Protein AF-A0A2N9H944-F1 (afdb_monomer)

InterPro domains:
  IPR000477 Reverse transcriptase domain [PF00078] (425-548)
  IPR002156 Ribonuclease H domain [PF13456] (1011-1107)
  IPR002213 UDP-gl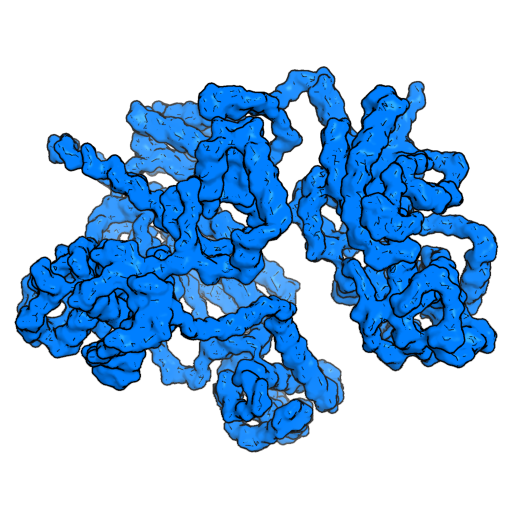ucuronosyl/UDP-glucosyltransferase [PF00201] (214-378)
  IPR002213 UDP-glucuronosyl/UDP-glucosyltransferase [cd03784] (7-394)
  IPR012337 Ribonuclease H-like superfamily [SSF53098] (1007-1108)
  IPR026960 Reverse transcriptase zinc-binding domain [PF13966] (815-902)
  IPR035595 UDP-glycosyltransferase family, conserved site [PS00375] (294-337)
  IPR036397 Ribonuclease H superfamily [G3DSA:3.30.420.10] (1006-1122)
  IPR043502 DNA/RNA polymerase superfamily [SSF56672] (456-591)
  IPR044730 Ribonuclease H-like domain, plant type [cd06222] (1010-1108)
  IPR058980 Glycosyltransferase, N-terminal domain [PF26168] (8-134)

Organism: Fagus sylvatica (NCBI:txid28930)

Foldseek 3Di:
DPDDAAEEEEAFAQECLTVFLSVLVQVVCVVVGRHAYEYEFAPVVLVVCVVQDDPPDSYHYDHQDDALVVQVHPGPPRHCLQPVPCVVSSLVRCVVSVVSVLVVQVVVCVVVVNDHHLAYEYEPSPLVVLVSCVVSLAAYEYEYSAALQLCLVVDPVSRLSHQEYEYAAFCVLRVPSQVSCCVVSVHHYAHQHDRGDQRPDPPPPVVVVCVLLVPADFLQEEEEDADSNDAAALLVLAQQLVLLVVLLTAYEYADADHPVDRRPDDDDCCRRYPHCSCCVCVNPSVRYHYHYNDDSLLSNLLRRNHNAYEYLQGRNNVRSNLLNLHAYEHEHADRSSVVSQCCCCPVQLRYDYQYYHRHGDDGSVSVSVVCCCQRPPHPSVVVNSVSSVVSNVLRVQQPDDDDPGHHRSRVRVVVVSVVSVVSVVVVVCVVVDPPDQPWDWDQDPNDTHDTDGDPDDDDDPDPCLLVVQVVLVVQLVVLQVVCCVVVQFVADALDPPGDGDAWDDFRPDIDGGGDLALRSLLSNVVSVVVSCVVVVDDDPQAPDADDDFPPRDPVSVVSSCVNSVHYHDDQQDDDPNARLAADPDLCVRCVVLLVVLLVVLVVVVVVPDDLLRLVCCCVVPLLVSCLLVLLQAQRDQVVQVSSVQSSVVSNDVHDDDPDDPDGPNLLSLLSLLLVLPDDDSLVVSVCVSVVPDPCNLPDDDDPDADRSSVSNNVSSVLCLQFKEKQDFLQQPDWQAPGQHQLPDHSNHFDWPDPVLVPDTDTVNVQADPPVLAGPLVVLVHTGDPVRSVSVNLRRYFPDGDDMDMFGNLDQLRDDDSVSSSVSSVPDPVPPPLLAPLVLLVVALEDPVLSVVLVCLSVVNDPQLVVVCVVPNDDDQAQLQASPDGGDLLCLCQVPPLNQLLCCLAPVNDRSVVPDDDGSRSLSCCLSQPPDDDPPDDNSLSSHLSSLSSVLSVVQSVCCVPVVDDDDSPVSNVVSVVVSVVSVVVVDDPDPPPPPPPPDDAAADALEWEWEWAWDADPQKIKIKIFTAHNVRDTPDIDIDIGRDRDRLQRRLVSLLVNLVVCVVVVRLAYHYDYDNPLLVCCLPVVPSRGPSCNSSSSSSNVSVVVSNDHYDACWDADPLLVVCGTDHPVVDDPVVVPLVDDDPVNVVVVVVVLVVQPD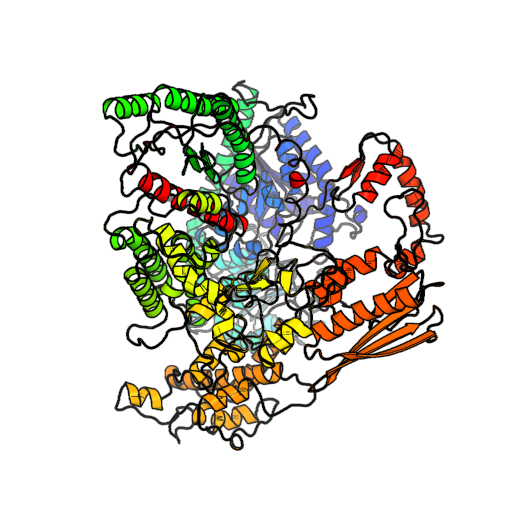QEAEDAAQCVGPVSVLVSSVVSHVHYYHHNDDDDDDDDDDDPPDPPPPVVVPPPPPPPDPPPDDDDDDDDDDSCNSSVSSVSSVSSSSVVVVVVVVVD

Mean predicted aligned error: 21.6 Å

Radius of gyration: 39.5 Å; Cα contacts (8 Å, |Δi|>4): 1778; chains: 1; bounding box: 115×83×95 Å

Solvent-accessible surface area (backbone atoms only — not comparable to full-atom values): 71747 Å² total; per-residue (Å²): 131,84,82,79,63,46,41,34,37,36,39,48,50,60,34,67,80,36,40,46,40,50,50,24,44,48,51,55,46,47,75,76,36,80,40,34,35,38,40,41,35,40,60,72,57,46,63,68,47,56,83,77,52,63,98,84,54,56,61,45,80,42,72,44,88,78,62,34,57,86,67,78,39,58,81,90,53,72,41,28,71,87,42,48,87,46,48,67,58,51,57,64,49,54,66,69,40,54,67,59,49,49,51,50,54,52,49,53,21,56,78,49,77,68,45,69,51,52,31,39,42,25,20,67,89,42,44,69,50,25,60,53,28,51,77,72,68,31,42,23,30,32,42,36,58,42,56,37,54,41,47,62,80,61,70,66,74,60,58,57,72,27,62,30,41,38,32,45,31,36,59,90,81,37,48,68,18,48,51,49,49,37,67,73,55,68,42,57,68,31,31,51,12,74,50,67,68,84,72,85,63,74,86,72,62,58,60,60,57,47,58,56,46,72,71,47,56,73,39,47,24,39,38,36,45,48,71,80,68,49,54,40,26,47,72,45,42,32,23,51,50,51,15,51,65,72,57,71,51,32,34,39,38,56,45,69,34,32,57,88,47,60,71,83,51,81,77,57,58,80,81,44,36,57,82,66,44,65,54,47,31,46,60,78,62,65,34,39,46,83,35,70,86,69,74,70,58,61,66,52,45,62,36,64,19,42,37,35,35,40,26,27,32,43,49,63,62,47,49,49,30,27,64,50,25,29,18,36,37,19,38,18,54,58,88,53,8,57,47,41,38,48,46,32,30,75,75,60,42,26,31,45,80,76,49,69,37,40,78,49,91,58,56,27,70,64,50,26,54,51,51,48,44,49,67,39,99,36,72,62,16,51,48,17,39,51,41,12,40,53,48,15,52,52,48,50,48,21,64,34,78,52,100,95,46,71,12,61,11,54,48,29,49,51,52,50,50,52,53,30,51,54,50,47,49,53,60,50,46,62,73,72,44,94,74,82,75,75,63,46,57,53,74,55,96,87,42,73,48,79,70,47,70,78,94,70,83,90,54,94,90,43,87,61,45,55,55,55,42,47,61,53,46,50,55,48,50,50,50,50,50,50,34,36,78,69,67,52,34,74,31,48,59,71,36,98,92,37,77,63,42,46,66,52,79,49,75,93,50,74,49,78,44,59,53,98,42,67,65,32,51,47,49,51,50,49,46,51,51,52,41,27,70,73,70,73,51,80,84,60,38,87,84,40,65,45,86,76,64,90,82,62,54,69,70,56,54,52,52,46,31,66,72,65,58,37,48,72,62,60,73,83,39,68,50,100,88,39,68,52,45,85,64,97,51,58,65,70,67,52,42,62,60,48,56,54,48,51,58,55,48,58,70,46,67,78,61,79,63,49,72,61,54,49,51,49,47,40,62,68,44,64,56,51,63,52,48,67,54,26,53,46,41,77,71,52,63,71,56,29,53,48,46,45,50,54,52,48,51,66,74,38,76,92,80,76,86,86,82,79,92,74,57,53,54,50,51,30,53,20,37,27,34,55,55,64,72,46,93,44,74,68,46,52,46,52,30,49,54,71,67,57,55,96,61,46,85,80,52,84,80,70,91,89,62,50,68,56,54,51,43,36,58,65,25,37,75,58,49,58,73,40,42,33,35,48,67,34,47,19,80,87,40,41,47,75,82,39,31,52,36,88,85,42,79,76,15,40,61,51,61,58,48,87,76,66,73,81,59,96,48,43,42,33,76,50,45,36,89,86,76,52,40,71,43,61,70,59,40,66,68,49,26,34,73,70,44,39,58,51,53,70,68,58,64,58,40,88,59,84,39,81,62,43,80,28,21,68,81,30,67,57,25,54,86,48,53,66,53,44,34,58,62,68,64,67,66,67,87,70,89,76,58,95,58,67,68,72,56,55,74,67,50,83,60,56,68,63,55,38,50,51,52,49,31,45,57,67,72,66,60,87,36,37,48,59,42,28,74,74,70,51,96,54,81,33,55,20,87,76,67,68,76,51,65,18,39,73,45,36,55,62,27,62,29,66,60,32,27,52,44,41,36,66,34,101,73,52,37,65,32,77,77,56,92,52,85,49,49,51,51,55,50,44,41,37,79,54,56,92,73,80,61,92,95,58,54,74,60,58,52,28,39,49,47,52,45,47,51,49,49,53,53,49,51,45,48,40,35,74,75,65,72,53,81,91,57,63,68,62,52,36,53,51,43,54,50,55,48,50,53,55,52,54,74,67,57,68,79,85,70,84,68,75,79,73,75,81,68,90,74,58,34,45,80,88,14,36,30,33,42,36,46,52,52,78,47,100,82,28,20,40,28,33,36,36,33,20,34,43,86,54,48,74,76,47,75,49,74,48,82,40,82,45,78,48,70,70,50,34,39,48,46,20,54,44,47,47,54,54,49,36,60,76,68,64,57,63,24,47,44,83,47,67,83,56,58,75,53,52,49,30,65,73,70,70,45,81,43,43,58,90,40,37,44,57,51,52,44,38,57,56,52,59,68,70,50,66,88,31,57,59,59,60,46,53,68,50,88,77,40,72,89,57,72,54,49,43,54,90,79,43,52,75,70,57,59,51,61,78,53,93,42,68,67,56,58,48,50,57,58,52,56,63,59,63,39,80,42,78,57,47,81,42,79,32,32,62,87,77,41,42,65,63,49,49,37,52,43,69,69,16,94,32,60,56,42,58,72,22,78,88,78,90,86,88,87,90,90,73,94,74,69,85,75,62,73,73,62,75,77,75,81,84,85,89,83,81,89,83,85,83,85,82,90,84,89,86,88,80,82,76,66,54,63,66,52,49,38,44,53,37,51,56,49,44,51,51,54,52,49,54,48,67,74,69,106

Structure (mmCIF, N/CA/C/O backbone):
data_AF-A0A2N9H944-F1
#
_entry.id   AF-A0A2N9H944-F1
#
loop_
_atom_site.group_PDB
_atom_site.id
_atom_site.type_symbol
_atom_site.label_atom_id
_atom_site.label_alt_id
_atom_site.label_comp_id
_atom_site.label_asym_id
_atom_site.label_entity_id
_atom_site.label_seq_id
_atom_site.pdbx_PDB_ins_code
_atom_site.Cartn_x
_atom_site.Cartn_y
_atom_site.Cartn_z
_atom_site.occupancy
_atom_site.B_iso_or_equiv
_atom_site.auth_seq_id
_atom_site.auth_comp_id
_atom_site.auth_asym_id
_atom_site.auth_atom_id
_atom_site.pdbx_PDB_model_num
ATOM 1 N N . MET A 1 1 ? -50.810 4.717 -21.159 1.00 31.33 1 MET A N 1
ATOM 2 C CA . MET A 1 1 ? -49.811 3.630 -21.180 1.00 31.33 1 MET A CA 1
ATOM 3 C C . MET A 1 1 ? -49.133 3.643 -19.825 1.00 31.33 1 MET A C 1
ATOM 5 O O . MET A 1 1 ? -48.446 4.614 -19.540 1.00 31.33 1 MET A O 1
ATOM 9 N N . GLU A 1 2 ? -49.410 2.666 -18.960 1.00 34.62 2 GLU A N 1
ATOM 10 C CA . GLU A 1 2 ? -48.701 2.538 -17.678 1.00 34.62 2 GLU A CA 1
ATOM 11 C C . GLU A 1 2 ? -47.191 2.439 -17.940 1.00 34.62 2 GLU A C 1
ATOM 13 O O . GLU A 1 2 ? -46.755 1.647 -18.779 1.00 34.62 2 GLU A O 1
ATOM 18 N N . GLN A 1 3 ? -46.389 3.270 -17.266 1.00 46.88 3 GLN A N 1
ATOM 19 C CA . GLN A 1 3 ? -44.932 3.142 -17.287 1.00 46.88 3 GLN A CA 1
ATOM 20 C C . GLN A 1 3 ? -44.562 1.762 -16.735 1.00 46.88 3 GLN A C 1
ATOM 22 O O . GLN A 1 3 ? -44.817 1.457 -15.570 1.00 46.88 3 GLN A O 1
ATOM 27 N N . ARG A 1 4 ? -43.984 0.916 -17.591 1.00 64.75 4 ARG A N 1
ATOM 28 C CA . ARG A 1 4 ? -43.527 -0.430 -17.235 1.00 64.75 4 ARG A CA 1
ATOM 29 C C . ARG A 1 4 ? -42.467 -0.325 -16.128 1.00 64.75 4 ARG A C 1
ATOM 31 O O . ARG A 1 4 ? -41.491 0.399 -16.300 1.00 64.75 4 ARG A O 1
ATOM 38 N N . LYS A 1 5 ? -42.667 -1.023 -15.003 1.00 77.12 5 LYS A N 1
ATOM 39 C CA . LYS A 1 5 ? -41.729 -1.020 -13.865 1.00 77.12 5 LYS A CA 1
ATOM 40 C C . LYS A 1 5 ? -40.384 -1.635 -14.260 1.00 77.12 5 LYS A C 1
ATOM 42 O O . LYS A 1 5 ? -40.351 -2.691 -14.891 1.00 77.12 5 LYS A O 1
ATOM 47 N N . GLU A 1 6 ? -39.293 -1.002 -13.841 1.00 86.81 6 GLU A N 1
ATOM 48 C CA . GLU A 1 6 ? -37.932 -1.524 -14.023 1.00 86.81 6 GLU A CA 1
ATOM 49 C C . GLU A 1 6 ? -37.693 -2.764 -13.155 1.00 86.81 6 GLU A C 1
ATOM 51 O O . GLU A 1 6 ? -38.216 -2.831 -12.047 1.00 86.81 6 GLU A O 1
ATOM 56 N N . ASN A 1 7 ? -36.899 -3.735 -13.615 1.00 90.62 7 ASN A N 1
ATOM 57 C CA . ASN A 1 7 ? -36.547 -4.923 -12.825 1.00 90.62 7 ASN A CA 1
ATOM 58 C C . ASN A 1 7 ? -35.071 -4.894 -12.406 1.00 90.62 7 ASN A C 1
ATOM 60 O O . ASN A 1 7 ? -34.198 -4.737 -13.259 1.00 90.62 7 ASN A O 1
ATOM 64 N N . ILE A 1 8 ? -34.784 -5.085 -11.121 1.00 95.19 8 ILE A N 1
ATOM 65 C CA . ILE A 1 8 ? -33.426 -5.141 -10.557 1.00 95.19 8 ILE A CA 1
ATOM 66 C C . ILE A 1 8 ? -33.219 -6.517 -9.942 1.00 95.19 8 ILE A C 1
ATOM 68 O O . ILE A 1 8 ? -34.076 -6.989 -9.205 1.00 95.19 8 ILE A O 1
ATOM 72 N N . VAL A 1 9 ? -32.087 -7.160 -10.211 1.00 97.31 9 VAL A N 1
ATOM 73 C CA . VAL A 1 9 ? -31.759 -8.458 -9.608 1.00 97.31 9 VAL A CA 1
ATOM 74 C C . VAL A 1 9 ? -30.757 -8.258 -8.478 1.00 97.31 9 VAL A C 1
ATOM 76 O O . VAL A 1 9 ? -29.739 -7.600 -8.672 1.00 97.31 9 VAL A O 1
ATOM 79 N N . MET A 1 10 ? -31.024 -8.841 -7.314 1.00 97.81 10 MET A N 1
ATOM 80 C CA . MET A 1 10 ? -30.141 -8.836 -6.152 1.00 97.81 10 MET A CA 1
ATOM 81 C C . MET A 1 10 ? -29.744 -10.255 -5.766 1.00 97.81 10 MET A C 1
ATOM 83 O O . MET A 1 10 ? -30.608 -11.128 -5.671 1.00 97.81 10 MET A O 1
ATOM 87 N N . PHE A 1 11 ? -28.454 -10.475 -5.514 1.00 97.31 11 PHE A N 1
ATOM 88 C CA . PHE A 1 11 ? -27.937 -11.780 -5.108 1.00 97.31 11 PHE A CA 1
ATOM 89 C C . PHE A 1 11 ? -26.962 -11.665 -3.919 1.00 97.31 11 PHE A C 1
ATOM 91 O O . PHE A 1 11 ? -25.752 -11.563 -4.138 1.00 97.31 11 PHE A O 1
ATOM 98 N N . PRO A 1 12 ? -27.478 -11.626 -2.673 1.00 95.75 12 PRO A N 1
ATOM 99 C CA . PRO A 1 12 ? -26.661 -11.618 -1.457 1.00 95.75 12 PRO A CA 1
ATOM 100 C C . PRO A 1 12 ? -26.036 -12.979 -1.148 1.00 95.75 12 PRO A C 1
ATOM 102 O O . PRO A 1 12 ? -26.634 -14.024 -1.417 1.00 95.75 12 PRO A O 1
ATOM 105 N N . PHE A 1 13 ? -24.884 -12.961 -0.476 1.00 93.31 13 PHE A N 1
ATOM 106 C CA . PHE A 1 13 ? -24.283 -14.164 0.097 1.00 93.31 13 PHE A CA 1
ATOM 107 C C . PHE A 1 13 ? -25.121 -14.695 1.270 1.00 93.31 13 PHE A C 1
ATOM 109 O O . PHE A 1 13 ? -25.822 -13.935 1.942 1.00 93.31 13 PHE A O 1
ATOM 116 N N . MET A 1 14 ? -25.059 -16.003 1.533 1.00 90.75 14 MET A N 1
ATOM 117 C CA . MET A 1 14 ? -25.925 -16.706 2.490 1.00 90.75 14 MET A CA 1
ATOM 118 C C . MET A 1 14 ? -25.511 -16.519 3.964 1.00 90.75 14 MET A C 1
ATOM 120 O O . MET A 1 14 ? -25.437 -17.464 4.750 1.00 90.75 14 MET A O 1
ATOM 124 N N . ALA A 1 15 ? -25.246 -15.274 4.349 1.00 87.19 15 ALA A N 1
ATOM 125 C CA . ALA A 1 15 ? -24.913 -14.862 5.704 1.00 87.19 15 ALA A CA 1
ATOM 126 C C . ALA A 1 15 ? -25.800 -13.687 6.129 1.00 87.19 15 ALA A C 1
ATOM 128 O O . ALA A 1 15 ? -26.035 -12.773 5.340 1.00 87.19 15 ALA A O 1
ATOM 129 N N . GLN A 1 16 ? -26.272 -13.649 7.381 1.00 83.19 16 GLN A N 1
ATOM 130 C CA . GLN A 1 16 ? -27.177 -12.575 7.836 1.00 83.19 16 GLN A CA 1
ATOM 131 C C . GLN A 1 16 ? -26.571 -11.179 7.727 1.00 83.19 16 GLN A C 1
ATOM 133 O O . GLN A 1 16 ? -27.287 -10.227 7.413 1.00 83.19 16 GLN A O 1
ATOM 138 N N . GLY A 1 17 ? -25.253 -11.063 7.928 1.00 84.56 17 GLY A N 1
ATOM 139 C CA . GLY A 1 17 ? -24.514 -9.814 7.731 1.00 84.56 17 GLY A CA 1
ATOM 140 C C . GLY A 1 17 ? -24.580 -9.268 6.298 1.00 84.56 17 GLY A C 1
ATOM 141 O O . GLY A 1 17 ? -24.330 -8.085 6.098 1.00 84.56 17 GLY A O 1
ATOM 142 N N . HIS A 1 18 ? -24.973 -10.097 5.329 1.00 90.38 18 HIS A N 1
ATOM 143 C CA . HIS A 1 18 ? -25.124 -9.751 3.918 1.00 90.38 18 HIS A CA 1
ATOM 144 C C . HIS A 1 18 ? -26.604 -9.688 3.518 1.00 90.38 18 HIS A C 1
ATOM 146 O O . HIS A 1 18 ? -27.061 -8.692 2.962 1.00 90.38 18 HIS A O 1
ATOM 152 N N . ILE A 1 19 ? -27.401 -10.699 3.881 1.00 91.19 19 ILE A N 1
ATOM 153 C CA . ILE A 1 19 ? -28.833 -10.762 3.552 1.00 91.19 19 ILE A CA 1
ATOM 154 C C . ILE A 1 19 ? -29.593 -9.545 4.101 1.00 91.19 19 ILE A C 1
ATOM 156 O O . ILE A 1 19 ? -30.395 -8.957 3.374 1.00 91.19 19 ILE A O 1
ATOM 160 N N . ARG A 1 20 ? -29.343 -9.136 5.356 1.00 87.81 20 ARG A N 1
ATOM 161 C CA . ARG A 1 20 ? -30.075 -8.020 5.982 1.00 87.81 20 ARG A CA 1
ATOM 162 C C . ARG A 1 20 ? -29.817 -6.674 5.283 1.00 87.81 20 ARG A C 1
ATOM 164 O O . ARG A 1 20 ? -30.806 -6.032 4.926 1.00 87.81 20 ARG A O 1
ATOM 171 N N . PRO A 1 21 ? -28.563 -6.244 5.027 1.00 91.31 21 PRO A N 1
ATOM 172 C CA . PRO A 1 21 ? -28.301 -5.017 4.268 1.00 91.31 21 PRO A CA 1
ATOM 173 C C . PRO A 1 21 ? -28.859 -5.047 2.847 1.00 91.31 21 PRO A C 1
ATOM 175 O O . PRO A 1 21 ? -29.405 -4.047 2.391 1.00 91.31 21 PRO A O 1
ATOM 178 N N . PHE A 1 22 ? -28.778 -6.187 2.154 1.00 94.62 22 PHE A N 1
ATOM 179 C CA . PHE A 1 22 ? -29.378 -6.329 0.826 1.00 94.62 22 PHE A CA 1
ATOM 180 C C . PHE A 1 22 ? -30.901 -6.183 0.864 1.00 94.62 22 PHE A C 1
ATOM 182 O O . PHE A 1 22 ? -31.479 -5.545 -0.012 1.00 94.62 22 PHE A O 1
ATOM 189 N N . LEU A 1 23 ? -31.564 -6.748 1.876 1.00 91.62 23 LEU A N 1
ATOM 190 C CA . LEU A 1 23 ? -33.011 -6.625 2.026 1.00 91.62 23 LEU A CA 1
ATOM 191 C C . LEU A 1 23 ? -33.423 -5.181 2.349 1.00 91.62 23 LEU A C 1
ATOM 193 O O . LEU A 1 23 ? -34.368 -4.671 1.752 1.00 91.62 23 LEU A O 1
ATOM 197 N N . ALA A 1 24 ? -32.687 -4.491 3.223 1.00 90.25 24 ALA A N 1
ATOM 198 C CA . ALA A 1 24 ? -32.908 -3.065 3.472 1.00 90.25 24 ALA A CA 1
ATOM 199 C C . ALA A 1 24 ? -32.665 -2.210 2.220 1.00 90.25 24 ALA A C 1
ATOM 201 O O . ALA A 1 24 ? -33.427 -1.282 1.954 1.00 90.25 24 ALA A O 1
ATOM 202 N N . LEU A 1 25 ? -31.659 -2.552 1.408 1.00 92.62 25 LEU A N 1
ATOM 203 C CA . LEU A 1 25 ? -31.414 -1.886 0.131 1.00 92.62 25 LEU A CA 1
ATOM 204 C C . LEU A 1 25 ? -32.579 -2.115 -0.839 1.00 92.62 25 LEU A C 1
ATOM 206 O O . LEU A 1 25 ? -33.000 -1.182 -1.520 1.00 92.62 25 LEU A O 1
ATOM 210 N N . ALA A 1 26 ? -33.124 -3.334 -0.883 1.00 92.69 26 ALA A N 1
ATOM 211 C CA . ALA A 1 26 ? -34.283 -3.670 -1.704 1.00 92.69 26 ALA A CA 1
ATOM 212 C C . ALA A 1 26 ? -35.515 -2.839 -1.322 1.00 92.69 26 ALA A C 1
ATOM 214 O O . ALA A 1 26 ? -36.139 -2.259 -2.209 1.00 92.69 26 ALA A O 1
ATOM 215 N N . PHE A 1 27 ? -35.831 -2.728 -0.026 1.00 89.00 27 PHE A N 1
ATOM 216 C CA . PHE A 1 27 ? -36.927 -1.877 0.450 1.00 89.00 27 PHE A CA 1
ATOM 217 C C . PHE A 1 27 ? -36.705 -0.410 0.081 1.00 89.00 27 PHE A C 1
ATOM 219 O O . PHE A 1 27 ? -37.573 0.194 -0.545 1.00 89.00 27 PHE A O 1
ATOM 226 N N . HIS A 1 28 ? -35.511 0.124 0.350 1.00 87.69 28 HIS A N 1
ATOM 227 C CA . HIS A 1 28 ? -35.182 1.512 0.029 1.00 87.69 28 HIS A CA 1
ATOM 228 C C . HIS A 1 28 ? -35.320 1.822 -1.473 1.00 87.69 28 HIS A C 1
ATOM 230 O O . HIS A 1 28 ? -35.815 2.879 -1.866 1.00 87.69 28 HIS A O 1
ATOM 236 N N . ILE A 1 29 ? -34.912 0.885 -2.333 1.00 89.50 29 ILE A N 1
ATOM 237 C CA . ILE A 1 29 ? -35.038 1.013 -3.787 1.00 89.50 29 ILE A CA 1
ATOM 238 C C . ILE A 1 29 ? -36.505 0.969 -4.231 1.00 89.50 29 ILE A C 1
ATOM 240 O O . ILE A 1 29 ? -36.903 1.792 -5.055 1.00 89.50 29 ILE A O 1
ATOM 244 N N . VAL A 1 30 ? -37.306 0.046 -3.691 1.00 88.88 30 VAL A N 1
ATOM 245 C CA . VAL A 1 30 ? -38.733 -0.098 -4.033 1.00 88.88 30 VAL A CA 1
ATOM 246 C C . VAL A 1 30 ? -39.553 1.113 -3.584 1.00 88.88 30 VAL A C 1
ATOM 248 O O . VAL A 1 30 ? -40.450 1.537 -4.308 1.00 88.88 30 VAL A O 1
ATOM 251 N N . GLU A 1 31 ? -39.245 1.691 -2.423 1.00 83.88 31 GLU A N 1
ATOM 252 C CA . GLU A 1 31 ? -39.919 2.895 -1.921 1.00 83.88 31 GLU A CA 1
ATOM 253 C C . GLU A 1 31 ? -39.609 4.129 -2.776 1.00 83.88 31 GLU A C 1
ATOM 255 O O . GLU A 1 31 ? -40.487 4.951 -3.035 1.00 83.88 31 GLU A O 1
ATOM 260 N N . ARG A 1 32 ? -38.359 4.263 -3.237 1.00 78.88 32 ARG A N 1
ATOM 261 C CA . ARG A 1 32 ? -37.887 5.475 -3.923 1.00 78.88 32 ARG A CA 1
ATOM 262 C C . ARG A 1 32 ? -38.042 5.429 -5.442 1.00 78.88 32 ARG A C 1
ATOM 264 O O . ARG A 1 32 ? -38.088 6.475 -6.091 1.00 78.88 32 ARG A O 1
ATOM 271 N N . LYS A 1 33 ? -38.073 4.239 -6.043 1.00 77.94 33 LYS A N 1
ATOM 272 C CA . LYS A 1 33 ? -38.126 4.046 -7.498 1.00 77.94 33 LYS A CA 1
ATOM 273 C C . LYS A 1 33 ? -39.278 3.122 -7.862 1.00 77.94 33 LYS A C 1
ATOM 275 O O . LYS A 1 33 ? -39.477 2.083 -7.246 1.00 77.94 33 LYS A O 1
ATOM 280 N N . ASN A 1 34 ? -39.980 3.445 -8.948 1.00 81.00 34 ASN A N 1
ATOM 281 C CA . ASN A 1 34 ? -41.034 2.595 -9.501 1.00 81.00 34 ASN A CA 1
ATOM 282 C C . ASN A 1 34 ? -40.448 1.336 -10.183 1.00 81.00 34 ASN A C 1
ATOM 284 O O . ASN A 1 34 ? -40.394 1.235 -11.411 1.00 81.00 34 ASN A O 1
ATOM 288 N N . CYS A 1 35 ? -39.960 0.392 -9.380 1.00 87.38 35 CYS A N 1
ATOM 289 C CA . CYS A 1 35 ? -39.258 -0.806 -9.824 1.00 87.38 35 CYS A CA 1
ATOM 290 C C . CYS A 1 35 ? -39.692 -2.056 -9.041 1.00 87.38 35 CYS A C 1
ATOM 292 O O . CYS A 1 35 ? -40.348 -1.986 -8.005 1.00 87.38 35 CYS A O 1
ATOM 294 N N . THR A 1 36 ? -39.356 -3.216 -9.592 1.00 91.19 36 THR A N 1
ATOM 295 C CA . THR A 1 36 ? -39.501 -4.538 -8.983 1.00 91.19 36 THR A CA 1
ATOM 296 C C . THR A 1 36 ? -38.102 -5.057 -8.670 1.00 91.19 36 THR A C 1
ATOM 298 O O . THR A 1 36 ? -37.215 -4.983 -9.522 1.00 91.19 36 THR A O 1
ATOM 301 N N . VAL A 1 37 ? -37.891 -5.585 -7.466 1.00 94.69 37 VAL A N 1
ATOM 302 C CA . VAL A 1 37 ? -36.608 -6.185 -7.074 1.00 94.69 37 VAL A CA 1
ATOM 303 C C . VAL A 1 37 ? -36.765 -7.696 -7.038 1.00 94.69 37 VAL A C 1
ATOM 305 O O . VAL A 1 37 ? -37.570 -8.225 -6.284 1.00 94.69 37 VAL A O 1
ATOM 308 N N . THR A 1 38 ? -35.990 -8.406 -7.845 1.00 95.88 38 THR A N 1
ATOM 309 C CA . THR A 1 38 ? -35.879 -9.861 -7.800 1.00 95.88 38 THR A CA 1
ATOM 310 C C . THR A 1 38 ? -34.731 -10.243 -6.873 1.00 95.88 38 THR A C 1
ATOM 312 O O . THR A 1 38 ? -33.571 -9.992 -7.187 1.00 95.88 38 THR A O 1
ATOM 315 N N . PHE A 1 39 ? -35.043 -10.843 -5.732 1.00 96.56 39 PHE A N 1
ATOM 316 C CA . PHE A 1 39 ? -34.096 -11.180 -4.677 1.00 96.56 39 PHE A CA 1
ATOM 317 C C . PHE A 1 39 ? -33.839 -12.689 -4.670 1.00 96.56 39 PHE A C 1
ATOM 319 O O . PHE A 1 39 ? -34.751 -13.479 -4.420 1.00 96.56 39 PHE A O 1
ATOM 326 N N . ILE A 1 40 ? -32.605 -13.086 -4.976 1.00 96.69 40 ILE A N 1
ATOM 327 C CA . ILE A 1 40 ? -32.212 -14.485 -5.170 1.00 96.69 40 ILE A CA 1
ATOM 328 C C . ILE A 1 40 ? -31.520 -15.010 -3.912 1.00 96.69 40 ILE A C 1
ATOM 330 O O . ILE A 1 40 ? -30.621 -14.362 -3.379 1.00 96.69 40 ILE A O 1
ATOM 334 N N . ASN A 1 41 ? -31.912 -16.193 -3.444 1.00 95.62 41 ASN A N 1
ATOM 335 C CA . ASN A 1 41 ? -31.179 -16.926 -2.411 1.00 95.62 41 ASN A CA 1
ATOM 336 C C . ASN A 1 41 ? -31.497 -18.430 -2.463 1.00 95.62 41 ASN A C 1
ATOM 338 O O . ASN A 1 41 ? -32.308 -18.868 -3.275 1.00 95.62 41 ASN A O 1
ATOM 342 N N . THR A 1 42 ? -30.859 -19.230 -1.617 1.00 94.00 42 THR A N 1
ATOM 343 C CA . THR A 1 42 ? -31.090 -20.677 -1.527 1.00 94.00 42 THR A CA 1
ATOM 344 C C . THR A 1 42 ? -32.453 -20.995 -0.879 1.00 94.00 42 THR A C 1
ATOM 346 O O . THR A 1 42 ? -33.008 -20.142 -0.169 1.00 94.00 42 THR A O 1
ATOM 349 N N . PRO A 1 43 ? -33.028 -22.196 -1.091 1.00 92.88 43 PRO A N 1
ATOM 350 C CA . PRO A 1 43 ? -34.387 -22.526 -0.653 1.00 92.88 43 PRO A CA 1
ATOM 351 C C . PRO A 1 43 ? -34.644 -22.329 0.848 1.00 92.88 43 PRO A C 1
ATOM 353 O O . PRO A 1 43 ? -35.676 -21.762 1.228 1.00 92.88 43 PRO A O 1
ATOM 356 N N . LEU A 1 44 ? -33.711 -22.723 1.727 1.00 89.81 44 LEU A N 1
ATOM 357 C CA . LEU A 1 44 ? -33.897 -22.561 3.175 1.00 89.81 44 LEU A CA 1
ATOM 358 C C . LEU A 1 44 ? -33.884 -21.090 3.593 1.00 89.81 44 LEU A C 1
ATOM 360 O O . LEU A 1 44 ? -34.667 -20.683 4.456 1.00 89.81 44 LEU A O 1
ATOM 364 N N . ASN A 1 45 ? -33.038 -20.272 2.967 1.00 90.62 45 ASN A N 1
ATOM 365 C CA . ASN A 1 45 ? -32.986 -18.838 3.241 1.00 90.62 45 ASN A CA 1
ATOM 366 C C . ASN A 1 45 ? -34.240 -18.123 2.725 1.00 90.62 45 ASN A C 1
ATOM 368 O O . ASN A 1 45 ? -34.819 -17.315 3.450 1.00 90.62 45 ASN A O 1
ATOM 372 N N . ILE A 1 46 ? -34.735 -18.467 1.531 1.00 92.31 46 ILE A N 1
ATOM 373 C CA . ILE A 1 46 ? -36.001 -17.928 1.006 1.00 92.31 46 ILE A CA 1
ATOM 374 C C . ILE A 1 46 ? -37.180 -18.289 1.917 1.00 92.31 46 ILE A C 1
ATOM 376 O O . ILE A 1 46 ? -38.014 -17.429 2.216 1.00 92.31 46 ILE A O 1
ATOM 380 N N . LYS A 1 47 ? -37.227 -19.522 2.437 1.00 90.06 47 LYS A N 1
ATOM 381 C CA . LYS A 1 47 ? -38.242 -19.942 3.414 1.00 90.06 47 LYS A CA 1
ATOM 382 C C . LYS A 1 47 ? -38.200 -19.098 4.695 1.00 90.06 47 LYS A C 1
ATOM 384 O O . LYS A 1 47 ? -39.261 -18.741 5.204 1.00 90.06 47 LYS A O 1
ATOM 389 N N . LYS A 1 48 ? -37.003 -18.749 5.190 1.00 84.88 48 LYS A N 1
ATOM 390 C CA . LYS A 1 48 ? -36.812 -17.862 6.356 1.00 84.88 48 LYS A CA 1
ATOM 391 C C . LYS A 1 48 ? -37.168 -16.398 6.067 1.00 84.88 48 LYS A C 1
ATOM 393 O O . LYS A 1 48 ? -37.642 -15.718 6.969 1.00 84.88 48 LYS A O 1
ATOM 398 N N . LEU A 1 49 ? -36.954 -15.921 4.838 1.00 87.12 49 LEU A N 1
ATOM 399 C CA . LEU A 1 49 ? -37.199 -14.530 4.432 1.00 87.12 49 LEU A CA 1
ATOM 400 C C . LEU A 1 49 ? -38.662 -14.231 4.096 1.00 87.12 49 LEU A C 1
ATOM 402 O O . LEU A 1 49 ? -39.113 -13.103 4.278 1.00 87.12 49 LEU A O 1
ATOM 406 N N . ARG A 1 50 ? -39.418 -15.225 3.616 1.00 87.56 50 ARG A N 1
ATOM 407 C CA . ARG A 1 50 ? -40.814 -15.057 3.181 1.00 87.56 50 ARG A CA 1
ATOM 408 C C . ARG A 1 50 ? -41.724 -14.380 4.231 1.00 87.56 50 ARG A C 1
ATOM 410 O O . ARG A 1 50 ? -42.486 -13.508 3.826 1.00 87.56 50 ARG A O 1
ATOM 417 N N . PRO A 1 51 ? -41.643 -14.687 5.545 1.00 83.94 51 PRO A N 1
ATOM 418 C CA . PRO A 1 51 ? -42.444 -14.008 6.571 1.00 83.94 51 PRO A CA 1
ATOM 419 C C . PRO A 1 51 ? -42.070 -12.538 6.815 1.00 83.94 51 PRO A C 1
ATOM 421 O O . PRO A 1 51 ? -42.839 -11.822 7.444 1.00 83.94 51 PRO A O 1
ATOM 424 N N . SER A 1 52 ? -40.887 -12.098 6.376 1.00 77.56 52 SER A N 1
ATOM 425 C CA . SER A 1 52 ? -40.389 -10.730 6.573 1.00 77.56 52 SER A CA 1
ATOM 426 C C . SER A 1 52 ? -40.833 -9.755 5.479 1.00 77.56 52 SER A C 1
ATOM 428 O O . SER A 1 52 ? -40.520 -8.570 5.565 1.00 77.56 52 SER A O 1
ATOM 430 N N . LEU A 1 53 ? -41.522 -10.232 4.439 1.00 82.94 53 LEU A N 1
ATOM 431 C CA . LEU A 1 53 ? -42.032 -9.394 3.358 1.00 82.94 53 LEU A CA 1
ATOM 432 C C . LEU A 1 53 ? -43.523 -9.080 3.560 1.00 82.94 53 LEU A C 1
ATOM 434 O O . LEU A 1 53 ? -44.300 -9.995 3.838 1.00 82.94 53 LEU A O 1
ATOM 438 N N . PRO A 1 54 ? -43.958 -7.825 3.343 1.00 78.75 54 PRO A N 1
ATOM 439 C CA . PRO A 1 54 ? -45.376 -7.488 3.273 1.00 78.75 54 PRO A CA 1
ATOM 440 C C . PRO A 1 54 ? -46.080 -8.241 2.137 1.00 78.75 54 PRO A C 1
ATOM 442 O O . PRO A 1 54 ? -45.504 -8.432 1.063 1.00 78.75 54 PRO A O 1
ATOM 445 N N . SER A 1 55 ? -47.359 -8.576 2.324 1.00 70.81 55 SER A N 1
ATOM 446 C CA . SER A 1 55 ? -48.168 -9.332 1.351 1.00 70.81 55 SER A CA 1
ATOM 447 C C . SER A 1 55 ? -48.259 -8.685 -0.044 1.00 70.81 55 SER A C 1
ATOM 449 O O . SER A 1 55 ? -48.484 -9.390 -1.021 1.00 70.81 55 SER A O 1
ATOM 451 N N . ASN A 1 56 ? -48.045 -7.364 -0.147 1.00 71.00 56 ASN A N 1
ATOM 452 C CA . ASN A 1 56 ? -48.089 -6.577 -1.391 1.00 71.00 56 ASN A CA 1
ATOM 453 C C . ASN A 1 56 ? -46.705 -6.044 -1.833 1.00 71.00 56 ASN A C 1
ATOM 455 O O . ASN A 1 56 ? -46.615 -5.014 -2.502 1.00 71.00 56 ASN A O 1
ATOM 459 N N . SER A 1 57 ? -45.609 -6.696 -1.431 1.00 78.81 57 SER A N 1
ATOM 460 C CA . SER A 1 57 ? -44.251 -6.232 -1.747 1.00 78.81 57 SER A CA 1
ATOM 461 C C . SER A 1 57 ? -43.925 -6.307 -3.249 1.00 78.81 57 SER A C 1
ATOM 463 O O . SER A 1 57 ? -44.216 -7.302 -3.909 1.00 78.81 57 SER A O 1
ATOM 465 N N . SER A 1 58 ? -43.237 -5.288 -3.787 1.00 87.06 58 SER A N 1
ATOM 466 C CA . SER A 1 58 ? -42.626 -5.344 -5.135 1.00 87.06 58 SER A CA 1
ATOM 467 C C . SER A 1 58 ? -41.282 -6.100 -5.146 1.00 87.06 58 SER A C 1
ATOM 469 O O . SER A 1 58 ? -40.534 -6.029 -6.123 1.00 87.06 58 SER A O 1
ATOM 471 N N . ILE A 1 59 ? -40.960 -6.818 -4.063 1.00 92.31 59 ILE A N 1
ATOM 472 C CA . ILE A 1 59 ? -39.798 -7.704 -3.951 1.00 92.31 59 ILE A CA 1
ATOM 473 C C . ILE A 1 59 ? -40.232 -9.140 -4.279 1.00 92.31 59 ILE A C 1
ATOM 475 O O . ILE A 1 59 ? -40.977 -9.766 -3.526 1.00 92.31 59 ILE A O 1
ATOM 479 N N . ARG A 1 60 ? -39.743 -9.683 -5.397 1.00 92.81 60 ARG A N 1
ATOM 480 C CA . ARG A 1 60 ? -39.947 -11.073 -5.825 1.00 92.81 60 ARG A CA 1
ATOM 481 C C . ARG A 1 60 ? -38.812 -11.945 -5.295 1.00 92.81 60 ARG A C 1
ATOM 483 O O . ARG A 1 60 ? -37.667 -11.762 -5.692 1.00 92.81 60 ARG A O 1
ATOM 490 N N . LEU A 1 61 ? -39.128 -12.924 -4.452 1.00 94.56 61 LEU A N 1
ATOM 491 C CA . LEU A 1 61 ? -38.169 -13.929 -3.983 1.00 94.56 61 LEU A CA 1
ATOM 492 C C . LEU A 1 61 ? -37.995 -15.039 -5.029 1.00 94.56 61 LEU A C 1
ATOM 494 O O . LEU A 1 61 ? -38.993 -15.595 -5.490 1.00 94.56 61 LEU A O 1
ATOM 498 N N . LEU A 1 62 ? -36.751 -15.375 -5.379 1.00 94.81 62 LEU A N 1
ATOM 499 C CA . LEU A 1 62 ? -36.419 -16.509 -6.245 1.00 94.81 62 LEU A CA 1
ATOM 500 C C . LEU A 1 62 ? -35.405 -17.441 -5.587 1.00 94.81 62 LEU A C 1
ATOM 502 O O . LEU A 1 62 ? -34.431 -17.002 -4.976 1.00 94.81 62 LEU A O 1
ATOM 506 N N . GLU A 1 63 ? -35.641 -18.735 -5.760 1.00 95.69 63 GLU A N 1
ATOM 507 C CA . GLU A 1 63 ? -34.793 -19.795 -5.228 1.00 95.69 63 GLU A CA 1
ATOM 508 C C . GLU A 1 63 ? -33.706 -20.158 -6.249 1.00 95.69 63 GLU A C 1
ATOM 510 O O . GLU A 1 63 ? -33.996 -20.359 -7.431 1.00 95.69 63 GLU A O 1
ATOM 515 N N . ILE A 1 64 ? -32.454 -20.248 -5.796 1.00 94.81 64 ILE A N 1
ATOM 516 C CA . ILE A 1 64 ? -31.355 -20.841 -6.562 1.00 94.81 64 ILE A CA 1
ATOM 517 C C . ILE A 1 64 ? -31.052 -22.240 -6.010 1.00 94.81 64 ILE A C 1
ATOM 519 O O . ILE A 1 64 ? -30.851 -22.366 -4.801 1.00 94.81 64 ILE A O 1
ATOM 523 N N . PRO A 1 65 ? -31.024 -23.294 -6.849 1.00 92.31 65 PRO A N 1
ATOM 524 C CA . PRO A 1 65 ? -30.742 -24.645 -6.379 1.00 92.31 65 PRO A CA 1
ATOM 525 C C . PRO A 1 65 ? -29.388 -24.731 -5.670 1.00 92.31 65 PRO A C 1
ATOM 527 O O . PRO A 1 65 ? -28.372 -24.292 -6.214 1.00 92.31 65 PRO A O 1
ATOM 530 N N . PHE A 1 66 ? -29.388 -25.324 -4.479 1.00 90.88 66 PHE A N 1
ATOM 531 C CA . PHE A 1 66 ? -28.198 -25.608 -3.688 1.00 90.88 66 PHE A CA 1
ATOM 532 C C . PHE A 1 66 ? -28.384 -26.928 -2.940 1.00 90.88 66 PHE A C 1
ATOM 534 O O . PHE A 1 66 ? -29.467 -27.191 -2.426 1.00 90.88 66 PHE A O 1
ATOM 541 N N . SER A 1 67 ? -27.335 -27.743 -2.881 1.00 88.25 67 SER A N 1
ATOM 542 C CA . SER A 1 67 ? -27.282 -28.969 -2.083 1.00 88.25 67 SER A CA 1
ATOM 543 C C . SER A 1 67 ? -25.996 -28.923 -1.269 1.00 88.25 67 SER A C 1
ATOM 545 O O . SER A 1 67 ? -24.901 -28.973 -1.830 1.00 88.25 67 SER A O 1
ATOM 547 N N . SER A 1 68 ? -26.107 -28.771 0.052 1.00 86.62 68 SER A N 1
ATOM 548 C CA . SER A 1 68 ? -24.937 -28.646 0.930 1.00 86.62 68 SER A CA 1
ATOM 549 C C . SER A 1 68 ? -24.085 -29.926 0.917 1.00 86.62 68 SER A C 1
ATOM 551 O O . SER A 1 68 ? -22.854 -29.866 0.874 1.00 86.62 68 SER A O 1
ATOM 553 N N . THR A 1 69 ? -24.730 -31.091 0.832 1.00 87.94 69 THR A N 1
ATOM 554 C CA . THR A 1 69 ? -24.067 -32.402 0.809 1.00 87.94 69 THR A CA 1
ATOM 555 C C . THR A 1 69 ? -23.204 -32.622 -0.431 1.00 87.94 69 THR A C 1
ATOM 557 O O . THR A 1 69 ? -22.174 -33.287 -0.336 1.00 87.94 69 THR A O 1
ATOM 560 N N . ASP A 1 70 ? -23.553 -32.014 -1.570 1.00 89.00 70 ASP A N 1
ATOM 561 C CA . ASP A 1 70 ? -22.765 -32.102 -2.814 1.00 89.00 70 ASP A CA 1
ATOM 562 C C . ASP A 1 70 ? -21.384 -31.437 -2.666 1.00 89.00 70 ASP A C 1
ATOM 564 O O . ASP A 1 70 ? -20.469 -31.681 -3.454 1.00 89.00 70 ASP A O 1
ATOM 568 N N . HIS A 1 71 ? -21.228 -30.604 -1.636 1.00 86.25 71 HIS A N 1
ATOM 569 C CA . HIS A 1 71 ? -20.025 -29.840 -1.334 1.00 86.25 71 HIS A CA 1
ATOM 570 C C . HIS A 1 71 ? -19.345 -30.276 -0.027 1.00 86.25 71 HIS A C 1
ATOM 572 O O . HIS A 1 71 ? -18.465 -29.574 0.463 1.00 86.25 71 HIS A O 1
ATOM 578 N N . GLY A 1 72 ? -19.732 -31.425 0.541 1.00 82.94 72 GLY A N 1
ATOM 579 C CA . GLY A 1 72 ? -19.158 -31.935 1.791 1.00 82.94 72 GLY A CA 1
ATOM 580 C C . GLY A 1 72 ? -19.585 -31.163 3.045 1.00 82.94 72 GLY A C 1
ATOM 581 O O . GLY A 1 72 ? -18.981 -31.342 4.100 1.00 82.94 72 GLY A O 1
ATOM 582 N N . LEU A 1 73 ? -20.614 -30.316 2.944 1.00 86.31 73 LEU A N 1
ATOM 583 C CA . LEU A 1 73 ? -21.207 -29.612 4.079 1.00 86.31 73 LEU A CA 1
ATOM 584 C C . LEU A 1 73 ? -22.291 -30.482 4.747 1.00 86.31 73 LEU A C 1
ATOM 586 O O . LEU A 1 73 ? -22.893 -31.331 4.077 1.00 86.31 73 LEU A O 1
ATOM 590 N N . PRO A 1 74 ? -22.599 -30.260 6.041 1.00 84.81 74 PRO A N 1
ATOM 591 C CA . PRO A 1 74 ? -23.716 -30.927 6.704 1.00 84.81 74 PRO A CA 1
ATOM 592 C C . PRO A 1 74 ? -25.046 -30.719 5.953 1.00 84.81 74 PRO A C 1
ATOM 594 O O . PRO A 1 74 ? -25.223 -29.686 5.294 1.00 84.81 74 PRO A O 1
ATOM 597 N N . PRO A 1 75 ? -26.008 -31.656 6.044 1.00 84.38 75 PRO A N 1
ATOM 598 C CA . PRO A 1 75 ? -27.357 -31.446 5.520 1.00 84.38 75 PRO A CA 1
ATOM 599 C C . PRO A 1 75 ? -27.964 -30.132 6.033 1.00 84.38 75 PRO A C 1
ATOM 601 O O . PRO A 1 75 ? -27.736 -29.748 7.179 1.00 84.38 75 PRO A O 1
ATOM 604 N N . ASP A 1 76 ? -28.701 -29.428 5.172 1.00 82.50 76 ASP A N 1
ATOM 605 C CA . ASP A 1 76 ? -29.359 -28.144 5.467 1.00 82.50 76 ASP A CA 1
ATOM 606 C C . ASP A 1 76 ? -28.418 -26.975 5.859 1.00 82.50 76 ASP A C 1
ATOM 608 O O . ASP A 1 76 ? -28.871 -25.904 6.282 1.00 82.50 76 ASP A O 1
ATOM 612 N N . ALA A 1 77 ? -27.101 -27.120 5.661 1.00 85.25 77 ALA A N 1
ATOM 613 C CA . ALA A 1 77 ? -26.098 -26.077 5.900 1.00 85.25 77 ALA A CA 1
ATOM 614 C C . ALA A 1 77 ? -26.044 -25.038 4.761 1.00 85.25 77 ALA A C 1
ATOM 616 O O . ALA A 1 77 ? -25.020 -24.848 4.111 1.00 85.25 77 ALA A O 1
ATOM 617 N N . GLU A 1 78 ? -27.160 -24.351 4.502 1.00 87.06 78 GLU A N 1
ATOM 618 C CA . GLU A 1 78 ? -27.253 -23.312 3.463 1.00 87.06 78 GLU A CA 1
ATOM 619 C C . GLU A 1 78 ? -26.974 -21.890 3.972 1.00 87.06 78 GLU A C 1
ATOM 621 O O . GLU A 1 78 ? -27.102 -20.925 3.224 1.00 87.06 78 GLU A O 1
ATOM 626 N N . ASN A 1 79 ? -26.685 -21.719 5.262 1.00 84.62 79 ASN A N 1
ATOM 627 C CA . ASN A 1 79 ? -26.434 -20.412 5.861 1.00 84.62 79 ASN A CA 1
ATOM 628 C C . ASN A 1 79 ? -25.417 -20.499 6.994 1.00 84.62 79 ASN A C 1
ATOM 630 O O . ASN A 1 79 ? -25.282 -21.525 7.659 1.00 84.62 79 ASN A O 1
ATOM 634 N N . THR A 1 80 ? -24.754 -19.379 7.254 1.00 79.12 80 THR A N 1
ATOM 635 C CA . THR A 1 80 ? -23.742 -19.270 8.311 1.00 79.12 80 THR A CA 1
ATOM 636 C C . THR A 1 80 ? -24.318 -19.164 9.725 1.00 79.12 80 THR A C 1
ATOM 638 O O . THR A 1 80 ? -23.543 -19.165 10.668 1.00 79.12 80 THR A O 1
ATOM 641 N N . ASP A 1 81 ? -25.634 -18.997 9.909 1.00 72.00 81 ASP A N 1
ATOM 642 C CA . ASP A 1 81 ? -26.204 -18.836 11.261 1.00 72.00 81 ASP A CA 1
ATOM 643 C C . ASP A 1 81 ? -26.142 -20.147 12.043 1.00 72.00 81 ASP A C 1
ATOM 645 O O . ASP A 1 81 ? -25.873 -20.143 13.239 1.00 72.00 81 ASP A O 1
ATOM 649 N N . ALA A 1 82 ? -26.388 -21.265 11.354 1.00 66.00 82 ALA A N 1
ATOM 650 C CA . ALA A 1 82 ? -26.311 -22.593 11.949 1.00 66.00 82 ALA A CA 1
ATOM 651 C C . ALA A 1 82 ? -24.857 -23.057 12.124 1.00 66.00 82 ALA A C 1
ATOM 653 O O . ALA A 1 82 ? -24.540 -23.682 13.131 1.00 66.00 82 ALA A O 1
ATOM 654 N N . PHE A 1 83 ? -23.976 -22.717 11.173 1.00 73.62 83 PHE A N 1
ATOM 655 C CA . PHE A 1 83 ? -22.576 -23.154 11.159 1.00 73.62 83 PHE A CA 1
ATOM 656 C C . PHE A 1 83 ? -21.617 -21.999 10.807 1.00 73.62 83 PHE A C 1
ATOM 658 O O . PHE A 1 83 ? -21.094 -21.950 9.690 1.00 73.62 83 PHE A O 1
ATOM 665 N N . PRO A 1 84 ? -21.350 -21.058 11.735 1.00 69.25 84 PRO A N 1
ATOM 666 C CA . PRO A 1 84 ? -20.512 -19.885 11.454 1.00 69.25 84 PRO A CA 1
ATOM 667 C C . PRO A 1 84 ? -19.083 -20.228 11.009 1.00 69.25 84 PRO A C 1
ATOM 669 O O . PRO A 1 84 ? -18.491 -19.507 10.209 1.00 69.25 84 PRO A O 1
ATOM 672 N N . HIS A 1 85 ? -18.544 -21.353 11.489 1.00 72.38 85 HIS A N 1
ATOM 673 C CA . HIS A 1 85 ? -17.202 -21.830 11.153 1.00 72.38 85 HIS A CA 1
ATOM 674 C C . HIS A 1 85 ? -17.070 -22.333 9.704 1.00 72.38 85 HIS A C 1
ATOM 676 O O . HIS A 1 85 ? -15.953 -22.379 9.203 1.00 72.38 85 HIS A O 1
ATOM 682 N N . LEU A 1 86 ? -18.180 -22.642 9.017 1.00 76.69 86 LEU A N 1
ATOM 683 C CA . LEU A 1 86 ? -18.189 -23.171 7.642 1.00 76.69 86 LEU A CA 1
ATOM 684 C C . LEU A 1 86 ? -18.276 -22.083 6.558 1.00 76.69 86 LEU A C 1
ATOM 686 O O . LEU A 1 86 ? -18.606 -22.354 5.400 1.00 76.69 86 LEU A O 1
ATOM 690 N N . ILE A 1 87 ? -18.040 -20.816 6.918 1.00 79.56 87 ILE A N 1
ATOM 691 C CA . ILE A 1 87 ? -18.136 -19.698 5.971 1.00 79.56 87 ILE A CA 1
ATOM 692 C C . ILE A 1 87 ? -17.156 -19.852 4.797 1.00 79.56 87 ILE A C 1
ATOM 694 O O . ILE A 1 87 ? -17.513 -19.521 3.667 1.00 79.56 87 ILE A O 1
ATOM 698 N N . GLY A 1 88 ? -15.956 -20.394 5.032 1.00 78.69 88 GLY A N 1
ATOM 699 C CA . GLY A 1 88 ? -14.956 -20.620 3.985 1.00 78.69 88 GLY A CA 1
ATOM 700 C C . GLY A 1 88 ? -15.412 -21.663 2.964 1.00 78.69 88 GLY A C 1
ATOM 701 O O . GLY A 1 88 ? -15.333 -21.444 1.755 1.00 78.69 88 GLY A O 1
ATOM 702 N N . GLU A 1 89 ? -15.964 -22.771 3.445 1.00 82.94 89 GLU A N 1
ATOM 703 C CA . GLU A 1 89 ? -16.513 -23.858 2.644 1.00 82.94 89 GLU A CA 1
ATOM 704 C C . GLU A 1 89 ? -17.739 -23.395 1.847 1.00 82.94 89 GLU A C 1
ATOM 706 O O . GLU A 1 89 ? -17.855 -23.714 0.664 1.00 82.94 89 GLU A O 1
ATOM 711 N N . LEU A 1 90 ? -18.611 -22.571 2.443 1.00 83.50 90 LEU A N 1
ATOM 712 C CA . LEU A 1 90 ? -19.742 -21.951 1.745 1.00 83.50 90 LEU A CA 1
ATOM 713 C C . LEU A 1 90 ? -19.300 -20.975 0.643 1.00 83.50 90 LEU A C 1
ATOM 715 O O . LEU A 1 90 ? -19.918 -20.947 -0.424 1.00 83.50 90 LEU A O 1
ATOM 719 N N . ILE A 1 91 ? -18.227 -20.201 0.854 1.00 84.62 91 ILE A N 1
ATOM 720 C CA . ILE A 1 91 ? -17.644 -19.343 -0.194 1.00 84.62 91 ILE A CA 1
ATOM 721 C C . ILE A 1 91 ? -17.159 -20.208 -1.363 1.00 84.62 91 ILE A C 1
ATOM 723 O O . ILE A 1 91 ? -17.512 -19.931 -2.512 1.00 84.62 91 ILE A O 1
ATOM 727 N N . CYS A 1 92 ? -16.424 -21.290 -1.088 1.00 83.00 92 CYS A N 1
ATOM 728 C CA . CYS A 1 92 ? -15.965 -22.229 -2.115 1.00 83.00 92 CYS A CA 1
ATOM 729 C C . CYS A 1 92 ? -17.134 -22.878 -2.871 1.00 83.00 92 CYS A C 1
ATOM 731 O O . CYS A 1 92 ? -17.137 -22.904 -4.105 1.00 83.00 92 CYS A O 1
ATOM 733 N N . ALA A 1 93 ? -18.151 -23.349 -2.144 1.00 86.19 93 ALA A N 1
ATOM 734 C CA . ALA A 1 93 ? -19.344 -23.963 -2.715 1.00 86.19 93 ALA A CA 1
ATOM 735 C C . ALA A 1 93 ? -20.115 -22.988 -3.614 1.00 86.19 93 ALA A C 1
ATOM 737 O O . ALA A 1 93 ? -20.647 -23.394 -4.643 1.00 86.19 93 ALA A O 1
ATOM 738 N N . SER A 1 94 ? -20.113 -21.689 -3.300 1.00 82.62 94 SER A N 1
ATOM 739 C CA . SER A 1 94 ? -20.890 -20.692 -4.041 1.00 82.62 94 SER A CA 1
ATOM 740 C C . SER A 1 94 ? -20.528 -20.537 -5.524 1.00 82.62 94 SER A C 1
ATOM 742 O O . SER A 1 94 ? -21.340 -20.054 -6.315 1.00 82.62 94 SER A O 1
ATOM 744 N N . HIS A 1 95 ? -19.343 -20.990 -5.948 1.00 85.62 95 HIS A N 1
ATOM 745 C CA . HIS A 1 95 ? -18.986 -21.038 -7.366 1.00 85.62 95 HIS A CA 1
ATOM 746 C C . HIS A 1 95 ? -19.879 -21.994 -8.176 1.00 85.62 95 HIS A C 1
ATOM 748 O O . HIS A 1 95 ? -20.041 -21.793 -9.386 1.00 85.62 95 HIS A O 1
ATOM 754 N N . SER A 1 96 ? -20.494 -22.995 -7.532 1.00 90.56 96 SER A N 1
ATOM 755 C CA . SER A 1 96 ? -21.426 -23.928 -8.174 1.00 90.56 96 SER A CA 1
ATOM 756 C C . SER A 1 96 ? -22.734 -23.261 -8.608 1.00 90.56 96 SER A C 1
ATOM 758 O O . SER A 1 96 ? -23.412 -23.776 -9.494 1.00 90.56 96 SER A O 1
ATOM 760 N N . PHE A 1 97 ? -23.056 -22.072 -8.085 1.00 93.19 97 PHE A N 1
ATOM 761 C CA . PHE A 1 97 ? -24.249 -21.324 -8.479 1.00 93.19 97 PHE A CA 1
ATOM 762 C C . PHE A 1 97 ? -24.200 -20.782 -9.897 1.00 93.19 97 PHE A C 1
ATOM 764 O O . PHE A 1 97 ? -25.250 -20.478 -10.457 1.00 93.19 97 PHE A O 1
ATOM 771 N N . LYS A 1 98 ? -23.014 -20.644 -10.497 1.00 93.38 98 LYS A N 1
ATOM 772 C CA . LYS A 1 98 ? -22.862 -19.942 -11.772 1.00 93.38 98 LYS A CA 1
ATOM 773 C C . LYS A 1 98 ? -23.776 -20.477 -12.891 1.00 93.38 98 LYS A C 1
ATOM 775 O O . LYS A 1 98 ? -24.469 -19.652 -13.483 1.00 93.38 98 LYS A O 1
ATOM 780 N N . PRO A 1 99 ? -23.854 -21.793 -13.180 1.00 93.69 99 PRO A N 1
ATOM 781 C CA . PRO A 1 99 ? -24.744 -22.310 -14.223 1.00 93.69 99 PRO A CA 1
ATOM 782 C C . PRO A 1 99 ? -26.226 -22.048 -13.921 1.00 93.69 99 PRO A C 1
ATOM 784 O O . PRO A 1 99 ? -26.959 -21.577 -14.792 1.00 93.69 99 PRO A O 1
ATOM 787 N N . SER A 1 100 ? -26.652 -22.288 -12.678 1.00 95.19 100 SER A N 1
ATOM 788 C CA . SER A 1 100 ? -28.031 -22.061 -12.229 1.00 95.19 100 SER A CA 1
ATOM 789 C C . SER A 1 100 ? -28.413 -20.581 -12.282 1.00 95.19 100 SER A C 1
ATOM 791 O O . SER A 1 100 ? -29.509 -20.236 -12.716 1.00 95.19 100 SER A O 1
ATOM 793 N N . PHE A 1 101 ? -27.492 -19.692 -11.909 1.00 96.69 101 PHE A N 1
ATOM 794 C CA . PHE A 1 101 ? -27.674 -18.247 -11.987 1.00 96.69 101 PHE A CA 1
ATOM 795 C C . PHE A 1 101 ? -27.787 -17.776 -13.443 1.00 96.69 101 PHE A C 1
ATOM 797 O O . PHE A 1 101 ? -28.701 -17.021 -13.766 1.00 96.69 101 PHE A O 1
ATOM 804 N N . THR A 1 102 ? -26.931 -18.265 -14.350 1.00 95.69 102 THR A N 1
ATOM 805 C CA . THR A 1 102 ? -27.033 -17.980 -15.793 1.00 95.69 102 THR A CA 1
ATOM 806 C C . THR A 1 102 ? -28.395 -18.399 -16.355 1.00 95.69 102 THR A C 1
ATOM 808 O O . THR A 1 102 ? -29.025 -17.621 -17.076 1.00 95.69 102 THR A O 1
ATOM 811 N N . ALA A 1 103 ? -28.881 -19.593 -15.999 1.00 94.75 103 ALA A N 1
ATOM 812 C CA . ALA A 1 103 ? -30.201 -20.068 -16.410 1.00 94.75 103 ALA A CA 1
ATOM 813 C C . ALA A 1 103 ? -31.332 -19.187 -15.849 1.00 94.75 103 ALA A C 1
ATOM 815 O O . ALA A 1 103 ? -32.241 -18.809 -16.585 1.00 94.75 103 ALA A O 1
ATOM 816 N N . LEU A 1 104 ? -31.244 -18.794 -14.575 1.00 95.12 104 LEU A N 1
ATOM 817 C CA . LEU A 1 104 ? -32.225 -17.928 -13.918 1.00 95.12 104 LEU A CA 1
ATOM 818 C C . LEU A 1 104 ? -32.314 -16.554 -14.602 1.00 95.12 104 LEU A C 1
ATOM 820 O O . LEU A 1 104 ? -33.416 -16.099 -14.907 1.00 95.12 104 LEU A O 1
ATOM 824 N N . ILE A 1 105 ? -31.179 -15.918 -14.918 1.00 95.38 105 ILE A N 1
ATOM 825 C CA . ILE A 1 105 ? -31.166 -14.644 -15.658 1.00 95.38 105 ILE A CA 1
ATOM 826 C C . ILE A 1 105 ? -31.771 -14.810 -17.059 1.00 95.38 105 ILE A C 1
ATOM 828 O O . ILE A 1 105 ? -32.565 -13.969 -17.482 1.00 95.38 105 ILE A O 1
ATOM 832 N N . SER A 1 106 ? -31.454 -15.901 -17.765 1.00 93.56 106 SER A N 1
ATOM 833 C CA . SER A 1 106 ? -32.046 -16.192 -19.077 1.00 93.56 106 SER A CA 1
ATOM 834 C C . SER A 1 106 ? -33.572 -16.320 -19.000 1.00 93.56 106 SER A C 1
ATOM 836 O O . SER A 1 106 ? -34.282 -15.674 -19.772 1.00 93.56 106 SER A O 1
ATOM 838 N N . ASN A 1 107 ? -34.078 -17.074 -18.021 1.00 92.75 107 ASN A N 1
ATOM 839 C CA . ASN A 1 107 ? -35.511 -17.270 -17.804 1.00 92.75 107 ASN A CA 1
ATOM 840 C C . ASN A 1 107 ? -36.217 -15.954 -17.457 1.00 92.75 107 ASN A C 1
ATOM 842 O O . ASN A 1 107 ? -37.262 -15.659 -18.028 1.00 92.75 107 ASN A O 1
ATOM 846 N N . LEU A 1 108 ? -35.625 -15.116 -16.599 1.00 91.69 108 LEU A N 1
ATOM 847 C CA . LEU A 1 108 ? -36.173 -13.793 -16.275 1.00 91.69 108 LEU A CA 1
ATOM 848 C C . LEU A 1 108 ? -36.315 -12.896 -17.510 1.00 91.69 108 LEU A C 1
ATOM 850 O O . LEU A 1 108 ? -37.315 -12.196 -17.655 1.00 91.69 108 LEU A O 1
ATOM 854 N N . ILE A 1 109 ? -35.328 -12.918 -18.410 1.00 90.25 109 ILE A N 1
ATOM 855 C CA . ILE A 1 109 ? -35.379 -12.148 -19.659 1.00 90.25 109 ILE A CA 1
ATOM 856 C C . ILE A 1 109 ? -36.489 -12.685 -20.574 1.00 90.25 109 ILE A C 1
ATOM 858 O O . ILE A 1 109 ? -37.205 -11.899 -21.199 1.00 90.25 109 ILE A O 1
ATOM 862 N N . GLN A 1 110 ? -36.667 -14.007 -20.639 1.00 89.62 110 GLN A N 1
ATOM 863 C CA . GLN A 1 110 ? -37.738 -14.639 -21.416 1.00 89.62 110 GLN A CA 1
ATOM 864 C C . GLN A 1 110 ? -39.129 -14.304 -20.855 1.00 89.62 110 GLN A C 1
ATOM 866 O O . GLN A 1 110 ? -39.984 -13.849 -21.612 1.00 89.62 110 GLN A O 1
ATOM 871 N N . GLU A 1 111 ? -39.332 -14.423 -19.537 1.00 87.38 111 GLU A N 1
ATOM 872 C CA . GLU A 1 111 ? -40.574 -14.041 -18.840 1.00 87.38 111 GLU A CA 1
ATOM 873 C C . GLU A 1 111 ? -40.957 -12.574 -19.098 1.00 87.38 111 GLU A C 1
ATOM 875 O O . GLU A 1 111 ? -42.133 -12.217 -19.118 1.00 87.38 111 GLU A O 1
ATOM 880 N N . GLN A 1 112 ? -39.965 -11.707 -19.319 1.00 84.62 112 GLN A N 1
ATOM 881 C CA . GLN A 1 112 ? -40.164 -10.280 -19.566 1.00 84.62 112 GLN A CA 1
ATOM 882 C C . GLN A 1 112 ? -40.189 -9.913 -21.059 1.00 84.62 112 GLN A C 1
ATOM 884 O O . GLN A 1 112 ? -39.985 -8.744 -21.409 1.00 84.62 112 GLN A O 1
ATOM 889 N N . ASN A 1 113 ? -40.497 -10.864 -21.948 1.00 83.12 113 ASN A N 1
ATOM 890 C CA . ASN A 1 113 ? -40.572 -10.666 -23.402 1.00 83.12 113 ASN A CA 1
ATOM 891 C C . ASN A 1 113 ? -39.277 -10.071 -23.989 1.00 83.12 113 ASN A C 1
ATOM 893 O O . ASN A 1 113 ? -39.311 -9.132 -24.784 1.00 83.12 113 ASN A O 1
ATOM 897 N N . GLY A 1 114 ? -38.121 -10.567 -23.543 1.00 80.62 114 GLY A N 1
ATOM 898 C CA . GLY A 1 114 ? -36.802 -10.104 -23.984 1.00 80.62 114 GLY A CA 1
ATOM 899 C C . GLY A 1 114 ? -36.322 -8.811 -23.319 1.00 80.62 114 GLY A C 1
ATOM 900 O O . GLY A 1 114 ? -35.214 -8.352 -23.609 1.00 80.62 114 GLY A O 1
ATOM 901 N N . HIS A 1 115 ? -37.118 -8.213 -22.425 1.00 83.19 115 HIS A N 1
ATOM 902 C CA . HIS A 1 115 ? -36.688 -7.054 -21.650 1.00 83.19 115 HIS A CA 1
ATOM 903 C C . HIS A 1 115 ? -35.690 -7.482 -20.571 1.00 83.19 115 HIS A C 1
ATOM 905 O O . HIS A 1 115 ? -35.931 -8.414 -19.809 1.00 83.19 115 HIS A O 1
ATOM 911 N N . ARG A 1 116 ? -34.541 -6.808 -20.532 1.00 89.25 116 ARG A N 1
ATOM 912 C CA . ARG A 1 116 ? -33.435 -7.156 -19.638 1.00 89.25 116 ARG A CA 1
ATOM 913 C C . ARG A 1 116 ? -33.570 -6.420 -18.305 1.00 89.25 116 ARG A C 1
ATOM 915 O O . ARG A 1 116 ? -33.995 -5.261 -18.324 1.00 89.25 116 ARG A O 1
ATOM 922 N N . PRO A 1 117 ? -33.143 -7.025 -17.179 1.00 92.19 117 PRO A N 1
ATOM 923 C CA . PRO A 1 117 ? -33.015 -6.302 -15.921 1.00 92.19 117 PRO A CA 1
ATOM 924 C C . PRO A 1 117 ? -32.173 -5.032 -16.091 1.00 92.19 117 PRO A C 1
ATOM 926 O O . PRO A 1 117 ? -31.221 -5.011 -16.875 1.00 92.19 117 PRO A O 1
ATOM 929 N N . LEU A 1 118 ? -32.512 -3.980 -15.347 1.00 92.06 118 LEU A N 1
ATOM 930 C CA . LEU A 1 118 ? -31.769 -2.722 -15.340 1.00 92.06 118 LEU A CA 1
ATOM 931 C C . LEU A 1 118 ? -30.329 -2.945 -14.862 1.00 92.06 118 LEU A C 1
ATOM 933 O O . LEU A 1 118 ? -29.380 -2.481 -15.494 1.00 92.06 118 LEU A O 1
ATOM 937 N N . CYS A 1 119 ? -30.175 -3.678 -13.760 1.00 95.44 119 CYS A N 1
ATOM 938 C CA . CYS A 1 119 ? -28.884 -4.079 -13.226 1.00 95.44 119 CYS A CA 1
ATOM 939 C C . CYS A 1 119 ? -28.977 -5.359 -12.382 1.00 95.44 119 CYS A C 1
ATOM 941 O O . CYS A 1 119 ? -30.055 -5.764 -11.935 1.00 95.44 119 CYS A O 1
ATOM 943 N N . ILE A 1 120 ? -27.817 -5.983 -12.178 1.00 97.62 120 ILE A N 1
ATOM 944 C CA . ILE A 1 120 ? -27.583 -7.062 -11.217 1.00 97.62 120 ILE A CA 1
ATOM 945 C C . ILE A 1 120 ? -26.685 -6.505 -10.113 1.00 97.62 120 ILE A C 1
ATOM 947 O O . ILE A 1 120 ? -25.558 -6.093 -10.390 1.00 97.62 120 ILE A O 1
ATOM 951 N N . ILE A 1 121 ? -27.173 -6.509 -8.876 1.00 97.88 121 ILE A N 1
ATOM 952 C CA . ILE A 1 121 ? -26.419 -6.159 -7.672 1.00 97.88 121 ILE A CA 1
ATOM 953 C C . ILE A 1 121 ? -26.069 -7.465 -6.960 1.00 97.88 121 ILE A C 1
ATOM 955 O O . ILE A 1 121 ? -26.949 -8.160 -6.453 1.00 97.88 121 ILE A O 1
ATOM 959 N N . ALA A 1 122 ? -24.794 -7.823 -6.950 1.00 96.88 122 ALA A N 1
ATOM 960 C CA . ALA A 1 122 ? -24.314 -9.070 -6.371 1.00 96.88 122 ALA A CA 1
ATOM 961 C C . ALA A 1 122 ? -23.433 -8.813 -5.149 1.00 96.88 122 ALA A C 1
ATOM 963 O O . ALA A 1 122 ? -22.848 -7.740 -4.997 1.00 96.88 122 ALA A O 1
ATOM 964 N N . ASP A 1 123 ? -23.358 -9.806 -4.273 1.00 94.50 123 ASP A N 1
ATOM 965 C CA . ASP A 1 123 ? -22.486 -9.773 -3.107 1.00 94.50 123 ASP A CA 1
ATOM 966 C C . ASP A 1 123 ? -20.999 -9.727 -3.485 1.00 94.50 123 ASP A C 1
ATOM 968 O O . ASP A 1 123 ? -20.593 -10.193 -4.553 1.00 94.50 123 ASP A O 1
ATOM 972 N N . MET A 1 124 ? -20.172 -9.218 -2.572 1.00 89.06 124 MET A N 1
ATOM 973 C CA . MET A 1 124 ? -18.717 -9.178 -2.706 1.00 89.06 124 MET A CA 1
ATOM 974 C C . MET A 1 124 ? -18.061 -10.539 -2.972 1.00 89.06 124 MET A C 1
ATOM 976 O O . MET A 1 124 ? -17.022 -10.583 -3.636 1.00 89.06 124 MET A O 1
ATOM 980 N N . PHE A 1 125 ? -18.670 -11.639 -2.515 1.00 88.50 125 PHE A N 1
ATOM 981 C CA . PHE A 1 125 ? -18.187 -12.999 -2.780 1.00 88.50 125 PHE A CA 1
ATOM 982 C C . PHE A 1 125 ? -18.586 -13.541 -4.164 1.00 88.50 125 PHE A C 1
ATOM 984 O O . PHE A 1 125 ? -18.068 -14.565 -4.604 1.00 88.50 125 PHE A O 1
ATOM 991 N N . PHE A 1 126 ? -19.468 -12.851 -4.895 1.00 91.38 126 PHE A N 1
ATOM 992 C CA . PHE A 1 126 ? -20.005 -13.287 -6.189 1.00 91.38 126 PHE A CA 1
ATOM 993 C C . PHE A 1 126 ? -19.473 -12.460 -7.363 1.00 91.38 126 PHE A C 1
ATOM 995 O O . PHE A 1 126 ? -20.203 -12.155 -8.310 1.00 91.38 126 PHE A O 1
ATOM 1002 N N . SER A 1 127 ? -18.178 -12.132 -7.352 1.00 85.19 127 SER A N 1
ATOM 1003 C CA . SER A 1 127 ? -17.506 -11.386 -8.432 1.00 85.19 127 SER A CA 1
ATOM 1004 C C . SER A 1 127 ? -17.710 -12.012 -9.823 1.00 85.19 127 SER A C 1
ATOM 1006 O O . SER A 1 127 ? -17.815 -11.315 -10.833 1.00 85.19 127 SER A O 1
ATOM 1008 N N . TRP A 1 128 ? -17.865 -13.339 -9.891 1.00 90.62 128 TRP A N 1
ATOM 1009 C CA . TRP A 1 128 ? -18.133 -14.079 -11.126 1.00 90.62 128 TRP A CA 1
ATOM 1010 C C . TRP A 1 128 ? -19.468 -13.717 -11.804 1.00 90.62 128 TRP A C 1
ATOM 1012 O O . TRP A 1 128 ? -19.624 -13.989 -12.999 1.00 90.62 128 TRP A O 1
ATOM 1022 N N . THR A 1 129 ? -20.408 -13.080 -11.094 1.00 94.56 129 THR A N 1
ATOM 1023 C CA . THR A 1 129 ? -21.688 -12.608 -11.655 1.00 94.56 129 THR A CA 1
ATOM 1024 C C . THR A 1 129 ? -21.505 -11.513 -12.701 1.00 94.56 129 THR A C 1
ATOM 1026 O O . THR A 1 129 ? -22.334 -11.414 -13.604 1.00 94.56 129 THR A O 1
ATOM 1029 N N . ALA A 1 130 ? -20.403 -10.753 -12.654 1.00 93.31 130 ALA A N 1
ATOM 1030 C CA . ALA A 1 130 ? -20.080 -9.743 -13.661 1.00 93.31 130 ALA A CA 1
ATOM 1031 C C . ALA A 1 130 ? -20.018 -10.351 -15.068 1.00 93.31 130 ALA A C 1
ATOM 1033 O O . ALA A 1 130 ? -20.642 -9.846 -15.998 1.00 93.31 130 ALA A O 1
ATOM 1034 N N . LYS A 1 131 ? -19.350 -11.505 -15.203 1.00 90.69 131 LYS A N 1
ATOM 1035 C CA . LYS A 1 131 ? -19.224 -12.215 -16.484 1.00 90.69 131 LYS A CA 1
ATOM 1036 C C . LYS A 1 131 ? -20.586 -12.658 -17.017 1.00 90.69 131 LYS A C 1
ATOM 1038 O O . LYS A 1 131 ? -20.876 -12.438 -18.186 1.00 90.69 131 LYS A O 1
ATOM 1043 N N . VAL A 1 132 ? -21.435 -13.211 -16.147 1.00 93.69 132 VAL A N 1
ATOM 1044 C CA . VAL A 1 132 ? -22.800 -13.625 -16.518 1.00 93.69 132 VAL A CA 1
ATOM 1045 C C . VAL A 1 132 ? -23.638 -12.413 -16.931 1.00 93.69 132 VAL A C 1
ATOM 1047 O O . VAL A 1 132 ? -24.306 -12.441 -17.957 1.00 93.69 132 VAL A O 1
ATOM 1050 N N . ALA A 1 133 ? -23.575 -11.314 -16.180 1.00 94.00 133 ALA A N 1
ATOM 1051 C CA . ALA A 1 133 ? -24.293 -10.089 -16.515 1.00 94.00 133 ALA A CA 1
ATOM 1052 C C . ALA A 1 133 ? -23.883 -9.543 -17.892 1.00 94.00 133 ALA A C 1
ATOM 1054 O O . ALA A 1 133 ? -24.740 -9.169 -18.693 1.00 94.00 133 ALA A O 1
ATOM 1055 N N . HIS A 1 134 ? -22.583 -9.552 -18.197 1.00 92.38 134 HIS A N 1
ATOM 1056 C CA . HIS A 1 134 ? -22.049 -9.085 -19.476 1.00 92.38 134 HIS A CA 1
ATOM 1057 C C . HIS A 1 134 ? -22.454 -9.968 -20.658 1.00 92.38 134 HIS A C 1
ATOM 1059 O O . HIS A 1 134 ? -22.723 -9.419 -21.726 1.00 92.38 134 HIS A O 1
ATOM 1065 N N . GLU A 1 135 ? -22.586 -11.288 -20.473 1.00 90.88 135 GLU A N 1
ATOM 1066 C CA . GLU A 1 135 ? -23.134 -12.205 -21.493 1.00 90.88 135 GLU A CA 1
ATOM 1067 C C . GLU A 1 135 ? -24.549 -11.790 -21.931 1.00 90.88 135 GLU A C 1
ATOM 1069 O O . GLU A 1 135 ? -24.880 -11.852 -23.115 1.00 90.88 135 GLU A O 1
ATOM 1074 N N . PHE A 1 136 ? -25.361 -11.278 -21.001 1.00 88.50 136 PHE A N 1
ATOM 1075 C CA . PHE A 1 136 ? -26.697 -10.748 -21.287 1.00 88.50 136 PHE A CA 1
ATOM 1076 C C . PHE A 1 136 ? -26.718 -9.229 -21.543 1.00 88.50 136 PHE A C 1
ATOM 1078 O O . PHE A 1 136 ? -27.780 -8.655 -21.788 1.00 88.50 136 PHE A O 1
ATOM 1085 N N . GLY A 1 137 ? -25.569 -8.546 -21.515 1.00 88.69 137 GLY A N 1
ATOM 1086 C CA . GLY A 1 137 ? -25.466 -7.090 -21.663 1.00 88.69 137 GLY A CA 1
ATOM 1087 C C . GLY A 1 137 ? -26.191 -6.298 -20.566 1.00 88.69 137 GLY A C 1
ATOM 1088 O O . GLY A 1 137 ? -26.784 -5.260 -20.863 1.00 88.69 137 GLY A O 1
ATOM 1089 N N . VAL A 1 138 ? -26.185 -6.806 -19.332 1.00 92.75 138 VAL A N 1
ATOM 1090 C CA . VAL A 1 138 ? -26.784 -6.203 -18.131 1.00 92.75 138 VAL A CA 1
ATOM 1091 C C . VAL A 1 138 ? -25.696 -5.526 -17.290 1.00 92.75 138 VAL A C 1
ATOM 1093 O O . VAL A 1 138 ? -24.590 -6.049 -17.171 1.00 92.75 138 VAL A O 1
ATOM 1096 N N . PHE A 1 139 ? -26.001 -4.365 -16.700 1.00 94.81 139 PHE A N 1
ATOM 1097 C CA . PHE A 1 139 ? -25.080 -3.641 -15.816 1.00 94.81 139 PHE A CA 1
ATOM 1098 C C . PHE A 1 139 ? -24.877 -4.408 -14.501 1.00 94.81 139 PHE A C 1
ATOM 1100 O O . PHE A 1 139 ? -25.859 -4.739 -13.835 1.00 94.81 139 PHE A O 1
ATOM 1107 N N . ASN A 1 140 ? -23.631 -4.672 -14.099 1.00 96.88 140 ASN A N 1
ATOM 1108 C CA . ASN A 1 140 ? -23.334 -5.377 -12.846 1.00 96.88 140 ASN A CA 1
ATOM 1109 C C . ASN A 1 140 ? -22.687 -4.467 -11.802 1.00 96.88 140 ASN A C 1
ATOM 1111 O O . ASN A 1 140 ? -21.729 -3.755 -12.096 1.00 96.88 140 ASN A O 1
ATOM 1115 N N . ALA A 1 141 ? -23.153 -4.548 -10.561 1.00 96.94 141 ALA A N 1
ATOM 1116 C CA . ALA A 1 141 ? -22.503 -3.903 -9.432 1.00 96.94 141 ALA A CA 1
ATOM 1117 C C . ALA A 1 141 ? -22.272 -4.878 -8.283 1.00 96.94 141 ALA A C 1
ATOM 1119 O O . ALA A 1 141 ? -23.106 -5.742 -8.015 1.00 96.94 141 ALA A O 1
ATOM 1120 N N . ILE A 1 142 ? -21.148 -4.701 -7.596 1.00 95.38 142 ILE A N 1
ATOM 1121 C CA . ILE A 1 142 ? -20.867 -5.396 -6.341 1.00 95.38 142 ILE A CA 1
ATOM 1122 C C . ILE A 1 142 ? -21.312 -4.509 -5.197 1.00 95.38 142 ILE A C 1
ATOM 1124 O O . ILE A 1 142 ? -20.913 -3.346 -5.137 1.00 95.38 142 ILE A O 1
ATOM 1128 N N . PHE A 1 143 ? -22.116 -5.053 -4.293 1.00 95.38 143 PHE A N 1
ATOM 1129 C CA . PHE A 1 143 ? -22.464 -4.397 -3.044 1.00 95.38 143 PHE A CA 1
ATOM 1130 C C . PHE A 1 143 ? -21.663 -5.007 -1.897 1.00 95.38 143 PHE A C 1
ATOM 1132 O O . PHE A 1 143 ? -21.788 -6.191 -1.585 1.00 95.38 143 PHE A O 1
ATOM 1139 N N . ASN A 1 144 ? -20.821 -4.176 -1.288 1.00 91.69 144 ASN A N 1
ATOM 1140 C CA . ASN A 1 144 ? -20.088 -4.492 -0.077 1.00 91.69 144 ASN A CA 1
ATOM 1141 C C . ASN A 1 144 ? -20.861 -3.962 1.137 1.00 91.69 144 ASN A C 1
ATOM 1143 O O . ASN A 1 144 ? -21.051 -2.752 1.290 1.00 91.69 144 ASN A O 1
ATOM 1147 N N . ALA A 1 145 ? -21.272 -4.884 2.007 1.00 86.75 145 ALA A N 1
ATOM 1148 C CA . ALA A 1 145 ? -21.942 -4.574 3.264 1.00 86.75 145 ALA A CA 1
ATOM 1149 C C . ALA A 1 145 ? -20.976 -4.124 4.380 1.00 86.75 145 ALA A C 1
ATOM 1151 O O . ALA A 1 145 ? -21.443 -3.789 5.464 1.00 86.75 145 ALA A O 1
ATOM 1152 N N . GLY A 1 146 ? -19.660 -4.114 4.130 1.00 85.88 146 GLY A N 1
ATOM 1153 C CA . GLY A 1 146 ? -18.634 -3.561 5.017 1.00 85.88 146 GLY A CA 1
ATOM 1154 C C . GLY A 1 146 ? -18.223 -2.123 4.677 1.00 85.88 146 GLY A C 1
ATOM 1155 O O . GLY A 1 146 ? -18.755 -1.493 3.757 1.00 85.88 146 GLY A O 1
ATOM 1156 N N . ASP A 1 147 ? -17.218 -1.618 5.392 1.00 84.06 147 ASP A N 1
ATOM 1157 C CA . ASP A 1 147 ? -16.576 -0.345 5.069 1.00 84.06 147 ASP A CA 1
ATOM 1158 C C . ASP A 1 147 ? -15.581 -0.474 3.906 1.00 84.06 147 ASP A C 1
ATOM 1160 O O . ASP A 1 147 ? -15.260 -1.559 3.422 1.00 84.06 147 ASP A O 1
ATOM 1164 N N . GLY A 1 148 ? -15.112 0.658 3.404 1.00 84.38 148 GLY A N 1
ATOM 1165 C CA . GLY A 1 148 ? -14.008 0.777 2.466 1.00 84.38 148 GLY A CA 1
ATOM 1166 C C . GLY A 1 148 ? -12.635 0.749 3.137 1.00 84.38 148 GLY A C 1
ATOM 1167 O O . GLY A 1 148 ? -11.678 0.310 2.504 1.00 84.38 148 GLY A O 1
ATOM 1168 N N . TYR A 1 149 ? -12.494 1.205 4.385 1.00 80.12 149 TYR A N 1
ATOM 1169 C CA . TYR A 1 149 ? -11.197 1.241 5.071 1.00 80.12 149 TYR A CA 1
ATOM 1170 C C . TYR A 1 149 ? -10.672 -0.162 5.410 1.00 80.12 149 TYR A C 1
ATOM 1172 O O . TYR A 1 149 ? -9.584 -0.539 4.966 1.00 80.12 149 TYR A O 1
ATOM 1180 N N . GLY A 1 150 ? -11.448 -0.958 6.146 1.00 72.62 150 GLY A N 1
ATOM 1181 C CA . GLY A 1 150 ? -11.136 -2.344 6.482 1.00 72.62 150 GLY A CA 1
ATOM 1182 C C . GLY A 1 150 ? -11.056 -3.236 5.246 1.00 72.62 150 GLY A C 1
ATOM 1183 O O . GLY A 1 150 ? -10.141 -4.058 5.140 1.00 72.62 150 GLY A O 1
ATOM 1184 N N . MET A 1 151 ? -11.926 -3.024 4.251 1.00 75.75 151 MET A N 1
ATOM 1185 C CA . MET A 1 151 ? -11.847 -3.765 2.983 1.00 75.75 151 MET A CA 1
ATOM 1186 C C . MET A 1 151 ? -10.651 -3.379 2.112 1.00 75.75 151 MET A C 1
ATOM 1188 O O . MET A 1 151 ? -10.129 -4.229 1.388 1.00 75.75 151 MET A O 1
ATOM 1192 N N . GLY A 1 152 ? -10.171 -2.134 2.179 1.00 62.81 152 GLY A N 1
ATOM 1193 C CA . GLY A 1 152 ? -9.011 -1.675 1.409 1.00 62.81 152 GLY A CA 1
ATOM 1194 C C . GLY A 1 152 ? -7.736 -2.469 1.713 1.00 62.81 152 GLY A C 1
ATOM 1195 O O . GLY A 1 152 ? -6.875 -2.612 0.847 1.00 62.81 152 GLY A O 1
ATOM 1196 N N . GLN A 1 153 ? -7.638 -3.061 2.908 1.00 54.47 153 GLN A N 1
ATOM 1197 C CA . GLN A 1 153 ? -6.522 -3.932 3.290 1.00 54.47 153 GLN A CA 1
ATOM 1198 C C . GLN A 1 153 ? -6.619 -5.355 2.713 1.00 54.47 153 GLN A C 1
ATOM 1200 O O . GLN A 1 153 ? -5.643 -6.100 2.758 1.00 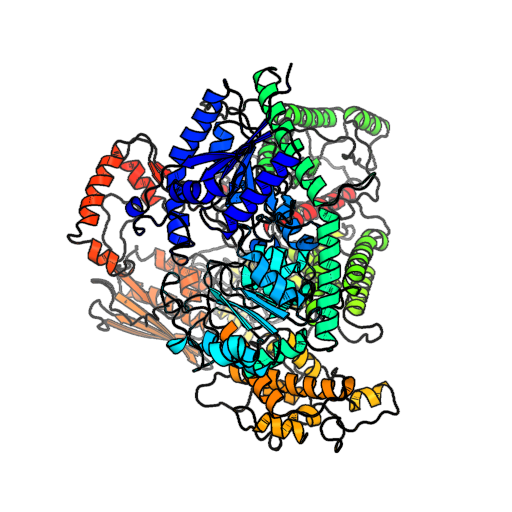54.47 153 GLN A O 1
ATOM 1205 N N . ARG A 1 154 ? -7.773 -5.737 2.152 1.00 57.34 154 ARG A N 1
ATOM 1206 C CA . ARG A 1 154 ? -8.079 -7.089 1.652 1.00 57.34 154 ARG A CA 1
ATOM 1207 C C . ARG A 1 154 ? -8.269 -7.165 0.133 1.00 57.34 154 ARG A C 1
ATOM 1209 O O . ARG A 1 154 ? -8.938 -8.080 -0.331 1.00 57.34 154 ARG A O 1
ATOM 1216 N N . LEU A 1 155 ? -7.709 -6.205 -0.618 1.00 51.78 155 LEU A N 1
ATOM 1217 C CA . LEU A 1 155 ? -7.763 -6.069 -2.089 1.00 51.78 155 LEU A CA 1
ATOM 1218 C C . LEU A 1 155 ? -8.346 -7.285 -2.837 1.00 51.78 155 LEU A C 1
ATOM 1220 O O . LEU A 1 155 ? -7.653 -8.260 -3.122 1.00 51.78 155 LEU A O 1
ATOM 1224 N N . CYS A 1 156 ? -9.621 -7.192 -3.209 1.00 61.28 156 CYS A N 1
ATOM 1225 C CA . CYS A 1 156 ? -10.287 -8.187 -4.045 1.00 61.28 156 CYS A CA 1
ATOM 1226 C C . CYS A 1 156 ? -10.135 -7.792 -5.520 1.00 61.28 156 CYS A C 1
ATOM 1228 O O . CYS A 1 156 ? -10.962 -7.062 -6.068 1.00 61.28 156 CYS A O 1
ATOM 1230 N N . HIS A 1 157 ? -9.054 -8.248 -6.163 1.00 64.31 157 HIS A N 1
ATOM 1231 C CA . HIS A 1 157 ? -8.755 -7.934 -7.569 1.00 64.31 157 HIS A CA 1
ATOM 1232 C C . HIS A 1 157 ? -9.912 -8.268 -8.526 1.00 64.31 157 HIS A C 1
ATOM 1234 O O . HIS A 1 157 ? -10.121 -7.547 -9.499 1.00 64.31 157 HIS A O 1
ATOM 1240 N N . ASP A 1 158 ? -10.713 -9.288 -8.214 1.00 72.25 158 ASP A N 1
ATOM 1241 C CA . ASP A 1 158 ? -11.825 -9.737 -9.058 1.00 72.25 158 ASP A CA 1
ATOM 1242 C C . ASP A 1 158 ? -12.967 -8.716 -9.189 1.00 72.25 158 ASP A C 1
ATOM 1244 O O . ASP A 1 158 ? -13.745 -8.777 -10.141 1.00 72.25 158 ASP A O 1
ATOM 1248 N N . TRP A 1 159 ? -13.066 -7.733 -8.287 1.00 82.50 159 TRP A N 1
ATOM 1249 C CA . TRP A 1 159 ? -14.095 -6.687 -8.360 1.00 82.50 159 TRP A CA 1
ATOM 1250 C C . TRP A 1 159 ? -13.886 -5.719 -9.534 1.00 82.50 159 TRP A C 1
ATOM 1252 O O . TRP A 1 159 ? -14.788 -4.955 -9.878 1.00 82.50 159 TRP A O 1
ATOM 1262 N N . VAL A 1 160 ? -12.710 -5.745 -10.178 1.00 82.69 160 VAL A N 1
ATOM 1263 C CA . VAL A 1 160 ? -12.417 -4.927 -11.367 1.00 82.69 160 VAL A CA 1
ATOM 1264 C C . VAL A 1 160 ? -13.293 -5.286 -12.564 1.00 82.69 160 VAL A C 1
ATOM 1266 O O . VAL A 1 160 ? -13.503 -4.437 -13.437 1.00 82.69 160 VAL A O 1
ATOM 1269 N N . GLU A 1 161 ? -13.812 -6.514 -12.602 1.00 86.25 161 GLU A N 1
ATOM 1270 C CA . GLU A 1 161 ? -14.672 -7.003 -13.678 1.00 86.25 161 GLU A CA 1
ATOM 1271 C C . GLU A 1 161 ? -16.058 -6.347 -13.633 1.00 86.25 161 GLU A C 1
ATOM 1273 O O . GLU A 1 161 ? -16.625 -6.040 -14.681 1.00 86.25 161 GLU A O 1
ATOM 1278 N N . SER A 1 162 ? -16.577 -6.031 -12.445 1.00 90.88 162 SER A N 1
ATOM 1279 C CA . SER A 1 162 ? -17.892 -5.406 -12.275 1.00 90.88 162 SER A CA 1
ATOM 1280 C C . SER A 1 162 ? -17.949 -3.980 -12.837 1.00 90.88 162 SER A C 1
ATOM 1282 O O . SER A 1 162 ? -16.933 -3.297 -13.026 1.00 90.88 162 SER A O 1
ATOM 1284 N N . ASP A 1 163 ? -19.151 -3.494 -13.156 1.00 93.88 163 ASP A N 1
ATOM 1285 C CA . ASP A 1 163 ? -19.327 -2.157 -13.727 1.00 93.88 163 ASP A CA 1
ATOM 1286 C C . ASP A 1 163 ? -19.186 -1.044 -12.699 1.00 93.88 163 ASP A C 1
ATOM 1288 O O . ASP A 1 163 ? -18.633 0.008 -13.038 1.00 93.88 163 ASP A O 1
ATOM 1292 N N . ALA A 1 164 ? -19.595 -1.312 -11.460 1.00 93.94 164 ALA A N 1
ATOM 1293 C CA . ALA A 1 164 ? -19.499 -0.401 -10.331 1.00 93.94 164 ALA A CA 1
ATOM 1294 C C . ALA A 1 164 ? -19.427 -1.125 -8.980 1.00 93.94 164 ALA A C 1
ATOM 1296 O O . ALA A 1 164 ? -19.720 -2.316 -8.880 1.00 93.94 164 ALA A O 1
ATOM 1297 N N . LEU A 1 165 ? -19.072 -0.366 -7.942 1.00 94.50 165 LEU A N 1
ATOM 1298 C CA . LEU A 1 165 ? -19.049 -0.814 -6.553 1.00 94.50 165 LEU A CA 1
ATOM 1299 C C . LEU A 1 165 ? -19.971 0.060 -5.707 1.00 94.50 165 LEU A C 1
ATOM 1301 O O . LEU A 1 165 ? -19.943 1.288 -5.807 1.00 94.50 165 LEU A O 1
ATOM 1305 N N . LEU A 1 166 ? -20.758 -0.584 -4.860 1.00 95.44 166 LEU A N 1
ATOM 1306 C CA . LEU A 1 166 ? -21.629 0.031 -3.873 1.00 95.44 166 LEU A CA 1
ATOM 1307 C C . LEU A 1 166 ? -21.085 -0.316 -2.488 1.00 95.44 166 LEU A C 1
ATOM 1309 O O . LEU A 1 166 ? -20.794 -1.479 -2.217 1.00 95.44 166 LEU A O 1
ATOM 1313 N N . PHE A 1 167 ? -20.951 0.676 -1.615 1.00 94.50 167 PHE A N 1
ATOM 1314 C CA . PHE A 1 167 ? -20.526 0.468 -0.231 1.00 94.50 167 PHE A CA 1
ATOM 1315 C C . PHE A 1 167 ? -21.638 0.890 0.720 1.00 94.50 167 PHE A C 1
ATOM 1317 O O . PHE A 1 167 ? -22.223 1.964 0.552 1.00 94.50 167 PHE A O 1
ATOM 1324 N N . ASN A 1 168 ? -21.898 0.075 1.743 1.00 94.50 168 ASN A N 1
ATOM 1325 C CA . ASN A 1 168 ? -22.806 0.430 2.829 1.00 94.50 168 ASN A CA 1
ATOM 1326 C C . ASN A 1 168 ? -22.135 1.417 3.800 1.00 94.50 168 ASN A C 1
ATOM 1328 O O . ASN A 1 168 ? -21.891 1.113 4.956 1.00 94.50 168 ASN A O 1
ATOM 1332 N N . THR A 1 169 ? -21.769 2.597 3.322 1.00 93.69 169 THR A N 1
ATOM 1333 C CA . THR A 1 169 ? -21.161 3.670 4.118 1.00 93.69 169 THR A CA 1
ATOM 1334 C C . THR A 1 169 ? -21.576 5.016 3.533 1.00 93.69 169 THR A C 1
ATOM 1336 O O . THR A 1 169 ? -22.256 5.046 2.507 1.00 93.69 169 THR A O 1
ATOM 1339 N N . VAL A 1 170 ? -21.166 6.118 4.156 1.00 92.88 170 VAL A N 1
ATOM 1340 C CA . VAL A 1 170 ? -21.371 7.477 3.637 1.00 92.88 170 VAL A CA 1
ATOM 1341 C C . VAL A 1 170 ? -20.027 8.105 3.269 1.00 92.88 170 VAL A C 1
ATOM 1343 O O . VAL A 1 170 ? -18.998 7.775 3.865 1.00 92.88 170 VAL A O 1
ATOM 1346 N N . GLU A 1 171 ? -20.026 8.998 2.277 1.00 89.88 171 GLU A N 1
ATOM 1347 C CA . GLU A 1 171 ? -18.804 9.630 1.751 1.00 89.88 171 GLU A CA 1
ATOM 1348 C C . GLU A 1 171 ? -17.995 10.309 2.863 1.00 89.88 171 GLU A C 1
ATOM 1350 O O . GLU A 1 171 ? -16.777 10.170 2.938 1.00 89.88 171 GLU A O 1
ATOM 1355 N N . GLU A 1 172 ? -18.693 11.001 3.757 1.00 91.06 172 GLU A N 1
ATOM 1356 C CA . GLU A 1 172 ? -18.135 11.787 4.849 1.00 91.06 172 GLU A CA 1
ATOM 1357 C C . GLU A 1 172 ? -17.488 10.916 5.941 1.00 91.06 172 GLU A C 1
ATOM 1359 O O . GLU A 1 172 ? -16.526 11.340 6.579 1.00 91.06 172 GLU A O 1
ATOM 1364 N N . PHE A 1 173 ? -17.981 9.688 6.127 1.00 89.62 173 PHE A N 1
ATOM 1365 C CA . PHE A 1 173 ? -17.552 8.768 7.186 1.00 89.62 173 PHE A CA 1
ATOM 1366 C C . PHE A 1 173 ? -16.396 7.859 6.753 1.00 89.62 173 PHE A C 1
ATOM 1368 O O . PHE A 1 173 ? -15.653 7.328 7.583 1.00 89.62 173 PHE A O 1
ATOM 1375 N N . ASP A 1 174 ? -16.235 7.637 5.447 1.00 89.19 174 ASP A N 1
ATOM 1376 C CA . ASP A 1 174 ? -15.264 6.675 4.926 1.00 89.19 174 ASP A CA 1
ATOM 1377 C C . ASP A 1 174 ? -14.528 7.135 3.663 1.00 89.19 174 ASP A C 1
ATOM 1379 O O . ASP A 1 174 ? -14.143 6.353 2.790 1.00 89.19 174 ASP A O 1
ATOM 1383 N N . HIS A 1 175 ? -14.276 8.438 3.584 1.00 87.88 175 HIS A N 1
ATOM 1384 C CA . HIS A 1 175 ? -13.603 9.069 2.454 1.00 87.88 175 HIS A CA 1
ATOM 1385 C C . HIS A 1 175 ? -12.261 8.401 2.085 1.00 87.88 175 HIS A C 1
ATOM 1387 O O . HIS A 1 175 ? -11.933 8.278 0.901 1.00 87.88 175 HIS A O 1
ATOM 1393 N N . ILE A 1 176 ? -11.469 7.958 3.074 1.00 85.44 176 ILE A N 1
ATOM 1394 C CA . ILE A 1 176 ? -10.155 7.326 2.847 1.00 85.44 176 ILE A CA 1
ATOM 1395 C C . ILE A 1 176 ? -10.313 5.989 2.111 1.00 85.44 176 ILE A C 1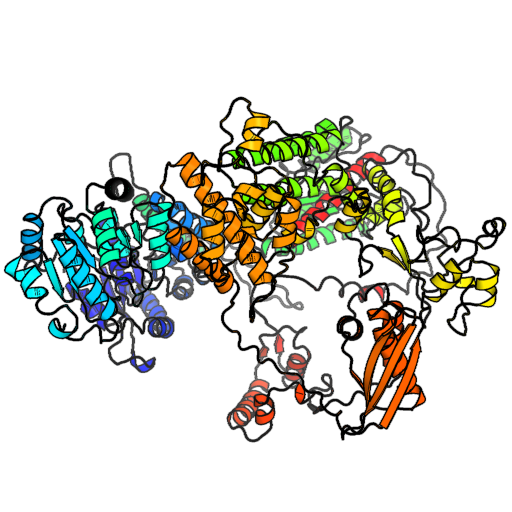
ATOM 1397 O O . ILE A 1 176 ? -9.697 5.799 1.057 1.00 85.44 176 ILE A O 1
ATOM 1401 N N . GLY A 1 177 ? -11.158 5.092 2.629 1.00 85.06 177 GLY A N 1
ATOM 1402 C CA . GLY A 1 177 ? -11.417 3.782 2.032 1.00 85.06 177 GLY A CA 1
ATOM 1403 C C . GLY A 1 177 ? -12.036 3.888 0.638 1.00 85.06 177 GLY A C 1
ATOM 1404 O O . GLY A 1 177 ? -11.569 3.268 -0.319 1.00 85.06 177 GLY A O 1
ATOM 1405 N N . LEU A 1 178 ? -13.029 4.764 0.478 1.00 89.50 178 LEU A N 1
ATOM 1406 C CA . LEU A 1 178 ? -13.684 5.001 -0.811 1.00 89.50 178 LEU A CA 1
ATOM 1407 C C . LEU A 1 178 ? -12.714 5.576 -1.854 1.00 89.50 178 LEU A C 1
ATOM 1409 O O . LEU A 1 178 ? -12.685 5.127 -3.003 1.00 89.50 178 LEU A O 1
ATOM 1413 N N . THR A 1 179 ? -11.871 6.538 -1.463 1.00 87.56 179 THR A N 1
ATOM 1414 C CA . THR A 1 179 ? -10.846 7.116 -2.347 1.00 87.56 179 THR A CA 1
ATOM 1415 C C . THR A 1 179 ? -9.833 6.066 -2.788 1.00 87.56 179 THR A C 1
ATOM 1417 O O . THR A 1 179 ? -9.454 6.041 -3.962 1.00 87.56 179 THR A O 1
ATOM 1420 N N . TYR A 1 180 ? -9.425 5.179 -1.879 1.00 85.81 180 TYR A N 1
ATOM 1421 C CA . TYR A 1 180 ? -8.547 4.062 -2.202 1.00 85.81 180 TYR A CA 1
ATOM 1422 C C . TYR A 1 180 ? -9.149 3.186 -3.309 1.00 85.81 180 TYR A C 1
ATOM 1424 O O . TYR A 1 180 ? -8.526 3.008 -4.358 1.00 85.81 180 TYR A O 1
ATOM 1432 N N . PHE A 1 181 ? -10.391 2.726 -3.147 1.00 82.75 181 PHE A N 1
ATOM 1433 C CA . PHE A 1 181 ? -11.042 1.875 -4.145 1.00 82.75 181 PHE A CA 1
ATOM 1434 C C . PHE A 1 181 ? -11.268 2.577 -5.492 1.00 82.75 181 PHE A C 1
ATOM 1436 O O . PHE A 1 181 ? -11.041 1.972 -6.545 1.00 82.75 181 PHE A O 1
ATOM 1443 N N . ARG A 1 182 ? -11.612 3.873 -5.492 1.00 87.56 182 ARG A N 1
ATOM 1444 C CA . ARG A 1 182 ? -11.708 4.681 -6.725 1.00 87.56 182 ARG A CA 1
ATOM 1445 C C . ARG A 1 182 ? -10.380 4.736 -7.480 1.00 87.56 182 ARG A C 1
ATOM 1447 O O . ARG A 1 182 ? -10.371 4.671 -8.710 1.00 87.56 182 ARG A O 1
ATOM 1454 N N . GLN A 1 183 ? -9.262 4.844 -6.760 1.00 84.00 183 GLN A N 1
ATOM 1455 C CA . GLN A 1 183 ? -7.924 4.902 -7.355 1.00 84.00 183 GLN A CA 1
ATOM 1456 C C . GLN A 1 183 ? -7.444 3.537 -7.856 1.00 84.00 183 GLN A C 1
ATOM 1458 O O . GLN A 1 183 ? -6.901 3.465 -8.961 1.00 84.00 183 GLN A O 1
ATOM 1463 N N . GLN A 1 184 ? -7.655 2.472 -7.075 1.00 77.69 184 GLN A N 1
ATOM 1464 C CA . GLN A 1 184 ? -7.173 1.130 -7.411 1.00 77.69 184 GLN A CA 1
ATOM 1465 C C . GLN A 1 184 ? -8.004 0.476 -8.516 1.00 77.69 184 GLN A C 1
ATOM 1467 O O . GLN A 1 184 ? -7.457 0.037 -9.524 1.00 77.69 184 GLN A O 1
ATOM 1472 N N . ILE A 1 185 ? -9.332 0.453 -8.369 1.00 77.62 185 ILE A N 1
ATOM 1473 C CA . ILE A 1 185 ? -10.209 -0.306 -9.274 1.00 77.62 185 ILE A CA 1
ATOM 1474 C C . ILE A 1 185 ? -10.602 0.541 -10.501 1.00 77.62 185 ILE A C 1
ATOM 1476 O O . ILE A 1 185 ? -10.938 0.013 -11.562 1.00 77.62 185 ILE A O 1
ATOM 1480 N N . LYS A 1 186 ? -10.509 1.879 -10.412 1.00 83.62 186 LYS A N 1
ATOM 1481 C CA . LYS A 1 186 ? -10.815 2.829 -11.506 1.00 83.62 186 LYS A CA 1
ATOM 1482 C C . LYS A 1 186 ? -12.236 2.683 -12.083 1.00 83.62 186 LYS A C 1
ATOM 1484 O O . LYS A 1 186 ? -12.489 3.089 -13.229 1.00 83.62 186 LYS A O 1
ATOM 1489 N N . ARG A 1 187 ? -13.167 2.120 -11.307 1.00 86.31 187 ARG A N 1
ATOM 1490 C CA . ARG A 1 187 ? -14.609 2.044 -11.604 1.00 86.31 187 ARG A CA 1
ATOM 1491 C C . ARG A 1 187 ? -15.368 3.026 -10.698 1.00 86.31 187 ARG A C 1
ATOM 1493 O O . ARG A 1 187 ? -14.786 3.499 -9.720 1.00 86.31 187 ARG A O 1
ATOM 1500 N N . PRO A 1 188 ? -16.627 3.368 -11.015 1.00 92.75 188 PRO A N 1
ATOM 1501 C CA . PRO A 1 188 ? -17.468 4.133 -10.105 1.00 92.75 188 PRO A CA 1
ATOM 1502 C C . PRO A 1 188 ? -17.625 3.415 -8.759 1.00 92.75 188 PRO A C 1
ATOM 1504 O O . PRO A 1 188 ? -17.844 2.203 -8.724 1.00 92.75 188 PRO A O 1
ATOM 1507 N N . VAL A 1 189 ? -17.493 4.178 -7.674 1.00 93.88 189 VAL A N 1
ATOM 1508 C CA . VAL A 1 189 ? -17.659 3.708 -6.294 1.00 93.88 189 VAL A CA 1
ATOM 1509 C C . VAL A 1 189 ? -18.622 4.655 -5.593 1.00 93.88 189 VAL A C 1
ATOM 1511 O O . VAL A 1 189 ? -18.296 5.838 -5.425 1.00 93.88 189 VAL A O 1
ATOM 1514 N N . TRP A 1 190 ? -19.779 4.130 -5.198 1.00 95.31 190 TRP A N 1
ATOM 1515 C CA . TRP A 1 190 ? -20.868 4.895 -4.600 1.00 95.31 190 TRP A CA 1
ATOM 1516 C C . TRP A 1 190 ? -21.131 4.458 -3.154 1.00 95.31 190 TRP A C 1
ATOM 1518 O O . TRP A 1 190 ? -21.488 3.300 -2.919 1.00 95.31 190 TRP A O 1
ATOM 1528 N N . PRO A 1 191 ? -20.956 5.365 -2.180 1.00 95.75 191 PRO A N 1
ATOM 1529 C CA . PRO A 1 191 ? -21.400 5.144 -0.811 1.00 95.75 191 PRO A CA 1
ATOM 1530 C C . PRO A 1 191 ? -22.912 5.380 -0.724 1.00 95.75 191 PRO A C 1
ATOM 1532 O O . PRO A 1 191 ? -23.379 6.493 -0.940 1.00 95.75 191 PRO A O 1
ATOM 1535 N N . ILE A 1 192 ? -23.678 4.324 -0.461 1.00 94.06 192 ILE A N 1
ATOM 1536 C CA . ILE A 1 192 ? -25.153 4.354 -0.460 1.00 94.06 192 ILE A CA 1
ATOM 1537 C C . ILE A 1 192 ? -25.751 4.130 0.938 1.00 94.06 192 ILE A C 1
ATOM 1539 O O . ILE A 1 192 ? -26.943 3.861 1.070 1.00 94.06 192 ILE A O 1
ATOM 1543 N N . GLY A 1 193 ? -24.912 4.172 1.973 1.00 91.12 193 GLY A N 1
ATOM 1544 C CA . GLY A 1 193 ? -25.280 3.867 3.349 1.00 91.12 193 GLY A CA 1
ATOM 1545 C C . GLY A 1 193 ? -25.887 5.040 4.134 1.00 91.12 193 GLY A C 1
ATOM 1546 O O . GLY A 1 193 ? -26.175 6.096 3.589 1.00 91.12 193 GLY A O 1
ATOM 1547 N N . PRO A 1 194 ? -26.090 4.862 5.447 1.00 91.50 194 PRO A N 1
ATOM 1548 C CA . PRO A 1 194 ? -26.248 3.563 6.084 1.00 91.50 194 PRO A CA 1
ATOM 1549 C C . PRO A 1 194 ? -27.572 2.923 5.643 1.00 91.50 194 PRO A C 1
ATOM 1551 O O . PRO A 1 194 ? -28.653 3.479 5.833 1.00 91.50 194 PRO A O 1
ATOM 1554 N N . VAL A 1 195 ? -27.502 1.736 5.051 1.00 86.50 195 VAL A N 1
ATOM 1555 C CA . VAL A 1 195 ? -28.662 0.924 4.690 1.00 86.50 195 VAL A CA 1
ATOM 1556 C C . VAL A 1 195 ? -28.984 0.028 5.883 1.00 86.50 195 VAL A C 1
ATOM 1558 O O . VAL A 1 195 ? -28.210 -0.869 6.213 1.00 86.50 195 VAL A O 1
ATOM 1561 N N . GLN A 1 196 ? -30.105 0.296 6.552 1.00 79.69 196 GLN A N 1
ATOM 1562 C CA . GLN A 1 196 ? -30.490 -0.355 7.806 1.00 79.69 196 GLN A CA 1
ATOM 1563 C C . GLN A 1 196 ? -31.906 -0.901 7.704 1.00 79.69 196 GLN A C 1
ATOM 1565 O O . GLN A 1 196 ? -32.776 -0.273 7.103 1.00 79.69 196 GLN A O 1
ATOM 1570 N N . LEU A 1 197 ? -32.121 -2.068 8.306 1.00 71.69 197 LEU A N 1
ATOM 1571 C CA . LEU A 1 197 ? -33.426 -2.709 8.382 1.00 71.69 197 LEU A CA 1
ATOM 1572 C C . LEU A 1 197 ? -33.962 -2.563 9.809 1.00 71.69 197 LEU A C 1
ATOM 1574 O O . LEU A 1 197 ? -33.483 -3.268 10.700 1.00 71.69 197 LEU A O 1
ATOM 1578 N N . SER A 1 198 ? -34.954 -1.696 10.013 1.00 61.41 198 SER A N 1
ATOM 1579 C CA . SER A 1 198 ? -35.840 -1.821 11.175 1.00 61.41 198 SER A CA 1
ATOM 1580 C C . SER A 1 198 ? -36.897 -2.854 10.806 1.00 61.41 198 SER A C 1
ATOM 1582 O O . SER A 1 198 ? -37.589 -2.714 9.798 1.00 61.41 198 SER A O 1
ATOM 1584 N N . MET A 1 199 ? -36.948 -3.954 11.552 1.00 55.94 199 MET A N 1
ATOM 1585 C CA . MET A 1 199 ? -38.057 -4.889 11.426 1.00 55.94 199 MET A CA 1
ATOM 1586 C C . MET A 1 199 ? -39.118 -4.432 12.414 1.00 55.94 199 MET A C 1
ATOM 1588 O O . MET A 1 199 ? -38.886 -4.505 13.618 1.00 55.94 199 MET A O 1
ATOM 1592 N N . GLU A 1 200 ? -40.286 -4.018 11.919 1.00 47.69 200 GLU A N 1
ATOM 1593 C CA . GLU A 1 200 ? -41.474 -3.909 12.764 1.00 47.69 200 GLU A CA 1
ATOM 1594 C C . GLU A 1 200 ? -41.664 -5.256 13.471 1.00 47.69 200 GLU A C 1
ATOM 1596 O O . GLU A 1 200 ? -41.903 -6.298 12.852 1.00 47.69 200 GLU A O 1
ATOM 1601 N N . SER A 1 201 ? -41.409 -5.256 14.779 1.00 43.16 201 SER A N 1
ATOM 1602 C CA . SER A 1 201 ? -41.334 -6.477 15.567 1.00 43.16 201 SER A CA 1
ATOM 1603 C C . SER A 1 201 ? -42.652 -7.246 15.497 1.00 43.16 201 SER A C 1
ATOM 1605 O O . SER A 1 201 ? -43.731 -6.652 15.494 1.00 43.16 201 SER A O 1
ATOM 1607 N N . LYS A 1 202 ? -42.570 -8.582 15.557 1.00 48.12 202 LYS A N 1
ATOM 1608 C CA . LYS A 1 202 ? -43.680 -9.402 16.055 1.00 48.12 202 LYS A CA 1
ATOM 1609 C C . LYS A 1 202 ? -44.118 -8.793 17.390 1.00 48.12 202 LYS A C 1
ATOM 1611 O O . LYS A 1 202 ? -43.370 -8.869 18.365 1.00 48.12 202 LYS A O 1
ATOM 1616 N N . ALA A 1 203 ? -45.292 -8.171 17.391 1.00 39.25 203 ALA A N 1
ATOM 1617 C CA . ALA A 1 203 ? -45.735 -7.124 18.313 1.00 39.25 203 ALA A CA 1
ATOM 1618 C C . ALA A 1 203 ? -45.837 -7.490 19.816 1.00 39.25 203 ALA A C 1
ATOM 1620 O O . ALA A 1 203 ? -46.406 -6.723 20.574 1.00 39.25 203 ALA A O 1
ATOM 1621 N N . GLY A 1 204 ? -45.292 -8.623 20.278 1.00 51.16 204 GLY A N 1
ATOM 1622 C CA . GLY A 1 204 ? -45.378 -9.064 21.679 1.00 51.16 204 GLY A CA 1
ATOM 1623 C C . GLY A 1 204 ? -44.068 -9.066 22.481 1.00 51.16 204 GLY A C 1
ATOM 1624 O O . GLY A 1 204 ? -44.117 -9.061 23.703 1.00 51.16 204 GLY A O 1
ATOM 1625 N N . SER A 1 205 ? -42.889 -9.085 21.842 1.00 62.75 205 SER A N 1
ATOM 1626 C CA . SER A 1 205 ? -41.591 -9.200 22.551 1.00 62.75 205 SER A CA 1
ATOM 1627 C C . SER A 1 205 ? -40.922 -7.847 22.828 1.00 62.75 205 SER A C 1
ATOM 1629 O O . SER A 1 205 ? -40.219 -7.702 23.827 1.00 62.75 205 SER A O 1
ATOM 1631 N N . TRP A 1 206 ? -41.156 -6.846 21.976 1.00 77.19 206 TRP A N 1
ATOM 1632 C CA . TRP A 1 206 ? -40.559 -5.516 22.117 1.00 77.19 206 TRP A CA 1
ATOM 1633 C C . TRP A 1 206 ? -41.076 -4.752 23.340 1.00 77.19 206 TRP A C 1
ATOM 1635 O O . TRP A 1 206 ? -40.301 -4.065 24.000 1.00 77.19 206 TRP A O 1
ATOM 1645 N N . GLU A 1 207 ? -42.357 -4.904 23.680 1.00 80.00 207 GLU A N 1
ATOM 1646 C CA . GLU A 1 207 ? -42.980 -4.186 24.799 1.00 80.00 207 GLU A CA 1
ATOM 1647 C C . GLU A 1 207 ? -42.276 -4.463 26.133 1.00 80.00 207 GLU A C 1
ATOM 1649 O O . GLU A 1 207 ? -42.098 -3.548 26.933 1.00 80.00 207 GLU A O 1
ATOM 1654 N N . LEU A 1 208 ? -41.792 -5.691 26.343 1.00 82.06 208 LEU A N 1
ATOM 1655 C CA . LEU A 1 208 ? -41.044 -6.061 27.544 1.00 82.06 208 LEU A CA 1
ATOM 1656 C C . LEU A 1 208 ? -39.698 -5.323 27.636 1.00 82.06 208 LEU A C 1
ATOM 1658 O O . LEU A 1 208 ? -39.396 -4.722 28.668 1.00 82.06 208 LEU A O 1
ATOM 1662 N N . TYR A 1 209 ? -38.912 -5.317 26.554 1.00 85.88 209 TYR A N 1
ATOM 1663 C CA . TYR A 1 209 ? -37.630 -4.603 26.510 1.00 85.88 209 TYR A CA 1
ATOM 1664 C C . TYR A 1 209 ? -37.824 -3.097 26.639 1.00 85.88 209 TYR A C 1
ATOM 1666 O O . TYR A 1 209 ? -37.095 -2.441 27.379 1.00 85.88 209 TYR A O 1
ATOM 1674 N N . LYS A 1 210 ? -38.834 -2.561 25.950 1.00 86.94 210 LYS A N 1
ATOM 1675 C CA . LYS A 1 210 ? -39.182 -1.147 25.987 1.00 86.94 210 LYS A CA 1
ATOM 1676 C C . LYS A 1 210 ? -39.557 -0.707 27.400 1.00 86.94 210 LYS A C 1
ATOM 1678 O O . LYS A 1 210 ? -38.978 0.252 27.890 1.00 86.94 210 LYS A O 1
ATOM 1683 N N . ASN A 1 211 ? -40.454 -1.428 28.074 1.00 89.38 211 ASN A N 1
ATOM 1684 C CA . ASN A 1 211 ? -40.871 -1.095 29.439 1.00 89.38 211 ASN A CA 1
ATOM 1685 C C . ASN A 1 211 ? -39.689 -1.111 30.419 1.00 89.38 211 ASN A C 1
ATOM 1687 O O . ASN A 1 211 ? -39.598 -0.248 31.291 1.00 89.38 211 ASN A O 1
ATOM 1691 N N . TRP A 1 212 ? -38.764 -2.064 30.265 1.00 92.62 212 TRP A N 1
ATOM 1692 C CA . TRP A 1 212 ? -37.561 -2.107 31.091 1.00 92.62 212 TRP A CA 1
ATOM 1693 C C . TRP A 1 212 ? -36.619 -0.937 30.789 1.00 92.62 212 TRP A C 1
ATOM 1695 O O . TRP A 1 212 ? -36.215 -0.244 31.719 1.00 92.62 212 TRP A O 1
ATOM 1705 N N . LEU A 1 213 ? -36.319 -0.661 29.517 1.00 94.12 213 LEU A N 1
ATOM 1706 C CA . LEU A 1 213 ? -35.457 0.453 29.097 1.00 94.12 213 LEU A CA 1
ATOM 1707 C C . LEU A 1 213 ? -36.030 1.816 29.510 1.00 94.12 213 LEU A C 1
ATOM 1709 O O . LEU A 1 213 ? -35.301 2.665 30.019 1.00 94.12 213 LEU A O 1
ATOM 1713 N N . ASP A 1 214 ? -37.342 2.009 29.364 1.00 92.88 214 ASP A N 1
ATOM 1714 C CA . ASP A 1 214 ? -38.033 3.250 29.729 1.00 92.88 214 ASP A CA 1
ATOM 1715 C C . ASP A 1 214 ? -38.030 3.499 31.251 1.00 92.88 214 ASP A C 1
ATOM 1717 O O . ASP A 1 214 ? -38.194 4.641 31.686 1.00 92.88 214 ASP A O 1
ATOM 1721 N N . SER A 1 215 ? -37.788 2.460 32.065 1.00 92.56 215 SER A N 1
ATOM 1722 C CA . SER A 1 215 ? -37.593 2.582 33.518 1.00 92.56 215 SER A CA 1
ATOM 1723 C C . SER A 1 215 ? -36.185 3.042 33.925 1.00 92.56 215 SER A C 1
ATOM 1725 O O . SER A 1 215 ? -35.966 3.376 35.092 1.00 92.56 215 SER A O 1
ATOM 1727 N N . LYS A 1 216 ? -35.219 3.055 32.996 1.00 95.00 216 LYS A N 1
ATOM 1728 C CA . LYS A 1 216 ? -33.813 3.392 33.264 1.00 95.00 216 LYS A CA 1
ATOM 1729 C C . LYS A 1 216 ? -33.504 4.855 32.943 1.00 95.00 216 LYS A C 1
ATOM 1731 O O . LYS A 1 216 ? -34.188 5.512 32.157 1.00 95.00 216 LYS A O 1
ATOM 1736 N N . ALA A 1 217 ? -32.456 5.383 33.575 1.00 93.38 217 ALA A N 1
ATOM 1737 C CA . ALA A 1 217 ? -31.998 6.745 33.324 1.00 93.38 217 ALA A CA 1
ATOM 1738 C C . ALA A 1 217 ? -31.378 6.874 31.920 1.00 93.38 217 ALA A C 1
ATOM 1740 O O . ALA A 1 217 ? -30.941 5.897 31.315 1.00 93.38 217 ALA A O 1
ATOM 1741 N N . SER A 1 218 ? -31.341 8.096 31.380 1.00 94.06 218 SER A N 1
ATOM 1742 C CA . SER A 1 218 ? -30.737 8.333 30.062 1.00 94.06 218 SER A CA 1
ATOM 1743 C C . SER A 1 218 ? -29.245 7.993 30.086 1.00 94.06 218 SER A C 1
ATOM 1745 O O . SER A 1 218 ? -28.549 8.379 31.023 1.00 94.06 218 SER A O 1
ATOM 1747 N N . GLY A 1 219 ? -28.758 7.285 29.066 1.00 94.38 219 GLY A N 1
ATOM 1748 C CA . GLY A 1 219 ? -27.353 6.894 28.946 1.00 94.38 219 GLY A CA 1
ATOM 1749 C C . GLY A 1 219 ? -26.832 5.952 30.042 1.00 94.38 219 GLY A C 1
ATOM 1750 O O . GLY A 1 219 ? -25.619 5.803 30.177 1.00 94.38 219 GLY A O 1
ATOM 1751 N N . SER A 1 220 ? -27.704 5.331 30.847 1.00 95.38 220 SER A N 1
ATOM 1752 C CA . SER A 1 220 ? -27.291 4.495 31.982 1.00 95.38 220 SER A CA 1
ATOM 1753 C C . SER A 1 220 ? -27.145 3.006 31.661 1.00 95.38 220 SER A C 1
ATOM 1755 O O . SER A 1 220 ? -26.639 2.264 32.504 1.00 95.38 220 SER A O 1
ATOM 1757 N N . VAL A 1 221 ? -27.579 2.566 30.475 1.00 97.69 221 VAL A N 1
ATOM 1758 C CA . VAL A 1 221 ? -27.635 1.152 30.076 1.00 97.69 221 VAL A CA 1
ATOM 1759 C C . VAL A 1 221 ? -26.492 0.790 29.122 1.00 97.69 221 VAL A C 1
ATOM 1761 O O . VAL A 1 221 ? -26.279 1.462 28.110 1.00 97.69 221 VAL A O 1
ATOM 1764 N N . LEU A 1 222 ? -25.785 -0.302 29.418 1.00 98.00 222 LEU A N 1
ATOM 1765 C CA . LEU A 1 222 ? -24.821 -0.956 28.533 1.00 98.00 222 LEU A CA 1
ATOM 1766 C C . LEU A 1 222 ? -25.530 -2.033 27.703 1.00 98.00 222 LEU A C 1
ATOM 1768 O O . LEU A 1 222 ? -26.014 -3.026 28.245 1.00 98.00 222 LEU A O 1
ATOM 1772 N N . TYR A 1 223 ? -25.578 -1.869 26.385 1.00 98.12 223 TYR A N 1
ATOM 1773 C CA . TYR A 1 223 ? -26.060 -2.923 25.491 1.00 98.12 223 TYR A CA 1
ATOM 1774 C C . TYR A 1 223 ? -24.891 -3.803 25.037 1.00 98.12 223 TYR A C 1
ATOM 1776 O O . TYR A 1 223 ? -23.821 -3.287 24.726 1.00 98.12 223 TYR A O 1
ATOM 1784 N N . ILE A 1 224 ? -25.071 -5.124 25.008 1.00 97.62 224 ILE A N 1
ATOM 1785 C CA . ILE A 1 224 ? -24.008 -6.093 24.714 1.00 97.62 224 ILE A CA 1
ATOM 1786 C C . ILE A 1 224 ? -24.516 -7.098 23.686 1.00 97.62 224 ILE A C 1
ATOM 1788 O O . ILE A 1 224 ? -25.467 -7.843 23.938 1.00 97.62 224 ILE A O 1
ATOM 1792 N N . SER A 1 225 ? -23.866 -7.133 22.523 1.00 95.00 225 SER A N 1
ATOM 1793 C CA . SER A 1 225 ? -24.188 -8.072 21.447 1.00 95.00 225 SER A CA 1
ATOM 1794 C C . SER A 1 225 ? -22.995 -8.277 20.513 1.00 95.00 225 SER A C 1
ATOM 1796 O O . SER A 1 225 ? -22.494 -7.349 19.871 1.00 95.00 225 SER A O 1
ATOM 1798 N N . PHE A 1 226 ? -22.584 -9.535 20.363 1.00 91.75 226 PHE A N 1
ATOM 1799 C CA . PHE A 1 226 ? -21.534 -9.947 19.426 1.00 91.75 226 PHE A CA 1
ATOM 1800 C C . PHE A 1 226 ? -22.095 -10.423 18.072 1.00 91.75 226 PHE A C 1
ATOM 1802 O O . PHE A 1 226 ? -21.383 -11.006 17.260 1.00 91.75 226 PHE A O 1
ATOM 1809 N N . GLY A 1 227 ? -23.364 -10.113 17.782 1.00 85.44 227 GLY A N 1
ATOM 1810 C CA . GLY A 1 227 ? -24.018 -10.463 16.521 1.00 85.44 227 GLY A CA 1
ATOM 1811 C C . GLY A 1 227 ? -24.558 -11.897 16.478 1.00 85.44 227 GLY A C 1
ATOM 1812 O O . GLY A 1 227 ? -24.807 -12.533 17.505 1.00 85.44 227 GLY A O 1
ATOM 1813 N N . SER A 1 228 ? -24.825 -12.396 15.266 1.00 77.31 228 SER A N 1
ATOM 1814 C CA . SER A 1 228 ? -25.375 -13.746 15.061 1.00 77.31 228 SER A CA 1
ATOM 1815 C C . SER A 1 228 ? -24.319 -14.835 14.877 1.00 77.31 228 SER A C 1
ATOM 1817 O O . SER A 1 228 ? -24.648 -16.001 15.055 1.00 77.31 228 SER A O 1
ATOM 1819 N N . GLN A 1 229 ? -23.080 -14.464 14.539 1.00 75.19 229 GLN A N 1
ATOM 1820 C CA . GLN A 1 229 ? -22.017 -15.397 14.140 1.00 75.19 229 GLN A CA 1
ATOM 1821 C C . GLN A 1 229 ? -20.865 -15.503 15.148 1.00 75.19 229 GLN A C 1
ATOM 1823 O O . GLN A 1 229 ? -20.041 -16.404 15.014 1.00 75.19 229 GLN A O 1
ATOM 1828 N N . SER A 1 230 ? -20.786 -14.600 16.130 1.00 82.50 230 SER A N 1
ATOM 1829 C CA . SER A 1 230 ? -19.648 -14.515 17.048 1.00 82.50 230 SER A CA 1
ATOM 1830 C C . SER A 1 230 ? -20.086 -14.679 18.503 1.00 82.50 230 SER A C 1
ATOM 1832 O O . SER A 1 230 ? -21.170 -14.244 18.897 1.00 82.50 230 SER A O 1
ATOM 1834 N N . THR A 1 231 ? -19.221 -15.300 19.299 1.00 87.31 231 THR A N 1
ATOM 1835 C CA . THR A 1 231 ? -19.363 -15.487 20.747 1.00 87.31 231 THR A CA 1
ATOM 1836 C C . THR A 1 231 ? -17.969 -15.478 21.388 1.00 87.31 231 THR A C 1
ATOM 1838 O O . THR A 1 231 ? -16.958 -15.517 20.682 1.00 87.31 231 THR A O 1
ATOM 1841 N N . ILE A 1 232 ? -17.915 -15.402 22.713 1.00 91.44 232 ILE A N 1
ATOM 1842 C CA . ILE A 1 232 ? -16.678 -15.410 23.508 1.00 91.44 232 ILE A CA 1
ATOM 1843 C C . ILE A 1 232 ? -16.456 -16.782 24.148 1.00 91.44 232 ILE A C 1
ATOM 1845 O O . ILE A 1 232 ? -17.404 -17.555 24.301 1.00 91.44 232 ILE A O 1
ATOM 1849 N N . SER A 1 233 ? -15.210 -17.093 24.514 1.00 92.31 233 SER A N 1
ATOM 1850 C CA . SER A 1 233 ? -14.896 -18.308 25.277 1.00 92.31 233 SER A CA 1
ATOM 1851 C C . SER A 1 233 ? -15.654 -18.352 26.604 1.00 92.31 233 SER A C 1
ATOM 1853 O O . SER A 1 233 ? -16.005 -17.312 27.169 1.00 92.31 233 SER A O 1
ATOM 1855 N N . MET A 1 234 ? -15.860 -19.551 27.146 1.00 92.75 234 MET A N 1
ATOM 1856 C CA . MET A 1 234 ? -16.512 -19.740 28.446 1.00 92.75 234 MET A CA 1
ATOM 1857 C C . MET A 1 234 ? -15.792 -18.954 29.551 1.00 92.75 234 MET A C 1
ATOM 1859 O O . MET A 1 234 ? -16.428 -18.284 30.364 1.00 92.75 234 MET A O 1
ATOM 1863 N N . SER A 1 235 ? -14.455 -18.956 29.533 1.00 91.94 235 SER A N 1
ATOM 1864 C CA . SER A 1 235 ? -13.639 -18.181 30.475 1.00 91.94 235 SER A CA 1
ATOM 1865 C C . SER A 1 235 ? -13.906 -16.675 30.381 1.00 91.94 235 SER A C 1
ATOM 1867 O O . SER A 1 235 ? -14.056 -16.007 31.403 1.00 91.94 235 SER A O 1
ATOM 1869 N N . GLN A 1 236 ? -14.021 -16.133 29.168 1.00 94.19 236 GLN A N 1
ATOM 1870 C CA . GLN A 1 236 ? -14.316 -14.717 28.955 1.00 94.19 236 GLN A CA 1
ATOM 1871 C C . GLN A 1 236 ? -15.774 -14.372 29.255 1.00 94.19 236 GLN A C 1
ATOM 1873 O O . GLN A 1 236 ? -16.053 -13.270 29.722 1.00 94.19 236 GLN A O 1
ATOM 1878 N N . MET A 1 237 ? -16.703 -15.310 29.063 1.00 94.56 237 MET A N 1
ATOM 1879 C CA . MET A 1 237 ? -18.095 -15.155 29.480 1.00 94.56 237 MET A CA 1
ATOM 1880 C C . MET A 1 237 ? -18.206 -14.985 30.998 1.00 94.56 237 MET A C 1
ATOM 1882 O O . MET A 1 237 ? -18.906 -14.082 31.461 1.00 94.56 237 MET A O 1
ATOM 1886 N N . MET A 1 238 ? -17.450 -15.778 31.765 1.00 94.50 238 MET A N 1
ATOM 1887 C CA . MET A 1 238 ? -17.366 -15.637 33.219 1.00 94.50 238 MET A CA 1
ATOM 1888 C C . MET A 1 238 ? -16.762 -14.292 33.642 1.00 94.50 238 MET A C 1
ATOM 1890 O O . MET A 1 238 ? -17.310 -13.633 34.526 1.00 94.50 238 MET A O 1
ATOM 1894 N N . GLU A 1 239 ? -15.658 -13.860 33.025 1.00 96.50 239 GLU A N 1
ATOM 1895 C CA . GLU A 1 239 ? -15.038 -12.565 33.345 1.00 96.50 239 GLU A CA 1
ATOM 1896 C C . GLU A 1 239 ? -15.943 -11.381 32.966 1.00 96.50 239 GLU A C 1
ATOM 1898 O O . GLU A 1 239 ? -16.083 -10.440 33.748 1.00 96.50 239 GLU A O 1
ATOM 1903 N N . LEU A 1 240 ? -16.645 -11.443 31.830 1.00 96.38 240 LEU A N 1
ATOM 1904 C CA . LEU A 1 240 ? -17.627 -10.427 31.456 1.00 96.38 240 LEU A CA 1
ATOM 1905 C C . LEU A 1 240 ? -18.783 -10.374 32.464 1.00 96.38 240 LEU A C 1
ATOM 1907 O O . LEU A 1 240 ? -19.140 -9.289 32.912 1.00 96.38 240 LEU A O 1
ATOM 1911 N N . ALA A 1 241 ? -19.326 -11.518 32.887 1.00 95.75 241 ALA A N 1
ATOM 1912 C CA . ALA A 1 241 ? -20.388 -11.562 33.892 1.00 95.75 241 ALA A CA 1
ATOM 1913 C C . ALA A 1 241 ? -19.946 -10.937 35.230 1.00 95.75 241 ALA A C 1
ATOM 1915 O O . ALA A 1 241 ? -20.651 -10.087 35.779 1.00 95.75 241 ALA A O 1
ATOM 1916 N N . LYS A 1 242 ? -18.742 -11.276 35.716 1.00 96.00 242 LYS A N 1
ATOM 1917 C CA . LYS A 1 242 ? -18.152 -10.646 36.911 1.00 96.00 242 LYS A CA 1
ATOM 1918 C C . LYS A 1 242 ? -18.014 -9.133 36.742 1.00 96.00 242 LYS A C 1
ATOM 1920 O O . LYS A 1 242 ? -18.335 -8.386 37.664 1.00 96.00 242 LYS A O 1
ATOM 1925 N N . ALA A 1 243 ? -17.577 -8.674 35.569 1.00 97.19 243 ALA A N 1
ATOM 1926 C CA . ALA A 1 243 ? -17.403 -7.253 35.290 1.00 97.19 243 ALA A CA 1
ATOM 1927 C C . ALA A 1 243 ? -18.735 -6.495 35.284 1.00 97.19 243 ALA A C 1
ATOM 1929 O O . ALA A 1 243 ? -18.826 -5.399 35.834 1.00 97.19 243 ALA A O 1
ATOM 1930 N N . LEU A 1 244 ? -19.782 -7.081 34.698 1.00 95.94 244 LEU A N 1
ATOM 1931 C CA . LEU A 1 244 ? -21.115 -6.483 34.678 1.00 95.94 244 LEU A CA 1
ATOM 1932 C C . LEU A 1 244 ? -21.669 -6.321 36.093 1.00 95.94 244 LEU A C 1
ATOM 1934 O O . LEU A 1 244 ? -22.131 -5.233 36.439 1.00 95.94 244 LEU A O 1
ATOM 1938 N N . GLU A 1 245 ? -21.545 -7.354 36.931 1.00 93.81 245 GLU A N 1
ATOM 1939 C CA . GLU A 1 245 ? -21.971 -7.285 38.331 1.00 93.81 245 GLU A CA 1
ATOM 1940 C C . GLU A 1 245 ? -21.155 -6.254 39.131 1.00 93.81 245 GLU A C 1
ATOM 1942 O O . GLU A 1 245 ? -21.739 -5.442 39.852 1.00 93.81 245 GLU A O 1
ATOM 1947 N N . ALA A 1 246 ? -19.829 -6.231 38.962 1.00 94.75 246 ALA A N 1
ATOM 1948 C CA . ALA A 1 246 ? -18.937 -5.305 39.660 1.00 94.75 246 ALA A CA 1
ATOM 1949 C C . ALA A 1 246 ? -19.112 -3.839 39.223 1.00 94.75 246 ALA A C 1
ATOM 1951 O O . ALA A 1 246 ? -19.010 -2.940 40.054 1.00 94.75 246 ALA A O 1
ATOM 1952 N N . SER A 1 247 ? -19.421 -3.584 37.946 1.00 94.75 247 SER A N 1
ATOM 195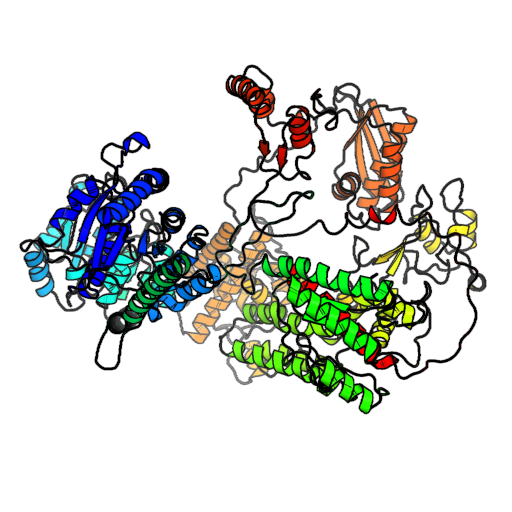3 C CA . SER A 1 247 ? -19.605 -2.222 37.417 1.00 94.75 247 SER A CA 1
ATOM 1954 C C . SER A 1 247 ? -20.843 -1.504 37.972 1.00 94.75 247 SER A C 1
ATOM 1956 O O . SER A 1 247 ? -20.939 -0.278 37.907 1.00 94.75 247 SER A O 1
ATOM 1958 N N . GLY A 1 248 ? -21.839 -2.258 38.455 1.00 92.06 248 GLY A N 1
ATOM 1959 C CA . GLY A 1 248 ? -23.114 -1.729 38.952 1.00 92.06 248 GLY A CA 1
ATOM 1960 C C . GLY A 1 248 ? -24.006 -1.040 37.902 1.00 92.06 248 GLY A C 1
ATOM 1961 O O . GLY A 1 248 ? -25.063 -0.496 38.264 1.00 92.06 248 GLY A O 1
ATOM 1962 N N . LYS A 1 249 ? -23.602 -1.044 36.623 1.00 94.56 249 LYS A N 1
ATOM 1963 C CA . LYS A 1 249 ? -24.345 -0.453 35.502 1.00 94.56 249 LYS A CA 1
ATOM 1964 C C . LYS A 1 249 ? -25.530 -1.325 35.108 1.00 94.56 249 LYS A C 1
ATOM 1966 O O . LYS A 1 249 ? -25.493 -2.543 35.261 1.00 94.56 249 LYS A O 1
ATOM 1971 N N . ASP A 1 250 ? -26.590 -0.688 34.614 1.00 96.69 250 ASP A N 1
ATOM 1972 C CA . ASP A 1 250 ? -27.697 -1.426 34.015 1.00 96.69 250 ASP A CA 1
ATOM 1973 C C . ASP A 1 250 ? -27.235 -2.006 32.671 1.00 96.69 250 ASP A C 1
ATOM 1975 O O . ASP A 1 250 ? -26.509 -1.332 31.938 1.00 96.69 250 ASP A O 1
ATOM 1979 N N . PHE A 1 251 ? -27.630 -3.229 32.318 1.00 96.94 251 PHE A N 1
ATOM 1980 C CA . PHE A 1 251 ? -27.202 -3.831 31.052 1.00 96.94 251 PHE A CA 1
ATOM 1981 C C . PHE A 1 251 ? -28.258 -4.716 30.391 1.00 96.94 251 PHE A C 1
ATOM 1983 O O . PHE A 1 251 ? -29.103 -5.321 31.047 1.00 96.94 251 PHE A O 1
ATOM 1990 N N . ILE A 1 252 ? -28.165 -4.833 29.068 1.00 96.31 252 ILE A N 1
ATOM 1991 C CA . ILE A 1 252 ? -28.858 -5.858 28.284 1.00 96.31 252 ILE A CA 1
ATOM 1992 C C . ILE A 1 252 ? -27.793 -6.677 27.569 1.00 96.31 252 ILE A C 1
ATOM 1994 O O . ILE A 1 252 ? -27.023 -6.130 26.781 1.00 96.31 252 ILE A O 1
ATOM 1998 N N . TRP A 1 253 ? -27.773 -7.985 27.811 1.00 95.31 253 TRP A N 1
ATOM 1999 C CA . TRP A 1 253 ? -26.821 -8.896 27.189 1.00 95.31 253 TRP A CA 1
ATOM 2000 C C . TRP A 1 253 ? -27.527 -9.929 26.321 1.00 95.31 253 TRP A C 1
ATOM 2002 O O . TRP A 1 253 ? -28.244 -10.799 26.813 1.00 95.31 253 TRP A O 1
ATOM 2012 N N . VAL A 1 254 ? -27.295 -9.843 25.009 1.00 93.12 254 VAL A N 1
ATOM 2013 C CA . VAL A 1 254 ? -27.690 -10.886 24.061 1.00 93.12 254 VAL A CA 1
ATOM 2014 C C . VAL A 1 254 ? -26.711 -12.044 24.178 1.00 93.12 254 VAL A C 1
ATOM 2016 O O . VAL A 1 254 ? -25.569 -11.950 23.721 1.00 93.12 254 VAL A O 1
ATOM 2019 N N . ILE A 1 255 ? -27.160 -13.124 24.810 1.00 89.31 255 ILE A N 1
ATOM 2020 C CA . ILE A 1 255 ? -26.309 -14.237 25.207 1.00 89.31 255 ILE A CA 1
ATOM 2021 C C . ILE A 1 255 ? -26.521 -15.462 24.312 1.00 89.31 255 ILE A C 1
ATOM 2023 O O . ILE A 1 255 ? -27.626 -15.761 23.837 1.00 89.31 255 ILE A O 1
ATOM 2027 N N . ARG A 1 256 ? -25.413 -16.154 24.049 1.00 88.38 256 ARG A N 1
ATOM 2028 C CA . ARG A 1 256 ? -25.306 -17.368 23.234 1.00 88.38 256 ARG A CA 1
ATOM 2029 C C . ARG A 1 256 ? -24.372 -18.351 23.939 1.00 88.38 256 ARG A C 1
ATOM 2031 O O . ARG A 1 256 ? -23.614 -17.903 24.797 1.00 88.38 256 ARG A O 1
ATOM 2038 N N . PRO A 1 257 ? -24.395 -19.643 23.576 1.00 90.69 257 PRO A N 1
ATOM 2039 C CA . PRO A 1 257 ? -23.398 -20.592 24.051 1.00 90.69 257 PRO A CA 1
ATOM 2040 C C . PRO A 1 257 ? -21.955 -20.085 23.846 1.00 90.69 257 PRO A C 1
ATOM 2042 O O . PRO A 1 257 ? -21.702 -19.359 22.871 1.00 90.69 257 PRO A O 1
ATOM 2045 N N . PRO A 1 258 ? -21.023 -20.409 24.761 1.00 90.44 258 PRO A N 1
ATOM 2046 C CA . PRO A 1 258 ? -19.619 -20.053 24.615 1.00 90.44 258 PRO A CA 1
ATOM 2047 C C . PRO A 1 258 ? -18.977 -20.692 23.384 1.00 90.44 258 PRO A C 1
ATOM 2049 O O . PRO A 1 258 ? -19.500 -21.650 22.821 1.00 90.44 258 PRO A O 1
ATOM 2052 N N . LEU A 1 259 ? -17.823 -20.160 22.981 1.00 85.38 259 LEU A N 1
ATOM 2053 C CA . LEU A 1 259 ? -17.110 -20.550 21.760 1.00 85.38 259 LEU A CA 1
ATOM 2054 C C . LEU A 1 259 ? -16.805 -22.054 21.674 1.00 85.38 259 LEU A C 1
ATOM 2056 O O . LEU A 1 259 ? -16.732 -22.606 20.579 1.00 85.38 259 LEU A O 1
ATOM 2060 N N . GLU A 1 260 ? -16.620 -22.706 22.819 1.00 87.44 260 GLU A N 1
ATOM 2061 C CA . GLU A 1 260 ? -16.317 -24.130 22.943 1.00 87.44 260 GLU A CA 1
ATOM 2062 C C . GLU A 1 260 ? -17.523 -25.047 22.670 1.00 87.44 260 GLU A C 1
ATOM 2064 O O . GLU A 1 260 ? -17.350 -26.258 22.527 1.00 87.44 260 GLU A O 1
ATOM 2069 N N . PHE A 1 261 ? -18.732 -24.488 22.581 1.00 86.25 261 PHE A N 1
ATOM 2070 C CA . PHE A 1 261 ? -19.986 -25.225 22.451 1.00 86.25 261 PHE A CA 1
ATOM 2071 C C . PHE A 1 261 ? -20.701 -24.904 21.132 1.00 86.25 261 PHE A C 1
ATOM 2073 O O . PHE A 1 261 ? -20.462 -23.881 20.488 1.00 86.25 261 PHE A O 1
ATOM 2080 N N . ASP A 1 262 ? -21.621 -25.781 20.719 1.00 79.06 262 ASP A N 1
ATOM 2081 C CA . ASP A 1 262 ? -22.480 -25.522 19.558 1.00 79.06 262 ASP A CA 1
ATOM 2082 C C . ASP A 1 262 ? -23.348 -24.281 19.820 1.00 79.06 262 ASP A C 1
ATOM 2084 O O . ASP A 1 262 ? -24.084 -24.222 20.808 1.00 79.06 262 ASP A O 1
ATOM 2088 N N . ILE A 1 263 ? -23.304 -23.305 18.910 1.00 76.31 263 ILE A N 1
ATOM 2089 C CA . ILE A 1 263 ? -24.060 -22.047 18.988 1.00 76.31 263 ILE A CA 1
ATOM 2090 C C . ILE A 1 263 ? -25.584 -22.254 19.072 1.00 76.31 263 ILE A C 1
ATOM 2092 O O . ILE A 1 263 ? -26.307 -21.353 19.507 1.00 76.31 263 ILE A O 1
ATOM 2096 N N . ASN A 1 264 ? -26.080 -23.425 18.661 1.00 77.06 264 ASN A N 1
ATOM 2097 C CA . ASN A 1 264 ? -27.496 -23.786 18.695 1.00 77.06 264 ASN A CA 1
ATOM 2098 C C . ASN A 1 264 ? -27.914 -24.552 19.960 1.00 77.06 264 ASN A C 1
ATOM 2100 O O . ASN A 1 264 ? -29.112 -24.794 20.133 1.00 77.06 264 ASN A O 1
ATOM 2104 N N . SER A 1 265 ? -26.966 -24.924 20.826 1.00 83.12 265 SER A N 1
ATOM 2105 C CA . SER A 1 265 ? -27.258 -25.603 22.093 1.00 83.12 265 SER A CA 1
ATOM 2106 C C . SER A 1 265 ? -28.103 -24.733 23.036 1.00 83.12 265 SER A C 1
ATOM 2108 O O . SER A 1 265 ? -28.161 -23.503 22.910 1.00 83.12 265 SER A O 1
ATOM 2110 N N . GLU A 1 266 ? -28.824 -25.377 23.959 1.00 85.31 266 GLU A N 1
ATOM 2111 C CA . GLU A 1 266 ? -29.528 -24.659 25.023 1.00 85.31 266 GLU A CA 1
ATOM 2112 C C . GLU A 1 266 ? -28.528 -23.955 25.939 1.00 85.31 266 GLU A C 1
ATOM 2114 O O . GLU A 1 266 ? -27.429 -24.450 26.180 1.00 85.31 266 GLU A O 1
ATOM 2119 N N . PHE A 1 267 ? -28.900 -22.767 26.419 1.00 87.62 267 PHE A N 1
ATOM 2120 C CA . PHE A 1 267 ? -27.991 -21.971 27.226 1.00 87.62 267 PHE A CA 1
ATOM 2121 C C . PHE A 1 267 ? -27.924 -22.494 28.664 1.00 87.62 267 PHE A C 1
ATOM 2123 O O . PHE A 1 267 ? -28.942 -22.483 29.352 1.00 87.62 267 PHE A O 1
ATOM 2130 N N . ASN A 1 268 ? -26.738 -22.905 29.122 1.00 88.94 268 ASN A N 1
ATOM 2131 C CA . ASN A 1 268 ? -26.519 -23.397 30.480 1.00 88.94 268 ASN A CA 1
ATOM 2132 C C . ASN A 1 268 ? -25.926 -22.303 31.385 1.00 88.94 268 ASN A C 1
ATOM 2134 O O . ASN A 1 268 ? -24.713 -22.092 31.430 1.00 88.94 268 ASN A O 1
ATOM 2138 N N . ALA A 1 269 ? -26.789 -21.602 32.124 1.00 87.31 269 ALA A N 1
ATOM 2139 C CA . ALA A 1 269 ? -26.366 -20.537 33.032 1.00 87.31 269 ALA A CA 1
ATOM 2140 C C . ALA A 1 269 ? -25.559 -21.048 34.241 1.00 87.31 269 ALA A C 1
ATOM 2142 O O . ALA A 1 269 ? -24.674 -20.336 34.704 1.00 87.31 269 ALA A O 1
ATOM 2143 N N . GLU A 1 270 ? -25.834 -22.260 34.738 1.00 85.38 270 GLU A N 1
ATOM 2144 C CA . GLU A 1 270 ? -25.143 -22.824 35.911 1.00 85.38 270 GLU A CA 1
ATOM 2145 C C . GLU A 1 270 ? -23.680 -23.174 35.613 1.00 85.38 270 GLU A C 1
ATOM 2147 O O . GLU A 1 270 ? -22.830 -23.108 36.497 1.00 85.38 270 GLU A O 1
ATOM 2152 N N . GLU A 1 271 ? -23.383 -23.526 34.362 1.00 89.38 271 GLU A N 1
ATOM 2153 C CA . GLU A 1 271 ? -22.039 -23.902 33.922 1.00 89.38 271 GLU A CA 1
ATOM 2154 C C . GLU A 1 271 ? -21.235 -22.704 33.397 1.00 89.38 271 GLU A C 1
ATOM 2156 O O . GLU A 1 271 ? -20.028 -22.616 33.626 1.00 89.38 271 GLU A O 1
ATOM 2161 N N . TRP A 1 272 ? -21.880 -21.778 32.679 1.00 92.75 272 TRP A N 1
ATOM 2162 C CA . TRP A 1 272 ? -21.174 -20.752 31.900 1.00 92.75 272 TRP A CA 1
ATOM 2163 C C . TRP A 1 272 ? -21.163 -19.362 32.541 1.00 92.75 272 TRP A C 1
ATOM 2165 O O . TRP A 1 272 ? -20.429 -18.481 32.085 1.00 92.75 272 TRP A O 1
ATOM 2175 N N . LEU A 1 273 ? -21.948 -19.147 33.599 1.00 93.75 273 LEU A N 1
ATOM 2176 C CA . LEU A 1 273 ? -21.994 -17.897 34.356 1.00 93.75 273 LEU A CA 1
ATOM 2177 C C . LEU A 1 273 ? -21.613 -18.142 35.824 1.00 93.75 273 LEU A C 1
ATOM 2179 O O . LEU A 1 273 ? -21.670 -19.273 36.302 1.00 93.75 273 LEU A O 1
ATOM 2183 N N . PRO A 1 274 ? -21.215 -17.095 36.572 1.00 93.88 274 PRO A N 1
ATOM 2184 C CA . PRO A 1 274 ? -21.005 -17.221 38.008 1.00 93.88 274 PRO A CA 1
ATOM 2185 C C . PRO A 1 274 ? -22.263 -17.749 38.707 1.00 93.88 274 PRO A C 1
ATOM 2187 O O . PRO A 1 274 ? -23.377 -17.325 38.394 1.00 93.88 274 PRO A O 1
ATOM 2190 N N . GLU A 1 275 ? -22.083 -18.626 39.694 1.00 92.81 275 GLU A N 1
ATOM 2191 C CA . GLU A 1 275 ? -23.185 -19.235 40.444 1.00 92.81 275 GLU A CA 1
ATOM 2192 C C . GLU A 1 275 ? -24.167 -18.164 40.954 1.00 92.81 275 GLU A C 1
ATOM 2194 O O . GLU A 1 275 ? -23.760 -17.160 41.547 1.00 92.81 275 GLU A O 1
ATOM 2199 N N . GLY A 1 276 ? -25.462 -18.338 40.669 1.00 90.25 276 GLY A N 1
ATOM 2200 C CA . GLY A 1 276 ? -26.533 -17.408 41.054 1.00 90.25 276 GLY A CA 1
ATOM 2201 C C . GLY A 1 276 ? -26.531 -16.044 40.342 1.00 90.25 276 GLY A C 1
ATOM 2202 O O . GLY A 1 276 ? -27.279 -15.156 40.750 1.00 90.25 276 GLY A O 1
ATOM 2203 N N . PHE A 1 277 ? -25.713 -15.837 39.301 1.00 92.00 277 PHE A N 1
ATOM 2204 C CA . PHE A 1 277 ? -25.603 -14.549 38.601 1.00 92.00 277 PHE A CA 1
ATOM 2205 C C . PHE A 1 277 ? -26.951 -14.042 38.080 1.00 92.00 277 PHE A C 1
ATOM 2207 O O . PHE A 1 277 ? -27.336 -12.914 38.386 1.00 92.00 277 PHE A O 1
ATOM 2214 N N . GLU A 1 278 ? -27.697 -14.878 37.352 1.00 89.00 278 GLU A N 1
ATOM 2215 C CA . GLU A 1 278 ? -28.990 -14.498 36.771 1.00 89.00 278 GLU A CA 1
ATOM 2216 C C . GLU A 1 278 ? -30.005 -14.083 37.849 1.00 89.00 278 GLU A C 1
ATOM 2218 O O . GLU A 1 278 ? -30.653 -13.044 37.726 1.00 89.00 278 GLU A O 1
ATOM 2223 N N . GLN A 1 279 ? -30.068 -14.818 38.964 1.00 87.38 279 GLN A N 1
ATOM 2224 C CA . GLN A 1 279 ? -30.939 -14.496 40.100 1.00 87.38 279 GLN A CA 1
ATOM 2225 C C . GLN A 1 279 ? -30.594 -13.131 40.716 1.00 87.38 279 GLN A C 1
ATOM 2227 O O . GLN A 1 279 ? -31.494 -12.334 40.991 1.00 87.38 279 GLN A O 1
ATOM 2232 N N . ARG A 1 280 ? -29.299 -12.819 40.874 1.00 91.62 280 ARG A N 1
ATOM 2233 C CA . ARG A 1 280 ? -28.849 -11.537 41.439 1.00 91.62 280 ARG A CA 1
ATOM 2234 C C . ARG A 1 280 ? -29.114 -10.356 40.508 1.00 91.62 280 ARG A C 1
ATOM 2236 O O . ARG A 1 280 ? -29.564 -9.308 40.973 1.00 91.62 280 ARG A O 1
ATOM 2243 N N . VAL A 1 281 ? -28.819 -10.486 39.212 1.00 87.12 281 VAL A N 1
ATOM 2244 C CA . VAL A 1 281 ? -28.894 -9.353 38.268 1.00 87.12 281 VAL A CA 1
ATOM 2245 C C . VAL A 1 281 ? -30.287 -9.148 37.677 1.00 87.12 281 VAL A C 1
ATOM 2247 O O . VAL A 1 281 ? -30.691 -7.994 37.520 1.00 87.12 281 VAL A O 1
ATOM 2250 N N . VAL A 1 282 ? -31.032 -10.221 37.393 1.00 80.81 282 VAL A N 1
ATOM 2251 C CA . VAL A 1 282 ? -32.389 -10.160 36.822 1.00 80.81 282 VAL A CA 1
ATOM 2252 C C . VAL A 1 282 ? -33.444 -10.098 37.930 1.00 80.81 282 VAL A C 1
ATOM 2254 O O . VAL A 1 282 ? -34.366 -9.292 37.849 1.00 80.81 282 VAL A O 1
ATOM 2257 N N . GLY A 1 283 ? -33.295 -10.910 38.983 1.00 77.44 283 GLY A N 1
ATOM 2258 C CA . GLY A 1 283 ? -34.268 -11.029 40.073 1.00 77.44 283 GLY A CA 1
ATOM 2259 C C . GLY A 1 283 ? -34.141 -9.937 41.136 1.00 77.44 283 GLY A C 1
ATOM 2260 O O . GLY A 1 283 ? -34.958 -9.023 41.197 1.00 77.44 283 GLY A O 1
ATOM 2261 N N . GLU A 1 284 ? -33.123 -10.030 41.994 1.00 73.69 284 GLU A N 1
ATOM 2262 C CA . GLU A 1 284 ? -33.020 -9.211 43.216 1.00 73.69 284 GLU A CA 1
ATOM 2263 C C . GLU A 1 284 ? -32.731 -7.730 42.940 1.00 73.69 284 GLU A C 1
ATOM 2265 O O . GLU A 1 284 ? -33.309 -6.847 43.573 1.00 73.69 284 GLU A O 1
ATOM 2270 N N . LYS A 1 285 ? -31.816 -7.446 42.003 1.00 75.81 285 LYS A N 1
ATOM 2271 C CA . LYS A 1 285 ? -31.344 -6.078 41.733 1.00 75.81 285 LYS A CA 1
ATOM 2272 C C . LYS A 1 285 ? -32.049 -5.415 40.545 1.00 75.81 285 LYS A C 1
ATOM 2274 O O . LYS A 1 285 ? -31.947 -4.197 40.405 1.00 75.81 285 LYS A O 1
ATOM 2279 N N . ASN A 1 286 ? -32.722 -6.188 39.682 1.00 85.69 286 ASN A N 1
ATOM 2280 C CA . ASN A 1 286 ? -33.299 -5.738 38.403 1.00 85.69 286 ASN A CA 1
ATOM 2281 C C . ASN A 1 286 ? -32.339 -4.824 37.598 1.00 85.69 286 ASN A C 1
ATOM 2283 O O . ASN A 1 286 ? -32.718 -3.763 37.090 1.00 85.69 286 ASN A O 1
ATOM 2287 N N . LYS A 1 287 ? -31.059 -5.208 37.549 1.00 88.00 287 LYS A N 1
ATOM 2288 C CA . LYS A 1 287 ? -29.947 -4.469 36.926 1.00 88.00 287 LYS A CA 1
ATOM 2289 C C . LYS A 1 287 ? -29.603 -4.987 35.527 1.00 88.00 287 LYS A C 1
ATOM 2291 O O . LYS A 1 287 ? -29.074 -4.228 34.725 1.00 88.00 287 LYS A O 1
ATOM 2296 N N . GLY A 1 288 ? -29.911 -6.243 35.217 1.00 90.50 288 GLY A N 1
ATOM 2297 C CA . GLY A 1 288 ? -29.565 -6.866 33.939 1.00 90.50 288 GLY A CA 1
ATOM 2298 C C . GLY A 1 288 ? -30.749 -7.553 33.268 1.00 90.50 288 GLY A C 1
ATOM 2299 O O . GLY A 1 288 ? -31.611 -8.097 33.953 1.00 90.50 288 GLY A O 1
ATOM 2300 N N . LEU A 1 289 ? -30.759 -7.580 31.934 1.00 92.06 289 LEU A N 1
ATOM 2301 C CA . LEU A 1 289 ? -31.593 -8.485 31.135 1.00 92.06 289 LEU A CA 1
ATOM 2302 C C . LEU A 1 289 ? -30.711 -9.411 30.296 1.00 92.06 289 LEU A C 1
ATOM 2304 O O . LEU A 1 289 ? -29.895 -8.939 29.501 1.00 92.06 289 LEU A O 1
ATOM 2308 N N . LEU A 1 290 ? -30.915 -10.722 30.436 1.00 90.88 290 LEU A N 1
ATOM 2309 C CA . LEU A 1 290 ? -30.299 -11.733 29.579 1.00 90.88 290 LEU A CA 1
ATOM 2310 C C . LEU A 1 290 ? -31.271 -12.098 28.456 1.00 90.88 290 LEU A C 1
ATOM 2312 O O . LEU A 1 290 ? -32.411 -12.488 28.700 1.00 90.88 290 LEU A O 1
ATOM 2316 N N . VAL A 1 291 ? -30.834 -11.926 27.209 1.00 88.31 291 VAL A N 1
ATOM 2317 C CA . VAL A 1 291 ? -31.658 -12.173 26.022 1.00 88.31 291 VAL A CA 1
ATOM 2318 C C . VAL A 1 291 ? -31.076 -13.334 25.236 1.00 88.31 291 VAL A C 1
ATOM 2320 O O . VAL A 1 291 ? -30.006 -13.224 24.641 1.00 88.31 291 VAL A O 1
ATOM 2323 N N . HIS A 1 292 ? -31.798 -14.448 25.193 1.00 83.31 292 HIS A N 1
ATOM 2324 C CA . HIS A 1 292 ? -31.354 -15.626 24.459 1.00 83.31 292 HIS A CA 1
ATOM 2325 C C . HIS A 1 292 ? -31.631 -15.493 22.956 1.00 83.31 292 HIS A C 1
ATOM 2327 O O . HIS A 1 292 ? -32.733 -15.143 22.532 1.00 83.31 292 HIS A O 1
ATOM 2333 N N . LYS A 1 293 ? -30.635 -15.864 22.142 1.00 71.50 293 LYS A N 1
ATOM 2334 C CA . LYS A 1 293 ? -30.686 -16.011 20.671 1.00 71.50 293 LYS A CA 1
ATOM 2335 C C . LYS A 1 293 ? -30.879 -14.728 19.853 1.00 71.50 293 LYS A C 1
ATOM 2337 O O . LYS A 1 293 ? -30.134 -14.548 18.891 1.00 71.50 293 LYS A O 1
ATOM 2342 N N . TRP A 1 294 ? -31.856 -13.868 20.133 1.00 81.25 294 TRP A N 1
ATOM 2343 C CA . TRP A 1 294 ? -32.132 -12.693 19.292 1.00 81.25 294 TRP A CA 1
ATOM 2344 C C . TRP A 1 294 ? -32.742 -11.532 20.077 1.00 81.25 294 TRP A C 1
ATOM 2346 O O . TRP A 1 294 ? -33.609 -11.743 20.916 1.00 81.25 294 TRP A O 1
ATOM 2356 N N . ALA A 1 295 ? -32.324 -10.308 19.742 1.00 85.19 295 ALA A N 1
ATOM 2357 C CA . ALA A 1 295 ? -32.865 -9.071 20.290 1.00 85.19 295 ALA A CA 1
ATOM 2358 C C . ALA A 1 295 ? -33.144 -8.045 19.173 1.00 85.19 295 ALA A C 1
ATOM 2360 O O . ALA A 1 295 ? -32.413 -8.031 18.171 1.00 85.19 295 ALA A O 1
ATOM 2361 N N . PRO A 1 296 ? -34.146 -7.161 19.347 1.00 85.69 296 PRO A N 1
ATOM 2362 C CA . PRO A 1 296 ? -34.422 -6.049 18.437 1.00 85.69 296 PRO A CA 1
ATOM 2363 C C . PRO A 1 296 ? -33.355 -4.952 18.603 1.00 85.69 296 PRO A C 1
ATOM 2365 O O . PRO A 1 296 ? -33.555 -3.938 19.265 1.00 85.69 296 PRO A O 1
ATOM 2368 N N . GLN A 1 297 ? -32.158 -5.215 18.069 1.00 90.25 297 GLN A N 1
ATOM 2369 C CA . GLN A 1 297 ? -30.948 -4.421 18.302 1.00 90.25 297 GLN A CA 1
ATOM 2370 C C . GLN A 1 297 ? -31.110 -2.943 17.929 1.00 90.25 297 GLN A C 1
ATOM 2372 O O . GLN A 1 297 ? -30.662 -2.081 18.679 1.00 90.25 297 GLN A O 1
ATOM 2377 N N . VAL A 1 298 ? -31.724 -2.654 16.778 1.00 88.81 298 VAL A N 1
ATOM 2378 C CA . VAL A 1 298 ? -31.899 -1.280 16.284 1.00 88.81 298 VAL A CA 1
ATOM 2379 C C . VAL A 1 298 ? -32.817 -0.509 17.230 1.00 88.81 298 VAL A C 1
ATOM 2381 O O . VAL A 1 298 ? -32.502 0.605 17.635 1.00 88.81 298 VAL A O 1
ATOM 2384 N N . GLU A 1 299 ? -33.913 -1.136 17.650 1.00 89.12 299 GLU A N 1
ATOM 2385 C CA . GLU A 1 299 ? -34.891 -0.560 18.562 1.00 89.12 299 GLU A CA 1
ATOM 2386 C C . GLU A 1 299 ? -34.288 -0.342 19.962 1.00 89.12 299 GLU A C 1
ATOM 2388 O O . GLU A 1 299 ? -34.487 0.721 20.551 1.00 89.12 299 GLU A O 1
ATOM 2393 N N . ILE A 1 300 ? -33.481 -1.285 20.467 1.00 93.25 300 ILE A N 1
ATOM 2394 C CA . ILE A 1 300 ? -32.739 -1.125 21.730 1.00 93.25 300 ILE A CA 1
ATOM 2395 C C . ILE A 1 300 ? -31.775 0.063 21.642 1.00 93.25 300 ILE A C 1
ATOM 2397 O O . ILE A 1 300 ? -31.830 0.947 22.493 1.00 93.25 300 ILE A O 1
ATOM 2401 N N . LEU A 1 301 ? -30.934 0.120 20.603 1.00 95.00 301 LEU A N 1
ATOM 2402 C CA . LEU A 1 301 ? -29.956 1.198 20.407 1.00 95.00 301 LEU A CA 1
ATOM 2403 C C . LEU A 1 301 ? -30.613 2.570 20.205 1.00 95.00 301 LEU A C 1
ATOM 2405 O O . LEU A 1 301 ? -30.008 3.585 20.531 1.00 95.00 301 LEU A O 1
ATOM 2409 N N . SER A 1 302 ? -31.850 2.612 19.703 1.00 93.19 302 SER A N 1
ATOM 2410 C CA . SER A 1 302 ? -32.614 3.854 19.553 1.00 93.19 302 SER A CA 1
ATOM 2411 C C . SER A 1 302 ? -33.155 4.421 20.871 1.00 93.19 302 SER A C 1
ATOM 2413 O O . SER A 1 302 ? -33.585 5.577 20.916 1.00 93.19 302 SER A O 1
ATOM 2415 N N . ASN A 1 303 ? -33.163 3.633 21.954 1.00 95.25 303 ASN A N 1
ATOM 2416 C CA . ASN A 1 303 ? -33.676 4.084 23.240 1.00 95.25 303 ASN A CA 1
ATOM 2417 C C . ASN A 1 303 ? -32.653 4.975 23.962 1.00 95.25 303 ASN A C 1
ATOM 2419 O O . ASN A 1 303 ? -31.506 4.593 24.177 1.00 95.25 303 ASN A O 1
ATOM 2423 N N . LYS A 1 304 ? -33.109 6.141 24.435 1.00 94.88 304 LYS A N 1
ATOM 2424 C CA . LYS A 1 304 ? -32.301 7.143 25.156 1.00 94.88 304 LYS A CA 1
ATOM 2425 C C . LYS A 1 304 ? -31.585 6.626 26.413 1.00 94.88 304 LYS A C 1
ATOM 2427 O O . LYS A 1 304 ? -30.677 7.294 26.910 1.00 94.88 304 LYS A O 1
ATOM 2432 N N . SER A 1 305 ? -32.041 5.512 26.990 1.00 96.88 305 SER A N 1
ATOM 2433 C CA . SER A 1 305 ? -31.413 4.898 28.165 1.00 96.88 305 SER A CA 1
ATOM 2434 C C . SER A 1 305 ? -30.106 4.183 27.830 1.00 96.88 305 SER A C 1
ATOM 2436 O O . SER A 1 305 ? -29.246 4.073 28.701 1.00 96.88 305 SER A O 1
ATOM 2438 N N . VAL A 1 306 ? -29.902 3.761 26.578 1.00 97.69 306 VAL A N 1
ATOM 2439 C CA . VAL A 1 306 ? -28.658 3.119 26.145 1.00 97.69 306 VAL A CA 1
ATOM 2440 C C . VAL A 1 306 ? -27.553 4.162 26.023 1.00 97.69 306 VAL A C 1
ATOM 2442 O O . VAL A 1 306 ? -27.665 5.123 25.268 1.00 97.69 306 VAL A O 1
ATOM 2445 N N . GLY A 1 307 ? -26.486 3.981 26.802 1.00 96.31 307 GLY A N 1
ATOM 2446 C CA . GLY A 1 307 ? -25.334 4.882 26.826 1.00 96.31 307 GLY A CA 1
ATOM 2447 C C . GLY A 1 307 ? -24.145 4.378 26.021 1.00 96.31 307 GLY A C 1
ATOM 2448 O O . GLY A 1 307 ? -23.409 5.181 25.461 1.00 96.31 307 GLY A O 1
ATOM 2449 N N . VAL A 1 308 ? -23.938 3.060 25.964 1.00 98.06 308 VAL A N 1
ATOM 2450 C CA . VAL A 1 308 ? -22.774 2.439 25.313 1.00 98.06 308 VAL A CA 1
ATOM 2451 C C . VAL A 1 308 ? -23.167 1.091 24.718 1.00 98.06 308 VAL A C 1
ATOM 2453 O O . VAL A 1 308 ? -23.994 0.373 25.284 1.00 98.06 308 VAL A O 1
ATOM 2456 N N . PHE A 1 309 ? -22.539 0.727 23.599 1.00 98.56 309 PHE A N 1
ATOM 2457 C CA . PHE A 1 309 ? -22.685 -0.581 22.969 1.00 98.56 309 PHE A CA 1
ATOM 2458 C C . PHE A 1 309 ? -21.373 -1.377 22.993 1.00 98.56 309 PHE A C 1
ATOM 2460 O O . PHE A 1 309 ? -20.421 -1.037 22.293 1.00 98.56 309 PHE A O 1
ATOM 2467 N N . LEU A 1 310 ? -21.330 -2.475 23.751 1.00 98.06 310 LEU A N 1
ATOM 2468 C CA . LEU A 1 310 ? -20.277 -3.485 23.651 1.00 98.06 310 LEU A CA 1
ATOM 2469 C C . LEU A 1 310 ? -20.535 -4.391 22.440 1.00 98.06 310 LEU A C 1
ATOM 2471 O O . LEU A 1 310 ? -21.487 -5.176 22.416 1.00 98.06 310 LEU A O 1
ATOM 2475 N N . SER A 1 311 ? -19.676 -4.266 21.432 1.00 96.94 311 SER A N 1
ATOM 2476 C CA . SER A 1 311 ? -19.876 -4.834 20.103 1.00 96.94 311 SER A CA 1
ATOM 2477 C C . SER A 1 311 ? -18.610 -5.485 19.572 1.00 96.94 311 SER A C 1
ATOM 2479 O O . SER A 1 311 ? -17.503 -5.010 19.794 1.00 96.94 311 SER A O 1
ATOM 2481 N N . HIS A 1 312 ? -18.783 -6.518 18.755 1.00 94.12 312 HIS A N 1
ATOM 2482 C CA . HIS A 1 312 ? -17.711 -7.140 17.978 1.00 94.12 312 HIS A CA 1
ATOM 2483 C C . HIS A 1 312 ? -17.202 -6.273 16.810 1.00 94.12 312 HIS A C 1
ATOM 2485 O O . HIS A 1 312 ? -16.407 -6.740 16.007 1.00 94.12 312 HIS A O 1
ATOM 2491 N N . CYS A 1 313 ? -17.687 -5.037 16.653 1.00 95.06 313 CYS A N 1
ATOM 2492 C CA . CYS A 1 313 ? -17.292 -4.105 15.587 1.00 95.06 313 CYS A CA 1
ATOM 2493 C C . CYS A 1 313 ? -17.549 -4.598 14.148 1.00 95.06 313 CYS A C 1
ATOM 2495 O O . CYS A 1 313 ? -16.929 -4.101 13.205 1.00 95.06 313 CYS A O 1
ATOM 2497 N N . GLY A 1 314 ? -18.486 -5.530 13.942 1.00 92.00 314 GLY A N 1
ATOM 2498 C CA . GLY A 1 314 ? -19.005 -5.829 12.604 1.00 92.00 314 GLY A CA 1
ATOM 2499 C C . GLY A 1 314 ? -19.711 -4.605 12.021 1.00 92.00 314 GLY A C 1
ATOM 2500 O O . GLY A 1 314 ? -20.416 -3.896 12.743 1.00 92.00 314 GLY A O 1
ATOM 2501 N N . TRP A 1 315 ? -19.525 -4.335 10.728 1.00 93.12 315 TRP A N 1
ATOM 2502 C CA . TRP A 1 315 ? -19.896 -3.036 10.152 1.00 93.12 315 TRP A CA 1
ATOM 2503 C C . TRP A 1 315 ? -21.381 -2.676 10.304 1.00 93.12 315 TRP A C 1
ATOM 2505 O O . TRP A 1 315 ? -21.710 -1.542 10.641 1.00 93.12 315 TRP A O 1
ATOM 2515 N N . ASN A 1 316 ? -22.287 -3.649 10.176 1.00 91.69 316 ASN A N 1
ATOM 2516 C CA . ASN A 1 316 ? -23.716 -3.417 10.422 1.00 91.69 316 ASN A CA 1
ATOM 2517 C C . ASN A 1 316 ? -23.990 -2.953 11.862 1.00 91.69 316 ASN A C 1
ATOM 2519 O O . ASN A 1 316 ? -24.709 -1.982 12.064 1.00 91.69 316 ASN A O 1
ATOM 2523 N N . SER A 1 317 ? -23.363 -3.588 12.860 1.00 93.50 317 SER A N 1
ATOM 2524 C CA . SER A 1 317 ? -23.480 -3.173 14.264 1.00 93.50 317 SER A CA 1
ATOM 2525 C C . SER A 1 317 ? -22.893 -1.780 14.507 1.00 93.50 317 SER A C 1
ATOM 2527 O O . SER A 1 317 ? -23.414 -1.034 15.332 1.00 93.50 317 SER A O 1
ATOM 2529 N N . VAL A 1 318 ? -21.825 -1.416 13.790 1.00 95.44 318 VAL A N 1
ATOM 2530 C CA . VAL A 1 318 ? -21.232 -0.070 13.847 1.00 95.44 318 VAL A CA 1
ATOM 2531 C C . VAL A 1 318 ? -22.223 0.974 13.334 1.00 95.44 318 VAL A C 1
ATOM 2533 O O . VAL A 1 318 ? -22.461 1.972 14.013 1.00 95.44 318 VAL A O 1
ATOM 2536 N N . LEU A 1 319 ? -22.837 0.734 12.171 1.00 94.25 319 LEU A N 1
ATOM 2537 C CA . LEU A 1 319 ? -23.842 1.640 11.613 1.00 94.25 319 LEU A CA 1
ATOM 2538 C C . LEU A 1 319 ? -25.090 1.719 12.500 1.00 94.25 319 LEU A C 1
ATOM 2540 O O . LEU A 1 319 ? -25.588 2.820 12.716 1.00 94.25 319 LEU A O 1
ATOM 2544 N N . ASP A 1 320 ? -25.561 0.599 13.056 1.00 93.19 320 ASP A N 1
ATOM 2545 C CA . ASP A 1 320 ? -26.687 0.566 14.002 1.00 93.19 320 ASP A CA 1
ATOM 2546 C C . ASP A 1 320 ? -26.433 1.437 15.233 1.00 93.19 320 ASP A C 1
ATOM 2548 O O . ASP A 1 320 ? -27.298 2.228 15.608 1.00 93.19 320 ASP A O 1
ATOM 2552 N N . SER A 1 321 ? -25.235 1.349 15.813 1.00 96.12 321 SER A N 1
ATOM 2553 C CA . SER A 1 321 ? -24.838 2.144 16.981 1.00 96.12 321 SER A CA 1
ATOM 2554 C C . SER A 1 321 ? -24.768 3.632 16.663 1.00 96.12 321 SER A C 1
ATOM 2556 O O . SER A 1 321 ? -25.412 4.463 17.304 1.00 96.12 321 SER A O 1
ATOM 2558 N N . LEU A 1 322 ? -23.981 3.981 15.644 1.00 96.62 322 LEU A N 1
ATOM 2559 C CA . LEU A 1 322 ? -23.636 5.371 15.364 1.00 96.62 322 LEU A CA 1
ATOM 2560 C C . LEU A 1 322 ? -24.789 6.127 14.705 1.00 96.62 322 LEU A C 1
ATOM 2562 O O . LEU A 1 322 ? -24.881 7.336 14.875 1.00 96.62 322 LEU A O 1
ATOM 2566 N N . SER A 1 323 ? -25.722 5.436 14.041 1.00 94.69 323 SER A N 1
ATOM 2567 C CA . SER A 1 323 ? -26.965 6.057 13.551 1.00 94.69 323 SER A CA 1
ATOM 2568 C C . SER A 1 323 ? -27.894 6.513 14.681 1.00 94.69 323 SER A C 1
ATOM 2570 O O . SER A 1 323 ? -28.786 7.321 14.434 1.00 94.69 323 SER A O 1
ATOM 2572 N N . HIS A 1 324 ? -27.667 6.041 15.912 1.00 95.75 324 HIS A N 1
ATOM 2573 C CA . HIS A 1 324 ? -28.381 6.464 17.121 1.00 95.75 324 HIS A CA 1
ATOM 2574 C C . HIS A 1 324 ? -27.482 7.225 18.106 1.00 95.75 324 HIS A C 1
ATOM 2576 O O . HIS A 1 324 ? -27.892 7.507 19.227 1.00 95.75 324 HIS A O 1
ATOM 2582 N N . GLY A 1 325 ? -26.257 7.578 17.698 1.00 96.44 325 GLY A N 1
ATOM 2583 C CA . GLY A 1 325 ? -25.330 8.347 18.527 1.00 96.44 325 GLY A CA 1
ATOM 2584 C C . GLY A 1 325 ? -24.780 7.584 19.732 1.00 96.44 325 GLY A C 1
ATOM 2585 O O . GLY A 1 325 ? -24.307 8.212 20.675 1.00 96.44 325 GLY A O 1
ATOM 2586 N N . VAL A 1 326 ? -24.821 6.248 19.709 1.00 98.06 326 VAL A N 1
ATOM 2587 C CA . VAL A 1 326 ? -24.329 5.407 20.806 1.00 98.06 326 VAL A CA 1
ATOM 2588 C C . VAL A 1 326 ? -22.845 5.072 20.577 1.00 98.06 326 VAL A C 1
ATOM 2590 O O . VAL A 1 326 ? -22.524 4.445 19.558 1.00 98.06 326 VAL A O 1
ATOM 2593 N N . PRO A 1 327 ? -21.923 5.465 21.479 1.00 97.88 327 PRO A N 1
ATOM 2594 C CA . PRO A 1 327 ? -20.508 5.102 21.400 1.00 97.88 327 PRO A CA 1
ATOM 2595 C C . PRO A 1 327 ? -20.276 3.602 21.632 1.00 97.88 327 PRO A C 1
ATOM 2597 O O . PRO A 1 327 ? -21.093 2.903 22.236 1.00 97.88 327 PRO A O 1
ATOM 2600 N N . ILE A 1 328 ? -19.132 3.103 21.156 1.00 98.56 328 ILE A N 1
ATOM 2601 C CA . ILE A 1 328 ? -18.846 1.666 21.079 1.00 98.56 328 ILE A CA 1
ATOM 2602 C C . ILE A 1 328 ? -17.725 1.271 22.050 1.00 98.56 328 ILE A C 1
ATOM 2604 O O . ILE A 1 328 ? -16.679 1.909 22.139 1.00 98.56 328 ILE A O 1
ATOM 2608 N N . MET A 1 329 ? -17.915 0.162 22.752 1.00 98.12 329 MET A N 1
ATOM 2609 C CA . MET A 1 329 ? -16.831 -0.616 23.340 1.00 98.12 329 MET A CA 1
ATOM 2610 C C . MET A 1 329 ? -16.538 -1.778 22.388 1.00 98.12 329 MET A C 1
ATOM 2612 O O . MET A 1 329 ? -17.400 -2.619 22.145 1.00 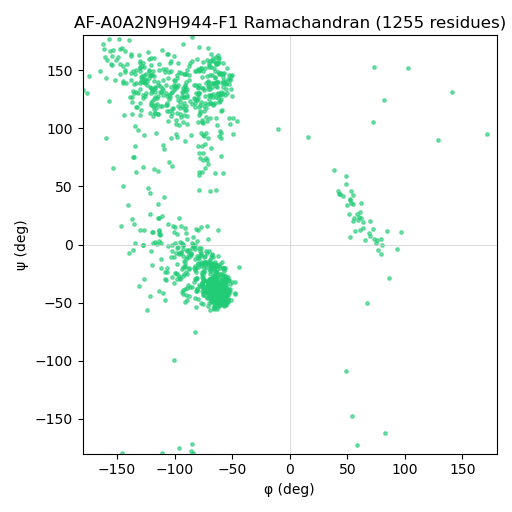98.12 329 MET A O 1
ATOM 2616 N N . GLY A 1 330 ? -15.358 -1.783 21.775 1.00 96.94 330 GLY A N 1
ATOM 2617 C CA . GLY A 1 330 ? -15.023 -2.702 20.692 1.00 96.94 330 GLY A CA 1
ATOM 2618 C C . GLY A 1 330 ? -14.371 -3.987 21.185 1.00 96.94 330 GLY A C 1
ATOM 2619 O O . GLY A 1 330 ? -13.360 -3.937 21.870 1.00 96.94 330 GLY A O 1
ATOM 2620 N N . TRP A 1 331 ? -14.905 -5.141 20.806 1.00 96.25 331 TRP A N 1
ATOM 2621 C CA . TRP A 1 331 ? -14.305 -6.457 21.046 1.00 96.25 331 TRP A CA 1
ATOM 2622 C C . TRP A 1 331 ? -14.221 -7.228 19.722 1.00 96.25 331 TRP A C 1
ATOM 2624 O O . TRP A 1 331 ? -14.963 -8.192 19.526 1.00 96.25 331 TRP A O 1
ATOM 2634 N N . PRO A 1 332 ? -13.394 -6.780 18.758 1.00 92.69 332 PRO A N 1
ATOM 2635 C CA . PRO A 1 332 ? -13.265 -7.449 17.466 1.00 92.69 332 PRO A CA 1
ATOM 2636 C C . PRO A 1 332 ? -12.857 -8.919 17.632 1.00 92.69 332 PRO A C 1
ATOM 2638 O O . PRO A 1 332 ? -12.019 -9.239 18.471 1.00 92.69 332 PRO A O 1
ATOM 2641 N N . MET A 1 333 ? -13.460 -9.815 16.844 1.00 86.44 333 MET A N 1
ATOM 2642 C CA . MET A 1 333 ? -13.247 -11.267 16.959 1.00 86.44 333 MET A CA 1
ATOM 2643 C C . MET A 1 333 ? -12.723 -11.894 15.669 1.00 86.44 333 MET A C 1
ATOM 2645 O O . MET A 1 333 ? -11.823 -12.728 15.707 1.00 86.44 333 MET A O 1
ATOM 2649 N N . THR A 1 334 ? -13.286 -11.524 14.517 1.00 82.50 334 THR A N 1
ATOM 2650 C CA . THR A 1 334 ? -12.953 -12.121 13.215 1.00 82.50 334 THR A CA 1
ATOM 2651 C C . THR A 1 334 ? -13.030 -11.084 12.095 1.00 82.50 334 THR A C 1
ATOM 2653 O O . THR A 1 334 ? -13.345 -9.917 12.317 1.00 82.50 334 THR A O 1
ATOM 2656 N N . SER A 1 335 ? -12.759 -11.501 10.857 1.00 79.19 335 SER A N 1
ATOM 2657 C CA . SER A 1 335 ? -13.048 -10.695 9.665 1.00 79.19 335 SER A CA 1
ATOM 2658 C C . SER A 1 335 ? -12.425 -9.288 9.735 1.00 79.19 335 SER A C 1
ATOM 2660 O O . SER A 1 335 ? -11.303 -9.138 10.221 1.00 79.19 335 SER A O 1
ATOM 2662 N N . GLU A 1 336 ? -13.059 -8.277 9.151 1.00 83.19 336 GLU A N 1
ATOM 2663 C CA . GLU A 1 336 ? -12.577 -6.892 9.105 1.00 83.19 336 GLU A CA 1
ATOM 2664 C C . GLU A 1 336 ? -12.772 -6.117 10.413 1.00 83.19 336 GLU A C 1
ATOM 2666 O O . GLU A 1 336 ? -12.319 -4.981 10.526 1.00 83.19 336 GLU A O 1
ATOM 2671 N N . GLN A 1 337 ? -13.398 -6.739 11.414 1.00 89.62 337 GLN A N 1
ATOM 2672 C CA . GLN A 1 337 ? -13.777 -6.119 12.685 1.00 89.62 337 GLN A CA 1
ATOM 2673 C C . GLN A 1 337 ? -12.597 -5.439 13.382 1.00 89.62 337 GLN A C 1
ATOM 2675 O O . GLN A 1 337 ? -12.750 -4.356 13.935 1.00 89.62 337 GLN A O 1
ATOM 2680 N N . HIS A 1 338 ? -11.409 -6.041 13.309 1.00 89.62 338 HIS A N 1
ATOM 2681 C CA . HIS A 1 338 ? -10.172 -5.496 13.870 1.00 89.62 338 HIS A CA 1
ATOM 2682 C C . HIS A 1 338 ? -9.793 -4.145 13.248 1.00 89.62 338 HIS A C 1
ATOM 2684 O O . HIS A 1 338 ? -9.354 -3.229 13.940 1.00 89.62 338 HIS A O 1
ATOM 2690 N N . PHE A 1 339 ? -9.990 -3.995 11.937 1.00 87.94 339 PHE A N 1
ATOM 2691 C CA . PHE A 1 339 ? -9.731 -2.737 11.240 1.00 87.94 339 PHE A CA 1
ATOM 2692 C C . PHE A 1 339 ? -10.819 -1.709 11.536 1.00 87.94 339 PHE A C 1
ATOM 2694 O O . PHE A 1 339 ? -10.498 -0.539 11.741 1.00 87.94 339 PHE A O 1
ATOM 2701 N N . ASN A 1 340 ? -12.076 -2.153 11.631 1.00 90.19 340 ASN A N 1
ATOM 2702 C CA . ASN A 1 340 ? -13.192 -1.296 12.023 1.00 90.19 340 ASN A CA 1
ATOM 2703 C C . ASN A 1 340 ? -12.960 -0.718 13.426 1.00 90.19 340 ASN A C 1
ATOM 2705 O O . ASN A 1 340 ? -13.026 0.494 13.598 1.00 90.19 340 ASN A O 1
ATOM 2709 N N . ALA A 1 341 ? -12.637 -1.563 14.412 1.00 92.31 341 ALA A N 1
ATOM 2710 C CA . ALA A 1 341 ? -12.359 -1.148 15.788 1.00 92.31 341 ALA A CA 1
ATOM 2711 C C . ALA A 1 341 ? -11.240 -0.100 15.836 1.00 92.31 341 ALA A C 1
ATOM 2713 O O . ALA A 1 341 ? -11.418 0.976 16.407 1.00 92.31 341 ALA A O 1
ATOM 2714 N N . LYS A 1 342 ? -10.139 -0.360 15.121 1.00 89.44 342 LYS A N 1
ATOM 2715 C CA . LYS A 1 342 ? -9.007 0.561 15.029 1.00 89.44 342 LYS A CA 1
ATOM 2716 C C . LYS A 1 342 ? -9.380 1.910 14.412 1.00 89.44 342 LYS A C 1
ATOM 2718 O O . LYS A 1 342 ? -9.031 2.945 14.969 1.00 89.44 342 LYS A O 1
ATOM 2723 N N . LYS A 1 343 ? -10.119 1.920 13.296 1.00 89.12 343 LYS A N 1
ATOM 2724 C CA . LYS A 1 343 ? -10.611 3.161 12.673 1.00 89.12 343 LYS A CA 1
ATOM 2725 C C . LYS A 1 343 ? -11.510 3.942 13.638 1.00 89.12 343 LYS A C 1
ATOM 2727 O O . LYS A 1 343 ? -11.373 5.156 13.779 1.00 89.12 343 LYS A O 1
ATOM 2732 N N . LEU A 1 344 ? -12.432 3.252 14.305 1.00 94.25 344 LEU A N 1
ATOM 2733 C CA . LEU A 1 344 ? -13.392 3.875 15.213 1.00 94.25 344 LEU A CA 1
ATOM 2734 C C . LEU A 1 344 ? -12.725 4.471 16.459 1.00 94.25 344 LEU A C 1
ATOM 2736 O O . LEU A 1 344 ? -13.183 5.503 16.950 1.00 94.25 344 LEU A O 1
ATOM 2740 N N . GLU A 1 345 ? -11.662 3.844 16.965 1.00 93.62 345 GLU A N 1
ATOM 2741 C CA . GLU A 1 345 ? -10.903 4.337 18.116 1.00 93.62 345 GLU A CA 1
ATOM 2742 C C . GLU A 1 345 ? -9.897 5.431 17.725 1.00 93.62 345 GLU A C 1
ATOM 2744 O O . GLU A 1 345 ? -9.939 6.525 18.287 1.00 93.62 345 GLU A O 1
ATOM 2749 N N . GLU A 1 346 ? -9.021 5.176 16.748 1.00 89.38 346 GLU A N 1
ATOM 2750 C CA . GLU A 1 346 ? -7.898 6.068 16.424 1.00 89.38 346 GLU A CA 1
ATOM 2751 C C . GLU A 1 346 ? -8.296 7.259 15.543 1.00 89.38 346 GLU A C 1
ATOM 2753 O O . GLU A 1 346 ? -7.801 8.368 15.753 1.00 89.38 346 GLU A O 1
ATOM 2758 N N . GLU A 1 347 ? -9.165 7.051 14.546 1.00 86.50 347 GLU A N 1
ATOM 2759 C CA . GLU A 1 347 ? -9.539 8.107 13.594 1.00 86.50 347 GLU A CA 1
ATOM 2760 C C . GLU A 1 347 ? -10.798 8.856 14.038 1.00 86.50 347 GLU A C 1
ATOM 2762 O O . GLU A 1 347 ? -10.844 10.085 13.963 1.00 86.50 347 GLU A O 1
ATOM 2767 N N . MET A 1 348 ? -11.809 8.129 14.526 1.00 88.81 348 MET A N 1
ATOM 2768 C CA . MET A 1 348 ? -13.120 8.712 14.841 1.00 88.81 348 MET A CA 1
ATOM 2769 C C . MET A 1 348 ? -13.291 9.056 16.322 1.00 88.81 348 MET A C 1
ATOM 2771 O O . MET A 1 348 ? -14.079 9.937 16.655 1.00 88.81 348 MET A O 1
ATOM 2775 N N . GLY A 1 349 ? -12.565 8.387 17.222 1.00 95.12 349 GLY A N 1
ATOM 2776 C CA . GLY A 1 349 ? -12.683 8.582 18.667 1.00 95.12 349 GLY A CA 1
ATOM 2777 C C . GLY A 1 349 ? -14.074 8.274 19.233 1.00 95.12 349 GLY A C 1
ATOM 2778 O O . GLY A 1 349 ? -14.461 8.885 20.225 1.00 95.12 349 GLY A O 1
ATOM 2779 N N . VAL A 1 350 ? -14.828 7.371 18.599 1.00 97.06 350 VAL A N 1
ATOM 2780 C CA . VAL A 1 350 ? -16.167 6.916 19.038 1.00 97.06 350 VAL A CA 1
ATOM 2781 C C . VAL A 1 350 ? -16.140 5.509 19.636 1.00 97.06 350 VAL A C 1
ATOM 2783 O O . VAL A 1 350 ? -17.178 4.989 20.043 1.00 97.06 350 VAL A O 1
ATOM 2786 N N . CYS A 1 351 ? -14.962 4.881 19.671 1.00 97.50 351 CYS A N 1
ATOM 2787 C CA . CYS A 1 351 ? -14.756 3.534 20.186 1.00 97.50 351 CYS A CA 1
ATOM 2788 C C . CYS A 1 351 ? -13.594 3.474 21.183 1.00 97.50 351 CYS A C 1
ATOM 2790 O O . CYS A 1 351 ? -12.651 4.258 21.089 1.00 97.50 351 CYS A O 1
ATOM 2792 N N . ILE A 1 352 ? -13.663 2.524 22.117 1.00 96.50 352 ILE A N 1
ATOM 2793 C CA . ILE A 1 352 ? -12.518 2.051 22.901 1.00 96.50 352 ILE A CA 1
ATOM 2794 C C . ILE A 1 352 ? -12.410 0.532 22.763 1.00 96.50 352 ILE A C 1
ATOM 2796 O O . ILE A 1 352 ? -13.394 -0.175 22.989 1.00 96.50 352 ILE A O 1
ATOM 2800 N N . GLU A 1 353 ? -11.244 0.013 22.391 1.00 95.38 353 GLU A N 1
ATOM 2801 C CA . GLU A 1 353 ? -11.042 -1.434 22.314 1.00 95.38 353 GLU A CA 1
ATOM 2802 C C . GLU A 1 353 ? -11.016 -2.050 23.723 1.00 95.38 353 GLU A C 1
ATOM 2804 O O . GLU A 1 353 ? -10.294 -1.600 24.615 1.00 95.38 353 GLU A O 1
ATOM 2809 N N . VAL A 1 354 ? -11.821 -3.091 23.941 1.00 94.06 354 VAL A N 1
ATOM 2810 C CA . VAL A 1 354 ? -11.908 -3.901 25.163 1.00 94.06 354 VAL A CA 1
ATOM 2811 C C . VAL A 1 354 ? -10.927 -5.060 25.104 1.00 94.06 354 VAL A C 1
ATOM 2813 O O . VAL A 1 354 ? -10.171 -5.247 26.057 1.00 94.06 354 VAL A O 1
ATOM 2816 N N . ALA A 1 355 ? -10.913 -5.780 23.988 1.00 89.81 355 ALA A N 1
ATOM 2817 C CA . ALA A 1 355 ? -10.139 -6.993 23.772 1.00 89.81 355 ALA A CA 1
ATOM 2818 C C . ALA A 1 355 ? -10.012 -7.275 22.268 1.00 89.81 355 ALA A C 1
ATOM 2820 O O . ALA A 1 355 ? -10.745 -6.693 21.470 1.00 89.81 355 ALA A O 1
ATOM 2821 N N . ASN A 1 356 ? -9.131 -8.204 21.889 1.00 85.69 356 ASN A N 1
ATOM 2822 C CA . ASN A 1 356 ? -8.839 -8.513 20.491 1.00 85.69 356 ASN A CA 1
ATOM 2823 C C . ASN A 1 356 ? -8.806 -10.032 20.259 1.00 85.69 356 ASN A C 1
ATOM 2825 O O . ASN A 1 356 ? -7.838 -10.701 20.615 1.00 85.69 356 ASN A O 1
ATOM 2829 N N . GLY A 1 357 ? -9.884 -10.578 19.694 1.00 80.94 357 GLY A N 1
ATOM 2830 C CA . GLY A 1 357 ? -10.115 -12.013 19.523 1.00 80.94 357 GLY A CA 1
ATOM 2831 C C . GLY A 1 357 ? -11.110 -12.597 20.537 1.00 80.94 357 GLY A C 1
ATOM 2832 O O . GLY A 1 357 ? -11.251 -12.110 21.660 1.00 80.94 357 GLY A O 1
ATOM 2833 N N . GLY A 1 358 ? -11.804 -13.672 20.141 1.00 72.94 358 GLY A N 1
ATOM 2834 C CA . GLY A 1 358 ? -12.834 -14.334 20.963 1.00 72.94 358 GLY A CA 1
ATOM 2835 C C . GLY A 1 358 ? -12.299 -15.160 22.144 1.00 72.94 358 GLY A C 1
ATOM 2836 O O . GLY A 1 358 ? -13.051 -15.458 23.067 1.00 72.94 358 GLY A O 1
ATOM 2837 N N . SER A 1 359 ? -11.006 -15.500 22.129 1.00 75.00 359 SER A N 1
ATOM 2838 C CA . SER A 1 359 ? -10.301 -16.233 23.194 1.00 75.00 359 SER A CA 1
ATOM 2839 C C . SER A 1 359 ? -9.249 -15.380 23.915 1.00 75.00 359 SER A C 1
ATOM 2841 O O . SER A 1 359 ? -8.432 -15.913 24.662 1.00 75.00 359 SER A O 1
ATOM 2843 N N . CYS A 1 360 ? -9.197 -14.074 23.636 1.00 78.94 360 CYS A N 1
ATOM 2844 C CA . CYS A 1 360 ? -8.258 -13.169 24.289 1.00 78.94 360 CYS A CA 1
ATOM 2845 C C . CYS A 1 360 ? -8.622 -13.051 25.767 1.00 78.94 360 CYS A C 1
ATOM 2847 O O . CYS A 1 360 ? -9.736 -12.646 26.090 1.00 78.94 360 CYS A O 1
ATOM 2849 N N . GLU A 1 361 ? -7.697 -13.420 26.653 1.00 84.06 361 GLU A N 1
ATOM 2850 C CA . GLU A 1 361 ? -7.941 -13.334 28.086 1.00 84.06 361 GLU A CA 1
ATOM 2851 C C . GLU A 1 361 ? -7.932 -11.879 28.555 1.00 84.06 361 GLU A C 1
ATOM 2853 O O . GLU A 1 361 ? -6.884 -11.233 28.621 1.00 84.06 361 GLU A O 1
ATOM 2858 N N . VAL A 1 362 ? -9.110 -11.372 28.913 1.00 89.44 362 VAL A N 1
ATOM 2859 C CA . VAL A 1 362 ? -9.284 -10.097 29.602 1.00 89.44 362 VAL A CA 1
ATOM 2860 C C . VAL A 1 362 ? -9.907 -10.364 30.961 1.00 89.44 362 VAL A C 1
ATOM 2862 O O . VAL A 1 362 ? -10.869 -11.121 31.089 1.00 89.44 362 VAL A O 1
ATOM 2865 N N . ARG A 1 363 ? -9.316 -9.771 31.998 1.00 93.44 363 ARG A N 1
ATOM 2866 C CA . ARG A 1 363 ? -9.804 -9.910 33.369 1.00 93.44 363 ARG A CA 1
ATOM 2867 C C . ARG A 1 363 ? -10.950 -8.941 33.612 1.00 93.44 363 ARG A C 1
ATOM 2869 O O . ARG A 1 363 ? -10.971 -7.841 33.053 1.00 93.44 363 ARG A O 1
ATOM 2876 N N . HIS A 1 364 ? -11.881 -9.322 34.474 1.00 95.25 364 HIS A N 1
ATOM 2877 C CA . HIS A 1 364 ? -13.062 -8.522 34.754 1.00 95.25 364 HIS A CA 1
ATOM 2878 C C . HIS A 1 364 ? -12.726 -7.115 35.270 1.00 95.25 364 HIS A C 1
ATOM 2880 O O . HIS A 1 364 ? -13.433 -6.177 34.915 1.00 95.25 364 HIS A O 1
ATOM 2886 N N . GLU A 1 365 ? -11.634 -6.917 36.020 1.00 95.75 365 GLU A N 1
ATOM 2887 C CA . GLU A 1 365 ? -11.232 -5.587 36.502 1.00 95.75 365 GLU A CA 1
ATOM 2888 C C . GLU A 1 365 ? -10.893 -4.632 35.348 1.00 95.75 365 GLU A C 1
ATOM 2890 O O . GLU A 1 365 ? -11.239 -3.450 35.384 1.00 95.75 365 GLU A O 1
ATOM 2895 N N . ASP A 1 366 ? -10.261 -5.152 34.293 1.00 95.06 366 ASP A N 1
ATOM 2896 C CA . ASP A 1 366 ? -9.901 -4.376 33.106 1.00 95.06 366 ASP A CA 1
ATOM 2897 C C . ASP A 1 366 ? -11.159 -4.015 32.285 1.00 95.06 366 ASP A C 1
ATOM 2899 O O . ASP A 1 366 ? -11.250 -2.919 31.722 1.00 95.06 366 ASP A O 1
ATOM 2903 N N . ILE A 1 367 ? -12.167 -4.899 32.264 1.00 96.94 367 ILE A N 1
ATOM 2904 C CA . ILE A 1 367 ? -13.480 -4.633 31.651 1.00 96.94 367 ILE A CA 1
ATOM 2905 C C . ILE A 1 367 ? -14.238 -3.570 32.459 1.00 96.94 367 ILE A C 1
ATOM 2907 O O . ILE A 1 367 ? -14.735 -2.612 31.866 1.00 96.94 367 ILE A O 1
ATOM 2911 N N . VAL A 1 368 ? -14.283 -3.684 33.793 1.00 97.62 368 VAL A N 1
ATOM 2912 C CA . VAL A 1 368 ? -14.915 -2.694 34.688 1.00 97.62 368 VAL A CA 1
ATOM 2913 C C . VAL A 1 368 ? -14.310 -1.315 34.473 1.00 97.62 368 VAL A C 1
ATOM 2915 O O . VAL A 1 368 ? -15.049 -0.364 34.232 1.00 97.62 368 VAL A O 1
ATOM 2918 N N . ALA A 1 369 ? -12.978 -1.209 34.458 1.00 96.31 369 ALA A N 1
ATOM 2919 C CA . ALA A 1 369 ? -12.296 0.063 34.239 1.00 96.31 369 ALA A CA 1
ATOM 2920 C C . ALA A 1 369 ? -12.702 0.717 32.907 1.00 96.31 369 ALA A C 1
ATOM 2922 O O . ALA A 1 369 ? -12.862 1.936 32.837 1.00 96.31 369 ALA A O 1
ATOM 2923 N N . LYS A 1 370 ? -12.913 -0.074 31.844 1.00 97.12 370 LYS A N 1
ATOM 2924 C CA . LYS A 1 370 ? -13.389 0.441 30.550 1.00 97.12 370 LYS A CA 1
ATOM 2925 C C . LYS A 1 370 ? -14.869 0.824 30.584 1.00 97.12 370 LYS A C 1
ATOM 2927 O O . LYS A 1 370 ? -15.208 1.874 30.042 1.00 97.12 370 LYS A O 1
ATOM 2932 N N . ILE A 1 371 ? -15.726 0.036 31.238 1.00 97.31 371 ILE A N 1
ATOM 2933 C CA . ILE A 1 371 ? -17.143 0.386 31.441 1.00 97.31 371 ILE A CA 1
ATOM 2934 C C . ILE A 1 371 ? -17.240 1.725 32.178 1.00 97.31 371 ILE A C 1
ATOM 2936 O O . ILE A 1 371 ? -17.924 2.637 31.720 1.00 97.31 371 ILE A O 1
ATOM 2940 N N . GLU A 1 372 ? -16.518 1.880 33.284 1.00 95.50 372 GLU A N 1
ATOM 2941 C CA . GLU A 1 372 ? -16.496 3.111 34.073 1.00 95.50 372 GLU A CA 1
ATOM 2942 C C . GLU A 1 372 ? -15.925 4.288 33.285 1.00 95.50 372 GLU A C 1
ATOM 2944 O O . GLU A 1 372 ? -16.482 5.384 33.324 1.00 95.50 372 GLU A O 1
ATOM 2949 N N . LEU A 1 373 ? -14.854 4.071 32.520 1.00 96.00 373 LEU A N 1
ATOM 2950 C CA . LEU A 1 373 ? -14.249 5.111 31.698 1.00 96.00 373 LEU A CA 1
ATOM 2951 C C . LEU A 1 373 ? -15.225 5.672 30.658 1.00 96.00 373 LEU A C 1
ATOM 2953 O O . LEU A 1 373 ? -15.212 6.878 30.427 1.00 96.00 373 LEU A O 1
ATOM 2957 N N . VAL A 1 374 ? -16.062 4.836 30.038 1.00 94.88 374 VAL A N 1
ATOM 2958 C CA . VAL A 1 374 ? -16.996 5.291 28.994 1.00 94.88 374 VAL A CA 1
ATOM 2959 C C . VAL A 1 374 ? -18.342 5.744 29.573 1.00 94.88 374 VAL A C 1
ATOM 2961 O O . VAL A 1 374 ? -18.906 6.715 29.079 1.00 94.88 374 VAL A O 1
ATOM 2964 N N . MET A 1 375 ? -18.853 5.079 30.615 1.00 94.31 375 MET A N 1
ATOM 2965 C CA . MET A 1 375 ? -20.207 5.302 31.151 1.00 94.31 375 MET A CA 1
ATOM 2966 C C . MET A 1 375 ? -20.285 6.199 32.393 1.00 94.31 375 MET A C 1
ATOM 2968 O O . MET A 1 375 ? -21.391 6.480 32.862 1.00 94.31 375 MET A O 1
ATOM 2972 N N . ASN A 1 376 ? -19.164 6.592 33.000 1.00 90.31 376 ASN A N 1
ATOM 2973 C CA . ASN A 1 376 ? -19.162 7.613 34.053 1.00 90.31 376 ASN A CA 1
ATOM 2974 C C . ASN A 1 376 ? -18.910 9.003 33.457 1.00 90.31 376 ASN A C 1
ATOM 2976 O O . ASN A 1 376 ? -18.565 9.151 32.288 1.00 90.31 376 ASN A O 1
ATOM 2980 N N . GLU A 1 377 ? -19.038 10.030 34.297 1.00 86.62 377 GLU A N 1
ATOM 2981 C CA . GLU A 1 377 ? -18.798 11.446 33.982 1.00 86.62 377 GLU A CA 1
ATOM 2982 C C . GLU A 1 377 ? -17.304 11.768 33.741 1.00 86.62 377 GLU A C 1
ATOM 2984 O O . GLU A 1 377 ? -16.766 12.739 34.272 1.00 86.62 377 GLU A O 1
ATOM 2989 N N . THR A 1 378 ? -16.609 10.949 32.951 1.00 92.12 378 THR A N 1
ATOM 2990 C CA . THR A 1 378 ? -15.215 11.164 32.559 1.00 92.12 378 THR A CA 1
ATOM 2991 C C . THR A 1 378 ? -15.138 12.023 31.295 1.00 92.12 378 THR A C 1
ATOM 2993 O O . THR A 1 378 ? -16.037 12.008 30.451 1.00 92.12 378 THR A O 1
ATOM 2996 N N . GLU A 1 379 ? -14.027 12.739 31.118 1.00 92.00 379 GLU A N 1
ATOM 2997 C CA . GLU A 1 379 ? -13.760 13.495 29.886 1.00 92.00 379 GLU A CA 1
ATOM 2998 C C . GLU A 1 379 ? -13.782 12.596 28.640 1.00 92.00 379 GLU A C 1
ATOM 3000 O O . GLU A 1 379 ? -14.320 12.981 27.603 1.00 92.00 379 GLU A O 1
ATOM 3005 N N . LYS A 1 380 ? -13.259 11.363 28.741 1.00 91.94 380 LYS A N 1
ATOM 3006 C CA . LYS A 1 380 ? -13.234 10.423 27.612 1.00 91.94 380 LYS A CA 1
ATOM 3007 C C . LYS A 1 380 ? -14.640 9.947 27.238 1.00 91.94 380 LYS A C 1
ATOM 3009 O O . LYS A 1 380 ? -14.968 9.953 26.055 1.00 91.94 380 LYS A O 1
ATOM 3014 N N . GLY A 1 381 ? -15.471 9.577 28.214 1.00 93.44 381 GLY A N 1
ATOM 3015 C CA . GLY A 1 381 ? -16.857 9.158 27.976 1.00 93.44 381 GLY A CA 1
ATOM 3016 C C . GLY A 1 381 ? -17.700 10.271 27.345 1.00 93.44 381 GLY A C 1
ATOM 3017 O O . GLY A 1 381 ? -18.405 10.043 26.356 1.00 93.44 381 GLY A O 1
ATOM 3018 N N . LYS A 1 382 ? -17.553 11.509 27.842 1.00 93.62 382 LYS A N 1
ATOM 3019 C CA . LYS A 1 382 ? -18.207 12.703 27.277 1.00 93.62 382 LYS A CA 1
ATOM 3020 C C . LYS A 1 382 ? -17.769 12.985 25.847 1.00 93.62 382 LYS A C 1
ATOM 3022 O O . LYS A 1 382 ? -18.616 13.226 24.988 1.00 93.62 382 LYS A O 1
ATOM 3027 N N . ASP A 1 383 ? -16.465 12.937 25.579 1.00 96.12 383 ASP A N 1
ATOM 3028 C CA . ASP A 1 383 ? -15.926 13.162 24.238 1.00 96.12 383 ASP A CA 1
ATOM 3029 C C . ASP A 1 383 ? -16.393 12.086 23.247 1.00 96.12 383 ASP A C 1
ATOM 3031 O O . ASP A 1 383 ? -16.844 12.425 22.153 1.00 96.12 383 ASP A O 1
ATOM 3035 N N . MET A 1 384 ? -16.372 10.807 23.645 1.00 97.50 384 MET A N 1
ATOM 3036 C CA . MET A 1 384 ? -16.875 9.698 22.824 1.00 97.50 384 MET A CA 1
ATOM 3037 C C . MET A 1 384 ? -18.363 9.859 22.500 1.00 97.50 384 MET A C 1
ATOM 3039 O O . MET A 1 384 ? -18.756 9.710 21.345 1.00 97.50 384 MET A O 1
ATOM 3043 N N . THR A 1 385 ? -19.183 10.217 23.491 1.00 95.56 385 THR A N 1
ATOM 3044 C CA . THR A 1 385 ? -20.627 10.438 23.308 1.00 95.56 385 THR A CA 1
ATOM 3045 C C . THR A 1 385 ? -20.898 11.625 22.384 1.00 95.56 385 THR A C 1
ATOM 3047 O O . THR A 1 385 ? -21.696 11.526 21.453 1.00 95.56 385 THR A O 1
ATOM 3050 N N . ARG A 1 386 ? -20.183 12.743 22.577 1.00 96.81 386 ARG A N 1
ATOM 3051 C CA . ARG A 1 386 ? -20.276 13.923 21.704 1.00 96.81 386 ARG A CA 1
ATOM 3052 C C . ARG A 1 386 ? -19.929 13.570 20.256 1.00 96.81 386 ARG A C 1
ATOM 3054 O O . ARG A 1 386 ? -20.691 13.902 19.353 1.00 96.81 386 ARG A O 1
ATOM 3061 N N . LYS A 1 387 ? -18.809 12.875 20.032 1.00 97.38 387 LYS A N 1
ATOM 3062 C CA . LYS A 1 387 ? -18.367 12.444 18.696 1.00 97.38 387 LYS A CA 1
ATOM 3063 C C . LYS A 1 387 ? -19.337 11.453 18.056 1.00 97.38 387 LYS A C 1
ATOM 3065 O O . LYS A 1 387 ? -19.612 11.564 16.866 1.00 97.38 387 LYS A O 1
ATOM 3070 N N . ALA A 1 388 ? -19.894 10.519 18.827 1.00 97.50 388 ALA A N 1
ATOM 3071 C CA . ALA A 1 388 ? -20.925 9.611 18.329 1.00 97.50 388 ALA A CA 1
ATOM 3072 C C . ALA A 1 388 ? -22.175 10.390 17.876 1.00 97.50 388 ALA A C 1
ATOM 3074 O O . ALA A 1 388 ? -22.721 10.095 16.815 1.00 97.50 388 ALA A O 1
ATOM 3075 N N . GLY A 1 389 ? -22.564 11.442 18.605 1.00 96.94 389 GLY A N 1
ATOM 3076 C CA . GLY A 1 389 ? -23.617 12.375 18.192 1.00 96.94 389 GLY A CA 1
ATOM 3077 C C . GLY A 1 389 ? -23.295 13.146 16.902 1.00 96.94 389 GLY A C 1
ATOM 3078 O O . GLY A 1 389 ? -24.160 13.298 16.043 1.00 96.94 389 GLY A O 1
ATOM 3079 N N . GLU A 1 390 ? -22.047 13.579 16.712 1.00 97.19 390 GLU A N 1
ATOM 3080 C CA . GLU A 1 390 ? -21.603 14.222 15.463 1.00 97.19 390 GLU A CA 1
ATOM 3081 C C . GLU A 1 390 ? -21.679 13.264 14.266 1.00 97.19 390 GLU A C 1
ATOM 3083 O O . GLU A 1 390 ? -22.146 13.643 13.189 1.00 97.19 390 GLU A O 1
ATOM 3088 N N . VAL A 1 391 ? -21.272 12.006 14.460 1.00 96.31 391 VAL A N 1
ATOM 3089 C CA . VAL A 1 391 ? -21.397 10.963 13.434 1.00 96.31 391 VAL A CA 1
ATOM 3090 C C . VAL A 1 391 ? -22.867 10.644 13.150 1.00 96.31 391 VAL A C 1
ATOM 3092 O O . VAL A 1 391 ? -23.236 10.504 11.987 1.00 96.31 391 VAL A O 1
ATOM 3095 N N . MET A 1 392 ? -23.727 10.587 14.168 1.00 95.69 392 MET A N 1
ATOM 3096 C CA . MET A 1 392 ? -25.169 10.395 13.985 1.00 95.69 392 MET A CA 1
ATOM 3097 C C . MET A 1 392 ? -25.765 11.461 13.061 1.00 95.69 392 MET A C 1
ATOM 3099 O O . MET A 1 392 ? -26.466 11.131 12.104 1.00 95.69 392 MET A O 1
ATOM 3103 N N . GLU A 1 393 ? -25.475 12.738 13.314 1.00 95.56 393 GLU A N 1
ATOM 3104 C CA . GLU A 1 393 ? -25.980 13.832 12.480 1.00 95.56 393 GLU A CA 1
ATOM 3105 C C . GLU A 1 393 ? -25.403 13.785 11.059 1.00 95.56 393 GLU A C 1
ATOM 3107 O O . GLU A 1 393 ? -26.122 14.023 10.087 1.00 95.56 393 GLU A O 1
ATOM 3112 N N . MET A 1 394 ? -24.136 13.393 10.901 1.00 94.50 394 MET A N 1
ATOM 3113 C CA . MET A 1 394 ? -23.535 13.134 9.589 1.00 94.50 394 MET A CA 1
ATOM 3114 C C . MET A 1 394 ? -24.296 12.042 8.816 1.00 94.50 394 MET A C 1
ATOM 3116 O O . MET A 1 394 ? -24.662 12.252 7.658 1.00 94.50 394 MET A O 1
ATOM 3120 N N . LEU A 1 395 ? -24.576 10.902 9.455 1.00 93.62 395 LEU A N 1
ATOM 3121 C CA . LEU A 1 395 ? -25.301 9.781 8.848 1.00 93.62 395 LEU A CA 1
ATOM 3122 C C . LEU A 1 395 ? -26.750 10.155 8.498 1.00 93.62 395 LEU A C 1
ATOM 3124 O O . LEU A 1 395 ? -27.229 9.800 7.420 1.00 93.62 395 LEU A O 1
ATOM 3128 N N . LYS A 1 396 ? -27.436 10.925 9.356 1.00 91.94 396 LYS A N 1
ATOM 3129 C CA . LYS A 1 396 ? -28.778 11.461 9.066 1.00 91.94 396 LYS A CA 1
ATOM 3130 C C . LYS A 1 396 ? -28.763 12.391 7.855 1.00 91.94 396 LYS A C 1
ATOM 3132 O O . LYS A 1 396 ? -29.574 12.222 6.945 1.00 91.94 396 LYS A O 1
ATOM 3137 N N . ASN A 1 397 ? -27.819 13.332 7.803 1.00 92.12 397 ASN A N 1
ATOM 3138 C CA . ASN A 1 397 ? -27.691 14.279 6.694 1.00 92.12 397 ASN A CA 1
ATOM 3139 C C . ASN A 1 397 ? -27.402 13.581 5.357 1.00 92.12 397 ASN A C 1
ATOM 3141 O O . ASN A 1 397 ? -27.891 14.021 4.317 1.00 92.12 397 ASN A O 1
ATOM 3145 N N . ALA A 1 398 ? -26.670 12.466 5.366 1.00 92.12 398 ALA A N 1
ATOM 3146 C CA . ALA A 1 398 ? -26.385 11.687 4.163 1.00 92.12 398 ALA A CA 1
ATOM 3147 C C . ALA A 1 398 ? -27.639 11.053 3.522 1.00 92.12 398 ALA A C 1
ATOM 3149 O O . ALA A 1 398 ? -27.666 10.869 2.300 1.00 92.12 398 ALA A O 1
ATOM 3150 N N . LYS A 1 399 ? -28.681 10.761 4.318 1.00 89.19 399 LYS A N 1
ATOM 3151 C CA . LYS A 1 399 ? -29.961 10.165 3.877 1.00 89.19 399 LYS A CA 1
ATOM 3152 C C . LYS A 1 399 ? -31.097 11.180 3.706 1.00 89.19 399 LYS A C 1
ATOM 3154 O O . LYS A 1 399 ? -32.221 10.786 3.415 1.00 89.19 399 LYS A O 1
ATOM 3159 N N . LYS A 1 400 ? -30.830 12.464 3.933 1.00 87.56 400 LYS A N 1
ATOM 3160 C CA . LYS A 1 400 ? -31.837 13.526 3.964 1.00 87.56 400 LYS A CA 1
ATOM 3161 C C . LYS A 1 400 ? -32.207 13.998 2.549 1.00 87.56 400 LYS A C 1
ATOM 3163 O O . LYS A 1 400 ? -31.311 14.186 1.730 1.00 87.56 400 LYS A O 1
ATOM 3168 N N . ASP A 1 401 ? -33.495 14.210 2.275 1.00 84.19 401 ASP A N 1
ATOM 3169 C CA . ASP A 1 401 ? -34.008 14.794 1.020 1.00 84.19 401 ASP A CA 1
ATOM 3170 C C . ASP A 1 401 ? -35.022 15.898 1.372 1.00 84.19 401 ASP A C 1
ATOM 3172 O O . ASP A 1 401 ? -36.159 15.610 1.737 1.00 84.19 401 ASP A O 1
ATOM 3176 N N . GLU A 1 402 ? -34.590 17.159 1.353 1.00 86.25 402 GLU A N 1
ATOM 3177 C CA . GLU A 1 402 ? -35.422 18.341 1.638 1.00 86.25 402 GLU A CA 1
ATOM 3178 C C . GLU A 1 402 ? -35.240 19.400 0.538 1.00 86.25 402 GLU A C 1
ATOM 3180 O O . GLU A 1 402 ? -34.265 19.357 -0.215 1.00 86.25 402 GLU A O 1
ATOM 3185 N N . ASP A 1 403 ? -36.161 20.366 0.441 1.00 67.44 403 ASP A N 1
ATOM 3186 C CA . ASP A 1 403 ? -36.172 21.398 -0.607 1.00 67.44 403 ASP A CA 1
ATOM 3187 C C . ASP A 1 403 ? -34.817 22.127 -0.734 1.00 67.44 403 ASP A C 1
ATOM 3189 O O . ASP A 1 403 ? -34.451 22.986 0.069 1.00 67.44 403 ASP A O 1
ATOM 3193 N N . GLY A 1 404 ? -34.059 21.774 -1.779 1.00 75.00 404 GLY A N 1
ATOM 3194 C CA . GLY A 1 404 ? -32.738 22.335 -2.089 1.00 75.00 404 GLY A CA 1
ATOM 3195 C C . GLY A 1 404 ? -31.530 21.567 -1.529 1.00 75.00 404 GLY A C 1
ATOM 3196 O O . GLY A 1 404 ? -30.397 21.926 -1.859 1.00 75.00 404 GLY A O 1
ATOM 3197 N N . PHE A 1 405 ? -31.725 20.500 -0.745 1.00 83.06 405 PHE A N 1
ATOM 3198 C CA . PHE A 1 405 ? -30.649 19.662 -0.206 1.00 83.06 405 PHE A CA 1
ATOM 3199 C C . PHE A 1 405 ? -30.967 18.162 -0.291 1.00 83.06 405 PHE A C 1
ATOM 3201 O O . PHE A 1 405 ? -31.779 17.633 0.462 1.00 83.06 405 PHE A O 1
ATOM 3208 N N . THR A 1 406 ? -30.220 17.459 -1.143 1.00 88.31 406 THR A N 1
ATOM 3209 C CA . THR A 1 406 ? -30.185 15.989 -1.185 1.00 88.31 406 THR A CA 1
ATOM 3210 C C . THR A 1 406 ? -28.859 15.495 -0.603 1.00 88.31 406 THR A C 1
ATOM 3212 O O . THR A 1 406 ? -27.782 15.944 -1.022 1.00 88.31 406 THR A O 1
ATOM 3215 N N . GLY A 1 407 ? -28.928 14.576 0.355 1.00 92.12 407 GLY A N 1
ATOM 3216 C CA . GLY A 1 407 ? -27.785 13.979 1.041 1.00 92.12 407 GLY A CA 1
ATOM 3217 C C . GLY A 1 407 ? -26.871 13.161 0.122 1.00 92.12 407 GLY A C 1
ATOM 3218 O O . GLY A 1 407 ? -27.248 12.770 -0.986 1.00 92.12 407 GLY A O 1
ATOM 3219 N N . SER A 1 408 ? -25.637 12.916 0.572 1.00 93.25 408 SER A N 1
ATOM 3220 C CA . SER A 1 408 ? -24.589 12.252 -0.220 1.00 93.25 408 SER A CA 1
ATOM 3221 C C . SER A 1 408 ? -24.981 10.847 -0.682 1.00 93.25 408 SER A C 1
ATOM 3223 O O . SER A 1 408 ? -24.738 10.493 -1.835 1.00 93.25 408 SER A O 1
ATOM 3225 N N . SER A 1 409 ? -25.657 10.073 0.167 1.00 92.25 409 SER A N 1
ATOM 3226 C CA . SER A 1 409 ? -26.018 8.681 -0.136 1.00 92.25 409 SER A CA 1
ATOM 3227 C C . SER A 1 409 ? -27.224 8.583 -1.064 1.00 92.25 409 SER A C 1
ATOM 3229 O O . SER A 1 409 ? -27.257 7.745 -1.967 1.00 92.25 409 SER A O 1
ATOM 3231 N N . LEU A 1 410 ? -28.174 9.513 -0.925 1.00 90.31 410 LEU A N 1
ATOM 3232 C CA . LEU A 1 410 ? -29.294 9.650 -1.855 1.00 90.31 410 LEU A CA 1
ATOM 3233 C C . LEU A 1 410 ? -28.843 10.109 -3.248 1.00 90.31 410 LEU A C 1
ATOM 3235 O O . LEU A 1 410 ? -29.330 9.590 -4.253 1.00 90.31 410 LEU A O 1
ATOM 3239 N N . LYS A 1 411 ? -27.874 11.025 -3.326 1.00 92.19 411 LYS A N 1
ATOM 3240 C CA . LYS A 1 411 ? -27.231 11.389 -4.598 1.00 92.19 411 LYS A CA 1
ATOM 3241 C C . LYS A 1 411 ? -26.514 10.194 -5.217 1.00 92.19 411 LYS A C 1
ATOM 3243 O O . LYS A 1 411 ? -26.682 9.930 -6.403 1.00 92.19 411 LYS A O 1
ATOM 3248 N N . ALA A 1 412 ? -25.762 9.444 -4.414 1.00 94.12 412 ALA A N 1
ATOM 3249 C CA . ALA A 1 412 ? -24.995 8.298 -4.882 1.00 94.12 412 ALA A CA 1
ATOM 3250 C C . ALA A 1 412 ? -25.887 7.189 -5.470 1.00 94.12 412 ALA A C 1
ATOM 3252 O O . ALA A 1 412 ? -25.562 6.641 -6.525 1.00 94.12 412 ALA A O 1
ATOM 3253 N N . ILE A 1 413 ? -27.035 6.887 -4.847 1.00 91.94 413 ILE A N 1
ATOM 3254 C CA . ILE A 1 413 ? -27.978 5.898 -5.393 1.00 91.94 413 ILE A CA 1
ATOM 3255 C C . ILE A 1 413 ? -28.646 6.390 -6.690 1.00 91.94 413 ILE A C 1
ATOM 3257 O O . ILE A 1 413 ? -28.833 5.605 -7.622 1.00 91.94 413 ILE A O 1
ATOM 3261 N N . ASP A 1 414 ? -28.949 7.687 -6.803 1.00 91.19 414 ASP A N 1
ATOM 3262 C CA . ASP A 1 414 ? -29.496 8.273 -8.033 1.00 91.19 414 ASP A CA 1
ATOM 3263 C C . ASP A 1 414 ? -28.470 8.261 -9.177 1.00 91.19 414 ASP A C 1
ATOM 3265 O O . ASP A 1 414 ? -28.790 7.876 -10.305 1.00 91.19 414 ASP A O 1
ATOM 3269 N N . GLU A 1 415 ? -27.216 8.613 -8.892 1.00 93.50 415 GLU A N 1
ATOM 3270 C CA . GLU A 1 415 ? -26.104 8.527 -9.842 1.00 93.50 415 GLU A CA 1
ATOM 3271 C C . GLU A 1 415 ? -25.853 7.093 -10.320 1.00 93.50 415 GLU A C 1
ATOM 3273 O O . GLU A 1 415 ? -25.655 6.872 -11.518 1.00 93.50 415 GLU A O 1
ATOM 3278 N N . PHE A 1 416 ? -25.907 6.120 -9.407 1.00 94.81 416 PHE A N 1
ATOM 3279 C CA . PHE A 1 416 ? -25.795 4.700 -9.730 1.00 94.81 416 PHE A CA 1
ATOM 3280 C C . PHE A 1 416 ? -26.865 4.265 -10.741 1.00 94.81 416 PHE A C 1
ATOM 3282 O O . PHE A 1 416 ? -26.541 3.675 -11.777 1.00 94.81 416 PHE A O 1
ATOM 3289 N N . PHE A 1 417 ? -28.136 4.595 -10.493 1.00 92.00 417 PHE A N 1
ATOM 3290 C CA . PHE A 1 417 ? -29.218 4.229 -11.409 1.00 92.00 417 PHE A CA 1
ATOM 3291 C C . PHE A 1 417 ? -29.130 4.952 -12.751 1.00 92.00 417 PHE A C 1
ATOM 3293 O O . PHE A 1 417 ? -29.345 4.330 -13.792 1.00 92.00 417 PHE A O 1
ATOM 3300 N N . ASN A 1 418 ? -28.749 6.230 -12.751 1.00 91.38 418 ASN A N 1
ATOM 3301 C CA . ASN A 1 418 ? -28.505 6.972 -13.985 1.00 91.38 418 ASN A CA 1
ATOM 3302 C C . ASN A 1 418 ? -27.389 6.321 -14.815 1.00 91.38 418 ASN A C 1
ATOM 3304 O O . ASN A 1 418 ? -27.515 6.194 -16.033 1.00 91.38 418 ASN A O 1
ATOM 3308 N N . ALA A 1 419 ? -26.319 5.846 -14.173 1.00 92.12 419 ALA A N 1
ATOM 3309 C CA . ALA A 1 419 ? -25.250 5.126 -14.858 1.00 92.12 419 ALA A CA 1
ATOM 3310 C C . ALA A 1 419 ? -25.735 3.797 -15.466 1.00 92.12 419 ALA A C 1
ATOM 3312 O O . ALA A 1 419 ? -25.395 3.499 -16.616 1.00 92.12 419 ALA A O 1
ATOM 3313 N N . ALA A 1 420 ? -26.557 3.031 -14.740 1.00 91.12 420 ALA A N 1
ATOM 3314 C CA . ALA A 1 420 ? -27.143 1.786 -15.239 1.00 91.12 420 ALA A CA 1
ATOM 3315 C C . ALA A 1 420 ? -28.081 2.028 -16.440 1.00 91.12 420 ALA A C 1
ATOM 3317 O O . ALA A 1 420 ? -27.969 1.344 -17.462 1.00 91.12 420 ALA A O 1
ATOM 3318 N N . LEU A 1 421 ? -28.945 3.049 -16.364 1.00 89.12 421 LEU A N 1
ATOM 3319 C CA . LEU A 1 421 ? -29.849 3.446 -17.450 1.00 89.12 421 LEU A CA 1
ATOM 3320 C C . LEU A 1 421 ? -29.078 3.863 -18.708 1.00 89.12 421 LEU A C 1
ATOM 3322 O O . LEU A 1 421 ? -29.310 3.309 -19.783 1.00 89.12 421 LEU A O 1
ATOM 3326 N N . LEU A 1 422 ? -28.098 4.761 -18.563 1.00 85.94 422 LEU A N 1
ATOM 3327 C CA . LEU A 1 422 ? -27.259 5.226 -19.672 1.00 85.94 422 LEU A CA 1
ATOM 3328 C C . LEU A 1 422 ? -26.493 4.078 -20.339 1.00 85.94 422 LEU A C 1
ATOM 3330 O O . LEU A 1 422 ? -26.289 4.086 -21.554 1.00 85.94 422 LEU A O 1
ATOM 3334 N N . GLN A 1 423 ? -26.040 3.089 -19.565 1.00 83.31 423 GLN A N 1
ATOM 3335 C CA . GLN A 1 423 ? -25.363 1.922 -20.125 1.00 83.31 423 GLN A CA 1
ATOM 3336 C C . GLN A 1 423 ? -26.331 1.061 -20.943 1.00 83.31 423 GLN A C 1
ATOM 3338 O O . GLN A 1 423 ? -25.991 0.644 -22.051 1.00 83.31 423 GLN A O 1
ATOM 3343 N N . ARG A 1 424 ? -27.548 0.829 -20.442 1.00 82.88 424 ARG A N 1
ATOM 3344 C CA . ARG A 1 424 ? -28.577 0.068 -21.161 1.00 82.88 424 ARG A CA 1
ATOM 3345 C C . ARG A 1 424 ? -29.010 0.765 -22.452 1.00 82.88 424 ARG A C 1
ATOM 3347 O O . ARG A 1 424 ? -29.146 0.101 -23.481 1.00 82.88 424 ARG A O 1
ATOM 3354 N N . GLU A 1 425 ? -29.162 2.088 -22.433 1.00 78.38 425 GLU A N 1
ATOM 3355 C CA . GLU A 1 425 ? -29.457 2.887 -23.629 1.00 78.38 425 GLU A CA 1
ATOM 3356 C C . GLU A 1 425 ? -28.346 2.766 -24.675 1.00 78.38 425 GLU A C 1
ATOM 3358 O O . GLU A 1 425 ? -28.633 2.493 -25.838 1.00 78.38 425 GLU A O 1
ATOM 3363 N N . LYS A 1 426 ? -27.072 2.856 -24.270 1.00 72.75 426 LYS A N 1
ATOM 3364 C CA . LYS A 1 426 ? -25.928 2.647 -25.176 1.00 72.75 426 LYS A CA 1
ATOM 3365 C C . LYS A 1 426 ? -25.930 1.257 -25.808 1.00 72.75 426 LYS A C 1
ATOM 3367 O O . LYS A 1 426 ? -25.688 1.143 -27.008 1.00 72.75 426 LYS A O 1
ATOM 3372 N N . THR A 1 427 ? -26.228 0.217 -25.031 1.00 66.25 427 THR A N 1
ATOM 3373 C CA . THR A 1 427 ? -26.319 -1.169 -25.524 1.00 66.25 427 THR A CA 1
ATOM 3374 C C . THR A 1 427 ? -27.518 -1.371 -26.459 1.00 66.25 427 THR A C 1
ATOM 3376 O O . THR A 1 427 ? -27.449 -2.163 -27.392 1.00 66.25 427 THR A O 1
ATOM 3379 N N . THR A 1 428 ? -28.613 -0.637 -26.251 1.00 61.53 428 THR A N 1
ATOM 3380 C CA . THR A 1 428 ? -29.818 -0.724 -27.095 1.00 61.53 428 THR A CA 1
ATOM 3381 C C . THR A 1 428 ? -29.656 0.080 -28.391 1.00 61.53 428 THR A C 1
ATOM 3383 O O . THR A 1 428 ? -30.020 -0.387 -29.470 1.00 61.53 428 THR A O 1
ATOM 3386 N N . MET A 1 429 ? -29.042 1.267 -28.325 1.00 48.06 429 MET A N 1
ATOM 3387 C CA . MET A 1 429 ? -28.737 2.092 -29.498 1.00 48.06 429 MET A CA 1
ATOM 3388 C C . MET A 1 429 ? -27.655 1.473 -30.390 1.00 48.06 429 MET A C 1
ATOM 3390 O O . MET A 1 429 ? -27.727 1.643 -31.604 1.00 48.06 429 MET A O 1
ATOM 3394 N N . SER A 1 430 ? -26.697 0.724 -29.830 1.00 47.34 430 SER A N 1
ATOM 3395 C CA . SER A 1 430 ? -25.704 -0.017 -30.623 1.00 47.34 430 SER A CA 1
ATOM 3396 C C . SER A 1 430 ? -26.301 -1.209 -31.384 1.00 47.34 430 SER A C 1
ATOM 3398 O O . SER A 1 430 ? -25.722 -1.635 -32.382 1.00 47.34 430 SER A O 1
ATOM 3400 N N . HIS A 1 431 ? -27.465 -1.721 -30.962 1.00 46.22 431 HIS A N 1
ATOM 3401 C CA . HIS A 1 431 ? -28.232 -2.723 -31.710 1.00 46.22 431 HIS A CA 1
ATOM 3402 C C . HIS A 1 431 ? -29.121 -2.118 -32.808 1.00 46.22 431 HIS A C 1
ATOM 3404 O O . HIS A 1 431 ? -29.282 -2.754 -33.846 1.00 46.22 431 HIS A O 1
ATOM 3410 N N . ASN A 1 432 ? -29.654 -0.902 -32.624 1.00 38.22 432 ASN A N 1
ATOM 3411 C CA . ASN A 1 432 ? -30.625 -0.311 -33.560 1.00 38.22 432 ASN A CA 1
ATOM 3412 C C . ASN A 1 432 ? -30.047 0.711 -34.555 1.00 38.22 432 ASN A C 1
ATOM 3414 O O . ASN A 1 432 ? -30.619 0.886 -35.625 1.00 38.22 432 ASN A O 1
ATOM 3418 N N . ASN A 1 433 ? -28.923 1.367 -34.257 1.00 32.62 433 ASN A N 1
ATOM 3419 C CA . ASN A 1 433 ? -28.257 2.280 -35.186 1.00 32.62 433 ASN A CA 1
ATOM 3420 C C . ASN A 1 433 ? -26.851 1.766 -35.482 1.00 32.62 433 ASN A C 1
ATOM 3422 O O . ASN A 1 433 ? -25.965 1.830 -34.632 1.00 32.62 433 ASN A O 1
ATOM 3426 N N . GLY A 1 434 ? -26.643 1.298 -36.714 1.00 44.62 434 GLY A N 1
ATOM 3427 C CA . GLY A 1 434 ? -25.344 0.902 -37.258 1.00 44.62 434 GLY A CA 1
ATOM 3428 C C . GLY A 1 434 ? -24.354 2.065 -37.398 1.00 44.62 434 GLY A C 1
ATOM 3429 O O . GLY A 1 434 ? -23.893 2.354 -38.497 1.00 44.62 434 GLY A O 1
ATOM 3430 N N . ASN A 1 435 ? -23.990 2.717 -36.293 1.00 33.91 435 ASN A N 1
ATOM 3431 C CA . ASN A 1 435 ? -22.895 3.676 -36.221 1.00 33.91 435 ASN A CA 1
ATOM 3432 C C . ASN A 1 435 ? -21.633 2.993 -35.677 1.00 33.91 435 ASN A C 1
ATOM 3434 O O . ASN A 1 435 ? -21.397 2.922 -34.475 1.00 33.91 435 ASN A O 1
ATOM 3438 N N . LEU A 1 436 ? -20.834 2.500 -36.628 1.00 39.91 436 LEU A N 1
ATOM 3439 C CA . LEU A 1 436 ? -19.364 2.482 -36.643 1.00 39.91 436 LEU A CA 1
ATOM 3440 C C . LEU A 1 436 ? -18.654 2.197 -35.305 1.00 39.91 436 LEU A C 1
ATOM 3442 O O . LEU A 1 436 ? -17.835 2.985 -34.834 1.00 39.91 436 LEU A O 1
ATOM 3446 N N . LEU A 1 437 ? -18.856 1.000 -34.757 1.00 36.47 437 LEU A N 1
ATOM 3447 C CA . LEU A 1 437 ? -17.783 0.351 -34.007 1.00 36.47 437 LEU A CA 1
ATOM 3448 C C . LEU A 1 437 ? -16.761 -0.166 -35.023 1.00 36.47 437 LEU A C 1
ATOM 3450 O O . LEU A 1 437 ? -17.068 -1.020 -35.856 1.00 36.47 437 LEU A O 1
ATOM 3454 N N . VAL A 1 438 ? -15.547 0.392 -34.992 1.00 39.22 438 VAL A N 1
ATOM 3455 C CA . VAL A 1 438 ? -14.440 -0.106 -35.813 1.00 39.22 438 VAL A CA 1
ATOM 3456 C C . VAL A 1 438 ? -14.123 -1.518 -35.336 1.00 39.22 438 VAL A C 1
ATOM 3458 O O . VAL A 1 438 ? -13.626 -1.731 -34.232 1.00 39.22 438 VAL A O 1
ATOM 3461 N N . SER A 1 439 ? -14.470 -2.489 -36.171 1.00 42.03 439 SER A N 1
ATOM 3462 C CA . SER A 1 439 ? -14.165 -3.891 -35.950 1.00 42.03 439 SER A CA 1
ATOM 3463 C C . SER A 1 439 ? -12.703 -4.140 -36.323 1.00 42.03 439 SER A C 1
ATOM 3465 O O . SER A 1 439 ? -12.310 -3.963 -37.477 1.00 42.03 439 SER A O 1
ATOM 3467 N N . TYR A 1 440 ? -11.893 -4.563 -35.357 1.00 51.22 440 TYR A N 1
ATOM 3468 C CA . TYR A 1 440 ? -10.486 -4.885 -35.573 1.00 51.22 440 TYR A CA 1
ATOM 3469 C C . TYR A 1 440 ? -10.354 -6.344 -35.997 1.00 51.22 440 TYR A C 1
ATOM 3471 O O . TYR A 1 440 ? -11.058 -7.212 -35.495 1.00 51.22 440 TYR A O 1
ATOM 3479 N N . ALA A 1 441 ? -9.443 -6.631 -36.917 1.00 55.97 441 ALA A N 1
ATOM 3480 C CA . ALA A 1 441 ? -9.010 -7.986 -37.229 1.00 55.97 441 ALA A CA 1
ATOM 3481 C C . ALA A 1 441 ? -7.489 -7.958 -37.330 1.00 55.97 441 ALA A C 1
ATOM 3483 O O . ALA A 1 441 ? -6.929 -7.080 -37.989 1.00 55.97 441 ALA A O 1
ATOM 3484 N N . LEU A 1 442 ? -6.824 -8.881 -36.647 1.00 57.59 442 LEU A N 1
ATOM 3485 C CA . LEU A 1 442 ? -5.371 -8.945 -36.622 1.00 57.59 442 LEU A CA 1
ATOM 3486 C C . LEU A 1 442 ? -4.896 -9.781 -37.809 1.00 57.59 442 LEU A C 1
ATOM 3488 O O . LEU A 1 442 ? -5.560 -10.725 -38.220 1.00 57.59 442 LEU A O 1
ATOM 3492 N N . LEU A 1 443 ? -3.751 -9.434 -38.381 1.00 38.53 443 LEU A N 1
ATOM 3493 C CA . LEU A 1 443 ? -3.082 -10.261 -39.382 1.00 38.53 443 LEU A CA 1
ATOM 3494 C C . LEU A 1 443 ? -1.987 -11.045 -38.668 1.00 38.53 443 LEU A C 1
ATOM 3496 O O . LEU A 1 443 ? -0.979 -10.472 -38.262 1.00 38.53 443 LEU A O 1
ATOM 3500 N N . ILE A 1 444 ? -2.207 -12.345 -38.490 1.00 44.12 444 ILE A N 1
ATOM 3501 C CA . ILE A 1 444 ? -1.262 -13.255 -37.842 1.00 44.12 444 ILE A CA 1
ATOM 3502 C C . ILE A 1 444 ? -0.802 -14.260 -38.897 1.00 44.12 444 ILE A C 1
ATOM 3504 O O . ILE A 1 444 ? -1.616 -14.950 -39.504 1.00 44.12 444 ILE A O 1
ATOM 3508 N N . ASN A 1 445 ? 0.508 -14.313 -39.148 1.00 41.34 445 ASN A N 1
ATOM 3509 C CA . ASN A 1 445 ? 1.135 -15.194 -40.147 1.00 41.34 445 ASN A CA 1
ATOM 3510 C C . ASN A 1 445 ? 0.558 -15.049 -41.570 1.00 41.34 445 ASN A C 1
ATOM 3512 O O . ASN A 1 445 ? 0.435 -16.022 -42.305 1.00 41.34 445 ASN A O 1
ATOM 3516 N N . GLY A 1 446 ? 0.160 -13.832 -41.954 1.00 43.97 446 GLY A N 1
ATOM 3517 C CA . GLY A 1 446 ? -0.468 -13.560 -43.253 1.00 43.97 446 GLY A CA 1
ATOM 3518 C C . GLY A 1 446 ? -1.955 -13.933 -43.336 1.00 43.97 446 GLY A C 1
ATOM 3519 O O . GLY A 1 446 ? -2.618 -13.541 -44.292 1.00 43.97 446 GLY A O 1
ATOM 3520 N N . GLY A 1 447 ? -2.505 -14.606 -42.320 1.00 33.44 447 GLY A N 1
ATOM 3521 C CA . GLY A 1 447 ? -3.932 -14.887 -42.183 1.00 33.44 447 GLY A CA 1
ATOM 3522 C C . GLY A 1 447 ? -4.640 -13.821 -41.348 1.00 33.44 447 GLY A C 1
ATOM 3523 O O . GLY A 1 447 ? -4.198 -13.460 -40.257 1.00 33.44 447 GLY A O 1
ATOM 3524 N N . LYS A 1 448 ? -5.760 -13.301 -41.851 1.00 63.81 448 LYS A N 1
ATOM 3525 C CA . LYS A 1 448 ? -6.609 -12.357 -41.114 1.00 63.81 448 LYS A CA 1
ATOM 3526 C C . LYS A 1 448 ? -7.441 -13.125 -40.079 1.00 63.81 448 LYS A C 1
ATOM 3528 O O . LYS A 1 448 ? -8.182 -14.034 -40.441 1.00 63.81 448 LYS A O 1
ATOM 3533 N N . THR A 1 449 ? -7.324 -12.774 -38.801 1.00 70.50 449 THR A N 1
ATOM 3534 C CA . THR A 1 449 ? -8.105 -13.377 -37.714 1.00 70.50 449 THR A CA 1
ATOM 3535 C C . THR A 1 449 ? -9.568 -12.951 -37.780 1.00 70.50 449 THR A C 1
ATOM 3537 O O . THR A 1 449 ? -9.939 -12.006 -38.484 1.00 70.50 449 THR A O 1
ATOM 3540 N N . LYS A 1 450 ? -10.407 -13.617 -36.979 1.00 58.31 450 LYS A N 1
ATOM 3541 C CA . LYS A 1 450 ? -11.788 -13.185 -36.754 1.00 58.31 450 LYS A CA 1
ATOM 3542 C C . LYS A 1 450 ? -11.810 -11.764 -36.199 1.00 58.31 450 LYS A C 1
ATOM 3544 O O . LYS A 1 450 ? -10.915 -11.355 -35.454 1.00 58.31 450 LYS A O 1
ATOM 3549 N N . SER A 1 451 ? -12.818 -11.018 -36.621 1.00 56.84 451 SER A N 1
ATOM 3550 C CA . SER A 1 451 ? -12.947 -9.619 -36.278 1.00 56.84 451 SER A CA 1
ATOM 3551 C C . SER A 1 451 ? -13.596 -9.460 -34.903 1.00 56.84 451 SER A C 1
ATOM 3553 O O . SER A 1 451 ? -14.557 -10.161 -34.596 1.00 56.84 451 SER A O 1
ATOM 3555 N N . PHE A 1 452 ? -13.077 -8.559 -34.077 1.00 63.00 452 PHE A N 1
ATOM 3556 C CA . PHE A 1 452 ? -13.595 -8.285 -32.742 1.00 63.00 452 PHE A CA 1
ATOM 3557 C C . PHE A 1 452 ? -13.793 -6.786 -32.530 1.00 63.00 452 PHE A C 1
ATOM 3559 O O . PHE A 1 452 ? -13.172 -5.946 -33.187 1.00 63.00 452 PHE A O 1
ATOM 3566 N N . ILE A 1 453 ? -14.681 -6.461 -31.595 1.00 48.16 453 ILE A N 1
ATOM 3567 C CA . ILE A 1 453 ? -15.103 -5.096 -31.308 1.00 48.16 453 ILE A CA 1
ATOM 3568 C C . ILE A 1 453 ? -14.699 -4.771 -29.865 1.00 48.16 453 ILE A C 1
ATOM 3570 O O . ILE A 1 453 ? -15.175 -5.441 -28.947 1.00 48.16 453 ILE A O 1
ATOM 3574 N N . PRO A 1 454 ? -13.799 -3.800 -29.630 1.00 49.28 454 PRO A N 1
ATOM 3575 C CA . PRO A 1 454 ? -13.353 -3.480 -28.281 1.00 49.28 454 PRO A CA 1
ATOM 3576 C C . PRO A 1 454 ? -14.481 -2.823 -27.475 1.00 49.28 454 PRO A C 1
ATOM 3578 O O . PRO A 1 454 ? -15.142 -1.901 -27.950 1.00 49.28 454 PRO A O 1
ATOM 3581 N N . SER A 1 455 ? -14.675 -3.277 -26.233 1.00 42.53 455 SER A N 1
ATOM 3582 C CA . SER A 1 455 ? -15.750 -2.820 -25.340 1.00 42.53 455 SER A CA 1
ATOM 3583 C C . SER A 1 455 ? -15.459 -1.483 -24.637 1.00 42.53 455 SER A C 1
ATOM 3585 O O . SER A 1 455 ? -16.390 -0.853 -24.134 1.00 42.53 455 SER A O 1
ATOM 3587 N N . ARG A 1 456 ? -14.192 -1.021 -24.605 1.00 44.44 456 ARG A N 1
ATOM 3588 C CA . ARG A 1 456 ? -13.743 0.281 -24.056 1.00 44.44 456 ARG A CA 1
ATOM 3589 C C . ARG A 1 456 ? -12.486 0.811 -24.756 1.00 44.44 456 ARG A C 1
ATOM 3591 O O . ARG A 1 456 ? -11.718 0.038 -25.318 1.00 44.44 456 ARG A O 1
ATOM 3598 N N . GLY A 1 457 ? -12.247 2.124 -24.672 1.00 47.22 457 GLY A N 1
ATOM 3599 C CA . GLY A 1 457 ? -10.964 2.741 -25.042 1.00 47.22 457 GLY A CA 1
ATOM 3600 C C . GLY A 1 457 ? -9.900 2.598 -23.941 1.00 47.22 457 GLY A C 1
ATOM 3601 O O . GLY A 1 457 ? -10.234 2.555 -22.757 1.00 47.22 457 GLY A O 1
ATOM 3602 N N . LEU A 1 458 ? -8.620 2.548 -24.323 1.00 45.03 458 LEU A N 1
ATOM 3603 C CA . LEU A 1 458 ? -7.473 2.459 -23.403 1.00 45.03 458 LEU A CA 1
ATOM 3604 C C . LEU A 1 458 ? -7.306 3.764 -22.596 1.00 45.03 458 LEU A C 1
ATOM 3606 O O . LEU A 1 458 ? -7.263 4.847 -23.181 1.00 45.03 458 LEU A O 1
ATOM 3610 N N . ARG A 1 459 ? -7.211 3.685 -21.257 1.00 43.91 459 ARG A N 1
ATOM 3611 C CA . ARG A 1 459 ? -7.044 4.860 -20.371 1.00 43.91 459 ARG A CA 1
ATOM 3612 C C . ARG A 1 459 ? -5.567 5.178 -20.095 1.00 43.91 459 ARG A C 1
ATOM 3614 O O . ARG A 1 459 ? -4.739 4.287 -19.928 1.00 43.91 459 ARG A O 1
ATOM 3621 N N . GLN A 1 460 ? -5.260 6.469 -19.948 1.00 34.50 460 GLN A N 1
ATOM 3622 C CA . GLN A 1 460 ? -3.951 6.966 -19.510 1.00 34.50 460 GLN A CA 1
ATOM 3623 C C . GLN A 1 460 ? -3.639 6.450 -18.086 1.00 34.50 460 GLN A C 1
ATOM 3625 O O . GLN A 1 460 ? -4.426 6.664 -17.165 1.00 34.50 460 GLN A O 1
ATOM 3630 N N . GLY A 1 461 ? -2.516 5.742 -17.910 1.00 44.44 461 GLY A N 1
ATOM 3631 C CA . GLY A 1 461 ? -2.112 5.119 -16.635 1.00 44.44 461 GLY A CA 1
ATOM 3632 C C . GLY A 1 461 ? -2.474 3.634 -16.474 1.00 44.44 461 GLY A C 1
ATOM 3633 O O . GLY A 1 461 ? -2.398 3.107 -15.366 1.00 44.44 461 GLY A O 1
ATOM 3634 N N . ASP A 1 462 ? -2.915 2.968 -17.541 1.00 47.94 462 ASP A N 1
ATOM 3635 C CA . ASP A 1 462 ? -2.915 1.503 -17.668 1.00 47.94 462 ASP A CA 1
ATOM 3636 C C . ASP A 1 462 ? -1.468 1.007 -17.916 1.00 47.94 462 ASP A C 1
ATOM 3638 O O . ASP A 1 462 ? -0.800 1.600 -18.768 1.00 47.94 462 ASP A O 1
ATOM 3642 N N . PRO A 1 463 ? -0.959 -0.035 -17.222 1.00 49.44 463 PRO A N 1
ATOM 3643 C CA . PRO A 1 463 ? 0.384 -0.573 -17.456 1.00 49.44 463 PRO A CA 1
ATOM 3644 C C . PRO A 1 463 ? 0.639 -0.985 -18.913 1.00 49.44 463 PRO A C 1
ATOM 3646 O O . PRO A 1 463 ? 1.756 -0.818 -19.392 1.00 49.44 463 PRO A O 1
ATOM 3649 N N . LEU A 1 464 ? -0.383 -1.460 -19.639 1.00 49.53 464 LEU A N 1
ATOM 3650 C CA . LEU A 1 464 ? -0.330 -1.823 -21.062 1.00 49.53 464 LEU A CA 1
ATOM 3651 C C . LEU A 1 464 ? -0.337 -0.605 -21.991 1.00 49.53 464 LEU A C 1
ATOM 3653 O O . LEU A 1 464 ? 0.212 -0.678 -23.092 1.00 49.53 464 LEU A O 1
ATOM 3657 N N . SER A 1 465 ? -0.927 0.519 -21.573 1.00 53.91 465 SER A N 1
ATOM 3658 C CA . SER A 1 465 ? -1.078 1.708 -22.422 1.00 53.91 465 SER A CA 1
ATOM 3659 C C . SER A 1 465 ? 0.272 2.218 -22.951 1.00 53.91 465 SER A C 1
ATOM 3661 O O . SER A 1 465 ? 0.400 2.335 -24.169 1.00 53.91 465 SER A O 1
ATOM 3663 N N . PRO A 1 466 ? 1.317 2.465 -22.129 1.00 54.09 466 PRO A N 1
ATOM 3664 C CA . PRO A 1 466 ? 2.635 2.850 -22.632 1.00 54.09 466 PRO A CA 1
ATOM 3665 C C . PRO A 1 466 ? 3.210 1.871 -23.660 1.00 54.09 466 PRO A C 1
ATOM 3667 O O . PRO A 1 466 ? 3.781 2.315 -24.650 1.00 54.09 466 PRO A O 1
ATOM 3670 N N . TYR A 1 467 ? 3.028 0.558 -23.484 1.00 57.88 467 TYR A N 1
ATOM 3671 C CA . TYR A 1 467 ? 3.534 -0.444 -24.430 1.00 57.88 467 TYR A CA 1
ATOM 3672 C C . TYR A 1 467 ? 2.784 -0.419 -25.759 1.00 57.88 467 TYR A C 1
ATOM 3674 O O . TYR A 1 467 ? 3.413 -0.474 -26.812 1.00 57.88 467 TYR A O 1
ATOM 3682 N N . LEU A 1 468 ? 1.459 -0.275 -25.731 1.00 61.69 468 LEU A N 1
ATOM 3683 C CA . LEU A 1 468 ? 0.645 -0.141 -26.940 1.00 61.69 468 LEU A CA 1
ATOM 3684 C C . LEU A 1 468 ? 0.938 1.175 -27.678 1.00 61.69 468 LEU A C 1
ATOM 3686 O O . LEU A 1 468 ? 0.996 1.185 -28.910 1.00 61.69 468 LEU A O 1
ATOM 3690 N N . PHE A 1 469 ? 1.205 2.264 -26.945 1.00 65.44 469 PHE A N 1
ATOM 3691 C CA . PHE A 1 469 ? 1.699 3.520 -27.516 1.00 65.44 469 PHE A CA 1
ATOM 3692 C C . PHE A 1 469 ? 3.082 3.348 -28.150 1.00 65.44 469 PHE A C 1
ATOM 3694 O O . PHE A 1 469 ? 3.265 3.783 -29.281 1.00 65.44 469 PHE A O 1
ATOM 3701 N N . ILE A 1 470 ? 4.022 2.670 -27.485 1.00 67.38 470 ILE A N 1
ATOM 3702 C CA . ILE A 1 470 ? 5.366 2.399 -28.021 1.00 67.38 470 ILE A CA 1
ATOM 3703 C C . ILE A 1 470 ? 5.292 1.529 -29.285 1.00 67.38 470 ILE A C 1
ATOM 3705 O O . ILE A 1 470 ? 5.929 1.856 -30.284 1.00 67.38 470 ILE A O 1
ATOM 3709 N N . LEU A 1 471 ? 4.485 0.461 -29.280 1.00 67.38 471 LEU A N 1
ATOM 3710 C CA . LEU A 1 471 ? 4.278 -0.407 -30.446 1.00 67.38 471 LEU A CA 1
ATOM 3711 C C . LEU A 1 471 ? 3.656 0.356 -31.622 1.00 67.38 471 LEU A C 1
ATOM 3713 O O . LEU A 1 471 ? 4.074 0.186 -32.765 1.00 67.38 471 LEU A O 1
ATOM 3717 N N . SER A 1 472 ? 2.689 1.232 -31.344 1.00 70.44 472 SER A N 1
ATOM 3718 C CA . SER A 1 472 ? 2.072 2.075 -32.372 1.00 70.44 472 SER A CA 1
ATOM 3719 C C . SER A 1 472 ? 3.057 3.124 -32.898 1.00 70.44 472 SER A C 1
ATOM 3721 O O . SER A 1 472 ? 3.168 3.323 -34.105 1.00 70.44 472 SER A O 1
ATOM 3723 N N . GLN A 1 473 ? 3.835 3.759 -32.020 1.00 77.12 473 GLN A N 1
ATOM 3724 C CA . GLN A 1 473 ? 4.848 4.744 -32.396 1.00 77.12 473 GLN A CA 1
ATOM 3725 C C . GLN A 1 473 ? 6.012 4.151 -33.195 1.00 77.12 473 GLN A C 1
ATOM 3727 O O . GLN A 1 473 ? 6.576 4.867 -34.022 1.00 77.12 473 GLN A O 1
ATOM 3732 N N . ASP A 1 474 ? 6.336 2.863 -33.037 1.00 81.12 474 ASP A N 1
ATOM 3733 C CA . ASP A 1 474 ? 7.319 2.183 -33.894 1.00 81.12 474 ASP A CA 1
ATOM 3734 C C . ASP A 1 474 ? 6.910 2.251 -35.377 1.00 81.12 474 ASP A C 1
ATOM 3736 O O . ASP A 1 474 ? 7.744 2.457 -36.257 1.00 81.12 474 ASP A O 1
ATOM 3740 N N . ILE A 1 475 ? 5.605 2.194 -35.670 1.00 84.56 475 ILE A N 1
ATOM 3741 C CA . ILE A 1 475 ? 5.084 2.365 -37.033 1.00 84.56 475 ILE A CA 1
ATOM 3742 C C . ILE A 1 475 ? 5.381 3.780 -37.546 1.00 84.56 475 ILE A C 1
ATOM 3744 O O . ILE A 1 475 ? 5.862 3.937 -38.669 1.00 84.56 475 ILE A O 1
ATOM 3748 N N . LEU A 1 476 ? 5.138 4.816 -36.734 1.00 87.25 476 LEU A N 1
ATOM 3749 C CA . LEU A 1 476 ? 5.467 6.200 -37.095 1.00 87.25 476 LEU A CA 1
ATOM 3750 C C . LEU A 1 476 ? 6.978 6.384 -37.304 1.00 87.25 476 LEU A C 1
ATOM 3752 O O . LEU A 1 476 ? 7.379 7.015 -38.283 1.00 87.25 476 LEU A O 1
ATOM 3756 N N . SER A 1 477 ? 7.800 5.797 -36.431 1.00 87.62 477 SER A N 1
ATOM 3757 C CA . SER A 1 477 ? 9.261 5.789 -36.551 1.00 87.62 477 SER A CA 1
ATOM 3758 C C . SER A 1 477 ? 9.696 5.223 -37.905 1.00 87.62 477 SER A C 1
ATOM 3760 O O . SER A 1 477 ? 10.360 5.916 -38.676 1.00 87.62 477 SER A O 1
ATOM 3762 N N . ARG A 1 478 ? 9.210 4.031 -38.275 1.00 88.50 478 ARG A N 1
ATOM 3763 C CA . ARG A 1 478 ? 9.531 3.383 -39.559 1.00 88.50 478 ARG A CA 1
ATOM 3764 C C . ARG A 1 478 ? 9.077 4.190 -40.774 1.00 88.50 478 ARG A C 1
ATOM 3766 O O . ARG A 1 478 ? 9.770 4.215 -41.789 1.00 88.50 478 ARG A O 1
ATOM 3773 N N . ILE A 1 479 ? 7.928 4.869 -40.705 1.00 89.88 479 ILE A N 1
ATOM 3774 C CA . ILE A 1 479 ? 7.469 5.752 -41.793 1.00 89.88 479 ILE A CA 1
ATOM 3775 C C . ILE A 1 479 ? 8.449 6.920 -41.979 1.00 89.88 479 ILE A C 1
ATOM 3777 O O . ILE A 1 479 ? 8.802 7.253 -43.113 1.00 89.88 479 ILE A O 1
ATOM 3781 N N . ILE A 1 480 ? 8.907 7.523 -40.878 1.00 89.06 480 ILE A N 1
ATOM 3782 C CA . ILE A 1 480 ? 9.888 8.615 -40.900 1.00 89.06 480 ILE A CA 1
ATOM 3783 C C . ILE A 1 480 ? 11.249 8.110 -41.401 1.00 89.06 480 ILE A C 1
ATOM 3785 O O . ILE A 1 480 ? 11.868 8.765 -42.239 1.00 89.06 480 ILE A O 1
ATOM 3789 N N . GLU A 1 481 ? 11.703 6.941 -40.945 1.00 88.50 481 GLU A N 1
ATOM 3790 C CA . GLU A 1 481 ? 12.947 6.310 -41.404 1.00 88.50 481 GLU A CA 1
ATOM 3791 C C . GLU A 1 481 ? 12.908 5.972 -42.896 1.00 88.50 481 GLU A C 1
ATOM 3793 O O . GLU A 1 481 ? 13.888 6.206 -43.596 1.00 88.50 481 GLU A O 1
ATOM 3798 N N . ASN A 1 482 ? 11.771 5.513 -43.422 1.00 90.00 482 ASN A N 1
ATOM 3799 C CA . ASN A 1 482 ? 11.607 5.276 -44.856 1.00 90.00 482 ASN A CA 1
ATOM 3800 C C . ASN A 1 482 ? 11.738 6.566 -45.675 1.00 90.00 482 ASN A C 1
ATOM 3802 O O . ASN A 1 482 ? 12.396 6.562 -46.713 1.00 90.00 482 ASN A O 1
ATOM 3806 N N . GLN A 1 483 ? 11.161 7.680 -45.210 1.00 89.31 483 GLN A N 1
ATOM 3807 C CA . GLN A 1 483 ? 11.353 8.978 -45.867 1.00 89.31 483 GLN A CA 1
ATOM 3808 C C . GLN A 1 483 ? 12.801 9.463 -45.771 1.00 89.31 483 GLN A C 1
ATOM 3810 O O . GLN A 1 483 ? 13.307 10.056 -46.717 1.00 89.31 483 GLN A O 1
ATOM 3815 N N . PHE A 1 484 ? 13.486 9.192 -44.661 1.00 89.12 484 PHE A N 1
ATOM 3816 C CA . PHE A 1 484 ? 14.902 9.513 -44.506 1.00 89.12 484 PHE A CA 1
ATOM 3817 C C . PHE A 1 484 ? 15.792 8.686 -45.446 1.00 89.12 484 PHE A C 1
ATOM 3819 O O . PHE A 1 484 ? 16.588 9.249 -46.194 1.00 89.12 484 PHE A O 1
ATOM 3826 N N . ASN A 1 485 ? 15.608 7.365 -45.480 1.00 87.12 485 ASN A N 1
ATOM 3827 C CA . ASN A 1 485 ? 16.361 6.458 -46.349 1.00 87.12 485 ASN A CA 1
ATOM 3828 C C . ASN A 1 485 ? 16.083 6.717 -47.839 1.00 87.12 485 ASN A C 1
ATOM 3830 O O . ASN A 1 485 ? 16.975 6.559 -48.665 1.00 87.12 485 ASN A O 1
ATOM 3834 N N . GLY A 1 486 ? 14.865 7.155 -48.176 1.00 85.25 486 GLY A N 1
ATOM 3835 C CA . GLY A 1 486 ? 14.479 7.574 -49.525 1.00 85.25 486 GLY A CA 1
ATOM 3836 C C . GLY A 1 486 ? 14.891 9.003 -49.905 1.00 85.25 486 GLY A C 1
ATOM 3837 O O . GLY A 1 486 ? 14.517 9.464 -50.978 1.00 85.25 486 GLY A O 1
ATOM 3838 N N . GLY A 1 487 ? 15.610 9.733 -49.040 1.00 86.19 487 GLY A N 1
ATOM 3839 C CA . GLY A 1 487 ? 16.070 11.106 -49.300 1.00 86.19 487 GLY A CA 1
ATOM 3840 C C . GLY A 1 487 ? 14.997 12.200 -49.180 1.00 86.19 487 GLY A C 1
ATOM 3841 O O . GLY A 1 487 ? 15.279 13.371 -49.424 1.00 86.19 487 GLY A O 1
ATOM 3842 N N . GLY A 1 488 ? 13.773 11.852 -48.777 1.00 84.31 488 GLY A N 1
ATOM 3843 C CA . GLY A 1 488 ? 12.672 12.787 -48.527 1.00 84.31 488 GLY A CA 1
ATOM 3844 C C . GLY A 1 488 ? 12.798 13.576 -47.217 1.00 84.31 488 GLY A C 1
ATOM 3845 O O . GLY A 1 488 ? 12.129 14.601 -47.059 1.00 84.31 488 GLY A O 1
ATOM 3846 N N . LEU A 1 489 ? 13.652 13.127 -46.291 1.00 88.06 489 LEU A N 1
ATOM 3847 C CA . LEU A 1 489 ? 14.025 13.829 -45.059 1.00 88.06 489 LEU A CA 1
ATOM 3848 C C . LEU A 1 489 ? 15.543 13.786 -44.868 1.00 88.06 489 LEU A C 1
ATOM 3850 O O . LEU A 1 489 ? 16.159 12.740 -45.046 1.00 88.06 489 LEU A O 1
ATOM 3854 N N . SER A 1 490 ? 16.138 14.897 -44.429 1.00 83.38 490 SER A N 1
ATOM 3855 C CA . SER A 1 490 ? 17.596 14.979 -44.233 1.00 83.38 490 SER A CA 1
ATOM 3856 C C . SER A 1 490 ? 18.051 14.660 -42.799 1.00 83.38 490 SER A C 1
ATOM 3858 O O . SER A 1 490 ? 19.220 14.341 -42.570 1.00 83.38 490 SER A O 1
ATOM 3860 N N . GLY A 1 491 ? 17.147 14.772 -41.817 1.00 80.44 491 GLY A N 1
ATOM 3861 C CA . GLY A 1 491 ? 17.485 14.722 -40.389 1.00 80.44 491 GLY A CA 1
ATOM 3862 C C . GLY A 1 491 ? 18.486 15.810 -39.962 1.00 80.44 491 GLY A C 1
ATOM 3863 O O . GLY A 1 491 ? 18.826 16.717 -40.723 1.00 80.44 491 GLY A O 1
ATOM 3864 N N . VAL A 1 492 ? 18.967 15.736 -38.720 1.00 77.81 492 VAL A N 1
ATOM 3865 C CA . VAL A 1 492 ? 19.976 16.658 -38.172 1.00 77.81 492 VAL A CA 1
ATOM 3866 C C . VAL A 1 492 ? 21.214 15.877 -37.737 1.00 77.81 492 VAL A C 1
ATOM 3868 O O . VAL A 1 492 ? 21.116 14.890 -37.011 1.00 77.81 492 VAL A O 1
ATOM 3871 N N . LYS A 1 493 ? 22.396 16.330 -38.171 1.00 73.25 493 LYS A N 1
ATOM 3872 C CA . LYS A 1 493 ? 23.704 15.745 -37.833 1.00 73.25 493 LYS A CA 1
ATOM 3873 C C . LYS A 1 493 ? 24.485 16.677 -36.909 1.00 73.25 493 LYS A C 1
ATOM 3875 O O . LYS A 1 493 ? 24.460 17.893 -37.082 1.00 73.25 493 LYS A O 1
ATOM 3880 N N . ALA A 1 494 ? 25.196 16.110 -35.935 1.00 65.25 494 ALA A N 1
ATOM 3881 C CA . ALA A 1 494 ? 26.054 16.866 -35.017 1.00 65.25 494 ALA A CA 1
ATOM 3882 C C . ALA A 1 494 ? 27.421 17.215 -35.638 1.00 65.25 494 ALA A C 1
ATOM 3884 O O . ALA A 1 494 ? 28.042 18.208 -35.270 1.00 65.25 494 ALA A O 1
ATOM 3885 N N . SER A 1 495 ? 27.890 16.378 -36.564 1.00 66.69 495 SER A N 1
ATOM 3886 C CA . SER A 1 495 ? 29.112 16.516 -37.360 1.00 66.69 495 SER A CA 1
ATOM 3887 C C . SER A 1 495 ? 28.991 15.702 -38.663 1.00 66.69 495 SER A C 1
ATOM 3889 O O . SER A 1 495 ? 28.108 14.848 -38.786 1.00 66.69 495 SER A O 1
ATOM 3891 N N . ILE A 1 496 ? 29.887 15.932 -39.631 1.00 65.50 496 ILE A N 1
ATOM 3892 C CA . ILE A 1 496 ? 29.877 15.275 -40.957 1.00 65.50 496 ILE A CA 1
ATOM 3893 C C . ILE A 1 496 ? 29.877 13.735 -40.848 1.00 65.50 496 ILE A C 1
ATOM 3895 O O . ILE A 1 496 ? 29.183 13.070 -41.610 1.00 65.50 496 ILE A O 1
ATOM 3899 N N . GLY A 1 497 ? 30.582 13.172 -39.857 1.00 63.12 497 GLY A N 1
ATOM 3900 C CA . GLY A 1 497 ? 30.651 11.724 -39.597 1.00 63.12 497 GLY A CA 1
ATOM 3901 C C . GLY A 1 497 ? 29.700 11.211 -38.507 1.00 63.12 497 GLY A C 1
ATOM 3902 O O . GLY A 1 497 ? 29.849 10.078 -38.055 1.00 63.12 497 GLY A O 1
ATOM 3903 N N . SER A 1 498 ? 28.771 12.039 -38.021 1.00 64.44 498 SER A N 1
ATOM 3904 C CA . SER A 1 498 ? 27.797 11.636 -36.996 1.00 64.44 498 SER A CA 1
ATOM 3905 C C . SER A 1 498 ? 26.524 11.043 -37.617 1.00 64.44 498 SER A C 1
ATOM 3907 O O . SER A 1 498 ? 26.137 11.459 -38.715 1.00 64.44 498 SER A O 1
ATOM 3909 N N . PRO A 1 499 ? 25.839 10.111 -36.924 1.00 69.81 499 PRO A N 1
ATOM 3910 C CA . PRO A 1 499 ? 24.535 9.637 -37.371 1.00 69.81 499 PRO A CA 1
ATOM 3911 C C . PRO A 1 499 ? 23.525 10.795 -37.390 1.00 69.81 499 PRO A C 1
ATOM 3913 O O . PRO A 1 499 ? 23.526 11.643 -36.494 1.00 69.81 499 PRO A O 1
ATOM 3916 N N . ALA A 1 500 ? 22.681 10.834 -38.424 1.00 77.75 500 ALA A N 1
ATOM 3917 C CA . ALA A 1 500 ? 21.584 11.793 -38.511 1.00 77.75 500 ALA A CA 1
ATOM 3918 C C . ALA A 1 500 ? 20.439 11.379 -37.584 1.00 77.75 500 ALA A C 1
ATOM 3920 O O . ALA A 1 500 ? 20.153 10.193 -37.437 1.00 77.75 500 ALA A O 1
ATOM 3921 N N . ILE A 1 501 ? 19.779 12.363 -36.982 1.00 80.12 501 ILE A N 1
ATOM 3922 C CA . ILE A 1 501 ? 18.634 12.163 -36.093 1.00 80.12 501 ILE A CA 1
ATOM 3923 C C . ILE A 1 501 ? 17.414 12.795 -36.745 1.00 80.12 501 ILE A C 1
ATOM 3925 O O . ILE A 1 501 ? 17.445 13.970 -37.111 1.00 80.12 501 ILE A O 1
ATOM 3929 N N . THR A 1 502 ? 16.343 12.023 -36.889 1.00 83.69 502 THR A N 1
ATOM 3930 C CA . THR A 1 502 ? 15.084 12.474 -37.499 1.00 83.69 502 THR A CA 1
ATOM 3931 C C . THR A 1 502 ? 13.984 12.662 -36.465 1.00 83.69 502 THR A C 1
ATOM 3933 O O . THR A 1 502 ? 13.148 13.544 -36.627 1.00 83.69 502 THR A O 1
ATOM 3936 N N . HIS A 1 503 ? 13.986 11.891 -35.377 1.00 85.00 503 HIS A N 1
ATOM 3937 C CA . HIS A 1 503 ? 13.004 12.009 -34.304 1.00 85.00 503 HIS A CA 1
ATOM 3938 C C . HIS A 1 503 ? 13.512 11.403 -32.985 1.00 85.00 503 HIS A C 1
ATOM 3940 O O . HIS A 1 503 ? 14.428 10.582 -32.976 1.00 85.00 503 HIS A O 1
ATOM 3946 N N . VAL A 1 504 ? 12.919 11.824 -31.865 1.00 78.88 504 VAL A N 1
ATOM 3947 C CA . VAL A 1 504 ? 13.089 11.234 -30.528 1.00 78.88 504 VAL A CA 1
ATOM 3948 C C . VAL A 1 504 ? 11.709 11.129 -29.876 1.00 78.88 504 VAL A C 1
ATOM 3950 O O . VAL A 1 504 ? 10.943 12.092 -29.903 1.00 78.88 504 VAL A O 1
ATOM 3953 N N . MET A 1 505 ? 11.390 9.964 -29.313 1.00 77.12 505 MET A N 1
ATOM 3954 C CA . MET A 1 505 ? 10.068 9.638 -28.765 1.00 77.12 505 MET A CA 1
ATOM 3955 C C . MET A 1 505 ? 10.166 9.259 -27.280 1.00 77.12 505 MET A C 1
ATOM 3957 O O . MET A 1 505 ? 11.132 8.616 -26.861 1.00 77.12 505 MET A O 1
ATOM 3961 N N . TYR A 1 506 ? 9.169 9.659 -26.490 1.00 68.81 506 TYR A N 1
ATOM 3962 C CA . TYR A 1 506 ? 8.978 9.279 -25.091 1.00 68.81 506 TYR A CA 1
ATOM 3963 C C . TYR A 1 506 ? 7.484 9.134 -24.781 1.00 68.81 506 TYR A C 1
ATOM 3965 O O . TYR A 1 506 ? 6.794 10.142 -24.706 1.00 68.81 506 TYR A O 1
ATOM 3973 N N . ALA A 1 507 ? 7.000 7.912 -24.534 1.00 67.00 507 ALA A N 1
ATOM 3974 C CA . ALA A 1 507 ? 5.578 7.647 -24.279 1.00 67.00 507 ALA A CA 1
ATOM 3975 C C . ALA A 1 507 ? 4.675 8.310 -25.341 1.00 67.00 507 ALA A C 1
ATOM 3977 O O . ALA A 1 507 ? 4.690 7.869 -26.475 1.00 67.00 507 ALA A O 1
ATOM 3978 N N . ASP A 1 508 ? 3.919 9.358 -25.023 1.00 68.56 508 ASP A N 1
ATOM 3979 C CA . ASP A 1 508 ? 3.082 10.135 -25.948 1.00 68.56 508 ASP A CA 1
ATOM 3980 C C . ASP A 1 508 ? 3.754 11.416 -26.499 1.00 68.56 508 ASP A C 1
ATOM 3982 O O . ASP A 1 508 ? 3.237 12.039 -27.427 1.00 68.56 508 ASP A O 1
ATOM 3986 N N . ASP A 1 509 ? 4.931 11.783 -25.990 1.00 75.12 509 ASP A N 1
ATOM 3987 C CA . ASP A 1 509 ? 5.691 12.972 -26.374 1.00 75.12 509 ASP A CA 1
ATOM 3988 C C . ASP A 1 509 ? 6.708 12.680 -27.500 1.00 75.12 509 ASP A C 1
ATOM 3990 O O . ASP A 1 509 ? 7.572 11.807 -27.378 1.00 75.12 509 ASP A O 1
ATOM 3994 N N . ILE A 1 510 ? 6.670 13.453 -28.593 1.00 81.25 510 ILE A N 1
ATOM 3995 C CA . ILE A 1 510 ? 7.551 13.267 -29.762 1.00 81.25 510 ILE A CA 1
ATOM 3996 C C . ILE A 1 510 ? 8.211 14.588 -30.164 1.00 81.25 510 ILE A C 1
ATOM 3998 O O . ILE A 1 510 ? 7.545 15.609 -30.328 1.00 81.25 510 ILE A O 1
ATOM 4002 N N . VAL A 1 511 ? 9.523 14.549 -30.409 1.00 83.94 511 VAL A N 1
ATOM 4003 C CA . VAL A 1 511 ? 10.280 15.643 -31.031 1.00 83.94 511 VAL A CA 1
ATOM 4004 C C . VAL A 1 511 ? 10.789 15.178 -32.391 1.00 83.94 511 VAL A C 1
ATOM 4006 O O . VAL A 1 511 ? 11.426 14.133 -32.491 1.00 83.94 511 VAL A O 1
ATOM 4009 N N . MET A 1 512 ? 10.522 15.956 -33.440 1.00 86.12 512 MET A N 1
ATOM 4010 C CA . MET A 1 512 ? 10.899 15.636 -34.821 1.00 86.12 512 MET A CA 1
ATOM 4011 C C . MET A 1 512 ? 11.845 16.684 -35.413 1.00 86.12 512 MET A C 1
ATOM 4013 O O . MET A 1 512 ? 11.766 17.868 -35.084 1.00 86.12 512 MET A O 1
ATOM 4017 N N . PHE A 1 513 ? 12.714 16.248 -36.323 1.00 85.62 513 PHE A N 1
ATOM 4018 C CA . PHE A 1 513 ? 13.778 17.038 -36.932 1.00 85.62 513 PHE A CA 1
ATOM 4019 C C . PHE A 1 513 ? 13.711 16.953 -38.454 1.00 85.62 513 PHE A C 1
ATOM 4021 O O . PHE A 1 513 ? 13.695 15.871 -39.038 1.00 85.62 513 PHE A O 1
ATOM 4028 N N . SER A 1 514 ? 13.724 18.113 -39.100 1.00 85.25 514 SER A N 1
ATOM 4029 C CA . SER A 1 514 ? 13.801 18.244 -40.554 1.00 85.25 514 SER A CA 1
ATOM 4030 C C . SER A 1 514 ? 14.540 19.525 -40.927 1.00 85.25 514 SER A C 1
ATOM 4032 O O . SER A 1 514 ? 14.679 20.445 -40.110 1.00 85.25 514 SER A O 1
ATOM 4034 N N . LYS A 1 515 ? 15.027 19.605 -42.167 1.00 86.12 515 LYS A N 1
ATOM 4035 C CA . LYS A 1 515 ? 15.545 20.859 -42.714 1.00 86.12 515 LYS A CA 1
ATOM 4036 C C . LYS A 1 515 ? 14.388 21.847 -42.839 1.00 86.12 515 LYS A C 1
ATOM 4038 O O . LYS A 1 515 ? 13.303 21.480 -43.283 1.00 86.12 515 LYS A O 1
ATOM 4043 N N . ALA A 1 516 ? 14.624 23.117 -42.502 1.00 85.56 516 ALA A N 1
ATOM 4044 C CA . ALA A 1 516 ? 13.615 24.175 -42.576 1.00 85.56 516 ALA A CA 1
ATOM 4045 C C . ALA A 1 516 ? 13.287 24.552 -44.036 1.00 85.56 516 ALA A C 1
ATOM 4047 O O . ALA A 1 516 ? 13.638 25.624 -44.518 1.00 85.56 516 ALA A O 1
ATOM 4048 N N . THR A 1 517 ? 12.628 23.644 -44.750 1.00 89.25 517 THR A N 1
ATOM 4049 C CA . THR A 1 517 ? 12.140 23.805 -46.118 1.00 89.25 517 THR A CA 1
ATOM 4050 C C . THR A 1 517 ? 10.677 23.393 -46.171 1.00 89.25 517 THR A C 1
ATOM 4052 O O . THR A 1 517 ? 10.227 22.555 -45.389 1.00 89.25 517 THR A O 1
ATOM 4055 N N . ARG A 1 518 ? 9.921 23.964 -47.112 1.00 88.00 518 ARG A N 1
ATOM 4056 C CA . ARG A 1 518 ? 8.513 23.594 -47.298 1.00 88.00 518 ARG A CA 1
ATOM 4057 C C . ARG A 1 518 ? 8.360 22.121 -47.697 1.00 88.00 518 ARG A C 1
ATOM 4059 O O . ARG A 1 518 ? 7.421 21.483 -47.241 1.00 88.00 518 ARG A O 1
ATOM 4066 N N . ASN A 1 519 ? 9.293 21.593 -48.494 1.00 90.12 519 ASN A N 1
ATOM 4067 C CA . ASN A 1 519 ? 9.259 20.214 -48.979 1.00 90.12 519 ASN A CA 1
ATOM 4068 C C . ASN A 1 519 ? 9.425 19.197 -47.840 1.00 90.12 519 ASN A C 1
ATOM 4070 O O . ASN A 1 519 ? 8.547 18.367 -47.631 1.00 90.12 519 ASN A O 1
ATOM 4074 N N . GLU A 1 520 ? 10.489 19.310 -47.035 1.00 92.31 520 GLU A N 1
ATOM 4075 C CA . GLU A 1 520 ? 10.697 18.385 -45.909 1.00 92.31 520 GLU A CA 1
ATOM 4076 C C . GLU A 1 520 ? 9.615 18.531 -44.829 1.00 92.31 520 GLU A C 1
ATOM 4078 O O . GLU A 1 520 ? 9.159 17.529 -44.283 1.00 92.31 520 GLU A O 1
ATOM 4083 N N . ALA A 1 521 ? 9.139 19.754 -44.559 1.00 90.56 521 ALA A N 1
ATOM 4084 C CA . ALA A 1 521 ? 8.022 19.965 -43.637 1.00 90.56 521 ALA A CA 1
ATOM 4085 C C . ALA A 1 521 ? 6.720 19.316 -44.145 1.00 90.56 521 ALA A C 1
ATOM 4087 O O . ALA A 1 521 ? 5.946 18.790 -43.346 1.00 90.56 521 ALA A O 1
ATOM 4088 N N . SER A 1 522 ? 6.492 19.319 -45.463 1.00 92.56 522 SER A N 1
ATOM 4089 C CA . SER A 1 522 ? 5.349 18.649 -46.095 1.00 92.56 522 SER A CA 1
ATOM 4090 C C . SER A 1 522 ? 5.469 17.133 -45.999 1.00 92.56 522 SER A C 1
ATOM 4092 O O . SER A 1 522 ? 4.506 16.478 -45.610 1.00 92.56 522 SER A O 1
ATOM 4094 N N . ASN A 1 523 ? 6.653 16.579 -46.269 1.00 92.31 523 ASN A N 1
ATOM 4095 C CA . ASN A 1 523 ? 6.915 15.145 -46.125 1.00 92.31 523 ASN A CA 1
ATOM 4096 C C . ASN A 1 523 ? 6.716 14.688 -44.676 1.00 92.31 523 ASN A C 1
ATOM 4098 O O . ASN A 1 523 ? 6.083 13.665 -44.426 1.00 92.31 523 ASN A O 1
ATOM 4102 N N . LEU A 1 524 ? 7.179 15.484 -43.710 1.00 90.75 524 LEU A N 1
ATOM 4103 C CA . LEU A 1 524 ? 6.989 15.205 -42.290 1.00 90.75 524 LEU A CA 1
ATOM 4104 C C . LEU A 1 524 ? 5.507 15.254 -41.886 1.00 90.75 524 LEU A C 1
ATOM 4106 O O . LEU A 1 524 ? 5.028 14.358 -41.192 1.00 90.75 524 LEU A O 1
ATOM 4110 N N . ASN A 1 525 ? 4.763 16.265 -42.349 1.00 91.88 525 ASN A N 1
ATOM 4111 C CA . ASN A 1 525 ? 3.323 16.353 -42.105 1.00 91.88 525 ASN A CA 1
ATOM 4112 C C . ASN A 1 525 ? 2.573 15.177 -42.742 1.00 91.88 525 ASN A C 1
ATOM 4114 O O . ASN A 1 525 ? 1.675 14.625 -42.117 1.00 91.88 525 ASN A O 1
ATOM 4118 N N . HIS A 1 526 ? 2.987 14.745 -43.935 1.00 92.56 526 HIS A N 1
ATOM 4119 C CA . HIS A 1 526 ? 2.429 13.571 -44.595 1.00 92.56 526 HIS A CA 1
ATOM 4120 C C . HIS A 1 526 ? 2.668 12.291 -43.781 1.00 92.56 526 HIS A C 1
ATOM 4122 O O . HIS A 1 526 ? 1.746 11.495 -43.626 1.00 92.56 526 HIS A O 1
ATOM 4128 N N . CYS A 1 527 ? 3.860 12.101 -43.199 1.00 91.75 527 CYS A N 1
ATOM 4129 C CA . CYS A 1 527 ? 4.122 10.983 -42.284 1.00 91.75 527 CYS A CA 1
ATOM 4130 C C . CYS A 1 527 ? 3.169 10.993 -41.081 1.00 91.75 527 CYS A C 1
ATOM 4132 O O . CYS A 1 527 ? 2.602 9.956 -40.738 1.00 91.75 527 CYS A O 1
ATOM 4134 N N . ILE A 1 528 ? 2.971 12.166 -40.471 1.00 89.25 528 ILE A N 1
ATOM 4135 C CA . ILE A 1 528 ? 2.072 12.350 -39.326 1.00 89.25 528 ILE A CA 1
ATOM 4136 C C . ILE A 1 528 ? 0.626 12.050 -39.724 1.00 89.25 528 ILE A C 1
ATOM 4138 O O . ILE A 1 528 ? -0.044 11.285 -39.039 1.00 89.25 528 ILE A O 1
ATOM 4142 N N . GLU A 1 529 ? 0.139 12.613 -40.828 1.00 91.00 529 GLU A N 1
ATOM 4143 C CA . GLU A 1 529 ? -1.233 12.411 -41.306 1.00 91.00 529 GLU A CA 1
ATOM 4144 C C . GLU A 1 529 ? -1.492 10.958 -41.694 1.00 91.00 529 GLU A C 1
ATOM 4146 O O . GLU A 1 529 ? -2.533 10.401 -41.351 1.00 91.00 529 GLU A O 1
ATOM 4151 N N . LYS A 1 530 ? -0.520 10.311 -42.344 1.00 88.06 530 LYS A N 1
ATOM 4152 C CA . LYS A 1 530 ? -0.572 8.887 -42.677 1.00 88.06 530 LYS A CA 1
ATOM 4153 C C . LYS A 1 530 ? -0.652 8.028 -41.418 1.00 88.06 530 LYS A C 1
ATOM 4155 O O . LYS A 1 530 ? -1.494 7.137 -41.351 1.00 88.06 530 LYS A O 1
ATOM 4160 N N . TYR A 1 531 ? 0.152 8.332 -40.401 1.00 87.50 531 TYR A N 1
ATOM 4161 C CA . TYR A 1 531 ? 0.075 7.660 -39.106 1.00 87.50 531 TYR A CA 1
ATOM 4162 C C . TYR A 1 531 ? -1.254 7.917 -38.385 1.00 87.50 531 TYR A C 1
ATOM 4164 O O . TYR A 1 531 ? -1.855 6.971 -37.883 1.00 87.50 531 TYR A O 1
ATOM 4172 N N . CYS A 1 532 ? -1.757 9.155 -38.370 1.00 84.81 532 CYS A N 1
ATOM 4173 C CA . CYS A 1 532 ? -3.057 9.492 -37.777 1.00 84.81 532 CYS A CA 1
ATOM 4174 C C . CYS A 1 532 ? -4.188 8.715 -38.466 1.00 84.81 532 CYS A C 1
ATOM 4176 O O . CYS A 1 532 ? -5.043 8.134 -37.805 1.00 84.81 532 CYS A O 1
ATOM 4178 N N . LYS A 1 533 ? -4.144 8.627 -39.802 1.00 84.12 533 LYS A N 1
ATOM 4179 C CA . LYS A 1 533 ? -5.103 7.859 -40.603 1.00 84.12 533 LYS A CA 1
ATOM 4180 C C . LYS A 1 533 ? -5.052 6.359 -40.299 1.00 84.12 533 LYS A C 1
ATOM 4182 O O . LYS A 1 533 ? -6.090 5.711 -40.317 1.00 84.12 533 LYS A O 1
ATOM 4187 N N . TRP A 1 534 ? -3.865 5.802 -40.059 1.00 80.44 534 TRP A N 1
ATOM 4188 C CA . TRP A 1 534 ? -3.687 4.370 -39.786 1.00 80.44 534 TRP A CA 1
ATOM 4189 C C . TRP A 1 534 ? -3.997 3.981 -38.340 1.00 80.44 534 TRP A C 1
ATOM 4191 O O . TRP A 1 534 ? -4.558 2.917 -38.104 1.00 80.44 534 TRP A O 1
ATOM 4201 N N . SER A 1 535 ? -3.631 4.827 -37.379 1.00 74.50 535 SER A N 1
ATOM 4202 C CA . SER A 1 535 ? -3.779 4.551 -35.945 1.00 74.50 535 SER A CA 1
ATOM 4203 C C . SER A 1 535 ? -5.106 5.037 -35.356 1.00 74.50 535 SER A C 1
ATOM 4205 O O . SER A 1 535 ? -5.483 4.598 -34.273 1.00 74.50 535 SER A O 1
ATOM 4207 N N . GLY A 1 536 ? -5.798 5.970 -36.020 1.00 74.69 536 GLY A N 1
ATOM 4208 C CA . GLY A 1 536 ? -6.955 6.679 -35.464 1.00 74.69 536 GLY A CA 1
ATOM 4209 C C . GLY A 1 536 ? -6.591 7.746 -34.420 1.00 74.69 536 GLY A C 1
ATOM 4210 O O . GLY A 1 536 ? -7.483 8.394 -33.878 1.00 74.69 536 GLY A O 1
ATOM 4211 N N . GLN A 1 537 ? -5.299 7.952 -34.129 1.00 76.81 537 GLN A N 1
ATOM 4212 C CA . GLN A 1 537 ? -4.832 8.990 -33.208 1.00 76.81 537 GLN A CA 1
ATOM 4213 C C . GLN A 1 537 ? -4.819 10.369 -33.879 1.00 76.81 537 GLN A C 1
ATOM 4215 O O . GLN A 1 537 ? -4.599 10.487 -35.083 1.00 76.81 537 GLN A O 1
ATOM 4220 N N . LEU A 1 538 ? -5.017 11.430 -33.089 1.00 80.06 538 LEU A N 1
ATOM 4221 C CA . LEU A 1 538 ? -5.021 12.816 -33.564 1.00 80.06 538 LEU A CA 1
ATOM 4222 C C . LEU A 1 538 ? -3.936 13.644 -32.871 1.00 80.06 538 LEU A C 1
ATOM 4224 O O . LEU A 1 538 ? -3.800 13.622 -31.648 1.00 80.06 538 LEU A O 1
ATOM 4228 N N . VAL A 1 539 ? -3.193 14.433 -33.651 1.00 83.69 539 VAL A N 1
ATOM 4229 C CA . VAL A 1 539 ? -2.202 15.380 -33.120 1.00 83.69 539 VAL A CA 1
ATOM 4230 C C . VAL A 1 539 ? -2.889 16.649 -32.627 1.00 83.69 539 VAL A C 1
ATOM 4232 O O . VAL A 1 539 ? -3.569 17.345 -33.382 1.00 83.69 539 VAL A O 1
ATOM 4235 N N . ASN A 1 540 ? -2.638 17.017 -31.370 1.00 85.12 540 ASN A N 1
ATOM 4236 C CA . ASN A 1 540 ? -3.082 18.296 -30.827 1.00 85.12 540 ASN A CA 1
ATOM 4237 C C . ASN A 1 540 ? -2.149 19.436 -31.272 1.00 85.12 540 ASN A C 1
ATOM 4239 O O . ASN A 1 540 ? -1.255 19.853 -30.536 1.00 85.12 540 ASN A O 1
ATOM 4243 N N . ARG A 1 541 ? -2.394 19.980 -32.470 1.00 87.00 541 ARG A N 1
ATOM 4244 C CA . ARG A 1 541 ? -1.580 21.058 -33.063 1.00 87.00 541 ARG A CA 1
ATOM 4245 C C . ARG A 1 541 ? -1.549 22.351 -32.228 1.00 87.00 541 ARG A C 1
ATOM 4247 O O . ARG A 1 541 ? -0.608 23.127 -32.359 1.00 87.00 541 ARG A O 1
ATOM 4254 N N . ASN A 1 542 ? -2.520 22.554 -31.328 1.00 82.56 542 ASN A N 1
ATOM 4255 C CA . ASN A 1 542 ? -2.550 23.688 -30.394 1.00 82.56 542 ASN A CA 1
ATOM 4256 C C . ASN A 1 542 ? -1.572 23.528 -29.222 1.00 82.56 542 ASN A C 1
ATOM 4258 O O . ASN A 1 542 ? -1.052 24.528 -28.727 1.00 82.56 542 ASN A O 1
ATOM 4262 N N . LYS A 1 543 ? -1.341 22.289 -28.768 1.00 81.44 543 LYS A N 1
ATOM 4263 C CA . LYS A 1 543 ? -0.347 21.960 -27.734 1.00 81.44 543 LYS A CA 1
ATOM 4264 C C . LYS A 1 543 ? 1.048 21.709 -28.322 1.00 81.44 543 LYS A C 1
ATOM 4266 O O . LYS A 1 543 ? 2.033 21.822 -27.600 1.00 81.44 543 LYS A O 1
ATOM 4271 N N . SER A 1 544 ? 1.142 21.396 -29.615 1.00 87.69 544 SER A N 1
ATOM 4272 C CA . SER A 1 544 ? 2.412 21.263 -30.336 1.00 87.69 544 SER A CA 1
ATOM 4273 C C . SER A 1 544 ? 3.016 22.623 -30.703 1.00 87.69 544 SER A C 1
ATOM 4275 O O . SER A 1 544 ? 2.309 23.601 -30.947 1.00 87.69 544 SER A O 1
ATOM 4277 N N . GLY A 1 545 ? 4.346 22.686 -30.786 1.00 88.00 545 GLY A N 1
ATOM 4278 C CA . GLY A 1 545 ? 5.057 23.913 -31.133 1.00 88.00 545 GLY A CA 1
ATOM 4279 C C . GLY A 1 545 ? 6.267 23.679 -32.030 1.00 88.00 545 GLY A C 1
ATOM 4280 O O . GLY A 1 545 ? 6.851 22.600 -32.050 1.00 88.00 545 GLY A O 1
ATOM 4281 N N . LEU A 1 546 ? 6.636 24.718 -32.779 1.00 88.56 546 LEU A N 1
ATOM 4282 C CA . LEU A 1 546 ? 7.748 24.722 -33.726 1.00 88.56 546 LEU A CA 1
ATOM 4283 C C . LEU A 1 546 ? 8.921 25.541 -33.197 1.00 88.56 546 LEU A C 1
ATOM 4285 O O . LEU A 1 546 ? 8.754 26.669 -32.720 1.00 88.56 546 LEU A O 1
ATOM 4289 N N . PHE A 1 547 ? 10.121 25.001 -33.373 1.00 85.50 547 PHE A N 1
ATOM 4290 C CA . PHE A 1 547 ? 11.376 25.695 -33.132 1.00 85.50 547 PHE A CA 1
ATOM 4291 C C . PHE A 1 547 ? 12.156 25.817 -34.443 1.00 85.50 547 PHE A C 1
ATOM 4293 O O . PHE A 1 547 ? 12.266 24.858 -35.202 1.00 85.50 547 PHE A O 1
ATOM 4300 N N . PHE A 1 548 ? 12.691 27.008 -34.712 1.00 82.62 548 PHE A N 1
ATOM 4301 C CA . PHE A 1 548 ? 13.437 27.310 -35.933 1.00 82.62 548 PHE A CA 1
ATOM 4302 C C . PHE A 1 548 ? 14.854 27.753 -35.579 1.00 82.62 548 PHE A C 1
ATOM 4304 O O . PHE A 1 548 ? 15.069 28.432 -34.573 1.00 82.62 548 PHE A O 1
ATOM 4311 N N . SER A 1 549 ? 15.828 27.412 -36.425 1.00 76.38 549 SER A N 1
ATOM 4312 C CA . SER A 1 549 ? 17.196 27.908 -36.261 1.00 76.38 549 SER A CA 1
ATOM 4313 C C . SER A 1 549 ? 17.244 29.428 -36.463 1.00 76.38 549 SER A C 1
ATOM 4315 O O . SER A 1 549 ? 16.452 29.988 -37.229 1.00 76.38 549 SER A O 1
ATOM 4317 N N . LYS A 1 550 ? 18.204 30.103 -35.814 1.00 70.69 550 LYS A N 1
ATOM 4318 C CA . LYS A 1 550 ? 18.323 31.575 -35.817 1.00 70.69 550 LYS A CA 1
ATOM 4319 C C . LYS A 1 550 ? 18.367 32.209 -37.215 1.00 70.69 550 LYS A C 1
ATOM 4321 O O . LYS A 1 550 ? 17.940 33.346 -37.365 1.00 70.69 550 LYS A O 1
ATOM 4326 N N . HIS A 1 551 ? 18.860 31.484 -38.218 1.00 75.19 551 HIS A N 1
ATOM 4327 C CA . HIS A 1 551 ? 19.033 31.987 -39.587 1.00 75.19 551 HIS A CA 1
ATOM 4328 C C . HIS A 1 551 ? 17.923 31.543 -40.546 1.00 75.19 551 HIS A C 1
ATOM 4330 O O . HIS A 1 551 ? 18.040 31.731 -41.755 1.00 75.19 551 HIS A O 1
ATOM 4336 N N . THR A 1 552 ? 16.837 30.954 -40.039 1.00 81.31 552 THR A N 1
ATOM 4337 C CA . THR A 1 552 ? 15.698 30.606 -40.893 1.00 81.31 552 THR A CA 1
ATOM 4338 C C . THR A 1 552 ? 14.992 31.885 -41.346 1.00 81.31 552 THR A C 1
ATOM 4340 O O . THR A 1 552 ? 14.580 32.706 -40.525 1.00 81.31 552 THR A O 1
ATOM 4343 N N . GLN A 1 553 ? 14.832 32.068 -42.657 1.00 86.12 553 GLN A N 1
ATOM 4344 C CA . GLN A 1 553 ? 14.208 33.270 -43.209 1.00 86.12 553 GLN A CA 1
ATOM 4345 C C . GLN A 1 553 ? 12.727 33.373 -42.797 1.00 86.12 553 GLN A C 1
ATOM 4347 O O . GLN A 1 553 ? 11.981 32.391 -42.839 1.00 86.12 553 GLN A O 1
ATOM 4352 N N . LYS A 1 554 ? 12.265 34.583 -42.444 1.00 87.81 554 LYS A N 1
ATOM 4353 C CA . LYS A 1 554 ? 10.878 34.837 -41.997 1.00 87.81 554 LYS A CA 1
ATOM 4354 C C . LYS A 1 554 ? 9.789 34.314 -42.961 1.00 87.81 554 LYS A C 1
ATOM 4356 O O . LYS A 1 554 ? 8.799 33.786 -42.449 1.00 87.81 554 LYS A O 1
ATOM 4361 N N . PRO A 1 555 ? 9.925 34.404 -44.303 1.00 89.44 555 PRO A N 1
ATOM 4362 C CA . PRO A 1 555 ? 8.938 33.846 -45.233 1.00 89.44 555 PRO A CA 1
ATOM 4363 C C . PRO A 1 555 ? 8.802 32.323 -45.114 1.00 89.44 555 PRO A C 1
ATOM 4365 O O . PRO A 1 555 ? 7.689 31.804 -45.067 1.00 89.44 555 PRO A O 1
ATOM 4368 N N . ILE A 1 556 ? 9.926 31.618 -44.963 1.00 87.12 556 ILE A N 1
ATOM 4369 C CA . ILE A 1 556 ? 9.963 30.162 -44.774 1.00 87.12 556 ILE A CA 1
ATOM 4370 C C . ILE A 1 556 ? 9.306 29.781 -43.442 1.00 87.12 556 ILE A C 1
ATOM 4372 O O . ILE A 1 556 ? 8.480 28.872 -43.402 1.00 87.12 556 ILE A O 1
ATOM 4376 N N . ILE A 1 557 ? 9.597 30.521 -42.364 1.00 87.38 557 ILE A N 1
ATOM 4377 C CA . ILE A 1 557 ? 8.961 30.316 -41.050 1.00 87.38 557 ILE A CA 1
ATOM 4378 C C . ILE A 1 557 ? 7.436 30.446 -41.155 1.00 87.38 557 ILE A C 1
ATOM 4380 O O . ILE A 1 557 ? 6.712 29.603 -40.627 1.00 87.38 557 ILE A O 1
ATOM 4384 N N . ARG A 1 558 ? 6.933 31.495 -41.822 1.00 89.69 558 ARG A N 1
ATOM 4385 C CA . ARG A 1 558 ? 5.487 31.700 -42.018 1.00 89.69 558 ARG A CA 1
ATOM 4386 C C . ARG A 1 558 ? 4.870 30.566 -42.835 1.00 89.69 558 ARG A C 1
ATOM 4388 O O . ARG A 1 558 ? 3.846 30.028 -42.426 1.00 89.69 558 ARG A O 1
ATOM 4395 N N . SER A 1 559 ? 5.528 30.167 -43.923 1.00 91.00 559 SER A N 1
ATOM 4396 C CA . SER A 1 559 ? 5.074 29.073 -44.786 1.00 91.00 559 SER A CA 1
ATOM 4397 C C . SER A 1 559 ? 4.968 27.744 -44.027 1.00 91.00 559 SER A C 1
ATOM 4399 O O . SER A 1 559 ? 3.937 27.082 -44.100 1.00 91.00 559 SER A O 1
ATOM 4401 N N . ILE A 1 560 ? 5.981 27.385 -43.230 1.00 91.81 560 ILE A N 1
ATOM 4402 C CA . ILE A 1 560 ? 5.979 26.145 -42.437 1.00 91.81 560 ILE A CA 1
ATOM 4403 C C . ILE A 1 560 ? 4.933 26.199 -41.313 1.00 91.81 560 ILE A C 1
ATOM 4405 O O . ILE A 1 560 ? 4.250 25.208 -41.069 1.00 91.81 560 ILE A O 1
ATOM 4409 N N . LYS A 1 561 ? 4.750 27.351 -40.651 1.00 91.56 561 LYS A N 1
ATOM 4410 C CA . LYS A 1 561 ? 3.685 27.528 -39.645 1.00 91.56 561 LYS A CA 1
ATOM 4411 C C . LYS A 1 561 ? 2.295 27.329 -40.231 1.00 91.56 561 LYS A C 1
ATOM 4413 O O . LYS A 1 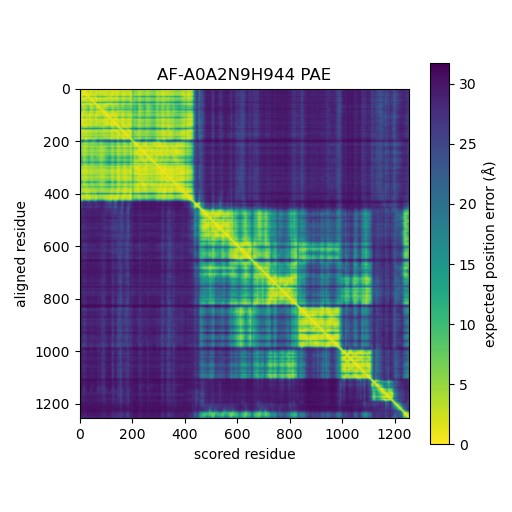561 ? 1.465 26.691 -39.594 1.00 91.56 561 LYS A O 1
ATOM 4418 N N . GLN A 1 562 ? 2.052 27.876 -41.420 1.00 90.12 562 GLN A N 1
ATOM 4419 C CA . GLN A 1 562 ? 0.775 27.731 -42.112 1.00 90.12 562 GLN A CA 1
ATOM 4420 C C . GLN A 1 562 ? 0.543 26.280 -42.547 1.00 90.12 562 GLN A C 1
ATOM 4422 O O . GLN A 1 562 ? -0.555 25.766 -42.370 1.00 90.12 562 GLN A O 1
ATOM 4427 N N . LEU A 1 563 ? 1.587 25.610 -43.046 1.00 90.94 563 LEU A N 1
ATOM 4428 C CA . LEU A 1 563 ? 1.540 24.203 -43.445 1.00 90.94 563 LEU A CA 1
ATOM 4429 C C . LEU A 1 563 ? 1.221 23.275 -42.262 1.00 90.94 563 LEU A C 1
ATOM 4431 O O . LEU A 1 563 ? 0.351 22.420 -42.365 1.00 90.94 563 LEU A O 1
ATOM 4435 N N . LEU A 1 564 ? 1.924 23.442 -41.138 1.00 89.25 564 LEU A N 1
ATOM 4436 C CA . LEU A 1 564 ? 1.811 22.555 -39.975 1.00 89.25 564 LEU A CA 1
ATOM 4437 C C . LEU A 1 564 ? 0.725 22.980 -38.980 1.00 89.25 564 LEU A C 1
ATOM 4439 O O . LEU A 1 564 ? 0.422 22.216 -38.068 1.00 89.25 564 LEU A O 1
ATOM 4443 N N . GLN A 1 565 ? 0.161 24.181 -39.125 1.00 90.69 565 GLN A N 1
ATOM 4444 C CA . GLN A 1 565 ? -0.827 24.777 -38.216 1.00 90.69 565 GLN A CA 1
ATOM 4445 C C . GLN A 1 565 ? -0.380 24.787 -36.738 1.00 90.69 565 GLN A C 1
ATOM 4447 O O . GLN A 1 565 ? -1.175 24.560 -35.831 1.00 90.69 565 GLN A O 1
ATOM 4452 N N . MET A 1 566 ? 0.908 25.046 -36.483 1.00 91.69 566 MET A N 1
ATOM 4453 C CA . MET A 1 566 ? 1.510 25.066 -35.140 1.00 91.69 566 MET A CA 1
ATOM 4454 C C . MET A 1 566 ? 2.166 26.420 -34.838 1.00 91.69 566 MET A C 1
ATOM 4456 O O . MET A 1 566 ? 2.681 27.106 -35.728 1.00 91.69 566 MET A O 1
ATOM 4460 N N . LYS A 1 567 ? 2.183 26.816 -33.558 1.00 88.00 567 LYS A N 1
ATOM 4461 C CA . LYS A 1 567 ? 2.790 28.081 -33.099 1.00 88.00 567 LYS A CA 1
ATOM 4462 C C . LYS A 1 567 ? 4.292 27.922 -32.849 1.00 88.00 567 LYS A C 1
ATOM 4464 O O . LYS A 1 567 ? 4.779 26.823 -32.615 1.00 88.00 567 LYS A O 1
ATOM 4469 N N . SER A 1 568 ? 5.044 29.026 -32.874 1.00 85.31 568 SER A N 1
ATOM 4470 C CA . SER A 1 568 ? 6.442 28.984 -32.415 1.00 85.31 568 SER A CA 1
ATOM 4471 C C . SER A 1 568 ? 6.511 28.858 -30.900 1.00 85.31 568 SER A C 1
ATOM 4473 O O . SER A 1 568 ? 5.776 29.556 -30.202 1.00 85.31 568 SER A O 1
ATOM 4475 N N . LEU A 1 569 ? 7.432 28.029 -30.414 1.00 83.94 569 LEU A N 1
ATOM 4476 C CA . LEU A 1 569 ? 7.750 27.951 -28.991 1.00 83.94 569 LEU A CA 1
ATOM 4477 C C . LEU A 1 569 ? 8.417 29.246 -28.508 1.00 83.94 569 LEU A C 1
ATOM 4479 O O . LEU A 1 569 ? 9.164 29.890 -29.248 1.00 83.94 569 LEU A O 1
ATOM 4483 N N . LYS A 1 570 ? 8.128 29.624 -27.259 1.00 79.12 570 LYS A N 1
ATOM 4484 C CA . LYS A 1 570 ? 8.809 30.724 -26.566 1.00 79.12 570 LYS A CA 1
ATOM 4485 C C . LYS A 1 570 ? 10.159 30.248 -26.013 1.00 79.12 570 LYS A C 1
ATOM 4487 O O . LYS A 1 570 ? 10.362 29.055 -25.804 1.00 79.12 570 LYS A O 1
ATOM 4492 N N . ASN A 1 571 ? 11.069 31.184 -25.743 1.00 69.81 571 ASN A N 1
ATOM 4493 C CA . ASN A 1 571 ? 12.406 30.872 -25.215 1.00 69.81 571 ASN A CA 1
ATOM 4494 C C . ASN A 1 571 ? 12.393 30.331 -23.770 1.00 69.81 571 ASN A C 1
ATOM 4496 O O . ASN A 1 571 ? 13.378 29.745 -23.348 1.00 69.81 571 ASN A O 1
ATOM 4500 N N . ASP A 1 572 ? 11.306 30.522 -23.024 1.00 70.50 572 ASP A N 1
ATOM 4501 C CA . ASP A 1 572 ? 11.078 30.020 -21.661 1.00 70.50 572 ASP A CA 1
ATOM 4502 C C . ASP A 1 572 ? 10.212 28.745 -21.632 1.00 70.50 572 ASP A C 1
ATOM 4504 O O . ASP A 1 572 ? 9.689 28.362 -20.586 1.00 70.50 572 ASP A O 1
ATOM 4508 N N . ALA A 1 573 ? 10.030 28.083 -22.781 1.00 75.31 573 ALA A N 1
ATOM 4509 C CA . ALA A 1 573 ? 9.227 26.872 -22.871 1.00 75.31 573 ALA A CA 1
ATOM 4510 C C . ALA A 1 573 ? 9.799 25.747 -21.991 1.00 75.31 573 ALA A C 1
ATOM 4512 O O . ALA A 1 573 ? 10.977 25.391 -22.077 1.00 75.31 573 ALA A O 1
ATOM 4513 N N . MET A 1 574 ? 8.926 25.155 -21.176 1.00 75.38 574 MET A N 1
ATOM 4514 C CA . MET A 1 574 ? 9.234 23.987 -20.357 1.00 75.38 574 MET A CA 1
ATOM 4515 C C . MET A 1 574 ? 8.872 22.712 -21.117 1.00 75.38 574 MET A C 1
ATOM 4517 O O . MET A 1 574 ? 7.780 22.598 -21.669 1.00 75.38 574 MET A O 1
ATOM 4521 N N . TYR A 1 575 ? 9.769 21.733 -21.096 1.00 74.12 575 TYR A N 1
ATOM 4522 C CA . TYR A 1 575 ? 9.574 20.416 -21.684 1.00 74.12 575 TYR A CA 1
ATOM 4523 C C . TYR A 1 575 ? 9.871 19.333 -20.651 1.00 74.12 575 TYR A C 1
ATOM 4525 O O . TYR A 1 575 ? 10.924 19.340 -20.014 1.00 74.12 575 TYR A O 1
ATOM 4533 N N . LEU A 1 576 ? 8.917 18.423 -20.429 1.00 70.62 576 LEU A N 1
ATOM 4534 C CA . LEU A 1 576 ? 8.995 17.384 -19.389 1.00 70.62 576 LEU A CA 1
ATOM 4535 C C . LEU A 1 576 ? 9.335 17.915 -17.978 1.00 70.62 576 LEU A C 1
ATOM 4537 O O . LEU A 1 576 ? 9.859 17.171 -17.150 1.00 70.62 576 LEU A O 1
ATOM 4541 N N . GLY A 1 577 ? 9.003 19.176 -17.684 1.00 69.56 577 GLY A N 1
ATOM 4542 C CA . GLY A 1 577 ? 9.276 19.815 -16.394 1.00 69.56 577 GLY A CA 1
ATOM 4543 C C . GLY A 1 577 ? 10.673 20.428 -16.246 1.00 69.56 577 GLY A C 1
ATOM 4544 O O . GLY A 1 577 ? 11.021 20.807 -15.131 1.00 69.56 577 GLY A O 1
ATOM 4545 N N . SER A 1 578 ? 11.436 20.561 -17.335 1.00 71.12 578 SER A N 1
ATOM 4546 C CA . SER A 1 578 ? 12.731 21.254 -17.384 1.00 71.12 578 SER A CA 1
ATOM 4547 C C . SER A 1 578 ? 12.758 22.288 -18.520 1.00 71.12 578 SER A C 1
ATOM 4549 O O . SER A 1 578 ? 12.019 22.131 -19.494 1.00 71.12 578 SER A O 1
ATOM 4551 N N . PRO A 1 579 ? 13.571 23.354 -18.427 1.00 73.69 579 PRO A N 1
ATOM 4552 C CA . PRO A 1 579 ? 13.666 24.355 -19.487 1.00 73.69 579 PRO A CA 1
ATOM 4553 C C . PRO A 1 579 ? 14.208 23.729 -20.778 1.00 73.69 579 PRO A C 1
ATOM 4555 O O . PRO A 1 579 ? 15.226 23.037 -20.759 1.00 73.69 579 PRO A O 1
ATOM 4558 N N . MET A 1 580 ? 13.517 23.963 -21.900 1.00 70.75 580 MET A N 1
ATOM 4559 C CA . MET A 1 580 ? 13.935 23.465 -23.218 1.00 70.75 580 MET A CA 1
ATOM 4560 C C . MET A 1 580 ? 15.126 24.260 -23.773 1.00 70.75 580 MET A C 1
ATOM 4562 O O . MET A 1 580 ? 15.958 23.703 -24.485 1.00 70.75 580 MET A O 1
ATOM 4566 N N . PHE A 1 581 ? 15.227 25.548 -23.432 1.00 72.56 581 PHE A N 1
ATOM 4567 C CA . PHE A 1 581 ? 16.304 26.432 -23.871 1.00 72.56 581 PHE A CA 1
ATOM 4568 C C . PHE A 1 581 ? 16.960 27.105 -22.669 1.00 72.56 581 PHE A C 1
ATOM 4570 O O . PHE A 1 581 ? 16.277 27.548 -21.748 1.00 72.56 581 PHE A O 1
ATOM 4577 N N . THR A 1 582 ? 18.287 27.223 -22.699 1.00 66.50 582 THR A N 1
ATOM 4578 C CA . THR A 1 582 ? 19.036 27.963 -21.676 1.00 66.50 582 THR A CA 1
ATOM 4579 C C . THR A 1 582 ? 19.242 29.416 -22.107 1.00 66.50 582 THR A C 1
ATOM 4581 O O . THR A 1 582 ? 19.639 29.710 -23.245 1.00 66.50 582 THR A O 1
ATOM 4584 N N . SER A 1 583 ? 18.939 30.358 -21.218 1.00 69.12 583 SER A N 1
ATOM 4585 C CA . SER A 1 583 ? 19.161 31.789 -21.408 1.00 69.12 583 SER A CA 1
ATOM 4586 C C . SER A 1 583 ? 20.591 32.183 -21.012 1.00 69.12 583 SER A C 1
ATOM 4588 O O . SER A 1 583 ? 21.407 31.355 -20.609 1.00 69.12 583 SER A O 1
ATOM 4590 N N . SER A 1 584 ? 20.939 33.465 -21.158 1.00 67.75 584 SER A N 1
ATOM 4591 C CA . SER A 1 584 ? 22.199 33.989 -20.614 1.00 67.75 584 SER A CA 1
ATOM 4592 C C . SER A 1 584 ? 22.211 34.018 -19.079 1.00 67.75 584 SER A C 1
ATOM 4594 O O . SER A 1 584 ? 23.285 34.099 -18.489 1.00 67.75 584 SER A O 1
ATOM 4596 N N . SER A 1 585 ? 21.044 33.923 -18.426 1.00 77.00 585 SER A N 1
ATOM 4597 C CA . SER A 1 585 ? 20.896 33.919 -16.969 1.00 77.00 585 SER A CA 1
ATOM 4598 C C . SER A 1 585 ? 20.492 32.534 -16.464 1.00 77.00 585 SER A C 1
ATOM 4600 O O . SER A 1 585 ? 19.329 32.267 -16.166 1.00 77.00 585 SER A O 1
ATOM 4602 N N . SER A 1 586 ? 21.486 31.657 -16.306 1.00 72.88 586 SER A N 1
ATOM 4603 C CA . SER A 1 586 ? 21.284 30.282 -15.823 1.00 72.88 586 SER A CA 1
ATOM 4604 C C . SER A 1 586 ? 20.560 30.230 -14.462 1.00 72.88 586 SER A C 1
ATOM 4606 O O . SER A 1 586 ? 19.701 29.386 -14.235 1.00 72.88 586 SER A O 1
ATOM 4608 N N . ILE A 1 587 ? 20.805 31.192 -13.562 1.00 81.06 587 ILE A N 1
ATOM 4609 C CA . ILE A 1 587 ? 20.110 31.265 -12.261 1.00 81.06 587 ILE A CA 1
ATOM 4610 C C . ILE A 1 587 ? 18.591 31.424 -12.443 1.00 81.06 587 ILE A C 1
ATOM 4612 O O . ILE A 1 587 ? 17.822 30.792 -11.720 1.00 81.06 587 ILE A O 1
ATOM 4616 N N . LYS A 1 588 ? 18.150 32.233 -13.417 1.00 80.19 588 LYS A N 1
ATOM 4617 C CA . LYS A 1 588 ? 16.724 32.425 -13.710 1.00 80.19 588 LYS A CA 1
ATOM 4618 C C . LYS A 1 588 ? 16.096 31.135 -14.238 1.00 80.19 588 LYS A C 1
ATOM 4620 O O . LYS A 1 588 ? 15.003 30.780 -13.808 1.00 80.19 588 LYS A O 1
ATOM 4625 N N . ASP A 1 589 ? 16.810 30.423 -15.105 1.00 79.19 589 ASP A N 1
ATOM 4626 C CA . ASP A 1 589 ? 16.317 29.205 -15.754 1.00 79.19 589 ASP A CA 1
ATOM 4627 C C . ASP A 1 589 ? 16.121 28.041 -14.766 1.00 79.19 589 ASP A C 1
ATOM 4629 O O . ASP A 1 589 ? 15.247 27.202 -14.974 1.00 79.19 589 ASP A O 1
ATOM 4633 N N . PHE A 1 590 ? 16.895 27.992 -13.673 1.00 84.50 590 PHE A N 1
ATOM 4634 C CA . PHE A 1 590 ? 16.821 26.927 -12.659 1.00 84.50 590 PHE A CA 1
ATOM 4635 C C . PHE A 1 590 ? 16.072 27.312 -11.376 1.00 84.50 590 PHE A C 1
ATOM 4637 O O . PHE A 1 590 ? 15.909 26.463 -10.496 1.00 84.50 590 PHE A O 1
ATOM 4644 N N . LYS A 1 591 ? 15.559 28.547 -11.264 1.00 85.25 591 LYS A N 1
ATOM 4645 C CA . LYS A 1 591 ? 14.816 29.009 -10.076 1.00 85.25 591 LYS A CA 1
ATOM 4646 C C . LYS A 1 591 ? 13.585 28.148 -9.765 1.00 85.25 591 LYS A C 1
ATOM 4648 O O . LYS A 1 591 ? 13.308 27.884 -8.599 1.00 85.25 591 LYS A O 1
ATOM 4653 N N . TYR A 1 592 ? 12.934 27.596 -10.791 1.00 86.00 592 TYR A N 1
ATOM 4654 C CA . TYR A 1 592 ? 11.779 26.705 -10.625 1.00 86.00 592 TYR A CA 1
ATOM 4655 C C . TYR A 1 592 ? 12.063 25.482 -9.731 1.00 86.00 592 TYR A C 1
ATOM 4657 O O . TYR A 1 592 ? 11.138 24.951 -9.118 1.00 86.00 592 TYR A O 1
ATOM 4665 N N . LEU A 1 593 ? 13.319 25.010 -9.648 1.00 86.38 593 LEU A N 1
ATOM 4666 C CA . LEU A 1 593 ? 13.693 23.906 -8.756 1.00 86.38 593 LEU A CA 1
ATOM 4667 C C . LEU A 1 593 ? 13.531 24.301 -7.290 1.00 86.38 593 LEU A C 1
ATOM 4669 O O . LEU A 1 593 ? 13.026 23.507 -6.496 1.00 86.38 593 LEU A O 1
ATOM 4673 N N . GLN A 1 594 ? 13.944 25.525 -6.952 1.00 87.00 594 GLN A N 1
ATOM 4674 C CA . GLN A 1 594 ? 13.779 26.086 -5.619 1.00 87.00 594 GLN A CA 1
ATOM 4675 C C . GLN A 1 594 ? 12.293 26.267 -5.308 1.00 87.00 594 GLN A C 1
ATOM 4677 O O . GLN A 1 594 ? 11.826 25.723 -4.310 1.00 87.00 594 GLN A O 1
ATOM 4682 N N . ASP A 1 595 ? 11.545 26.931 -6.193 1.00 87.25 595 ASP A N 1
ATOM 4683 C CA . ASP A 1 595 ? 10.120 27.221 -5.985 1.00 87.25 595 ASP A CA 1
ATOM 4684 C C . ASP A 1 595 ? 9.304 25.925 -5.791 1.00 87.25 595 ASP A C 1
ATOM 4686 O O . ASP A 1 595 ? 8.448 25.819 -4.909 1.00 87.25 595 ASP A O 1
ATOM 4690 N N . LYS A 1 596 ? 9.614 24.882 -6.574 1.00 85.69 596 LYS A N 1
ATOM 4691 C CA . LYS A 1 596 ? 8.955 23.572 -6.482 1.00 85.69 596 LYS A CA 1
ATOM 4692 C C . LYS A 1 596 ? 9.290 22.836 -5.183 1.00 85.69 596 LYS A C 1
ATOM 4694 O O . LYS A 1 596 ? 8.417 22.164 -4.630 1.00 85.69 596 LYS A O 1
ATOM 4699 N N . LEU A 1 597 ? 10.532 22.936 -4.704 1.00 86.12 597 LEU A N 1
ATOM 4700 C CA . LEU A 1 597 ? 10.936 22.354 -3.425 1.00 86.12 597 LEU A CA 1
ATOM 4701 C C . LEU A 1 597 ? 10.269 23.090 -2.255 1.00 86.12 597 LEU A C 1
ATOM 4703 O O . LEU A 1 597 ? 9.698 22.445 -1.379 1.00 86.12 597 LEU A O 1
ATOM 4707 N N . GLU A 1 598 ? 10.282 24.423 -2.262 1.00 85.88 598 GLU A N 1
ATOM 4708 C CA . GLU A 1 598 ? 9.653 25.247 -1.224 1.00 85.88 598 GLU A CA 1
ATOM 4709 C C . GLU A 1 598 ? 8.141 24.993 -1.137 1.00 85.88 598 GLU A C 1
ATOM 4711 O O . GLU A 1 598 ? 7.631 24.745 -0.045 1.00 85.88 598 GLU A O 1
ATOM 4716 N N . SER A 1 599 ? 7.437 24.932 -2.274 1.00 83.81 599 SER A N 1
ATOM 4717 C CA . SER A 1 599 ? 6.005 24.602 -2.326 1.00 83.81 599 SER A CA 1
ATOM 4718 C C . SER A 1 599 ? 5.689 23.237 -1.696 1.00 83.81 599 SER A C 1
ATOM 4720 O O . SER A 1 599 ? 4.743 23.109 -0.916 1.00 83.81 599 SER A O 1
ATOM 4722 N N . ARG A 1 600 ? 6.512 22.214 -1.967 1.00 82.44 600 ARG A N 1
ATOM 4723 C CA . ARG A 1 600 ? 6.354 20.877 -1.368 1.00 82.44 600 ARG A CA 1
ATOM 4724 C C . ARG A 1 600 ? 6.587 20.895 0.142 1.00 82.44 600 ARG A C 1
ATOM 4726 O O . ARG A 1 600 ? 5.821 20.278 0.875 1.00 82.44 600 ARG A O 1
ATOM 4733 N N . LEU A 1 601 ? 7.611 21.610 0.604 1.00 77.56 601 LEU A N 1
ATOM 4734 C CA . LEU A 1 601 ? 7.970 21.676 2.023 1.00 77.56 601 LEU A CA 1
ATOM 4735 C C . LEU A 1 601 ? 6.960 22.479 2.849 1.00 77.56 601 LEU A C 1
ATOM 4737 O O . LEU A 1 601 ? 6.682 22.094 3.984 1.00 77.56 601 LEU A O 1
ATOM 4741 N N . LEU A 1 602 ? 6.380 23.548 2.291 1.00 75.12 602 LEU A N 1
ATOM 4742 C CA . LEU A 1 602 ? 5.296 24.302 2.932 1.00 75.12 602 LEU A CA 1
ATOM 4743 C C . LEU A 1 602 ? 4.111 23.387 3.268 1.00 75.12 602 LEU A C 1
ATOM 4745 O O . LEU A 1 602 ? 3.644 23.391 4.404 1.00 75.12 602 LEU A O 1
ATOM 4749 N N . GLY A 1 603 ? 3.708 22.521 2.333 1.00 70.88 603 GLY A N 1
ATOM 4750 C CA . GLY A 1 603 ? 2.644 21.537 2.561 1.00 70.88 603 GLY A CA 1
ATOM 4751 C C . GLY A 1 603 ? 3.000 20.396 3.526 1.00 70.88 603 GLY A C 1
ATOM 4752 O O . GLY A 1 603 ? 2.110 19.670 3.959 1.00 70.88 603 GLY A O 1
ATOM 4753 N N . TRP A 1 604 ? 4.279 20.189 3.861 1.00 74.88 604 TRP A N 1
ATOM 4754 C CA . TRP A 1 604 ? 4.698 19.176 4.845 1.00 74.88 604 TRP A CA 1
ATOM 4755 C C . TRP A 1 604 ? 4.867 19.745 6.247 1.00 74.88 604 TRP A C 1
ATOM 4757 O O . TRP A 1 604 ? 4.679 19.025 7.226 1.00 74.88 604 TRP A O 1
ATOM 4767 N N . ARG A 1 605 ? 5.209 21.033 6.361 1.00 64.00 605 ARG A N 1
ATOM 4768 C CA . ARG A 1 605 ? 5.313 21.721 7.654 1.00 64.00 605 ARG A CA 1
ATOM 4769 C C . ARG A 1 605 ? 3.978 21.767 8.400 1.00 64.00 605 ARG A C 1
ATOM 4771 O O . ARG A 1 605 ? 3.995 21.740 9.623 1.00 64.00 605 ARG A O 1
ATOM 4778 N N . SER A 1 606 ? 2.851 21.742 7.690 1.00 53.56 606 SER A N 1
ATOM 4779 C CA . SER A 1 606 ? 1.506 21.676 8.277 1.00 53.56 606 SER A CA 1
ATOM 4780 C C . SER A 1 606 ? 1.131 20.313 8.882 1.00 53.56 606 SER A C 1
ATOM 4782 O O . SER A 1 606 ? 0.073 20.206 9.486 1.00 53.56 606 SER A O 1
ATOM 4784 N N . LYS A 1 607 ? 1.967 19.269 8.742 1.00 56.09 607 LYS A N 1
ATOM 4785 C CA . LYS A 1 607 ? 1.640 17.881 9.133 1.00 56.09 607 LYS A CA 1
ATOM 4786 C C . LYS A 1 607 ? 2.329 17.375 10.413 1.00 56.09 607 LYS A C 1
ATOM 4788 O O . LYS A 1 607 ? 2.443 16.168 10.584 1.00 56.09 607 LYS A O 1
ATOM 4793 N N . CYS A 1 608 ? 2.859 18.259 11.267 1.00 63.78 608 CYS A N 1
ATOM 4794 C CA . CYS A 1 608 ? 3.523 17.910 12.543 1.00 63.78 608 CYS A CA 1
ATOM 4795 C C . CYS A 1 608 ? 4.487 16.697 12.470 1.00 63.78 608 CYS A C 1
ATOM 4797 O O . CYS A 1 608 ? 4.494 15.827 13.337 1.00 63.78 608 CYS A O 1
ATOM 4799 N N . LEU A 1 609 ? 5.318 16.620 11.421 1.00 71.94 609 LEU A N 1
ATOM 4800 C CA . LEU A 1 609 ? 6.171 15.452 11.166 1.00 71.94 609 LEU A CA 1
ATOM 4801 C C . LEU A 1 609 ? 7.272 15.271 12.224 1.00 71.94 609 LEU A C 1
ATOM 4803 O O . LEU A 1 609 ? 8.021 16.212 12.523 1.00 71.94 609 LEU A O 1
ATOM 4807 N N . SER A 1 610 ? 7.446 14.023 12.674 1.00 74.94 610 SER A N 1
ATOM 4808 C CA . SER A 1 610 ? 8.583 13.591 13.495 1.00 74.94 610 SER A CA 1
ATOM 4809 C C . SER A 1 610 ? 9.919 13.772 12.759 1.00 74.94 610 SER A C 1
ATOM 4811 O O . SER A 1 610 ? 9.964 13.840 11.529 1.00 74.94 610 SER A O 1
ATOM 4813 N N . TRP A 1 611 ? 11.040 13.802 13.487 1.00 72.50 611 TRP A N 1
ATOM 4814 C CA . TRP A 1 611 ? 12.380 13.888 12.884 1.00 72.50 611 TRP A CA 1
ATOM 4815 C C . TRP A 1 611 ? 12.667 12.743 11.900 1.00 72.50 611 TRP A C 1
ATOM 4817 O O . TRP A 1 611 ? 13.215 12.976 10.823 1.00 72.50 611 TRP A O 1
ATOM 4827 N N . ALA A 1 612 ? 12.228 11.519 12.209 1.00 68.56 612 ALA A N 1
ATOM 4828 C CA . ALA A 1 612 ? 12.321 10.386 11.286 1.00 68.56 612 ALA A CA 1
ATOM 4829 C C . ALA A 1 612 ? 11.457 10.602 10.026 1.00 68.56 612 ALA A C 1
ATOM 4831 O O . ALA A 1 612 ? 11.922 10.373 8.906 1.00 68.56 612 ALA A O 1
ATOM 4832 N N . GLY A 1 613 ? 10.242 11.139 10.189 1.00 72.19 613 GLY A N 1
ATOM 4833 C CA . GLY A 1 613 ? 9.371 11.529 9.076 1.00 72.19 613 GLY A CA 1
ATOM 4834 C C . GLY A 1 613 ? 10.001 12.607 8.187 1.00 72.19 613 GLY A C 1
ATOM 4835 O O . GLY A 1 613 ? 10.062 12.448 6.969 1.00 72.19 613 GLY A O 1
ATOM 4836 N N . ARG A 1 614 ? 10.577 13.664 8.777 1.00 77.38 614 ARG A N 1
ATOM 4837 C CA . ARG A 1 614 ? 11.305 14.713 8.038 1.00 77.38 614 ARG A CA 1
ATOM 4838 C C . ARG A 1 614 ? 12.497 14.143 7.273 1.00 77.38 614 ARG A C 1
ATOM 4840 O O . ARG A 1 614 ? 12.686 14.489 6.110 1.00 77.38 614 ARG A O 1
ATOM 4847 N N . CYS A 1 615 ? 13.268 13.243 7.888 1.00 75.06 615 CYS A N 1
ATOM 4848 C CA . CYS A 1 615 ? 14.424 12.602 7.253 1.00 75.06 615 CYS A CA 1
ATOM 4849 C C . CYS A 1 615 ? 13.985 11.807 6.021 1.00 75.06 615 CYS A C 1
ATOM 4851 O O . CYS A 1 615 ? 14.583 11.915 4.949 1.00 75.06 615 CYS A O 1
ATOM 4853 N N . THR A 1 616 ? 12.896 11.055 6.174 1.00 75.81 616 THR A N 1
ATOM 4854 C CA . THR A 1 616 ? 12.299 10.247 5.111 1.00 75.81 616 THR A CA 1
ATOM 4855 C C . THR A 1 616 ? 11.845 11.121 3.947 1.00 75.81 616 THR A C 1
ATOM 4857 O O . THR A 1 616 ? 12.212 10.842 2.808 1.00 75.81 616 THR A O 1
ATOM 4860 N N . MET A 1 617 ? 11.141 12.226 4.206 1.00 78.69 617 MET A N 1
ATOM 4861 C CA . MET A 1 617 ? 10.688 13.157 3.160 1.00 78.69 617 MET A CA 1
ATOM 4862 C C . MET A 1 617 ? 11.846 13.875 2.457 1.00 78.69 617 MET A C 1
ATOM 4864 O O . MET A 1 617 ? 11.822 14.064 1.238 1.00 78.69 617 MET A O 1
ATOM 4868 N N . ILE A 1 618 ? 12.896 14.238 3.200 1.00 79.25 618 ILE A N 1
ATOM 4869 C CA . ILE A 1 618 ? 14.104 14.820 2.611 1.00 79.25 618 ILE A CA 1
ATOM 4870 C C . ILE A 1 618 ? 14.748 13.822 1.643 1.00 79.25 618 ILE A C 1
ATOM 4872 O O . ILE A 1 618 ? 15.003 14.169 0.492 1.00 79.25 618 ILE A O 1
ATOM 4876 N N . LYS A 1 619 ? 14.971 12.578 2.082 1.00 72.62 619 LYS A N 1
ATOM 4877 C CA . LYS A 1 619 ? 15.620 11.536 1.271 1.00 72.62 619 LYS A CA 1
ATOM 4878 C C . LYS A 1 619 ? 14.785 11.131 0.054 1.00 72.62 619 LYS A C 1
ATOM 4880 O O . LYS A 1 619 ? 15.312 11.030 -1.048 1.00 72.62 619 LYS A O 1
ATOM 4885 N N . SER A 1 620 ? 13.488 10.906 0.247 1.00 74.06 620 SER A N 1
ATOM 4886 C CA . SER A 1 620 ? 12.606 10.365 -0.796 1.00 74.06 620 SER A CA 1
ATOM 4887 C C . SER A 1 620 ? 12.119 11.414 -1.792 1.00 74.06 620 SER A C 1
ATOM 4889 O O . SER A 1 620 ? 11.877 11.080 -2.950 1.00 74.06 620 SER A O 1
ATOM 4891 N N . VAL A 1 621 ? 12.001 12.683 -1.381 1.00 79.75 621 VAL A N 1
ATOM 4892 C CA . VAL A 1 621 ? 11.400 13.722 -2.224 1.00 79.75 621 VAL A CA 1
ATOM 4893 C C . VAL A 1 621 ? 12.326 14.912 -2.437 1.00 79.75 621 VAL A C 1
ATOM 4895 O O . VAL A 1 621 ? 12.615 15.232 -3.589 1.00 79.75 621 VAL A O 1
ATOM 4898 N N . ALA A 1 622 ? 12.811 15.568 -1.375 1.00 79.38 622 ALA A N 1
ATOM 4899 C CA . ALA A 1 622 ? 13.619 16.785 -1.531 1.00 79.38 622 ALA A CA 1
ATOM 4900 C C . ALA A 1 622 ? 14.916 16.521 -2.312 1.00 79.38 622 ALA A C 1
ATOM 4902 O O . ALA A 1 622 ? 15.275 17.295 -3.196 1.00 79.38 622 ALA A O 1
ATOM 4903 N N . GLN A 1 623 ? 15.574 15.394 -2.031 1.00 76.69 623 GLN A N 1
ATOM 4904 C CA . GLN A 1 623 ? 16.792 14.964 -2.718 1.00 76.69 623 GLN A CA 1
ATOM 4905 C C . GLN A 1 623 ? 16.528 14.388 -4.111 1.00 76.69 623 GLN A C 1
ATOM 4907 O O . GLN A 1 623 ? 17.337 14.592 -5.013 1.00 76.69 623 GLN A O 1
ATOM 4912 N N . ALA A 1 624 ? 15.394 13.714 -4.311 1.00 78.44 624 ALA A N 1
ATOM 4913 C CA . ALA A 1 624 ? 15.038 13.112 -5.596 1.00 78.44 624 ALA A CA 1
ATOM 4914 C C . ALA A 1 624 ? 14.563 14.142 -6.639 1.00 78.44 624 ALA A C 1
ATOM 4916 O O . ALA A 1 624 ? 14.672 13.915 -7.847 1.00 78.44 624 ALA A O 1
ATOM 4917 N N . LEU A 1 625 ? 14.013 15.272 -6.185 1.00 82.50 625 LEU A N 1
ATOM 4918 C CA . LEU A 1 625 ? 13.438 16.314 -7.035 1.00 82.50 625 LEU A CA 1
ATOM 4919 C C . LEU A 1 625 ? 14.459 16.933 -8.011 1.00 82.50 625 LEU A C 1
ATOM 4921 O O . LEU A 1 625 ? 14.159 16.969 -9.209 1.00 82.50 625 LEU A O 1
ATOM 4925 N N . PRO A 1 626 ? 15.653 17.389 -7.578 1.00 81.12 626 PRO A N 1
ATOM 4926 C CA . PRO A 1 626 ? 16.630 17.975 -8.488 1.00 81.12 626 PRO A CA 1
ATOM 4927 C C . PRO A 1 626 ? 17.438 16.933 -9.272 1.00 81.12 626 PRO A C 1
ATOM 4929 O O . PRO A 1 626 ? 18.029 17.299 -10.287 1.00 81.12 626 PRO A O 1
ATOM 4932 N N . THR A 1 627 ? 17.442 15.650 -8.873 1.00 74.88 627 THR A N 1
ATOM 4933 C CA . THR A 1 627 ? 18.267 14.594 -9.499 1.00 74.88 627 THR A CA 1
ATOM 4934 C C . THR A 1 627 ? 18.062 14.511 -11.012 1.00 74.88 627 THR A C 1
ATOM 4936 O O . THR A 1 627 ? 19.023 14.377 -11.765 1.00 74.88 627 THR A O 1
ATOM 4939 N N . TYR A 1 628 ? 16.812 14.638 -11.466 1.00 71.75 628 TYR A N 1
ATOM 4940 C CA . TYR A 1 628 ? 16.463 14.608 -12.887 1.00 71.75 628 TYR A CA 1
ATOM 4941 C C . TYR A 1 628 ? 17.161 15.726 -13.678 1.00 71.75 628 TYR A C 1
ATOM 4943 O O . TYR A 1 628 ? 17.815 15.469 -14.688 1.00 71.75 628 TYR A O 1
ATOM 4951 N N . THR A 1 629 ? 17.112 16.954 -13.167 1.00 75.88 629 THR A N 1
ATOM 4952 C CA . THR A 1 629 ? 17.713 18.129 -13.814 1.00 75.88 629 THR A CA 1
ATOM 4953 C C . THR A 1 629 ? 19.235 18.130 -13.679 1.00 75.88 629 THR A C 1
ATOM 4955 O O . THR A 1 629 ? 19.939 18.407 -14.642 1.00 75.88 629 THR A O 1
ATOM 4958 N N . MET A 1 630 ? 19.763 17.739 -12.518 1.00 77.75 630 MET A N 1
ATOM 4959 C CA . MET A 1 630 ? 21.207 17.649 -12.259 1.00 77.75 630 MET A CA 1
ATOM 4960 C C . MET A 1 630 ? 21.906 16.534 -13.049 1.00 77.75 630 MET A C 1
ATOM 4962 O O . MET A 1 630 ? 23.126 16.541 -13.171 1.00 77.75 630 MET A O 1
ATOM 4966 N N . SER A 1 631 ? 21.153 15.570 -13.586 1.00 67.50 631 SER A N 1
ATOM 4967 C CA . SER A 1 631 ? 21.701 14.537 -14.474 1.00 67.50 631 SER A CA 1
ATOM 4968 C C . SER A 1 631 ? 22.003 15.030 -15.891 1.00 67.50 631 SER A C 1
ATOM 4970 O O . SER A 1 631 ? 22.729 14.363 -16.626 1.00 67.50 631 SER A O 1
ATOM 4972 N N . THR A 1 632 ? 21.454 16.186 -16.274 1.00 65.38 632 THR A N 1
ATOM 4973 C CA . THR A 1 632 ? 21.489 16.708 -17.648 1.00 65.38 632 THR A CA 1
ATOM 4974 C C . THR A 1 632 ? 22.037 18.126 -17.740 1.00 65.38 632 THR A C 1
ATOM 4976 O O . THR A 1 632 ? 22.664 18.462 -18.740 1.00 65.38 632 THR A O 1
ATOM 4979 N N . PHE A 1 633 ? 21.864 18.945 -16.701 1.00 72.31 633 PHE A N 1
ATOM 4980 C CA . PHE A 1 633 ? 22.344 20.321 -16.660 1.00 72.31 633 PHE A CA 1
ATOM 4981 C C . PHE A 1 633 ? 23.310 20.563 -15.504 1.00 72.31 633 PHE A C 1
ATOM 4983 O O . PHE A 1 633 ? 23.135 20.056 -14.395 1.00 72.31 633 PHE A O 1
ATOM 4990 N N . GLU A 1 634 ? 24.282 21.443 -15.748 1.00 73.69 634 GLU A N 1
ATOM 4991 C CA . GLU A 1 634 ? 25.077 22.051 -14.686 1.00 73.69 634 GLU A CA 1
ATOM 4992 C C . GLU A 1 634 ? 24.233 23.110 -13.966 1.00 73.69 634 GLU A C 1
ATOM 4994 O O . GLU A 1 634 ? 24.143 24.264 -14.393 1.00 73.69 634 GLU A O 1
ATOM 4999 N N . VAL A 1 635 ? 23.579 22.699 -12.880 1.00 80.50 635 VAL A N 1
ATOM 5000 C CA . VAL A 1 635 ? 22.805 23.610 -12.030 1.00 80.50 635 VAL A CA 1
ATOM 5001 C C . VAL A 1 635 ? 23.768 24.594 -11.348 1.00 80.50 635 VAL A C 1
ATOM 5003 O O . VAL A 1 635 ? 24.750 24.154 -10.744 1.00 80.50 635 VAL A O 1
ATOM 5006 N N . PRO A 1 636 ? 23.521 25.919 -11.408 1.00 84.38 636 PRO A N 1
ATOM 5007 C CA . PRO A 1 636 ? 24.394 26.908 -10.787 1.00 84.38 636 PRO A CA 1
ATOM 5008 C C . PRO A 1 636 ? 24.599 26.648 -9.298 1.00 84.38 636 PRO A C 1
ATOM 5010 O O . PRO A 1 636 ? 23.630 26.417 -8.572 1.00 84.38 636 PRO A O 1
ATOM 5013 N N . LYS A 1 637 ? 25.840 26.810 -8.825 1.00 82.06 637 LYS A N 1
ATOM 5014 C CA . LYS A 1 637 ? 26.201 26.670 -7.406 1.00 82.06 637 LYS A CA 1
ATOM 5015 C C . LYS A 1 637 ? 25.247 27.426 -6.478 1.00 82.06 637 LYS A C 1
ATOM 5017 O O . LYS A 1 637 ? 24.774 26.866 -5.497 1.00 82.06 637 LYS A O 1
ATOM 5022 N N . LYS A 1 638 ? 24.868 28.653 -6.851 1.00 84.00 638 LYS A N 1
ATOM 5023 C CA . LYS A 1 638 ? 23.928 29.472 -6.075 1.00 84.00 638 LYS A CA 1
ATOM 5024 C C . LYS A 1 638 ? 22.551 28.818 -5.884 1.00 84.00 638 LYS A C 1
ATOM 5026 O O . LYS A 1 638 ? 21.955 28.950 -4.823 1.00 84.00 638 LYS A O 1
ATOM 5031 N N . ILE A 1 639 ? 22.045 28.102 -6.891 1.00 86.06 639 ILE A N 1
ATOM 5032 C CA . ILE A 1 639 ? 20.778 27.363 -6.787 1.00 86.06 639 ILE A CA 1
ATOM 5033 C C . ILE A 1 639 ? 20.952 26.139 -5.884 1.00 86.06 639 ILE A C 1
ATOM 5035 O O . ILE A 1 639 ? 20.099 25.895 -5.036 1.00 86.06 639 ILE A O 1
ATOM 5039 N N . CYS A 1 640 ? 22.065 25.409 -6.002 1.00 83.00 640 CYS A N 1
ATOM 5040 C CA . CYS A 1 640 ? 22.382 24.293 -5.104 1.00 83.00 640 CYS A CA 1
ATOM 5041 C C . CYS A 1 640 ? 22.449 24.744 -3.635 1.00 83.00 640 CYS A C 1
ATOM 5043 O O . CYS A 1 640 ? 21.802 24.138 -2.785 1.00 83.00 640 CYS A O 1
ATOM 5045 N N . GLU A 1 641 ? 23.133 25.858 -3.353 1.00 82.81 641 GLU A N 1
ATOM 5046 C CA . GLU A 1 641 ? 23.203 26.468 -2.017 1.00 82.81 641 GLU A CA 1
ATOM 5047 C C . GLU A 1 641 ? 21.815 26.841 -1.477 1.00 82.81 641 GLU A C 1
ATOM 5049 O O . GLU A 1 641 ? 21.522 26.605 -0.302 1.00 82.81 641 GLU A O 1
ATOM 5054 N N . ASN A 1 642 ? 20.939 27.389 -2.329 1.00 84.94 642 ASN A N 1
ATOM 5055 C CA . ASN A 1 642 ? 19.566 27.719 -1.951 1.00 84.94 642 ASN A CA 1
ATOM 5056 C C . ASN A 1 642 ? 18.747 26.458 -1.624 1.00 84.94 642 ASN A C 1
ATOM 5058 O O . ASN A 1 642 ? 18.044 26.439 -0.614 1.00 84.94 642 ASN A O 1
ATOM 5062 N N . LEU A 1 643 ? 18.855 25.393 -2.429 1.00 85.25 643 LEU A N 1
ATOM 5063 C CA . LEU A 1 643 ? 18.186 24.108 -2.176 1.00 85.25 643 LEU A CA 1
ATOM 5064 C C . LEU A 1 643 ? 18.671 23.468 -0.865 1.00 85.25 643 LEU A C 1
ATOM 5066 O O . LEU A 1 643 ? 17.857 22.997 -0.062 1.00 85.25 643 LEU A O 1
ATOM 5070 N N . ASP A 1 644 ? 19.980 23.512 -0.608 1.00 81.19 644 ASP A N 1
ATOM 5071 C CA . ASP A 1 644 ? 20.580 23.048 0.645 1.00 81.19 644 ASP A CA 1
ATOM 5072 C C . ASP A 1 644 ? 20.087 23.884 1.837 1.00 81.19 644 ASP A C 1
ATOM 5074 O O . ASP A 1 644 ? 19.758 23.339 2.891 1.00 81.19 644 ASP A O 1
ATOM 5078 N N . ALA A 1 645 ? 19.982 25.208 1.688 1.00 81.19 645 ALA A N 1
ATOM 5079 C CA . ALA A 1 645 ? 19.458 26.098 2.726 1.00 81.19 645 ALA A CA 1
ATOM 5080 C C . ALA A 1 645 ? 17.973 25.845 3.028 1.00 81.19 645 ALA A C 1
ATOM 5082 O O . ALA A 1 645 ? 17.562 25.854 4.187 1.00 81.19 645 ALA A O 1
ATOM 5083 N N . VAL A 1 646 ? 17.152 25.610 2.004 1.00 81.06 646 VAL A N 1
ATOM 5084 C CA . VAL A 1 646 ? 15.732 25.256 2.150 1.00 81.06 646 VAL A CA 1
ATOM 5085 C C . VAL A 1 646 ? 15.576 23.910 2.871 1.00 81.06 646 VAL A C 1
ATOM 5087 O O . VAL A 1 646 ? 14.795 23.803 3.815 1.00 81.06 646 VAL A O 1
ATOM 5090 N N . THR A 1 647 ? 16.374 22.910 2.495 1.00 80.56 647 THR A N 1
ATOM 5091 C CA . THR A 1 647 ? 16.363 21.580 3.125 1.00 80.56 647 THR A CA 1
ATOM 5092 C C . THR A 1 647 ? 16.810 21.647 4.587 1.00 80.56 647 THR A C 1
ATOM 5094 O O . THR A 1 647 ? 16.150 21.079 5.459 1.00 80.56 647 THR A O 1
ATOM 5097 N N . ARG A 1 648 ? 17.872 22.410 4.889 1.00 76.38 648 ARG A N 1
ATOM 5098 C CA . ARG A 1 648 ? 18.334 22.654 6.266 1.00 76.38 648 ARG A CA 1
ATOM 5099 C C . ARG A 1 648 ? 17.279 23.361 7.111 1.00 76.38 648 ARG A C 1
ATOM 5101 O O . ARG A 1 648 ? 17.044 22.931 8.230 1.00 76.38 648 ARG A O 1
ATOM 5108 N N . ARG A 1 649 ? 16.592 24.373 6.568 1.00 75.50 649 ARG A N 1
ATOM 5109 C CA . ARG A 1 649 ? 15.465 25.055 7.237 1.00 75.50 649 ARG A CA 1
ATOM 5110 C C . ARG A 1 649 ? 14.239 24.160 7.440 1.00 75.50 649 ARG A C 1
ATOM 5112 O O . ARG A 1 649 ? 13.351 24.509 8.207 1.00 75.50 649 ARG A O 1
ATOM 5119 N N . PHE A 1 650 ? 14.089 23.072 6.693 1.00 77.69 650 PHE A N 1
ATOM 5120 C CA . PHE A 1 650 ? 13.012 22.107 6.931 1.00 77.69 650 PHE A CA 1
ATOM 5121 C C . PHE A 1 650 ? 13.396 21.081 8.001 1.00 77.69 650 PHE A C 1
ATOM 5123 O O . PHE A 1 650 ? 12.563 20.689 8.818 1.00 77.69 650 PHE A O 1
ATOM 5130 N N . TRP A 1 651 ? 14.665 20.676 8.015 1.00 75.00 651 TRP A N 1
ATOM 5131 C CA . TRP A 1 651 ? 15.228 19.808 9.041 1.00 75.00 651 TRP A CA 1
ATOM 5132 C C . TRP A 1 651 ? 15.242 20.514 10.410 1.00 75.00 651 TRP A C 1
ATOM 5134 O O . TRP A 1 651 ? 14.622 20.021 11.351 1.00 75.00 651 TRP A O 1
ATOM 5144 N N . TRP A 1 652 ? 15.827 21.714 10.484 1.00 69.31 652 TRP A N 1
ATOM 5145 C CA . TRP A 1 652 ? 15.941 22.556 11.682 1.00 69.31 652 TRP A CA 1
ATOM 5146 C C . TRP A 1 652 ? 14.853 23.642 11.744 1.00 69.31 652 TRP A C 1
ATOM 5148 O O . TRP A 1 652 ? 14.539 24.254 10.728 1.00 69.31 652 TRP A O 1
ATOM 5158 N N . ASN A 1 653 ? 14.332 23.959 12.936 1.00 53.94 653 ASN A N 1
ATOM 5159 C CA . ASN A 1 653 ? 13.728 25.284 13.186 1.00 53.94 653 ASN A CA 1
ATOM 5160 C C . ASN A 1 653 ? 14.871 26.343 13.208 1.00 53.94 653 ASN A C 1
ATOM 5162 O O . ASN A 1 653 ? 16.017 25.957 13.435 1.00 53.94 653 ASN A O 1
ATOM 5166 N N . PRO A 1 654 ? 14.668 27.643 12.918 1.00 43.75 654 PRO A N 1
ATOM 5167 C CA . PRO A 1 654 ? 15.417 28.349 11.871 1.00 43.75 654 PRO A CA 1
ATOM 5168 C C . PRO A 1 654 ? 16.866 28.786 12.161 1.00 43.75 654 PRO A C 1
ATOM 5170 O O . PRO A 1 654 ? 17.358 29.592 11.382 1.00 43.75 654 PRO A O 1
ATOM 5173 N N . ASN A 1 655 ? 17.571 28.310 13.197 1.00 39.47 655 ASN A N 1
ATOM 5174 C CA . ASN A 1 655 ? 18.757 29.031 13.703 1.00 39.47 655 ASN A CA 1
ATOM 5175 C C . ASN A 1 655 ? 20.072 28.241 13.910 1.00 39.47 655 ASN A C 1
ATOM 5177 O O . ASN A 1 655 ? 20.991 28.817 14.481 1.00 39.47 655 ASN A O 1
ATOM 5181 N N . ASP A 1 656 ? 20.247 27.002 13.423 1.00 42.78 656 ASP A N 1
ATOM 5182 C CA . ASP A 1 656 ? 21.560 26.320 13.534 1.00 42.78 656 ASP A CA 1
ATOM 5183 C C . ASP A 1 656 ? 22.168 25.899 12.172 1.00 42.78 656 ASP A C 1
ATOM 5185 O O . ASP A 1 656 ? 21.614 25.042 11.470 1.00 42.78 656 ASP A O 1
ATOM 5189 N N . PRO A 1 657 ? 23.302 26.497 11.750 1.00 42.25 657 PRO A N 1
ATOM 5190 C CA . PRO A 1 657 ? 23.921 26.246 10.451 1.00 42.25 657 PRO A CA 1
ATOM 5191 C C . PRO A 1 657 ? 24.828 25.000 10.370 1.00 42.25 657 PRO A C 1
ATOM 5193 O O . PRO A 1 657 ? 25.334 24.727 9.280 1.00 42.25 657 PRO A O 1
ATOM 5196 N N . LYS A 1 658 ? 25.055 24.231 11.447 1.00 44.41 658 LYS A N 1
ATOM 5197 C CA . LYS A 1 658 ? 26.183 23.269 11.507 1.00 44.41 658 LYS A CA 1
ATOM 5198 C C . LYS A 1 658 ? 25.977 21.878 10.879 1.00 44.41 658 LYS A C 1
ATOM 5200 O O . LYS A 1 658 ? 26.911 21.081 10.868 1.00 44.41 658 LYS A O 1
ATOM 5205 N N . TRP A 1 659 ? 24.811 21.557 10.314 1.00 45.72 659 TRP A N 1
ATOM 5206 C CA . TRP A 1 659 ? 24.576 20.227 9.720 1.00 45.72 659 TRP A CA 1
ATOM 5207 C C . TRP A 1 659 ? 24.853 20.175 8.210 1.00 45.72 659 TRP A C 1
ATOM 5209 O O . TRP A 1 659 ? 24.077 20.703 7.410 1.00 45.72 659 TRP A O 1
ATOM 5219 N N . GLN A 1 660 ? 25.924 19.479 7.818 1.00 50.41 660 GLN A N 1
ATOM 5220 C CA . GLN A 1 660 ? 26.272 19.151 6.431 1.00 50.41 660 GLN A CA 1
ATOM 5221 C C . GLN A 1 660 ? 26.478 17.637 6.296 1.00 50.41 660 GLN A C 1
ATOM 5223 O O . GLN A 1 660 ? 27.567 17.135 6.541 1.00 50.41 660 GLN A O 1
ATOM 5228 N N . ILE A 1 661 ? 25.439 16.893 5.907 1.00 49.91 661 ILE A N 1
ATOM 5229 C CA . ILE A 1 661 ? 25.624 15.501 5.444 1.00 49.91 661 ILE A CA 1
ATOM 5230 C C . ILE A 1 661 ? 25.549 15.421 3.912 1.00 49.91 661 ILE A C 1
ATOM 5232 O O . ILE A 1 661 ? 26.201 14.574 3.305 1.00 49.91 661 ILE A O 1
ATOM 5236 N N . PHE A 1 662 ? 24.818 16.332 3.255 1.00 58.09 662 PHE A N 1
ATOM 5237 C CA . PHE A 1 662 ? 24.612 16.282 1.808 1.00 58.09 662 PHE A CA 1
ATOM 5238 C C . PHE A 1 662 ? 24.709 17.660 1.153 1.00 58.09 662 PHE A C 1
ATOM 5240 O O . PHE A 1 662 ? 24.008 18.581 1.555 1.00 58.09 662 PHE A O 1
ATOM 5247 N N . SER A 1 663 ? 25.557 17.762 0.126 1.00 66.94 663 SER A N 1
ATOM 5248 C CA . SER A 1 663 ? 25.656 18.915 -0.775 1.00 66.94 663 SER A CA 1
ATOM 5249 C C . SER A 1 663 ? 25.010 18.599 -2.128 1.00 66.94 663 SER A C 1
ATOM 5251 O O . SER A 1 663 ? 25.387 17.618 -2.788 1.00 66.94 663 SER A O 1
ATOM 5253 N N . MET A 1 664 ? 24.063 19.440 -2.554 1.00 73.44 664 MET A N 1
ATOM 5254 C CA . MET A 1 664 ? 23.430 19.357 -3.880 1.00 73.44 664 MET A CA 1
ATOM 5255 C C . MET A 1 664 ? 24.427 19.610 -5.021 1.00 73.44 664 MET A C 1
ATOM 5257 O O . MET A 1 664 ? 24.301 19.035 -6.101 1.00 73.44 664 MET A O 1
ATOM 5261 N N . GLU A 1 665 ? 25.467 20.407 -4.769 1.00 70.81 665 GLU A N 1
ATOM 5262 C CA . GLU A 1 665 ? 26.564 20.650 -5.716 1.00 70.81 665 GLU A CA 1
ATOM 5263 C C . GLU A 1 665 ? 27.369 19.365 -5.978 1.00 70.81 665 GLU A C 1
ATOM 5265 O O . GLU A 1 665 ? 27.591 18.979 -7.130 1.00 70.81 665 GLU A O 1
ATOM 5270 N N . VAL A 1 666 ? 27.724 18.638 -4.913 1.00 65.75 666 VAL A N 1
ATOM 5271 C CA . VAL A 1 666 ? 28.447 17.358 -5.012 1.00 65.75 666 VAL A CA 1
ATOM 5272 C C . VAL A 1 666 ? 27.598 16.283 -5.705 1.00 65.75 666 VAL A C 1
ATOM 5274 O O . VAL A 1 666 ? 28.113 15.480 -6.494 1.00 65.75 666 VAL A O 1
ATOM 5277 N N . MET A 1 667 ? 26.281 16.296 -5.475 1.00 64.88 667 MET A N 1
ATOM 5278 C CA . MET A 1 667 ? 25.338 15.405 -6.156 1.00 64.88 667 MET A CA 1
ATOM 5279 C C . MET A 1 667 ? 25.325 15.654 -7.672 1.00 64.88 667 MET A C 1
ATOM 5281 O O . MET A 1 667 ? 25.430 14.697 -8.443 1.00 64.88 667 MET A O 1
ATOM 5285 N N . GLY A 1 668 ? 25.280 16.918 -8.108 1.00 60.56 668 GLY A N 1
ATOM 5286 C CA . GLY A 1 668 ? 25.340 17.285 -9.528 1.00 60.56 668 GLY A CA 1
ATOM 5287 C C . GLY A 1 668 ? 26.645 16.868 -10.216 1.00 60.56 668 GLY A C 1
ATOM 5288 O O . GLY A 1 668 ? 26.620 16.316 -11.321 1.00 60.56 668 GLY A O 1
ATOM 5289 N N . CYS A 1 669 ? 27.785 17.033 -9.540 1.00 64.94 669 CYS A N 1
ATOM 5290 C CA . CYS A 1 669 ? 29.086 16.589 -10.054 1.00 64.94 669 CYS A CA 1
ATOM 5291 C C . CYS A 1 669 ? 29.137 15.057 -10.250 1.00 64.94 669 CYS A C 1
ATOM 5293 O O . CYS A 1 669 ? 29.553 14.550 -11.299 1.00 64.94 669 CYS A O 1
ATOM 5295 N N . SER A 1 670 ? 28.618 14.304 -9.277 1.00 64.69 670 SER A N 1
ATOM 5296 C CA . SER A 1 670 ? 28.567 12.833 -9.309 1.00 64.69 670 SER A CA 1
ATOM 5297 C C . SER A 1 670 ? 27.636 12.302 -10.405 1.00 64.69 670 SER A C 1
ATOM 5299 O O . SER A 1 670 ? 27.945 11.315 -11.078 1.00 64.69 670 SER A O 1
ATOM 5301 N N . MET A 1 671 ? 26.501 12.977 -10.623 1.00 65.44 671 MET A N 1
ATOM 5302 C CA . MET A 1 671 ? 25.574 12.681 -11.719 1.00 65.44 671 MET A CA 1
ATOM 5303 C C . MET A 1 671 ? 26.209 12.913 -13.090 1.00 65.44 671 MET A C 1
ATOM 5305 O O . MET A 1 671 ? 26.125 12.038 -13.953 1.00 65.44 671 MET A O 1
ATOM 5309 N N . SER A 1 672 ? 26.902 14.037 -13.266 1.00 66.25 672 SER A N 1
ATOM 5310 C CA . SER A 1 672 ? 27.598 14.369 -14.516 1.00 66.25 672 SER A CA 1
ATOM 5311 C C . SER A 1 672 ? 28.700 13.351 -14.842 1.00 66.25 672 SER A C 1
ATOM 5313 O O . SER A 1 672 ? 28.875 12.953 -15.995 1.00 66.25 672 SER A O 1
ATOM 5315 N N . SER A 1 673 ? 29.386 12.847 -13.811 1.00 64.81 673 SER A N 1
ATOM 5316 C CA . SER A 1 673 ? 30.478 11.871 -13.944 1.00 64.81 673 SER A CA 1
ATOM 5317 C C . SER A 1 673 ? 29.975 10.523 -14.470 1.00 64.81 673 SER A C 1
ATOM 5319 O O . SER A 1 673 ? 30.602 9.894 -15.324 1.00 64.81 673 SER A O 1
ATOM 5321 N N . LYS A 1 674 ? 28.777 10.116 -14.031 1.00 68.19 674 LYS A N 1
ATOM 5322 C CA . LYS A 1 674 ? 28.080 8.923 -14.531 1.00 68.19 674 LYS A CA 1
ATOM 5323 C C . LYS A 1 674 ? 27.816 8.996 -16.032 1.00 68.19 674 LYS A C 1
ATOM 5325 O O . LYS A 1 674 ? 27.880 7.977 -16.716 1.00 68.19 674 LYS A O 1
ATOM 5330 N N . GLU A 1 675 ? 27.469 10.173 -16.541 1.00 65.75 675 GLU A N 1
ATOM 5331 C CA . GLU A 1 675 ? 27.158 10.345 -17.956 1.00 65.75 675 GLU A CA 1
ATOM 5332 C C . GLU A 1 675 ? 28.429 10.406 -18.810 1.00 65.75 675 GLU A C 1
ATOM 5334 O O . GLU A 1 675 ? 28.470 9.777 -19.865 1.00 65.75 675 GLU A O 1
ATOM 5339 N N . GLY A 1 676 ? 29.510 11.004 -18.294 1.00 60.66 676 GLY A N 1
ATOM 5340 C CA . GLY A 1 676 ? 30.848 10.919 -18.894 1.00 60.66 676 GLY A CA 1
ATOM 5341 C C . GLY A 1 676 ? 31.367 9.479 -19.051 1.00 60.66 676 GLY A C 1
ATOM 5342 O O . GLY A 1 676 ? 31.972 9.150 -20.078 1.00 60.66 676 GLY A O 1
ATOM 5343 N N . TRP A 1 677 ? 31.064 8.604 -18.081 1.00 65.75 677 TRP A N 1
ATOM 5344 C CA . TRP A 1 677 ? 31.450 7.182 -18.069 1.00 65.75 677 TRP A CA 1
ATOM 5345 C C . TRP A 1 677 ? 30.635 6.295 -19.036 1.00 65.75 677 TRP A C 1
ATOM 5347 O O . TRP A 1 677 ? 31.083 5.224 -19.444 1.00 65.75 677 TRP A O 1
ATOM 5357 N N . ARG A 1 678 ? 29.424 6.705 -19.437 1.00 65.81 678 ARG A N 1
ATOM 5358 C CA . ARG A 1 678 ? 28.488 5.855 -20.202 1.00 65.81 678 ARG A CA 1
ATOM 5359 C C . ARG A 1 678 ? 28.818 5.762 -21.699 1.00 65.81 678 ARG A C 1
ATOM 5361 O O . ARG A 1 678 ? 29.244 6.718 -22.339 1.00 65.81 678 ARG A O 1
ATOM 5368 N N . ASN A 1 679 ? 28.485 4.614 -22.297 1.00 64.25 679 ASN A N 1
ATOM 5369 C CA . ASN A 1 679 ? 28.537 4.374 -23.745 1.00 64.25 679 ASN A CA 1
ATOM 5370 C C . ASN A 1 679 ? 27.118 4.379 -24.361 1.00 64.25 679 ASN A C 1
ATOM 5372 O O . ASN A 1 679 ? 26.572 3.330 -24.700 1.00 64.25 679 ASN A O 1
ATOM 5376 N N . SER A 1 680 ? 26.483 5.555 -24.443 1.00 64.81 680 SER A N 1
ATOM 5377 C CA . SER A 1 680 ? 25.121 5.753 -24.986 1.00 64.81 680 SER A CA 1
ATOM 5378 C C . SER A 1 680 ? 25.133 6.400 -26.380 1.00 64.81 680 SER A C 1
ATOM 5380 O O . SER A 1 680 ? 26.138 6.982 -26.776 1.00 64.81 680 SER A O 1
ATOM 5382 N N . ILE A 1 681 ? 24.019 6.345 -27.126 1.00 66.00 681 ILE A N 1
ATOM 5383 C CA . ILE A 1 681 ? 23.882 7.046 -28.421 1.00 66.00 681 ILE A CA 1
ATOM 5384 C C . ILE A 1 681 ? 24.075 8.566 -28.272 1.00 66.00 681 ILE A C 1
ATOM 5386 O O . ILE A 1 681 ? 24.823 9.162 -29.043 1.00 66.00 681 ILE A O 1
ATOM 5390 N N . CYS A 1 682 ? 23.509 9.172 -27.218 1.00 67.06 682 CYS A N 1
ATOM 5391 C CA . CYS A 1 682 ? 23.696 10.588 -26.890 1.00 67.06 682 CYS A CA 1
ATOM 5392 C C . CYS A 1 682 ? 25.172 10.901 -26.626 1.00 67.06 682 CYS A C 1
ATOM 5394 O O . CYS A 1 682 ? 25.713 11.847 -27.190 1.00 67.06 682 CYS A O 1
ATOM 5396 N N . MET A 1 683 ? 25.859 10.056 -25.849 1.00 68.44 683 MET A N 1
ATOM 5397 C CA . MET A 1 683 ? 27.290 10.231 -25.601 1.00 68.44 683 MET A CA 1
ATOM 5398 C C . MET A 1 683 ? 28.133 9.997 -26.853 1.00 68.44 683 MET A C 1
ATOM 5400 O O . MET A 1 683 ? 29.105 10.712 -27.046 1.00 68.44 683 MET A O 1
ATOM 5404 N N . LYS A 1 684 ? 27.765 9.079 -27.753 1.00 69.56 684 LYS A N 1
ATOM 5405 C CA . LYS A 1 684 ? 28.439 8.917 -29.054 1.00 69.56 684 LYS A CA 1
ATOM 5406 C C . LYS A 1 684 ? 28.297 10.167 -29.930 1.00 69.56 684 LYS A C 1
ATOM 5408 O O . LYS A 1 684 ? 29.272 10.567 -30.559 1.00 69.56 684 LYS A O 1
ATOM 5413 N N . LEU A 1 685 ? 27.126 10.807 -29.938 1.00 69.44 685 LEU A N 1
ATOM 5414 C CA . LEU A 1 685 ? 26.867 12.061 -30.660 1.00 69.44 685 LEU A CA 1
ATOM 5415 C C . LEU A 1 685 ? 27.660 13.235 -30.079 1.00 69.44 685 LEU A C 1
ATOM 5417 O O . LEU A 1 685 ? 28.338 13.941 -30.823 1.00 69.44 685 LEU A O 1
ATOM 5421 N N . VAL A 1 686 ? 27.634 13.400 -28.752 1.00 70.19 686 VAL A N 1
ATOM 5422 C CA . VAL A 1 686 ? 28.435 14.404 -28.032 1.00 70.19 686 VAL A CA 1
ATOM 5423 C C . VAL A 1 686 ? 29.926 14.183 -28.314 1.00 70.19 686 VAL A C 1
ATOM 5425 O O . VAL A 1 686 ? 30.624 15.104 -28.734 1.00 70.19 686 VAL A O 1
ATOM 5428 N N . ARG A 1 687 ? 30.409 12.942 -28.180 1.00 72.62 687 ARG A N 1
ATOM 5429 C CA . ARG A 1 687 ? 31.801 12.564 -28.462 1.00 72.62 687 ARG A CA 1
ATOM 5430 C C . ARG A 1 687 ? 32.191 12.829 -29.915 1.00 72.62 687 ARG A C 1
ATOM 5432 O O . ARG A 1 687 ? 33.270 13.350 -30.165 1.00 72.62 687 ARG A O 1
ATOM 5439 N N . SER A 1 688 ? 31.306 12.543 -30.868 1.00 71.50 688 SER A N 1
ATOM 5440 C CA . SER A 1 688 ? 31.521 12.843 -32.287 1.00 71.50 688 SER A CA 1
ATOM 5441 C C . SER A 1 688 ? 31.589 14.352 -32.558 1.00 71.50 688 SER A C 1
ATOM 5443 O O . SER A 1 688 ? 32.484 14.801 -33.276 1.00 71.50 688 SER A O 1
ATOM 5445 N N . LYS A 1 689 ? 30.707 15.153 -31.940 1.00 71.38 689 LYS A N 1
ATOM 5446 C CA . LYS A 1 689 ? 30.690 16.622 -32.063 1.00 71.38 689 LYS A CA 1
ATOM 5447 C C . LYS A 1 689 ? 31.996 17.253 -31.576 1.00 71.38 689 LYS A C 1
ATOM 5449 O O . LYS A 1 689 ? 32.565 18.089 -32.272 1.00 71.38 689 LYS A O 1
ATOM 5454 N N . TYR A 1 690 ? 32.491 16.818 -30.418 1.00 71.81 690 TYR A N 1
ATOM 5455 C CA . TYR A 1 690 ? 33.742 17.316 -29.830 1.00 71.81 690 TYR A CA 1
ATOM 5456 C C . TYR A 1 690 ? 34.986 16.519 -30.265 1.00 71.81 690 TYR A C 1
ATOM 5458 O O . TYR A 1 690 ? 36.066 16.733 -29.722 1.00 71.81 690 TYR A O 1
ATOM 5466 N N . LYS A 1 691 ? 34.856 15.621 -31.257 1.00 67.25 691 LYS A N 1
ATOM 5467 C CA . LYS A 1 691 ? 35.944 14.800 -31.828 1.00 67.25 691 LYS A CA 1
ATOM 5468 C C . LYS A 1 691 ? 36.754 14.018 -30.775 1.00 67.25 691 LYS A C 1
ATOM 5470 O O . LYS A 1 691 ? 37.972 13.882 -30.874 1.00 67.25 691 LYS A O 1
ATOM 5475 N N . VAL A 1 692 ? 36.058 13.487 -29.777 1.00 64.88 692 VAL A N 1
ATOM 5476 C CA . VAL A 1 692 ? 36.590 12.726 -28.641 1.00 64.88 692 VAL A CA 1
ATOM 5477 C C . VAL A 1 692 ? 37.122 11.368 -29.108 1.00 64.88 692 VAL A C 1
ATOM 5479 O O . VAL A 1 692 ? 36.369 10.567 -29.664 1.00 64.88 692 VAL A O 1
ATOM 5482 N N . ARG A 1 693 ? 38.408 11.097 -28.858 1.00 64.00 693 ARG A N 1
ATOM 5483 C CA . ARG A 1 693 ? 39.082 9.809 -29.122 1.00 64.00 693 ARG A CA 1
ATOM 5484 C C . ARG A 1 693 ? 39.442 9.108 -27.798 1.00 64.00 693 ARG A C 1
ATOM 5486 O O . ARG A 1 693 ? 39.109 9.617 -26.730 1.00 64.00 693 ARG A O 1
ATOM 5493 N N . GLY A 1 694 ? 40.070 7.928 -27.862 1.00 58.47 694 GLY A N 1
ATOM 5494 C CA . GLY A 1 694 ? 40.429 7.118 -26.680 1.00 58.47 694 GLY A CA 1
ATOM 5495 C C . GLY A 1 694 ? 41.327 7.830 -25.656 1.00 58.47 694 GLY A C 1
ATOM 5496 O O . GLY A 1 694 ? 41.310 7.478 -24.486 1.00 58.47 694 GLY A O 1
ATOM 5497 N N . ASP A 1 695 ? 42.018 8.892 -26.072 1.00 59.75 695 ASP A N 1
ATOM 5498 C CA . ASP A 1 695 ? 42.901 9.734 -25.258 1.00 59.75 695 ASP A CA 1
ATOM 5499 C C . ASP A 1 695 ? 42.192 10.920 -24.570 1.00 59.75 695 ASP A C 1
ATOM 5501 O O . ASP A 1 695 ? 42.832 11.766 -23.948 1.00 59.75 695 ASP A O 1
ATOM 5505 N N . TRP A 1 696 ? 40.863 11.023 -24.678 1.00 69.69 696 TRP A N 1
ATOM 5506 C CA . TRP A 1 696 ? 40.108 12.189 -24.212 1.00 69.69 696 TRP A CA 1
ATOM 5507 C C . TRP A 1 696 ? 40.286 12.522 -22.735 1.00 69.69 696 TRP A C 1
ATOM 5509 O O . TRP A 1 696 ? 40.359 13.705 -22.400 1.00 69.69 696 TRP A O 1
ATOM 5519 N N . LEU A 1 697 ? 40.357 11.512 -21.862 1.00 64.94 697 LEU A N 1
ATOM 5520 C CA . LEU A 1 697 ? 40.543 11.716 -20.420 1.00 64.94 697 LEU A CA 1
ATOM 5521 C C . LEU A 1 697 ? 41.815 12.524 -20.107 1.00 64.94 697 LEU A C 1
ATOM 5523 O O . LEU A 1 697 ? 41.882 13.149 -19.052 1.00 64.94 697 LEU A O 1
ATOM 5527 N N . PHE A 1 698 ? 42.767 12.570 -21.045 1.00 62.97 698 PHE A N 1
ATOM 5528 C CA . PHE A 1 698 ? 44.101 13.140 -20.875 1.00 62.97 698 PHE A CA 1
ATOM 5529 C C . PHE A 1 698 ? 44.402 14.304 -21.838 1.00 62.97 698 PHE A C 1
ATOM 5531 O O . PHE A 1 698 ? 45.544 14.745 -21.931 1.00 62.97 698 PHE A O 1
ATOM 5538 N N . LYS A 1 699 ? 43.387 14.819 -22.550 1.00 67.06 699 LYS A N 1
ATOM 5539 C CA . LYS A 1 699 ? 43.484 16.003 -23.423 1.00 67.06 699 LYS A CA 1
ATOM 5540 C C . LYS A 1 699 ? 42.873 17.250 -22.794 1.00 67.06 699 LYS A C 1
ATOM 5542 O O . LYS A 1 699 ? 41.868 17.155 -22.080 1.00 67.06 699 LYS A O 1
ATOM 5547 N N . ASP A 1 700 ? 43.429 18.407 -23.155 1.00 66.81 700 ASP A N 1
ATOM 5548 C CA . ASP A 1 700 ? 42.948 19.716 -22.712 1.00 66.81 700 ASP A CA 1
ATOM 5549 C C . ASP A 1 700 ? 41.498 20.007 -23.148 1.00 66.81 700 ASP A C 1
ATOM 5551 O O . ASP A 1 700 ? 41.076 19.591 -24.237 1.00 66.81 700 ASP A O 1
ATOM 5555 N N . PRO A 1 701 ? 40.719 20.743 -22.330 1.00 67.44 701 PRO A N 1
ATOM 5556 C CA . PRO A 1 701 ? 39.336 21.078 -22.650 1.00 67.44 701 PRO A CA 1
ATOM 5557 C C . PRO A 1 701 ? 39.208 21.986 -23.882 1.00 67.44 701 PRO A C 1
ATOM 5559 O O . PRO A 1 701 ? 39.969 22.933 -24.083 1.00 67.44 701 PRO A O 1
ATOM 5562 N N . VAL A 1 702 ? 38.159 21.765 -24.677 1.00 71.88 702 VAL A N 1
ATOM 5563 C CA . VAL A 1 702 ? 37.829 22.616 -25.833 1.00 71.88 702 VAL A CA 1
ATOM 5564 C C . VAL A 1 702 ? 37.316 23.987 -25.362 1.00 71.88 702 VAL A C 1
ATOM 5566 O O . VAL A 1 702 ? 36.282 24.061 -24.689 1.00 71.88 702 VAL A O 1
ATOM 5569 N N . LYS A 1 703 ? 38.000 25.075 -25.763 1.00 60.72 703 LYS A N 1
ATOM 5570 C CA . LYS A 1 703 ? 37.737 26.465 -25.318 1.00 60.72 703 LYS A CA 1
ATOM 5571 C C . LYS A 1 703 ? 36.299 26.950 -25.575 1.00 60.72 703 LYS A C 1
ATOM 5573 O O . LYS A 1 703 ? 35.703 27.565 -24.698 1.00 60.72 703 LYS A O 1
ATOM 5578 N N . ASN A 1 704 ? 35.719 26.624 -26.734 1.00 64.19 704 ASN A N 1
ATOM 5579 C CA . ASN A 1 704 ? 34.347 26.996 -27.105 1.00 64.19 704 ASN A CA 1
ATOM 5580 C C . ASN A 1 704 ? 33.440 25.763 -27.119 1.00 64.19 704 ASN A C 1
ATOM 5582 O O . ASN A 1 704 ? 33.242 25.130 -28.155 1.00 64.19 704 ASN A O 1
ATOM 5586 N N . SER A 1 705 ? 32.903 25.405 -25.954 1.00 69.69 705 SER A N 1
ATOM 5587 C CA . SER A 1 705 ? 32.069 24.214 -25.787 1.00 69.69 705 SER A CA 1
ATOM 5588 C C . SER A 1 705 ? 30.750 24.498 -25.070 1.00 69.69 705 SER A C 1
ATOM 5590 O O . SER A 1 705 ? 30.588 25.504 -24.368 1.00 69.69 705 SER A O 1
ATOM 5592 N N . SER A 1 706 ? 29.774 23.615 -25.274 1.00 69.12 706 SER A N 1
ATOM 5593 C CA . SER A 1 706 ? 28.461 23.716 -24.633 1.00 69.12 706 SER A CA 1
ATOM 5594 C C . SER A 1 706 ? 28.540 23.638 -23.106 1.00 69.12 706 SER A C 1
ATOM 5596 O O . SER A 1 706 ? 29.489 23.051 -22.580 1.00 69.12 706 SER A O 1
ATOM 5598 N N . PRO A 1 707 ? 27.541 24.172 -22.380 1.00 68.81 707 PRO A N 1
ATOM 5599 C CA . PRO A 1 707 ? 27.432 23.982 -20.934 1.00 68.81 707 PRO A CA 1
ATOM 5600 C C . PRO A 1 707 ? 27.466 22.500 -20.528 1.00 68.81 707 PRO A C 1
ATOM 5602 O O . PRO A 1 707 ? 28.202 22.135 -19.618 1.00 68.81 707 PRO A O 1
ATOM 5605 N N . LEU A 1 708 ? 26.763 21.635 -21.270 1.00 70.50 708 LEU A N 1
ATOM 5606 C CA . LEU A 1 708 ? 26.768 20.184 -21.060 1.00 70.50 708 LEU A CA 1
ATOM 5607 C C . LEU A 1 708 ? 28.179 19.585 -21.189 1.00 70.50 708 LEU A C 1
ATOM 5609 O O . LEU A 1 708 ? 28.618 18.824 -20.331 1.00 70.50 708 LEU A O 1
ATOM 5613 N N . TRP A 1 709 ? 28.921 19.944 -22.240 1.00 74.25 709 TRP A N 1
ATOM 5614 C CA . TRP A 1 709 ? 30.282 19.437 -22.439 1.00 74.25 709 TRP A CA 1
ATOM 5615 C C . TRP A 1 709 ? 31.254 19.965 -21.390 1.00 74.25 709 TRP A C 1
ATOM 5617 O O . TRP A 1 709 ? 32.089 19.209 -20.909 1.00 74.25 709 TRP A O 1
ATOM 5627 N N . ARG A 1 710 ? 31.116 21.228 -20.975 1.00 74.06 710 ARG A N 1
ATOM 5628 C CA . ARG A 1 710 ? 31.900 21.791 -19.868 1.00 74.06 710 ARG A CA 1
ATOM 5629 C C . ARG A 1 710 ? 31.652 21.046 -18.558 1.00 74.06 710 ARG A C 1
ATOM 5631 O O . ARG A 1 710 ? 32.611 20.788 -17.834 1.00 74.06 710 ARG A O 1
ATOM 5638 N N . ALA A 1 711 ? 30.408 20.657 -18.280 1.00 71.25 711 ALA A N 1
ATOM 5639 C CA . ALA A 1 711 ? 30.069 19.839 -17.118 1.00 71.25 711 ALA A CA 1
ATOM 5640 C C . ALA A 1 711 ? 30.757 18.464 -17.176 1.00 71.25 711 ALA A C 1
ATOM 5642 O O . ALA A 1 711 ? 31.385 18.046 -16.207 1.00 71.25 711 ALA A O 1
ATOM 5643 N N . ILE A 1 712 ? 30.717 17.797 -18.337 1.00 73.94 712 ILE A N 1
ATOM 5644 C CA . ILE A 1 712 ? 31.383 16.504 -18.559 1.00 73.94 712 ILE A CA 1
ATOM 5645 C C . ILE A 1 712 ? 32.915 16.645 -18.462 1.00 73.94 712 ILE A C 1
ATOM 5647 O O . ILE A 1 712 ? 33.565 15.837 -17.805 1.00 73.94 712 ILE A O 1
ATOM 5651 N N . GLU A 1 713 ? 33.509 17.689 -19.039 1.00 75.00 713 GLU A N 1
ATOM 5652 C CA . GLU A 1 713 ? 34.949 17.984 -18.960 1.00 75.00 713 GLU A CA 1
ATOM 5653 C C . GLU A 1 713 ? 35.427 18.194 -17.516 1.00 75.00 713 GLU A C 1
ATOM 5655 O O . GLU A 1 713 ? 36.463 17.656 -17.121 1.00 75.00 713 GLU A O 1
ATOM 5660 N N . LYS A 1 714 ? 34.644 18.893 -16.684 1.00 72.44 714 LYS A N 1
ATOM 5661 C CA . LYS A 1 714 ? 34.948 19.063 -15.251 1.00 72.44 714 LYS A CA 1
ATOM 5662 C C . LYS A 1 714 ? 35.022 17.728 -14.503 1.00 72.44 714 LYS A C 1
ATOM 5664 O O . LYS A 1 714 ? 35.772 17.622 -13.534 1.00 72.44 714 LYS A O 1
ATOM 5669 N N . THR A 1 715 ? 34.305 16.702 -14.968 1.00 70.81 715 THR A N 1
ATOM 5670 C CA . THR A 1 715 ? 34.283 15.381 -14.319 1.00 70.81 715 THR A CA 1
ATOM 5671 C C . THR A 1 715 ? 35.521 14.529 -14.589 1.00 70.81 715 THR A C 1
ATOM 5673 O O . THR A 1 715 ? 35.776 13.596 -13.828 1.00 70.81 715 THR A O 1
ATOM 5676 N N . LYS A 1 716 ? 36.351 14.869 -15.591 1.00 74.94 716 LYS A N 1
ATOM 5677 C CA . LYS A 1 716 ? 37.593 14.134 -15.902 1.00 74.94 716 LYS A CA 1
ATOM 5678 C C . LYS A 1 716 ? 38.475 13.945 -14.672 1.00 74.94 716 LYS A C 1
ATOM 5680 O O . LYS A 1 716 ? 38.871 12.824 -14.381 1.00 74.94 716 LYS A O 1
ATOM 5685 N N . LYS A 1 717 ? 38.697 15.026 -13.914 1.00 73.56 717 LYS A N 1
ATOM 5686 C CA . LYS A 1 717 ? 39.533 15.034 -12.700 1.00 73.56 717 LYS A CA 1
ATOM 5687 C C . LYS A 1 717 ? 39.046 14.062 -11.624 1.00 73.56 717 LYS A C 1
ATOM 5689 O O . LYS A 1 717 ? 39.844 13.601 -10.815 1.00 73.56 717 LYS A O 1
ATOM 5694 N N . LEU A 1 718 ? 37.739 13.800 -11.576 1.00 73.81 718 LEU A N 1
ATOM 5695 C CA . LEU A 1 718 ? 37.151 12.841 -10.647 1.00 73.81 718 LEU A CA 1
ATOM 5696 C C . LEU A 1 718 ? 37.280 11.417 -11.185 1.00 73.81 718 LEU A C 1
ATOM 5698 O O . LEU A 1 718 ? 37.689 10.518 -10.458 1.00 73.81 718 LEU A O 1
ATOM 5702 N N . ILE A 1 719 ? 36.950 11.223 -12.464 1.00 74.88 719 ILE A N 1
ATOM 5703 C CA . ILE A 1 719 ? 36.981 9.912 -13.109 1.00 74.88 719 ILE A CA 1
ATOM 5704 C C . ILE A 1 719 ? 38.401 9.329 -13.066 1.00 74.88 719 ILE A C 1
ATOM 5706 O O . ILE A 1 719 ? 38.564 8.166 -12.713 1.00 74.88 719 ILE A O 1
ATOM 5710 N N . THR A 1 720 ? 39.434 10.135 -13.319 1.00 74.25 720 THR A N 1
ATOM 5711 C CA . THR A 1 720 ? 40.838 9.686 -13.285 1.00 74.25 720 THR A CA 1
ATOM 5712 C C . THR A 1 720 ? 41.311 9.220 -11.907 1.00 74.25 720 THR A C 1
ATOM 5714 O O . THR A 1 720 ? 42.275 8.473 -11.838 1.00 74.25 720 THR A O 1
ATOM 5717 N N . LYS A 1 721 ? 40.649 9.625 -10.814 1.00 76.69 721 LYS A N 1
ATOM 5718 C CA . LYS A 1 721 ? 41.001 9.199 -9.446 1.00 76.69 721 LYS A CA 1
ATOM 5719 C C . LYS A 1 721 ? 40.426 7.832 -9.056 1.00 76.69 721 LYS A C 1
ATOM 5721 O O . LYS A 1 721 ? 40.879 7.251 -8.080 1.00 76.69 721 LYS A O 1
ATOM 5726 N N . GLY A 1 722 ? 39.406 7.338 -9.764 1.00 77.31 722 GLY A N 1
ATOM 5727 C CA . GLY A 1 722 ? 38.747 6.056 -9.463 1.00 77.31 722 GLY A CA 1
ATOM 5728 C C . GLY A 1 722 ? 38.791 5.032 -10.600 1.00 77.31 722 GLY A C 1
ATOM 5729 O O . GLY A 1 722 ? 38.340 3.901 -10.417 1.00 77.31 722 GLY A O 1
ATOM 5730 N N . ALA A 1 723 ? 39.307 5.420 -11.768 1.00 82.44 723 ALA A N 1
ATOM 5731 C CA . ALA A 1 723 ? 39.352 4.599 -12.970 1.00 82.44 723 ALA A CA 1
ATOM 5732 C C . ALA A 1 723 ? 40.746 4.020 -13.220 1.00 82.44 723 ALA A C 1
ATOM 5734 O O . ALA A 1 723 ? 41.736 4.744 -13.161 1.00 82.44 723 ALA A O 1
ATOM 5735 N N . CYS A 1 724 ? 40.804 2.735 -13.559 1.00 85.69 724 CYS A N 1
ATOM 5736 C CA . CYS A 1 724 ? 42.040 2.019 -13.867 1.00 85.69 724 CYS A CA 1
ATOM 5737 C C . CYS A 1 724 ? 41.801 1.021 -15.007 1.00 85.69 724 CYS A C 1
ATOM 5739 O O . CYS A 1 724 ? 40.699 0.489 -15.147 1.00 85.69 724 CYS A O 1
ATOM 5741 N N . PHE A 1 725 ? 42.808 0.773 -15.835 1.00 84.56 725 PHE A N 1
ATOM 5742 C CA . PHE A 1 725 ? 42.788 -0.256 -16.862 1.00 84.56 725 PHE A CA 1
ATOM 5743 C C . PHE A 1 725 ? 43.078 -1.633 -16.257 1.00 84.56 725 PHE A C 1
ATOM 5745 O O . PHE A 1 725 ? 44.084 -1.834 -15.586 1.00 84.56 725 PHE A O 1
ATOM 5752 N N . LEU A 1 726 ? 42.211 -2.602 -16.547 1.00 83.38 726 LEU A N 1
ATOM 5753 C CA . LEU A 1 726 ? 42.534 -4.019 -16.458 1.00 83.38 726 LEU A CA 1
ATOM 5754 C C . LEU A 1 726 ? 43.257 -4.429 -17.738 1.00 83.38 726 LEU A C 1
ATOM 5756 O O . LEU A 1 726 ? 42.709 -4.284 -18.837 1.00 83.38 726 LEU A O 1
ATOM 5760 N N . VAL A 1 727 ? 44.469 -4.949 -17.562 1.00 86.25 727 VAL A N 1
ATOM 5761 C CA . VAL A 1 727 ? 45.331 -5.409 -18.649 1.00 86.25 727 VAL A CA 1
ATOM 5762 C C . VAL A 1 727 ? 44.702 -6.624 -19.327 1.00 86.25 727 VAL A C 1
ATOM 5764 O O . VAL A 1 727 ? 44.438 -7.644 -18.687 1.00 86.25 727 VAL A O 1
ATOM 5767 N N . GLY A 1 728 ? 44.441 -6.489 -20.624 1.00 82.50 728 GLY A N 1
ATOM 5768 C CA . GLY A 1 728 ? 44.078 -7.578 -21.514 1.00 82.50 728 GLY A CA 1
ATOM 5769 C C . GLY A 1 728 ? 45.301 -8.007 -22.320 1.00 82.50 728 GLY A C 1
ATOM 5770 O O . GLY A 1 728 ? 46.145 -8.747 -21.823 1.00 82.50 728 GLY A O 1
ATOM 5771 N N . ASP A 1 729 ? 45.395 -7.525 -23.557 1.00 81.12 729 ASP A N 1
ATOM 5772 C CA . ASP A 1 729 ? 46.560 -7.681 -24.434 1.00 81.12 729 ASP A CA 1
ATOM 5773 C C . ASP A 1 729 ? 47.618 -6.576 -24.244 1.00 81.12 729 ASP A C 1
ATOM 5775 O O . ASP A 1 729 ? 48.734 -6.698 -24.749 1.00 81.12 729 ASP A O 1
ATOM 5779 N N . GLY A 1 730 ? 47.292 -5.511 -23.502 1.00 83.50 730 GLY A N 1
ATOM 5780 C CA . GLY A 1 730 ? 48.194 -4.406 -23.189 1.00 83.50 730 GLY A CA 1
ATOM 5781 C C . GLY A 1 730 ? 48.531 -3.510 -24.382 1.00 83.50 730 GLY A C 1
ATOM 5782 O O . GLY A 1 730 ? 49.405 -2.648 -24.260 1.00 83.50 730 GLY A O 1
ATOM 5783 N N . THR A 1 731 ? 47.878 -3.697 -25.534 1.00 83.50 731 THR A N 1
ATOM 5784 C CA . THR A 1 731 ? 48.194 -2.983 -26.783 1.00 83.50 731 THR A CA 1
ATOM 5785 C C . THR A 1 731 ? 47.673 -1.552 -26.800 1.00 83.50 731 THR A C 1
ATOM 5787 O O . THR A 1 731 ? 48.120 -0.750 -27.620 1.00 83.50 731 THR A O 1
ATOM 5790 N N . SER A 1 732 ? 46.741 -1.210 -25.904 1.00 79.12 732 SER A N 1
ATOM 5791 C CA . SER A 1 732 ? 46.126 0.118 -25.825 1.00 79.12 732 SER A CA 1
ATOM 5792 C C . SER A 1 732 ? 46.495 0.907 -24.565 1.00 79.12 732 SER A C 1
ATOM 5794 O O . SER A 1 732 ? 46.044 2.041 -24.418 1.00 79.12 732 SER A O 1
ATOM 5796 N N . ILE A 1 733 ? 47.347 0.342 -23.698 1.00 83.12 733 ILE A N 1
ATOM 5797 C CA . ILE A 1 733 ? 47.783 0.947 -22.432 1.00 83.12 733 ILE A CA 1
ATOM 5798 C C . ILE A 1 733 ? 49.237 1.418 -22.534 1.00 83.12 733 ILE A C 1
ATOM 5800 O O . ILE A 1 733 ? 50.154 0.615 -22.725 1.00 83.12 733 ILE A O 1
ATOM 5804 N N . ASN A 1 734 ? 49.459 2.716 -22.349 1.00 85.50 734 ASN A N 1
ATOM 5805 C CA . ASN A 1 734 ? 50.782 3.305 -22.202 1.00 85.50 734 ASN A CA 1
ATOM 5806 C C . ASN A 1 734 ? 51.284 3.157 -20.758 1.00 85.50 734 ASN A C 1
ATOM 5808 O O . ASN A 1 734 ? 50.646 3.639 -19.822 1.00 85.50 734 ASN A O 1
ATOM 5812 N N . VAL A 1 735 ? 52.467 2.561 -20.592 1.00 86.06 735 VAL A N 1
ATOM 5813 C CA . VAL A 1 735 ? 53.055 2.209 -19.288 1.00 86.06 735 VAL A CA 1
ATOM 5814 C C . VAL A 1 735 ? 53.151 3.401 -18.330 1.00 86.06 735 VAL A C 1
ATOM 5816 O O . VAL A 1 735 ? 52.886 3.241 -17.138 1.00 86.06 735 VAL A O 1
ATOM 5819 N N . TRP A 1 736 ? 53.511 4.582 -18.841 1.00 83.81 736 TRP A N 1
ATOM 5820 C CA . TRP A 1 736 ? 53.837 5.759 -18.029 1.00 83.81 736 TRP A CA 1
ATOM 5821 C C . TRP A 1 736 ? 52.669 6.740 -17.876 1.00 83.81 736 TRP A C 1
ATOM 5823 O O . TRP A 1 736 ? 52.573 7.456 -16.878 1.00 83.81 736 TRP A O 1
ATOM 5833 N N . LYS A 1 737 ? 51.778 6.810 -18.873 1.00 77.75 737 LYS A N 1
ATOM 5834 C CA . LYS A 1 737 ? 50.688 7.799 -18.907 1.00 77.75 737 LYS A CA 1
ATOM 5835 C C . LYS A 1 737 ? 49.391 7.276 -18.304 1.00 77.75 737 LYS A C 1
ATOM 5837 O O . LYS A 1 737 ? 48.700 8.041 -17.622 1.00 77.75 737 LYS A O 1
ATOM 5842 N N . ASP A 1 738 ? 49.076 6.008 -18.550 1.00 79.94 738 ASP A N 1
ATOM 5843 C CA . ASP A 1 738 ? 47.771 5.446 -18.229 1.00 79.94 738 ASP A CA 1
ATOM 5844 C C . ASP A 1 738 ? 47.736 4.829 -16.818 1.00 79.94 738 ASP A C 1
ATOM 5846 O O . ASP A 1 738 ? 48.738 4.299 -16.340 1.00 79.94 738 ASP A O 1
ATOM 5850 N N . PRO A 1 739 ? 46.592 4.899 -16.114 1.00 82.94 739 PRO A N 1
ATOM 5851 C CA . PRO A 1 739 ? 46.398 4.231 -14.831 1.00 82.94 739 PRO A CA 1
ATOM 5852 C C . PRO A 1 739 ? 46.082 2.745 -15.057 1.00 82.94 739 PRO A C 1
ATOM 5854 O O . PRO A 1 739 ? 44.970 2.432 -15.474 1.00 82.94 739 PRO A O 1
ATOM 5857 N N . TRP A 1 740 ? 47.020 1.829 -14.812 1.00 86.69 740 TRP A N 1
ATOM 5858 C CA . TRP A 1 740 ? 46.849 0.387 -15.082 1.00 86.69 740 TRP A CA 1
ATOM 5859 C C . TRP A 1 740 ? 47.307 -0.545 -13.948 1.00 86.69 740 TRP A C 1
ATOM 5861 O O . TRP A 1 740 ? 47.194 -1.763 -14.077 1.00 86.69 740 TRP A O 1
ATOM 5871 N N . ILE A 1 741 ? 47.791 0.004 -12.824 1.00 87.56 741 ILE A N 1
ATOM 5872 C CA . ILE A 1 741 ? 48.280 -0.770 -11.671 1.00 87.56 741 ILE A CA 1
ATOM 5873 C C . ILE A 1 741 ? 47.390 -0.493 -10.443 1.00 87.56 741 ILE A C 1
ATOM 5875 O O . ILE A 1 741 ? 47.623 0.479 -9.725 1.00 87.56 741 ILE A O 1
ATOM 5879 N N . PRO A 1 742 ? 46.378 -1.337 -10.151 1.00 83.19 742 PRO A N 1
ATOM 5880 C CA . PRO A 1 742 ? 45.346 -1.059 -9.141 1.00 83.19 742 PRO A CA 1
ATOM 5881 C C . PRO A 1 742 ? 45.837 -0.797 -7.711 1.00 83.19 742 PRO A C 1
ATOM 5883 O O . PRO A 1 742 ? 45.143 -0.139 -6.941 1.00 83.19 742 PRO A O 1
ATOM 5886 N N . TRP A 1 743 ? 47.006 -1.324 -7.339 1.00 82.69 743 TRP A N 1
ATOM 5887 C CA . TRP A 1 743 ? 47.528 -1.269 -5.966 1.00 82.69 743 TRP A CA 1
ATOM 5888 C C . TRP A 1 743 ? 48.489 -0.103 -5.702 1.00 82.69 743 TRP A C 1
ATOM 5890 O O . TRP A 1 743 ? 49.010 0.005 -4.594 1.00 82.69 743 TRP A O 1
ATOM 5900 N N . LEU A 1 744 ? 48.733 0.759 -6.693 1.00 81.69 744 LEU A N 1
ATOM 5901 C CA . LEU A 1 744 ? 49.586 1.940 -6.552 1.00 81.69 744 LEU A CA 1
ATOM 5902 C C . LEU A 1 744 ? 48.764 3.226 -6.447 1.00 81.69 744 LEU A C 1
ATOM 5904 O O . LEU A 1 744 ? 47.631 3.315 -6.921 1.00 81.69 744 LEU A O 1
ATOM 5908 N N . GLN A 1 745 ? 49.367 4.251 -5.848 1.00 73.75 745 GLN A N 1
ATOM 5909 C CA . GLN A 1 745 ? 48.796 5.595 -5.798 1.00 73.75 745 GLN A CA 1
ATOM 5910 C C . GLN A 1 745 ? 48.575 6.136 -7.220 1.00 73.75 745 GLN A C 1
ATOM 5912 O O . GLN A 1 745 ? 49.460 6.028 -8.068 1.00 73.75 745 GLN A O 1
ATOM 5917 N N . ASP A 1 746 ? 47.378 6.671 -7.481 1.00 72.88 746 ASP A N 1
ATOM 5918 C CA . ASP A 1 746 ? 46.908 7.124 -8.805 1.00 72.88 746 ASP A CA 1
ATOM 5919 C C . ASP A 1 746 ? 46.938 6.046 -9.911 1.00 72.88 746 ASP A C 1
ATOM 5921 O O . ASP A 1 746 ? 46.748 6.350 -11.088 1.00 72.88 746 ASP A O 1
ATOM 5925 N N . PHE A 1 747 ? 47.149 4.783 -9.527 1.00 85.19 747 PHE A N 1
ATOM 5926 C CA . PHE A 1 747 ? 47.228 3.598 -10.380 1.00 85.19 747 PHE A CA 1
ATOM 5927 C C . PHE A 1 747 ? 48.328 3.618 -11.453 1.00 85.19 747 PHE A C 1
ATOM 5929 O O . PHE A 1 747 ? 48.238 2.894 -12.448 1.00 85.19 747 PHE A O 1
ATOM 5936 N N . LYS A 1 748 ? 49.364 4.443 -11.276 1.00 83.06 748 LYS A N 1
ATOM 5937 C CA . LYS A 1 748 ? 50.447 4.635 -12.253 1.00 83.06 748 LYS A CA 1
ATOM 5938 C C . LYS A 1 748 ? 51.736 3.939 -11.836 1.00 83.06 748 LYS A C 1
ATOM 5940 O O . LYS A 1 748 ? 52.040 3.836 -10.650 1.00 83.06 748 LYS A O 1
ATOM 5945 N N . ALA A 1 749 ? 52.500 3.499 -12.832 1.00 83.81 749 ALA A N 1
ATOM 5946 C CA . ALA A 1 749 ? 53.818 2.915 -12.630 1.00 83.81 749 ALA A CA 1
ATOM 5947 C C . ALA A 1 749 ? 54.848 3.974 -12.216 1.00 83.81 749 ALA A C 1
ATOM 5949 O O . ALA A 1 749 ? 54.798 5.109 -12.696 1.00 83.81 749 ALA A O 1
ATOM 5950 N N . ARG A 1 750 ? 55.797 3.591 -11.356 1.00 82.75 750 ARG A N 1
ATOM 5951 C CA . ARG A 1 750 ? 56.947 4.427 -10.993 1.00 82.75 750 ARG A CA 1
ATOM 5952 C C . ARG A 1 750 ? 58.206 3.876 -11.668 1.00 82.75 750 ARG A C 1
ATOM 5954 O O . ARG A 1 750 ? 58.507 2.695 -11.471 1.00 82.75 750 ARG A O 1
ATOM 5961 N N . PRO A 1 751 ? 58.902 4.674 -12.495 1.00 82.12 751 PRO A N 1
ATOM 5962 C CA . PRO A 1 751 ? 60.128 4.222 -13.136 1.00 82.12 751 PRO A CA 1
ATOM 5963 C C . PRO A 1 751 ? 61.253 4.076 -12.110 1.00 82.12 751 PRO A C 1
ATOM 5965 O O . PRO A 1 751 ? 61.247 4.731 -11.068 1.00 82.12 751 PRO A O 1
ATOM 5968 N N . LYS A 1 752 ? 62.234 3.232 -12.431 1.00 81.19 752 LYS A N 1
ATOM 5969 C CA . LYS A 1 752 ? 63.450 3.066 -11.629 1.00 81.19 752 LYS A CA 1
ATOM 5970 C C . LYS A 1 752 ? 64.389 4.274 -11.751 1.00 81.19 752 LYS A C 1
ATOM 5972 O O . LYS A 1 752 ? 64.982 4.663 -10.750 1.00 81.19 752 LYS A O 1
ATOM 5977 N N . ASN A 1 753 ? 64.478 4.886 -12.939 1.00 76.00 753 ASN A N 1
ATOM 5978 C CA . ASN A 1 753 ? 65.190 6.144 -13.180 1.00 76.00 753 ASN A CA 1
ATOM 5979 C C . ASN A 1 753 ? 64.268 7.183 -13.842 1.00 76.00 753 ASN A C 1
ATOM 5981 O O . ASN A 1 753 ? 63.500 6.859 -14.746 1.00 76.00 753 ASN A O 1
ATOM 5985 N N . ASP A 1 754 ? 64.388 8.461 -13.474 1.00 65.94 754 ASP A N 1
ATOM 5986 C CA . ASP A 1 754 ? 63.521 9.528 -14.009 1.00 65.94 754 ASP A CA 1
ATOM 5987 C C . ASP A 1 754 ? 63.655 9.741 -15.534 1.00 65.94 754 ASP A C 1
ATOM 5989 O O . ASP A 1 754 ? 62.713 10.195 -16.187 1.00 65.94 754 ASP A O 1
ATOM 5993 N N . ASN A 1 755 ? 64.790 9.350 -16.130 1.00 62.06 755 ASN A N 1
ATOM 5994 C CA . ASN A 1 755 ? 65.030 9.441 -17.577 1.00 62.06 755 ASN A CA 1
ATOM 5995 C C . ASN A 1 755 ? 64.245 8.402 -18.408 1.00 62.06 755 ASN A C 1
ATOM 5997 O O . ASN A 1 755 ? 64.074 8.598 -19.613 1.00 62.06 755 ASN A O 1
ATOM 6001 N N . ASP A 1 756 ? 63.705 7.342 -17.792 1.00 60.62 756 ASP A N 1
ATOM 6002 C CA . ASP A 1 756 ? 62.998 6.254 -18.494 1.00 60.62 756 ASP A CA 1
ATOM 6003 C C . ASP A 1 756 ? 61.595 6.664 -19.002 1.00 60.62 756 ASP A C 1
ATOM 6005 O O . ASP A 1 756 ? 60.978 5.964 -19.809 1.00 60.62 756 ASP A O 1
ATOM 6009 N N . GLN A 1 757 ? 61.091 7.838 -18.595 1.00 61.56 757 GLN A N 1
ATOM 6010 C CA . GLN A 1 757 ? 59.794 8.380 -19.032 1.00 61.56 757 GLN A CA 1
ATOM 6011 C C . GLN A 1 757 ? 59.814 8.996 -20.446 1.00 61.56 757 GLN A C 1
ATOM 6013 O O . GLN A 1 757 ? 58.759 9.372 -20.965 1.00 61.56 757 GLN A O 1
ATOM 6018 N N . GLN A 1 758 ? 60.985 9.127 -21.085 1.00 57.09 758 GLN A N 1
ATOM 6019 C CA . GLN A 1 758 ? 61.124 9.836 -22.367 1.00 57.09 758 GLN A CA 1
ATOM 6020 C C . GLN A 1 758 ? 60.543 9.085 -23.577 1.00 57.09 758 GLN A C 1
ATOM 6022 O O . GLN A 1 758 ? 60.210 9.730 -24.574 1.00 57.09 758 GLN A O 1
ATOM 6027 N N . PHE A 1 759 ? 60.339 7.763 -23.494 1.00 64.00 759 PHE A N 1
ATOM 6028 C CA . PHE A 1 759 ? 59.823 6.960 -24.609 1.00 64.00 759 PHE A CA 1
ATOM 6029 C C . PHE A 1 759 ? 58.493 6.263 -24.270 1.00 64.00 759 PHE A C 1
ATOM 6031 O O . PHE A 1 759 ? 58.362 5.643 -23.212 1.00 64.00 759 PHE A O 1
ATOM 6038 N N . PRO A 1 760 ? 57.475 6.338 -25.153 1.00 71.19 760 PRO A N 1
ATOM 6039 C CA . PRO A 1 760 ? 56.196 5.679 -24.925 1.00 71.19 760 PRO A CA 1
ATOM 6040 C C . PRO A 1 760 ? 56.338 4.158 -25.083 1.00 71.19 760 PRO A C 1
ATOM 6042 O O . PRO A 1 760 ? 56.428 3.648 -26.196 1.00 71.19 760 PRO A O 1
ATOM 6045 N N . ILE A 1 761 ? 56.313 3.437 -23.962 1.00 85.75 761 ILE A N 1
ATOM 6046 C CA . ILE A 1 761 ? 56.264 1.970 -23.923 1.00 85.75 761 ILE A CA 1
ATOM 6047 C C . ILE A 1 761 ? 54.805 1.534 -23.727 1.00 85.75 761 ILE A C 1
ATOM 6049 O O . ILE A 1 761 ? 54.079 2.130 -22.928 1.00 85.75 761 ILE A O 1
ATOM 6053 N N . MET A 1 762 ? 54.370 0.504 -24.457 1.00 87.00 762 MET A N 1
ATOM 6054 C CA . MET A 1 762 ? 53.055 -0.125 -24.276 1.00 87.00 762 MET A CA 1
ATOM 6055 C C . MET A 1 762 ? 53.162 -1.329 -23.342 1.00 87.00 762 MET A C 1
ATOM 6057 O O . MET A 1 762 ? 54.179 -2.025 -23.344 1.00 87.00 762 MET A O 1
ATOM 6061 N N . VAL A 1 763 ? 52.112 -1.604 -22.565 1.00 86.75 763 VAL A N 1
ATOM 6062 C CA . VAL A 1 763 ? 52.097 -2.740 -21.623 1.00 86.75 763 VAL A CA 1
ATOM 6063 C C . VAL A 1 763 ? 52.306 -4.072 -22.350 1.00 86.75 763 VAL A C 1
ATOM 6065 O O . VAL A 1 763 ? 52.986 -4.947 -21.821 1.00 86.75 763 VAL A O 1
ATOM 6068 N N . SER A 1 764 ? 51.837 -4.200 -23.595 1.00 87.06 764 SER A N 1
ATOM 6069 C CA . SER A 1 764 ? 52.079 -5.374 -24.445 1.00 87.06 764 SER A CA 1
ATOM 6070 C C . SER A 1 764 ? 53.565 -5.725 -24.599 1.00 87.06 764 SER A C 1
ATOM 6072 O O . SER A 1 764 ? 53.906 -6.895 -24.732 1.00 87.06 764 SER A O 1
ATOM 6074 N N . SER A 1 765 ? 54.475 -4.743 -24.546 1.00 86.81 765 SER A N 1
ATOM 6075 C CA . SER A 1 765 ? 55.923 -4.980 -24.653 1.00 86.81 765 SER A CA 1
ATOM 6076 C C . SER A 1 765 ? 56.503 -5.706 -23.431 1.00 86.81 765 SER A C 1
ATOM 6078 O O . SER A 1 765 ? 57.513 -6.407 -23.555 1.00 86.81 765 SER A O 1
ATOM 6080 N N . LEU A 1 766 ? 55.847 -5.568 -22.272 1.00 87.44 766 LEU A N 1
ATOM 6081 C CA . LEU A 1 766 ? 56.208 -6.203 -20.999 1.00 87.44 766 LEU A CA 1
ATOM 6082 C C . LEU A 1 766 ? 55.699 -7.651 -20.892 1.00 87.44 766 LEU A C 1
ATOM 6084 O O . LEU A 1 766 ? 56.121 -8.382 -19.994 1.00 87.44 766 LEU A O 1
ATOM 6088 N N . ILE A 1 767 ? 54.806 -8.064 -21.795 1.00 87.56 767 ILE A N 1
ATOM 6089 C CA . ILE A 1 767 ? 54.192 -9.394 -21.827 1.00 87.56 767 ILE A CA 1
ATOM 6090 C C . ILE A 1 767 ? 54.948 -10.268 -22.836 1.00 87.56 767 ILE A C 1
ATOM 6092 O O . ILE A 1 767 ? 55.296 -9.833 -23.936 1.00 87.56 767 ILE A O 1
ATOM 6096 N N . ASP A 1 768 ? 55.236 -11.509 -22.458 1.00 82.75 768 ASP A N 1
ATOM 6097 C CA . ASP A 1 768 ? 55.685 -12.544 -23.386 1.00 82.75 768 ASP A CA 1
ATOM 6098 C C . ASP A 1 768 ? 54.465 -13.205 -24.047 1.00 82.75 768 ASP A C 1
ATOM 6100 O O . ASP A 1 768 ? 53.591 -13.758 -23.376 1.00 82.75 768 ASP A O 1
ATOM 6104 N N . SER A 1 769 ? 54.404 -13.127 -25.378 1.00 73.19 769 SER A N 1
ATOM 6105 C CA . SER A 1 769 ? 53.296 -13.633 -26.189 1.00 73.19 769 SER A CA 1
ATOM 6106 C C . SER A 1 769 ? 53.176 -15.157 -26.197 1.00 73.19 769 SER A C 1
ATOM 6108 O O . SER A 1 769 ? 52.098 -15.654 -26.504 1.00 73.19 769 SER A O 1
ATOM 6110 N N . ASN A 1 770 ? 54.247 -15.893 -25.881 1.00 72.94 770 ASN A N 1
ATOM 6111 C CA . ASN A 1 770 ? 54.254 -17.358 -25.909 1.00 72.94 770 ASN A CA 1
ATOM 6112 C C . ASN A 1 770 ? 53.924 -17.954 -24.538 1.00 72.94 770 ASN A C 1
ATOM 6114 O O . ASN A 1 770 ? 53.186 -18.931 -24.442 1.00 72.94 770 ASN A O 1
ATOM 6118 N N . SER A 1 771 ? 54.471 -17.364 -23.473 1.00 73.06 771 SER A N 1
ATOM 6119 C CA . SER A 1 771 ? 54.295 -17.856 -22.102 1.00 73.06 771 SER A CA 1
ATOM 6120 C C . SER A 1 771 ? 53.140 -17.186 -21.350 1.00 73.06 771 SER A C 1
ATOM 6122 O O . SER A 1 771 ? 52.810 -17.619 -20.246 1.00 73.06 771 SER A O 1
ATOM 6124 N N . HIS A 1 772 ? 52.515 -16.144 -21.920 1.00 75.44 772 HIS A N 1
ATOM 6125 C CA . HIS A 1 772 ? 51.476 -15.327 -21.272 1.00 75.44 772 HIS A CA 1
ATOM 6126 C C . HIS A 1 772 ? 51.887 -14.843 -19.871 1.00 75.44 772 HIS A C 1
ATOM 6128 O O . HIS A 1 772 ? 51.066 -14.716 -18.963 1.00 75.44 772 HIS A O 1
ATOM 6134 N N . CYS A 1 773 ? 53.180 -14.578 -19.694 1.00 82.06 773 CYS A N 1
ATOM 6135 C CA . CYS A 1 773 ? 53.786 -14.164 -18.439 1.00 82.06 773 CYS A CA 1
ATOM 6136 C C . CYS A 1 773 ? 54.488 -12.815 -18.609 1.00 82.06 773 CYS A C 1
ATOM 6138 O O . CYS A 1 773 ? 54.830 -12.390 -19.716 1.00 82.06 773 CYS A O 1
ATOM 6140 N N . TRP A 1 774 ? 54.722 -12.130 -17.493 1.00 87.38 774 TRP A N 1
ATOM 6141 C CA . TRP A 1 774 ? 55.522 -10.911 -17.491 1.00 87.38 774 TRP A CA 1
ATOM 6142 C C . TRP A 1 774 ? 57.002 -11.222 -17.738 1.00 87.38 774 TRP A C 1
ATOM 6144 O O . TRP A 1 774 ? 57.563 -12.123 -17.108 1.00 87.38 774 TRP A O 1
ATOM 6154 N N . LYS A 1 775 ? 57.661 -10.427 -18.587 1.00 88.00 775 LYS A N 1
ATOM 6155 C CA . LYS A 1 775 ? 59.115 -10.486 -18.803 1.00 88.00 775 LYS A CA 1
ATOM 6156 C C . LYS A 1 775 ? 59.845 -9.941 -17.572 1.00 88.00 775 LYS A C 1
ATOM 6158 O O . LYS A 1 775 ? 60.076 -8.739 -17.460 1.00 88.00 775 LYS A O 1
ATOM 6163 N N . GLN A 1 776 ? 60.188 -10.824 -16.633 1.00 85.62 776 GLN A N 1
ATOM 6164 C CA . GLN A 1 776 ? 60.723 -10.452 -15.312 1.00 85.62 776 GLN A CA 1
ATOM 6165 C C . GLN A 1 776 ? 62.007 -9.615 -15.372 1.00 85.62 776 GLN A C 1
ATOM 6167 O O . GLN A 1 776 ? 62.171 -8.705 -14.562 1.00 85.62 776 GLN A O 1
ATOM 6172 N N . GLU A 1 777 ? 62.884 -9.888 -16.338 1.00 83.56 777 GLU A N 1
ATOM 6173 C CA . GLU A 1 777 ? 64.125 -9.131 -16.549 1.00 83.56 777 GLU A CA 1
ATOM 6174 C C . GLU A 1 777 ? 63.839 -7.674 -16.931 1.00 83.56 777 GLU A C 1
ATOM 6176 O O . GLU A 1 777 ? 64.434 -6.753 -16.376 1.00 83.56 777 GLU A O 1
ATOM 6181 N N . LEU A 1 778 ? 62.857 -7.454 -17.809 1.00 85.44 778 LEU A N 1
ATOM 6182 C CA . LEU A 1 778 ? 62.448 -6.121 -18.244 1.00 85.44 778 LEU A CA 1
ATOM 6183 C C . LEU A 1 778 ? 61.722 -5.358 -17.124 1.00 85.44 778 LEU A C 1
ATOM 6185 O O . LEU A 1 778 ? 61.903 -4.150 -16.982 1.00 85.44 778 LEU A O 1
ATOM 6189 N N . LEU A 1 779 ? 60.943 -6.056 -16.288 1.00 86.38 779 LEU A N 1
ATOM 6190 C CA . LEU A 1 779 ? 60.320 -5.442 -15.111 1.00 86.38 779 LEU A CA 1
ATOM 6191 C C . LEU A 1 779 ? 61.355 -4.987 -14.068 1.00 86.38 779 LEU A C 1
ATOM 6193 O O . LEU A 1 779 ? 61.189 -3.925 -13.479 1.00 86.38 779 LEU A O 1
ATOM 6197 N N . GLU A 1 780 ? 62.415 -5.772 -13.847 1.00 85.25 780 GLU A N 1
ATOM 6198 C CA . GLU A 1 780 ? 63.510 -5.442 -12.917 1.00 85.25 780 GLU A CA 1
ATOM 6199 C C . GLU A 1 780 ? 64.352 -4.246 -13.394 1.00 85.25 780 GLU A C 1
ATOM 6201 O O . GLU A 1 780 ? 64.886 -3.485 -12.581 1.00 85.25 780 GLU A O 1
ATOM 6206 N N . GLN A 1 781 ? 64.470 -4.074 -14.713 1.00 84.38 781 GLN A N 1
ATOM 6207 C CA . GLN A 1 781 ? 65.184 -2.954 -15.325 1.00 84.38 781 GLN A CA 1
ATOM 6208 C C . GLN A 1 781 ? 64.384 -1.645 -15.259 1.00 84.38 781 GLN A C 1
ATOM 6210 O O . GLN A 1 781 ? 64.966 -0.608 -14.956 1.00 84.38 781 GLN A O 1
ATOM 6215 N N . LEU A 1 782 ? 63.069 -1.690 -15.516 1.00 84.69 782 LEU A N 1
ATOM 6216 C CA . LEU A 1 782 ? 62.247 -0.489 -15.720 1.00 84.69 782 LEU A CA 1
ATOM 6217 C C . LEU A 1 782 ? 61.557 0.054 -14.460 1.00 84.69 782 LEU A C 1
ATOM 6219 O O . LEU A 1 782 ? 61.267 1.250 -14.404 1.00 84.69 782 LEU A O 1
ATOM 6223 N N . PHE A 1 783 ? 61.258 -0.785 -13.465 1.00 88.06 783 PHE A N 1
ATOM 6224 C CA . PHE A 1 783 ? 60.410 -0.406 -12.327 1.00 88.06 783 PHE A CA 1
ATOM 6225 C C . PHE A 1 783 ? 61.122 -0.542 -10.978 1.00 88.06 783 PHE A C 1
ATOM 6227 O O . PHE A 1 783 ? 62.038 -1.349 -10.814 1.00 88.06 783 PHE A O 1
ATOM 6234 N N . ASP A 1 784 ? 60.676 0.240 -9.992 1.00 86.69 784 ASP A N 1
ATOM 6235 C CA . ASP A 1 784 ? 61.072 0.044 -8.596 1.00 86.69 784 ASP A CA 1
ATOM 6236 C C . ASP A 1 784 ? 60.489 -1.263 -8.015 1.00 86.69 784 ASP A C 1
ATOM 6238 O O . ASP A 1 784 ? 59.566 -1.872 -8.569 1.00 86.69 784 ASP A O 1
ATOM 6242 N N . SER A 1 785 ? 61.033 -1.713 -6.878 1.00 83.06 785 SER A N 1
ATOM 6243 C CA . SER A 1 785 ? 60.632 -2.986 -6.255 1.00 83.06 785 SER A CA 1
ATOM 6244 C C . SER A 1 785 ? 59.126 -3.033 -5.944 1.00 83.06 785 SER A C 1
ATOM 6246 O O . SER A 1 785 ? 58.451 -4.020 -6.240 1.00 83.06 785 SER A O 1
ATOM 6248 N N . ALA A 1 786 ? 58.562 -1.928 -5.444 1.00 82.12 786 ALA A N 1
ATOM 6249 C CA . ALA A 1 786 ? 57.145 -1.831 -5.099 1.00 82.12 786 ALA A CA 1
ATOM 6250 C C . ALA A 1 786 ? 56.221 -1.912 -6.332 1.00 82.12 786 ALA A C 1
ATOM 6252 O O . ALA A 1 786 ? 55.195 -2.597 -6.300 1.00 82.12 786 ALA A O 1
ATOM 6253 N N . THR A 1 787 ? 56.581 -1.249 -7.435 1.00 85.94 787 THR A N 1
ATOM 6254 C CA . THR A 1 787 ? 55.829 -1.296 -8.697 1.00 85.94 787 THR A CA 1
ATOM 6255 C C . THR A 1 787 ? 55.941 -2.669 -9.342 1.00 85.94 787 THR A C 1
ATOM 6257 O O . THR A 1 787 ? 54.927 -3.214 -9.777 1.00 85.94 787 THR A O 1
ATOM 6260 N N . LYS A 1 788 ? 57.132 -3.281 -9.340 1.00 86.06 788 LYS A N 1
ATOM 6261 C CA . LYS A 1 788 ? 57.331 -4.653 -9.828 1.00 86.06 788 LYS A CA 1
ATOM 6262 C C . LYS A 1 788 ? 56.453 -5.651 -9.073 1.00 86.06 788 LYS A C 1
ATOM 6264 O O . LYS A 1 788 ? 55.787 -6.480 -9.694 1.00 86.06 788 LYS A O 1
ATOM 6269 N N . GLU A 1 789 ? 56.414 -5.573 -7.744 1.00 82.19 789 GLU A N 1
ATOM 6270 C CA . GLU A 1 789 ? 55.538 -6.423 -6.933 1.00 82.19 789 GLU A CA 1
ATOM 6271 C C . GLU A 1 789 ? 54.056 -6.210 -7.257 1.00 82.19 789 GLU A C 1
ATOM 6273 O O . GLU A 1 789 ? 53.298 -7.178 -7.326 1.00 82.19 789 GLU A O 1
ATOM 6278 N N . ALA A 1 790 ? 53.631 -4.966 -7.494 1.00 83.75 790 ALA A N 1
ATOM 6279 C CA . ALA A 1 790 ? 52.255 -4.654 -7.866 1.00 83.75 790 ALA A CA 1
ATOM 6280 C C . ALA A 1 790 ? 51.886 -5.163 -9.274 1.00 83.75 790 ALA A C 1
ATOM 6282 O O . ALA A 1 790 ? 50.788 -5.689 -9.452 1.00 83.75 790 ALA A O 1
ATOM 6283 N N . ILE A 1 791 ? 52.794 -5.074 -10.253 1.00 86.56 791 ILE A N 1
ATOM 6284 C CA . ILE A 1 791 ? 52.599 -5.623 -11.608 1.00 86.56 791 ILE A CA 1
ATOM 6285 C C . ILE A 1 791 ? 52.494 -7.149 -11.555 1.00 86.56 791 ILE A C 1
ATOM 6287 O O . ILE A 1 791 ? 51.601 -7.727 -12.168 1.00 86.56 791 ILE A O 1
ATOM 6291 N N . ASN A 1 792 ? 53.334 -7.807 -10.754 1.00 83.00 792 ASN A N 1
ATOM 6292 C CA . ASN A 1 792 ? 53.315 -9.264 -10.599 1.00 83.00 792 ASN A CA 1
ATOM 6293 C C . ASN A 1 792 ? 52.014 -9.809 -9.982 1.00 83.00 792 ASN A C 1
ATOM 6295 O O . ASN A 1 792 ? 51.727 -10.997 -10.119 1.00 83.00 792 ASN A O 1
ATOM 6299 N N . LYS A 1 793 ? 51.200 -8.963 -9.336 1.00 78.38 793 LYS A N 1
ATOM 6300 C CA . LYS A 1 793 ? 49.852 -9.329 -8.866 1.00 78.38 793 LYS A CA 1
ATOM 6301 C C . LYS A 1 793 ? 48.813 -9.350 -9.994 1.00 78.38 793 LYS A C 1
ATOM 6303 O O . LYS A 1 793 ? 47.755 -9.955 -9.828 1.00 78.38 793 LYS A O 1
ATOM 6308 N N . ILE A 1 794 ? 49.090 -8.711 -11.135 1.00 84.06 794 ILE A N 1
ATOM 6309 C CA . ILE A 1 794 ? 48.212 -8.707 -12.309 1.00 84.06 794 ILE A CA 1
ATOM 6310 C C . ILE A 1 794 ? 48.375 -10.037 -13.047 1.00 84.06 794 ILE A C 1
ATOM 6312 O O . ILE A 1 794 ? 49.432 -10.336 -13.599 1.00 84.06 794 ILE A O 1
ATOM 6316 N N . THR A 1 795 ? 47.307 -10.834 -13.081 1.00 80.00 795 THR A N 1
ATOM 6317 C CA . THR A 1 795 ? 47.258 -12.064 -13.884 1.00 80.00 795 THR A CA 1
ATOM 6318 C C . THR A 1 795 ? 46.939 -11.732 -15.341 1.00 80.00 795 THR A C 1
ATOM 6320 O O . THR A 1 795 ? 45.899 -11.128 -15.614 1.00 80.00 795 THR A O 1
ATOM 6323 N N . ILE A 1 796 ? 47.801 -12.162 -16.263 1.00 83.06 796 ILE A N 1
ATOM 6324 C CA . ILE A 1 796 ? 47.595 -12.013 -17.707 1.00 83.06 796 ILE A CA 1
ATOM 6325 C C . ILE A 1 796 ? 46.559 -13.042 -18.200 1.00 83.06 796 ILE A C 1
ATOM 6327 O O . ILE A 1 796 ? 46.625 -14.215 -17.814 1.00 83.06 796 ILE A O 1
ATOM 6331 N N . PRO A 1 797 ? 45.582 -12.643 -19.035 1.00 78.12 797 PRO A N 1
ATOM 6332 C CA . PRO A 1 797 ? 44.640 -13.585 -19.632 1.00 78.12 797 PRO A CA 1
ATOM 6333 C C . PRO A 1 797 ? 45.330 -14.610 -20.547 1.00 78.12 797 PRO A C 1
ATOM 6335 O O . PRO A 1 797 ? 46.171 -14.246 -21.367 1.00 78.12 797 PRO A O 1
ATOM 6338 N N . LEU A 1 798 ? 44.895 -15.875 -20.491 1.00 71.00 798 LEU A N 1
ATOM 6339 C CA . LEU A 1 798 ? 45.404 -16.955 -21.362 1.00 71.00 798 LEU A CA 1
ATOM 6340 C C . LEU A 1 798 ? 45.094 -16.750 -22.859 1.00 71.00 798 LEU A C 1
ATOM 6342 O O . LEU A 1 798 ? 45.654 -17.434 -23.709 1.00 71.00 798 LEU A O 1
ATOM 6346 N N . ARG A 1 799 ? 44.176 -15.836 -23.204 1.00 69.56 799 ARG A N 1
ATOM 6347 C CA . ARG A 1 799 ? 43.875 -15.437 -24.587 1.00 69.56 799 ARG A CA 1
ATOM 6348 C C . ARG A 1 799 ? 43.900 -13.913 -24.710 1.00 69.56 799 ARG A C 1
ATOM 6350 O O . ARG A 1 799 ? 43.315 -13.258 -23.842 1.00 69.56 799 ARG A O 1
ATOM 6357 N N . PRO A 1 800 ? 44.468 -13.350 -25.794 1.00 71.44 800 PRO A N 1
ATOM 6358 C CA . PRO A 1 800 ? 44.438 -11.912 -26.044 1.00 71.44 800 PRO A CA 1
ATOM 6359 C C . PRO A 1 800 ? 43.005 -11.371 -26.033 1.00 71.44 800 PRO A C 1
ATOM 6361 O O . PRO A 1 800 ? 42.105 -11.924 -26.673 1.00 71.44 800 PRO A O 1
ATOM 6364 N N . ARG A 1 801 ? 42.780 -10.297 -25.278 1.00 74.50 801 ARG A N 1
ATOM 6365 C CA . ARG A 1 801 ? 41.495 -9.598 -25.177 1.00 74.50 801 ARG A CA 1
ATOM 6366 C C . ARG A 1 801 ? 41.762 -8.106 -25.063 1.00 74.50 801 ARG A C 1
ATOM 6368 O O . ARG A 1 801 ? 42.742 -7.711 -24.450 1.00 74.50 801 ARG A O 1
ATOM 6375 N N . ASN A 1 802 ? 40.838 -7.293 -25.561 1.00 76.88 802 ASN A N 1
ATOM 6376 C CA . ASN A 1 802 ? 40.963 -5.842 -25.451 1.00 76.88 802 ASN A CA 1
ATOM 6377 C C . ASN A 1 802 ? 41.042 -5.397 -23.984 1.00 76.88 802 ASN A C 1
ATOM 6379 O O . ASN A 1 802 ? 40.257 -5.866 -23.148 1.00 76.88 802 ASN A O 1
ATOM 6383 N N . ASP A 1 803 ? 41.921 -4.435 -23.716 1.00 80.44 803 ASP A N 1
ATOM 6384 C CA . ASP A 1 803 ? 42.030 -3.761 -22.424 1.00 80.44 803 ASP A CA 1
ATOM 6385 C C . ASP A 1 803 ? 40.697 -3.107 -22.015 1.00 80.44 803 ASP A C 1
ATOM 6387 O O . ASP A 1 803 ? 39.905 -2.652 -22.854 1.00 80.44 803 ASP A O 1
ATOM 6391 N N . LYS A 1 804 ? 40.422 -3.051 -20.707 1.00 78.88 804 LYS A N 1
ATOM 6392 C CA . LYS A 1 804 ? 39.153 -2.521 -20.178 1.00 78.88 804 LYS A CA 1
ATOM 6393 C C . LYS A 1 804 ? 39.380 -1.531 -19.053 1.00 78.88 804 LYS A C 1
ATOM 6395 O O . LYS A 1 804 ? 40.033 -1.858 -18.075 1.00 78.88 804 LYS A O 1
ATOM 6400 N N . ILE A 1 805 ? 38.750 -0.362 -19.132 1.00 77.69 805 ILE A N 1
ATOM 6401 C CA . ILE A 1 805 ? 38.704 0.572 -18.004 1.00 77.69 805 ILE A CA 1
ATOM 6402 C C . ILE A 1 805 ? 37.626 0.138 -17.000 1.00 77.69 805 ILE A C 1
ATOM 6404 O O . ILE A 1 805 ? 36.483 -0.131 -17.380 1.00 77.69 805 ILE A O 1
ATOM 6408 N N . VAL A 1 806 ? 37.985 0.070 -15.722 1.00 81.06 806 VAL A N 1
ATOM 6409 C CA . VAL A 1 806 ? 37.099 -0.304 -14.613 1.00 81.06 806 VAL A CA 1
ATOM 6410 C C . VAL A 1 806 ? 37.130 0.744 -13.512 1.00 81.06 806 VAL A C 1
ATOM 6412 O O . VAL A 1 806 ? 38.084 1.507 -13.373 1.00 81.06 806 VAL A O 1
ATOM 6415 N N . TRP A 1 807 ? 36.057 0.783 -12.730 1.00 84.75 807 TRP A N 1
ATOM 6416 C CA . TRP A 1 807 ? 35.912 1.663 -11.579 1.00 84.75 807 TRP A CA 1
ATOM 6417 C C . TRP A 1 807 ? 36.299 0.917 -10.299 1.00 84.75 807 TRP A C 1
ATOM 6419 O O . TRP A 1 807 ? 35.525 0.102 -9.799 1.00 84.75 807 TRP A O 1
ATOM 6429 N N . LEU A 1 808 ? 37.496 1.177 -9.768 1.00 80.88 808 LEU A N 1
ATOM 6430 C CA . LEU A 1 808 ? 38.072 0.388 -8.667 1.00 80.88 808 LEU A CA 1
ATOM 6431 C C . LEU A 1 808 ? 37.411 0.637 -7.306 1.00 80.88 808 LEU A C 1
ATOM 6433 O O . LEU A 1 808 ? 37.571 -0.172 -6.395 1.00 80.88 808 LEU A O 1
ATOM 6437 N N . LEU A 1 809 ? 36.633 1.717 -7.162 1.00 78.44 809 LEU A N 1
ATOM 6438 C CA . LEU A 1 809 ? 35.903 2.006 -5.921 1.00 78.44 809 LEU A CA 1
ATOM 6439 C C . LEU A 1 809 ? 34.709 1.064 -5.683 1.00 78.44 809 LEU A C 1
ATOM 6441 O O . LEU A 1 809 ? 34.085 1.128 -4.627 1.00 78.44 809 LEU A O 1
ATOM 6445 N N . GLU A 1 810 ? 34.372 0.211 -6.652 1.00 78.62 810 GLU A N 1
ATOM 6446 C CA . GLU A 1 810 ? 33.329 -0.807 -6.536 1.00 78.62 810 GLU A CA 1
ATOM 6447 C C . GLU A 1 810 ? 33.922 -2.186 -6.838 1.00 78.62 810 GLU A C 1
ATOM 6449 O O . GLU A 1 810 ? 34.671 -2.359 -7.799 1.00 78.62 810 GLU A O 1
ATOM 6454 N N . LYS A 1 811 ? 33.566 -3.203 -6.043 1.00 74.44 811 LYS A N 1
ATOM 6455 C CA . LYS A 1 811 ? 34.153 -4.552 -6.170 1.00 74.44 811 LYS A CA 1
ATOM 6456 C C . LYS A 1 811 ? 33.892 -5.202 -7.533 1.00 74.44 811 LYS A C 1
ATOM 6458 O O . LYS A 1 811 ? 34.740 -5.932 -8.028 1.00 74.44 811 LYS A O 1
ATOM 6463 N N . ASN A 1 812 ? 32.756 -4.906 -8.162 1.00 71.00 812 ASN A N 1
ATOM 6464 C CA . ASN A 1 812 ? 32.386 -5.403 -9.493 1.00 71.00 812 ASN A CA 1
ATOM 6465 C C . ASN A 1 812 ? 33.000 -4.593 -10.655 1.00 71.00 812 ASN A C 1
ATOM 6467 O O . ASN A 1 812 ? 32.728 -4.889 -11.815 1.00 71.00 812 ASN A O 1
ATOM 6471 N N . GLY A 1 813 ? 33.773 -3.540 -10.367 1.00 71.94 813 GLY A N 1
ATOM 6472 C CA . GLY A 1 813 ? 34.391 -2.686 -11.383 1.00 71.94 813 GLY A CA 1
ATOM 6473 C C . GLY A 1 813 ? 33.419 -1.754 -12.120 1.00 71.94 813 GLY A C 1
ATOM 6474 O O . GLY A 1 813 ? 33.833 -1.067 -13.059 1.00 71.94 813 GLY A O 1
ATOM 6475 N N . LEU A 1 814 ? 32.137 -1.711 -11.732 1.00 78.38 814 LEU A N 1
ATOM 6476 C CA . LEU A 1 814 ? 31.118 -0.866 -12.356 1.00 78.38 814 LEU A CA 1
ATOM 6477 C C . LEU A 1 814 ? 31.050 0.506 -11.680 1.00 78.38 814 LEU A C 1
ATOM 6479 O O . LEU A 1 814 ? 31.079 0.623 -10.461 1.00 78.38 814 LEU A O 1
ATOM 6483 N N . PHE A 1 815 ? 30.881 1.564 -12.472 1.00 75.62 815 PHE A N 1
ATOM 6484 C CA . PHE A 1 815 ? 30.738 2.915 -11.934 1.00 75.62 815 PHE A CA 1
ATOM 6485 C C . PHE A 1 815 ? 29.436 3.067 -11.139 1.00 75.62 815 PHE A C 1
ATOM 6487 O O . PHE A 1 815 ? 28.338 2.860 -11.674 1.00 75.62 815 PHE A O 1
ATOM 6494 N N . SER A 1 816 ? 29.544 3.536 -9.895 1.00 76.56 816 SER A N 1
ATOM 6495 C CA . SER A 1 816 ? 28.396 3.933 -9.086 1.00 76.56 816 SER A CA 1
ATOM 6496 C C . SER A 1 816 ? 28.469 5.415 -8.723 1.00 76.56 816 SER A C 1
ATOM 6498 O O . SER A 1 816 ? 29.512 5.981 -8.408 1.00 76.56 816 SER A O 1
ATOM 6500 N N . VAL A 1 817 ? 27.305 6.064 -8.755 1.00 74.81 817 VAL A N 1
ATOM 6501 C CA . VAL A 1 817 ? 27.162 7.466 -8.337 1.00 74.81 817 VAL A CA 1
ATOM 6502 C C . VAL A 1 817 ? 27.544 7.620 -6.871 1.00 74.81 817 VAL A C 1
ATOM 6504 O O . VAL A 1 817 ? 28.083 8.648 -6.490 1.00 74.81 817 VAL A O 1
ATOM 6507 N N . LYS A 1 818 ? 27.259 6.601 -6.056 1.00 74.12 818 LYS A N 1
ATOM 6508 C CA . LYS A 1 818 ? 27.513 6.608 -4.619 1.00 74.12 818 LYS A CA 1
ATOM 6509 C C . LYS A 1 818 ? 29.013 6.653 -4.327 1.00 74.12 818 LYS A C 1
ATOM 6511 O O . LYS A 1 818 ? 29.434 7.478 -3.525 1.00 74.12 818 LYS A O 1
ATOM 6516 N N . SER A 1 819 ? 29.823 5.831 -4.996 1.00 75.38 819 SER A N 1
ATOM 6517 C CA . SER A 1 819 ? 31.280 5.877 -4.819 1.00 75.38 819 SER A CA 1
ATOM 6518 C C . SER A 1 819 ? 31.897 7.148 -5.403 1.00 75.38 819 SER A C 1
ATOM 6520 O O . SER A 1 819 ? 32.781 7.723 -4.775 1.00 75.38 819 SER A O 1
ATOM 6522 N N . ALA A 1 820 ? 31.382 7.662 -6.525 1.00 77.00 820 ALA A N 1
ATOM 6523 C CA . ALA A 1 820 ? 31.799 8.964 -7.056 1.00 77.00 820 ALA A CA 1
ATOM 6524 C C . ALA A 1 820 ? 31.450 10.137 -6.117 1.00 77.00 820 ALA A C 1
ATOM 6526 O O . ALA A 1 820 ? 32.263 11.038 -5.930 1.00 77.00 820 ALA A O 1
ATOM 6527 N N . TYR A 1 821 ? 30.276 10.097 -5.481 1.00 73.81 821 TYR A N 1
ATOM 6528 C CA . TYR A 1 821 ? 29.837 11.082 -4.490 1.00 73.81 821 TYR A CA 1
ATOM 6529 C C . TYR A 1 821 ? 30.751 11.110 -3.270 1.00 73.81 821 TYR A C 1
ATOM 6531 O O . TYR A 1 821 ? 31.200 12.180 -2.858 1.00 73.81 821 TYR A O 1
ATOM 6539 N N . ASN A 1 822 ? 31.081 9.932 -2.737 1.00 73.94 822 ASN A N 1
ATOM 6540 C CA . ASN A 1 822 ? 32.008 9.800 -1.617 1.00 73.94 822 ASN A CA 1
ATOM 6541 C C . ASN A 1 822 ? 33.407 10.319 -1.980 1.00 73.94 822 ASN A C 1
ATOM 6543 O O . ASN A 1 822 ? 34.027 11.016 -1.181 1.00 73.94 822 ASN A O 1
ATOM 6547 N N . LEU A 1 823 ? 33.874 10.040 -3.201 1.00 74.00 823 LEU A N 1
ATOM 6548 C CA . LEU A 1 823 ? 35.150 10.540 -3.712 1.00 74.00 823 LEU A CA 1
ATOM 6549 C C . LEU A 1 823 ? 35.157 12.076 -3.863 1.00 74.00 823 LEU A C 1
ATOM 6551 O O . LEU A 1 823 ? 36.159 12.715 -3.554 1.00 74.00 823 LEU A O 1
ATOM 6555 N N . CYS A 1 824 ? 34.052 12.686 -4.310 1.00 71.19 824 CYS A N 1
ATOM 6556 C CA . CYS A 1 824 ? 33.928 14.144 -4.433 1.00 71.19 824 CYS A CA 1
ATOM 6557 C C . CYS A 1 824 ? 33.889 14.881 -3.093 1.00 71.19 824 CYS A C 1
ATOM 6559 O O . CYS A 1 824 ? 34.286 16.044 -3.046 1.00 71.19 824 CYS A O 1
ATOM 6561 N N . GLN A 1 825 ? 33.377 14.254 -2.031 1.00 67.06 825 GLN A N 1
ATOM 6562 C CA . GLN A 1 825 ? 33.259 14.914 -0.733 1.00 67.06 825 GLN A CA 1
ATOM 6563 C C . GLN A 1 825 ? 34.615 15.207 -0.071 1.00 67.06 825 GLN A C 1
ATOM 6565 O O . GLN A 1 825 ? 34.622 15.938 0.913 1.00 67.06 825 GLN A O 1
ATOM 6570 N N . ASN A 1 826 ? 35.747 14.707 -0.606 1.00 56.94 826 ASN A N 1
ATOM 6571 C CA . ASN A 1 826 ? 37.080 14.871 -0.008 1.00 56.94 826 ASN A CA 1
ATOM 6572 C C . ASN A 1 826 ? 37.026 14.674 1.515 1.00 56.94 826 ASN A C 1
ATOM 6574 O O . ASN A 1 826 ? 37.569 15.474 2.271 1.00 56.94 826 ASN A O 1
ATOM 6578 N N . LEU A 1 827 ? 36.340 13.631 1.979 1.00 40.81 827 LEU A N 1
ATOM 6579 C CA . LEU A 1 827 ? 36.570 13.165 3.331 1.00 40.81 827 LEU A CA 1
ATOM 6580 C C . LEU A 1 827 ? 37.903 12.411 3.249 1.00 40.81 827 LEU A C 1
ATOM 6582 O O . LEU A 1 827 ? 37.916 11.303 2.703 1.00 40.81 827 LEU A O 1
ATOM 6586 N N . PRO A 1 828 ? 39.034 12.935 3.775 1.00 35.88 828 PRO A N 1
ATOM 6587 C CA . PRO A 1 828 ? 39.967 11.992 4.362 1.00 35.88 828 PRO A CA 1
ATOM 6588 C C . PRO A 1 828 ? 39.128 11.141 5.314 1.00 35.88 828 PRO A C 1
ATOM 6590 O O . PRO A 1 828 ? 38.167 11.653 5.893 1.00 35.88 828 PRO A O 1
ATOM 6593 N N . ASN A 1 829 ? 39.438 9.855 5.460 1.00 37.38 829 ASN A N 1
ATOM 6594 C CA . ASN A 1 829 ? 38.972 9.117 6.627 1.00 37.38 829 ASN A CA 1
ATOM 6595 C C . ASN A 1 829 ? 39.328 9.974 7.848 1.00 37.38 829 ASN A C 1
ATOM 6597 O O . ASN A 1 829 ? 40.472 9.963 8.300 1.00 37.38 829 ASN A O 1
ATOM 6601 N N . THR A 1 830 ? 38.388 10.784 8.333 1.00 35.12 830 THR A N 1
ATOM 6602 C CA . THR A 1 830 ? 38.524 11.560 9.548 1.00 35.12 830 THR A CA 1
ATOM 6603 C C . THR A 1 830 ? 38.367 10.539 10.651 1.00 35.12 830 THR A C 1
ATOM 6605 O O . THR A 1 830 ? 37.324 10.395 11.279 1.00 35.12 830 THR A O 1
ATOM 6608 N N . ASN A 1 831 ? 39.461 9.814 10.868 1.00 40.44 831 ASN A N 1
ATOM 6609 C CA . ASN A 1 831 ? 39.776 9.040 12.055 1.00 40.44 831 ASN A CA 1
ATOM 6610 C C . ASN A 1 831 ? 39.931 9.973 13.273 1.00 40.44 831 ASN A C 1
ATOM 6612 O O . ASN A 1 831 ? 40.899 9.862 14.015 1.00 40.44 831 ASN A O 1
ATOM 6616 N N . GLN A 1 832 ? 39.002 10.915 13.469 1.00 40.47 832 GLN A N 1
ATOM 6617 C CA . GLN A 1 832 ? 38.938 11.803 14.633 1.00 40.47 832 GLN A CA 1
ATOM 6618 C C . GLN A 1 832 ? 37.506 12.174 15.057 1.00 40.47 832 GLN A C 1
ATOM 6620 O O . GLN A 1 832 ? 37.332 13.071 15.871 1.00 40.47 832 GLN A O 1
ATOM 6625 N N . ASN A 1 833 ? 36.475 11.457 14.596 1.00 44.88 833 ASN A N 1
ATOM 6626 C CA . ASN A 1 833 ? 35.227 11.384 15.358 1.00 44.88 833 ASN A CA 1
ATOM 6627 C C . ASN A 1 833 ? 35.208 10.033 16.074 1.00 44.88 833 ASN A C 1
ATOM 6629 O O . ASN A 1 833 ? 35.138 8.994 15.423 1.00 44.88 833 ASN A O 1
ATOM 6633 N N . ALA A 1 834 ? 35.282 10.043 17.407 1.00 53.47 834 ALA A N 1
ATOM 6634 C CA . ALA A 1 834 ? 35.299 8.834 18.238 1.00 53.47 834 ALA A CA 1
ATOM 6635 C C . ALA A 1 834 ? 34.047 7.943 18.059 1.00 53.47 834 ALA A C 1
ATOM 6637 O O . ALA A 1 834 ? 34.061 6.775 18.445 1.00 53.47 834 ALA A O 1
ATOM 6638 N N . VAL A 1 835 ? 32.979 8.473 17.447 1.00 59.41 835 VAL A N 1
ATOM 6639 C CA . VAL A 1 835 ? 31.731 7.756 17.159 1.00 59.41 835 VAL A CA 1
ATOM 6640 C C . VAL A 1 835 ? 31.676 7.323 15.697 1.00 59.41 835 VAL A C 1
ATOM 6642 O O . VAL A 1 835 ? 31.609 8.135 14.774 1.00 59.41 835 VAL A O 1
ATOM 6645 N N . GLU A 1 836 ? 31.626 6.012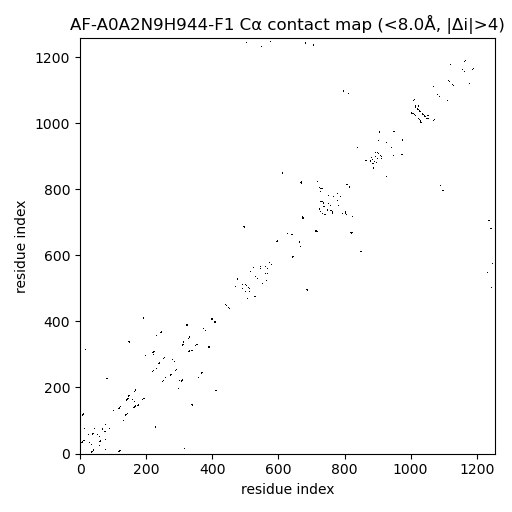 15.481 1.00 68.06 836 GLU A N 1
ATOM 6646 C CA . GLU A 1 836 ? 31.485 5.404 14.162 1.00 68.06 836 GLU A CA 1
ATOM 6647 C C . GLU A 1 836 ? 30.018 5.474 13.696 1.00 68.06 836 GLU A C 1
ATOM 6649 O O . GLU A 1 836 ? 29.263 4.506 13.775 1.00 68.06 836 GLU A O 1
ATOM 6654 N N . TRP A 1 837 ? 29.594 6.646 13.210 1.00 74.06 837 TRP A N 1
ATOM 6655 C CA . TRP A 1 837 ? 28.206 6.975 12.837 1.00 74.06 837 TRP A CA 1
ATOM 6656 C C . TRP A 1 837 ? 27.502 5.920 11.973 1.00 74.06 837 TRP A C 1
ATOM 6658 O O . TRP A 1 837 ? 26.292 5.730 12.079 1.00 74.06 837 TRP A O 1
ATOM 6668 N N . SER A 1 838 ? 28.250 5.216 11.119 1.00 74.38 838 SER A N 1
ATOM 6669 C CA . SER A 1 838 ? 27.708 4.161 10.258 1.00 74.38 838 SER A CA 1
ATOM 6670 C C . SER A 1 838 ? 27.140 2.972 11.042 1.00 74.38 838 SER A C 1
ATOM 6672 O O . SER A 1 838 ? 26.202 2.331 10.567 1.00 74.38 838 SER A O 1
ATOM 6674 N N . LYS A 1 839 ? 27.667 2.692 12.241 1.00 81.44 839 LYS A N 1
ATOM 6675 C CA . LYS A 1 839 ? 27.223 1.582 13.088 1.00 81.44 839 LYS A CA 1
ATOM 6676 C C . LYS A 1 839 ? 25.872 1.859 13.745 1.00 81.44 839 LYS A C 1
ATOM 6678 O O . LYS A 1 839 ? 25.059 0.945 13.778 1.00 81.44 839 LYS A O 1
ATOM 6683 N N . ILE A 1 840 ? 25.577 3.107 14.135 1.00 84.38 840 ILE A N 1
ATOM 6684 C CA . ILE A 1 840 ? 24.254 3.511 14.664 1.00 84.38 840 ILE A CA 1
ATOM 6685 C C . ILE A 1 840 ? 23.143 3.116 13.683 1.00 84.38 840 ILE A C 1
ATOM 6687 O O . ILE A 1 840 ? 22.143 2.511 14.061 1.00 84.38 840 ILE A O 1
ATOM 6691 N N . TRP A 1 841 ? 23.335 3.413 12.395 1.00 82.94 841 TRP A N 1
ATOM 6692 C CA . TRP A 1 841 ? 22.315 3.169 11.371 1.00 82.94 841 TRP A CA 1
ATOM 6693 C C . TRP A 1 841 ? 22.154 1.688 10.996 1.00 82.94 841 TRP A C 1
ATOM 6695 O O . TRP A 1 841 ? 21.103 1.300 10.480 1.00 82.94 841 TRP A O 1
ATOM 6705 N N . LYS A 1 842 ? 23.168 0.860 11.282 1.00 82.38 842 LYS A N 1
ATOM 6706 C CA . LYS A 1 842 ? 23.167 -0.595 11.055 1.00 82.38 842 LYS A CA 1
ATOM 6707 C C . LYS A 1 842 ? 22.555 -1.402 12.204 1.00 82.38 842 LYS A C 1
ATOM 6709 O O . LYS A 1 842 ? 22.359 -2.599 12.027 1.00 82.38 842 LYS A O 1
ATOM 6714 N N . LEU A 1 843 ? 22.261 -0.785 13.351 1.00 83.88 843 LEU A N 1
ATOM 6715 C CA . LEU A 1 843 ? 21.622 -1.474 14.474 1.00 83.88 843 LEU A CA 1
ATOM 6716 C C . LEU A 1 843 ? 20.269 -2.071 14.051 1.00 83.88 843 LEU A C 1
ATOM 6718 O O . LEU A 1 843 ? 19.501 -1.431 13.327 1.00 83.88 843 LEU A O 1
ATOM 6722 N N . LYS A 1 844 ? 19.952 -3.276 14.533 1.00 85.62 844 LYS A N 1
ATOM 6723 C CA . LYS A 1 844 ? 18.617 -3.877 14.405 1.00 85.62 844 LYS A CA 1
ATOM 6724 C C . LYS A 1 844 ? 17.673 -3.257 15.438 1.00 85.62 844 LYS A C 1
ATOM 6726 O O . LYS A 1 844 ? 17.374 -3.850 16.461 1.00 85.62 844 LYS A O 1
ATOM 6731 N N . ALA A 1 845 ? 17.261 -2.022 15.180 1.00 84.94 845 ALA A N 1
ATOM 6732 C CA . ALA A 1 845 ? 16.322 -1.261 16.000 1.00 84.94 845 ALA A CA 1
ATOM 6733 C C . ALA A 1 845 ? 15.418 -0.410 15.096 1.00 84.94 845 ALA A C 1
ATOM 6735 O O . ALA A 1 845 ? 15.723 -0.213 13.916 1.00 84.94 845 ALA A O 1
ATOM 6736 N N . HIS A 1 846 ? 14.330 0.143 15.631 1.00 82.69 846 HIS A N 1
ATOM 6737 C CA . HIS A 1 846 ? 13.505 1.093 14.881 1.00 82.69 846 HIS A CA 1
ATOM 6738 C C . HIS A 1 846 ? 14.286 2.367 14.509 1.00 82.69 846 HIS A C 1
ATOM 6740 O O . HIS A 1 846 ? 15.120 2.856 15.273 1.00 82.69 846 HIS A O 1
ATOM 6746 N N . GLU A 1 847 ? 13.959 2.976 13.362 1.00 80.00 847 GLU A N 1
ATOM 6747 C CA . GLU A 1 847 ? 14.589 4.227 12.897 1.00 80.00 847 GLU A CA 1
ATOM 6748 C C . GLU A 1 847 ? 14.441 5.385 13.900 1.00 80.00 847 GLU A C 1
ATOM 6750 O O . GLU A 1 847 ? 15.331 6.227 14.020 1.00 80.00 847 GLU A O 1
ATOM 6755 N N . ARG A 1 848 ? 13.351 5.402 14.679 1.00 83.44 848 ARG A N 1
ATOM 6756 C CA . ARG A 1 848 ? 13.153 6.347 15.788 1.00 83.44 848 ARG A CA 1
ATOM 6757 C C . ARG A 1 848 ? 14.218 6.180 16.875 1.00 83.44 848 ARG A C 1
ATOM 6759 O O . ARG A 1 848 ? 14.800 7.176 17.300 1.00 83.44 848 ARG A O 1
ATOM 6766 N N . SER A 1 849 ? 14.504 4.947 17.282 1.00 87.00 849 SER A N 1
ATOM 6767 C CA . SER A 1 849 ? 15.498 4.643 18.315 1.00 87.00 849 SER A CA 1
ATOM 6768 C C . SER A 1 849 ? 16.915 4.952 17.820 1.00 87.00 849 SER A C 1
ATOM 6770 O O . SER A 1 849 ? 17.690 5.587 18.531 1.00 87.00 849 SER A O 1
ATOM 6772 N N . LYS A 1 850 ? 17.233 4.642 16.553 1.00 87.38 850 LYS A N 1
ATOM 6773 C CA . LYS A 1 850 ? 18.507 5.046 15.921 1.00 87.38 850 LYS A CA 1
ATOM 6774 C C . LYS A 1 850 ? 18.683 6.565 15.897 1.00 87.38 850 LYS A C 1
ATOM 6776 O O . LYS A 1 850 ? 19.758 7.071 16.208 1.00 87.38 850 LYS A O 1
ATOM 6781 N N . MET A 1 851 ? 17.618 7.297 15.558 1.00 84.69 851 MET A N 1
ATOM 6782 C CA . MET A 1 851 ? 17.608 8.761 15.578 1.00 84.69 851 MET A CA 1
ATOM 6783 C C . MET A 1 851 ? 17.807 9.310 16.995 1.00 84.69 851 MET A C 1
ATOM 6785 O O . MET A 1 851 ? 18.507 10.302 17.177 1.00 84.69 851 MET A O 1
ATOM 6789 N N . PHE A 1 852 ? 17.219 8.671 18.004 1.00 88.62 852 PHE A N 1
ATOM 6790 C CA . PHE A 1 852 ? 17.425 9.036 19.401 1.00 88.62 852 PHE A CA 1
ATOM 6791 C C . PHE A 1 852 ? 18.891 8.859 19.829 1.00 88.62 852 PHE A C 1
ATOM 6793 O O . PHE A 1 852 ? 19.492 9.809 20.329 1.00 88.62 852 PHE A O 1
ATOM 6800 N N . LEU A 1 853 ? 19.511 7.716 19.523 1.00 88.94 853 LEU A N 1
ATOM 6801 C CA . LEU A 1 853 ? 20.932 7.479 19.804 1.00 88.94 853 LEU A CA 1
ATOM 6802 C C . LEU A 1 853 ? 21.851 8.449 19.049 1.00 88.94 853 LEU A C 1
ATOM 6804 O O . LEU A 1 853 ? 22.833 8.943 19.600 1.00 88.94 853 LEU A O 1
ATOM 6808 N N . TRP A 1 854 ? 21.501 8.789 17.806 1.00 87.00 854 TRP A N 1
ATOM 6809 C CA . TRP A 1 854 ? 22.195 9.820 17.040 1.00 87.00 854 TRP A CA 1
ATOM 6810 C C . TRP A 1 854 ? 22.147 11.197 17.732 1.00 87.00 854 TRP A C 1
ATOM 6812 O O . TRP A 1 854 ? 23.144 11.917 17.732 1.00 87.00 854 TRP A O 1
ATOM 6822 N N . ARG A 1 855 ? 21.025 11.560 18.370 1.00 84.81 855 ARG A N 1
ATOM 6823 C CA . ARG A 1 855 ? 20.891 12.831 19.109 1.00 84.81 855 ARG A CA 1
ATOM 6824 C C . ARG A 1 855 ? 21.748 12.880 20.373 1.00 84.81 855 ARG A C 1
ATOM 6826 O O . ARG A 1 855 ? 22.249 13.954 20.701 1.00 84.81 855 ARG A O 1
ATOM 6833 N N . ILE A 1 856 ? 21.932 11.742 21.043 1.00 87.38 856 ILE A N 1
ATOM 6834 C CA . ILE A 1 856 ? 22.881 11.606 22.158 1.00 87.38 856 ILE A CA 1
ATOM 6835 C C . ILE A 1 856 ? 24.301 11.845 21.635 1.00 87.38 856 ILE A C 1
ATOM 6837 O O . ILE A 1 856 ? 24.990 12.744 22.110 1.00 87.38 856 ILE A O 1
ATOM 6841 N N . ALA A 1 857 ? 24.698 11.114 20.587 1.00 84.06 857 ALA A N 1
ATOM 6842 C CA . ALA A 1 857 ? 26.020 11.228 19.969 1.00 84.06 857 ALA A CA 1
ATOM 6843 C C . ALA A 1 857 ? 26.348 12.653 19.492 1.00 84.06 857 ALA A C 1
ATOM 6845 O O . ALA A 1 857 ? 27.489 13.090 19.576 1.00 84.06 857 ALA A O 1
ATOM 6846 N N . ALA A 1 858 ? 25.352 13.379 18.980 1.00 78.81 858 ALA A N 1
ATOM 6847 C CA . ALA A 1 858 ? 25.510 14.749 18.497 1.00 78.81 858 ALA A CA 1
ATOM 6848 C C . ALA A 1 858 ? 25.409 15.820 19.602 1.00 78.81 858 ALA A C 1
ATOM 6850 O O . ALA A 1 858 ? 25.524 17.003 19.290 1.00 78.81 858 ALA A O 1
ATOM 6851 N N . ASN A 1 859 ? 25.176 15.429 20.861 1.00 82.81 859 ASN A N 1
ATOM 6852 C CA . ASN A 1 859 ? 24.960 16.330 21.997 1.00 82.81 859 ASN A CA 1
ATOM 6853 C C . ASN A 1 859 ? 23.844 17.371 21.752 1.00 82.81 859 ASN A C 1
ATOM 6855 O O . ASN A 1 859 ? 24.006 18.568 21.985 1.00 82.81 859 ASN A O 1
ATOM 6859 N N . VAL A 1 860 ? 22.704 16.916 21.214 1.00 82.00 860 VAL A N 1
ATOM 6860 C CA . VAL A 1 860 ? 21.545 17.771 20.873 1.00 82.00 860 VAL A CA 1
ATOM 6861 C C . VAL A 1 860 ? 20.267 17.398 21.630 1.00 82.00 860 VAL A C 1
ATOM 6863 O O . VAL A 1 860 ? 19.174 17.855 21.274 1.00 82.00 860 VAL A O 1
ATOM 6866 N N . LEU A 1 861 ? 20.357 16.531 22.643 1.00 85.12 861 LEU A N 1
ATOM 6867 C CA . LEU A 1 861 ? 19.239 16.323 23.561 1.00 85.12 861 LEU A CA 1
ATOM 6868 C C . LEU A 1 861 ? 19.065 17.569 24.445 1.00 85.12 861 LEU A C 1
ATOM 6870 O O . LEU A 1 861 ? 20.059 18.110 24.908 1.00 85.12 861 LEU A O 1
ATOM 6874 N N . PRO A 1 862 ? 17.831 18.055 24.668 1.00 86.81 862 PRO A N 1
ATOM 6875 C CA . PRO A 1 862 ? 17.579 19.234 25.494 1.00 86.81 862 PRO A CA 1
ATOM 6876 C C . PRO A 1 862 ? 17.630 18.881 26.989 1.00 86.81 862 PRO A C 1
ATOM 6878 O O . PRO A 1 862 ? 16.611 18.954 27.677 1.00 86.81 862 PRO A O 1
ATOM 6881 N N . THR A 1 863 ? 18.785 18.430 27.471 1.00 89.44 863 THR A N 1
ATOM 6882 C CA . THR A 1 863 ? 19.064 18.273 28.904 1.00 89.44 863 THR A CA 1
ATOM 6883 C C . THR A 1 863 ? 19.192 19.648 29.569 1.00 89.44 863 THR A C 1
ATOM 6885 O O . THR A 1 863 ? 19.470 20.642 28.890 1.00 89.44 863 THR A O 1
ATOM 6888 N N . LYS A 1 864 ? 18.900 19.754 30.871 1.00 88.06 864 LYS A N 1
ATOM 6889 C CA . LYS A 1 864 ? 18.853 21.063 31.547 1.00 88.06 864 LYS A CA 1
ATOM 6890 C C . LYS A 1 864 ? 20.204 21.784 31.558 1.00 88.06 864 LYS A C 1
ATOM 6892 O O . LYS A 1 864 ? 20.203 23.008 31.474 1.00 88.06 864 LYS A O 1
ATOM 6897 N N . ASP A 1 865 ? 21.327 21.066 31.578 1.00 88.44 865 ASP A N 1
ATOM 6898 C CA . ASP A 1 865 ? 22.668 21.649 31.427 1.00 88.44 865 ASP A CA 1
ATOM 6899 C C . ASP A 1 865 ? 22.821 22.419 30.099 1.00 88.44 865 ASP A C 1
ATOM 6901 O O . ASP A 1 865 ? 23.171 23.599 30.086 1.00 88.44 865 ASP A O 1
ATOM 6905 N N . LEU A 1 866 ? 22.447 21.787 28.984 1.00 85.38 866 LEU A N 1
ATOM 6906 C CA . LEU A 1 866 ? 22.495 22.362 27.640 1.00 85.38 866 LEU A CA 1
ATOM 6907 C C . LEU A 1 866 ? 21.459 23.470 27.441 1.00 85.38 866 LEU A C 1
ATOM 6909 O O . LEU A 1 866 ? 21.690 24.415 26.684 1.00 85.38 866 LEU A O 1
ATOM 6913 N N . LEU A 1 867 ? 20.291 23.357 28.076 1.00 84.12 867 LEU A N 1
ATOM 6914 C CA . LEU A 1 867 ? 19.277 24.409 28.039 1.00 84.12 867 LEU A CA 1
ATOM 6915 C C . LEU A 1 867 ? 19.731 25.644 28.820 1.00 84.12 867 LEU A C 1
ATOM 6917 O O . LEU A 1 867 ? 19.577 26.753 28.311 1.00 84.12 867 LEU A O 1
ATOM 6921 N N . ALA A 1 868 ? 20.328 25.466 29.999 1.00 85.06 868 ALA A N 1
ATOM 6922 C CA . ALA A 1 868 ? 20.882 26.561 30.787 1.00 85.06 868 ALA A CA 1
ATOM 6923 C C . ALA A 1 868 ? 22.035 27.264 30.055 1.00 85.06 868 ALA A C 1
ATOM 6925 O O . ALA A 1 868 ? 22.088 28.491 30.062 1.00 85.06 868 ALA A O 1
ATOM 6926 N N . GLU A 1 869 ? 22.889 26.521 29.342 1.00 82.75 869 GLU A N 1
ATOM 6927 C CA . GLU A 1 869 ? 23.953 27.094 28.501 1.00 82.75 869 GLU A CA 1
ATOM 6928 C C . GLU A 1 869 ? 23.396 27.964 27.357 1.00 82.75 869 GLU A C 1
ATOM 6930 O O . GLU A 1 869 ? 23.972 28.994 27.010 1.00 82.75 869 GLU A O 1
ATOM 6935 N N . ARG A 1 870 ? 22.259 27.571 26.763 1.00 78.31 870 ARG A N 1
ATOM 6936 C CA . ARG A 1 870 ? 21.673 28.257 25.596 1.00 78.31 870 ARG A CA 1
ATOM 6937 C C . ARG A 1 870 ? 20.716 29.393 25.942 1.00 78.31 870 ARG A C 1
ATOM 6939 O O . ARG A 1 870 ? 20.610 30.337 25.163 1.00 78.31 870 ARG A O 1
ATOM 6946 N N . VAL A 1 871 ? 19.963 29.261 27.031 1.00 76.88 871 VAL A N 1
ATOM 6947 C CA . VAL A 1 871 ? 18.865 30.172 27.402 1.00 76.88 871 VAL A CA 1
ATOM 6948 C C . VAL A 1 871 ? 19.251 31.075 28.583 1.00 76.88 871 VAL A C 1
ATOM 6950 O O . VAL A 1 871 ? 18.730 32.182 28.681 1.00 76.88 871 VAL A O 1
ATOM 6953 N N . GLY A 1 872 ? 20.215 30.661 29.418 1.00 73.38 872 GLY A N 1
ATOM 6954 C CA . GLY A 1 872 ? 20.638 31.375 30.629 1.00 73.38 872 GLY A CA 1
ATOM 6955 C C . GLY A 1 872 ? 19.625 31.282 31.782 1.00 73.38 872 GLY A C 1
ATOM 6956 O O . GLY A 1 872 ? 18.432 31.118 31.551 1.00 73.38 872 GLY A O 1
ATOM 6957 N N . ASN A 1 873 ? 20.099 31.390 33.034 1.00 69.31 873 ASN A N 1
ATOM 6958 C CA . ASN A 1 873 ? 19.280 31.492 34.260 1.00 69.31 873 ASN A CA 1
ATOM 6959 C C . ASN A 1 873 ? 18.148 30.446 34.403 1.00 69.31 873 ASN A C 1
ATOM 6961 O O . ASN A 1 873 ? 16.996 30.785 34.664 1.00 69.31 873 ASN A O 1
ATOM 6965 N N . MET A 1 874 ? 18.476 29.161 34.259 1.00 81.06 874 MET A N 1
ATOM 6966 C CA . MET A 1 874 ? 17.530 28.055 34.456 1.00 81.06 874 MET A CA 1
ATOM 6967 C C . MET A 1 874 ? 18.036 27.093 35.531 1.00 81.06 874 MET A C 1
ATOM 6969 O O . MET A 1 874 ? 19.244 26.922 35.689 1.00 81.06 874 MET A O 1
ATOM 6973 N N . ASP A 1 875 ? 17.109 26.447 36.238 1.00 83.94 875 ASP A N 1
ATOM 6974 C CA . ASP A 1 875 ? 17.429 25.326 37.122 1.00 83.94 875 ASP A CA 1
ATOM 6975 C C . ASP A 1 875 ? 18.052 24.171 36.320 1.00 83.94 875 ASP A C 1
ATOM 6977 O O . ASP A 1 875 ? 17.518 23.748 35.288 1.00 83.94 875 ASP A O 1
ATOM 6981 N N . THR A 1 876 ? 19.191 23.673 36.800 1.00 89.56 876 THR A N 1
ATOM 6982 C CA . THR A 1 876 ? 19.983 22.622 36.156 1.00 89.56 876 THR A CA 1
ATOM 6983 C C . THR A 1 876 ? 19.811 21.251 36.803 1.00 89.56 876 THR A C 1
ATOM 6985 O O . THR A 1 876 ? 20.325 20.273 36.256 1.00 89.56 876 THR A O 1
ATOM 6988 N N . LEU A 1 877 ? 19.082 21.143 37.920 1.00 92.31 877 LEU A N 1
ATOM 6989 C CA . LEU A 1 877 ? 18.902 19.885 38.645 1.00 92.31 877 LEU A CA 1
ATOM 6990 C C . LEU A 1 877 ? 18.050 18.884 37.857 1.00 92.31 877 LEU A C 1
ATOM 6992 O O . LEU A 1 877 ? 17.048 19.237 37.237 1.00 92.31 877 LEU A O 1
ATOM 6996 N N . CYS A 1 878 ? 18.438 17.613 37.880 1.00 92.12 878 CYS A N 1
ATOM 6997 C CA . CYS A 1 878 ? 17.749 16.521 37.199 1.00 92.12 878 CYS A CA 1
ATOM 6998 C C . CYS A 1 878 ? 16.317 16.344 37.706 1.00 92.12 878 CYS A C 1
ATOM 7000 O O . CYS A 1 878 ? 16.115 16.060 38.876 1.00 92.12 878 CYS A O 1
ATOM 7002 N N . ASN A 1 879 ? 15.324 16.398 36.813 1.00 88.56 879 ASN A N 1
ATOM 7003 C CA . ASN A 1 879 ? 13.907 16.269 37.190 1.00 88.56 879 ASN A CA 1
ATOM 7004 C C . ASN A 1 879 ? 13.515 14.879 37.729 1.00 88.56 879 ASN A C 1
ATOM 7006 O O . ASN A 1 879 ? 12.395 14.706 38.198 1.00 88.56 879 ASN A O 1
ATOM 7010 N N . LEU A 1 880 ? 14.392 13.875 37.617 1.00 90.31 880 LEU A N 1
ATOM 7011 C CA . LEU A 1 880 ? 14.148 12.543 38.173 1.00 90.31 880 LEU A CA 1
ATOM 7012 C C . LEU A 1 880 ? 14.600 12.427 39.633 1.00 90.31 880 LEU A C 1
ATOM 7014 O O . LEU A 1 880 ? 13.876 11.849 40.434 1.00 90.31 880 LEU A O 1
ATOM 7018 N N . CYS A 1 881 ? 15.786 12.943 39.976 1.00 90.44 881 CYS A N 1
ATOM 7019 C CA . CYS A 1 881 ? 16.348 12.810 41.327 1.00 90.44 881 CYS A CA 1
ATOM 7020 C C . CYS A 1 881 ? 16.342 14.106 42.140 1.00 90.44 881 CYS A C 1
ATOM 7022 O O . CYS A 1 881 ? 16.387 14.043 43.358 1.00 90.44 881 CYS A O 1
ATOM 7024 N N . ASN A 1 882 ? 16.309 15.265 41.481 1.00 88.88 882 ASN A N 1
ATOM 7025 C CA . ASN A 1 882 ? 16.480 16.604 42.050 1.00 88.88 882 ASN A CA 1
ATOM 7026 C C . ASN A 1 882 ? 17.786 16.813 42.851 1.00 88.88 882 ASN A C 1
ATOM 7028 O O . ASN A 1 882 ? 17.872 17.749 43.638 1.00 88.88 882 ASN A O 1
ATOM 7032 N N . GLU A 1 883 ? 18.809 15.977 42.641 1.00 88.50 883 GLU A N 1
ATOM 7033 C CA . GLU A 1 883 ? 20.056 15.984 43.429 1.00 88.50 883 GLU A CA 1
ATOM 7034 C C . GLU A 1 883 ? 21.285 16.484 42.649 1.00 88.50 883 GLU A C 1
ATOM 7036 O O . GLU A 1 883 ? 22.087 17.242 43.188 1.00 88.50 883 GLU A O 1
ATOM 7041 N N . GLU A 1 884 ? 21.449 16.092 41.380 1.00 90.19 884 GLU A N 1
ATOM 7042 C CA . GLU A 1 884 ? 22.615 16.461 40.558 1.00 90.19 884 GLU A CA 1
ATOM 7043 C C . GLU A 1 884 ? 22.210 17.183 39.264 1.00 90.19 884 GLU A C 1
ATOM 7045 O O . GLU A 1 884 ? 21.054 17.141 38.835 1.00 90.19 884 GLU A O 1
ATOM 7050 N N . VAL A 1 885 ? 23.186 17.818 38.604 1.00 90.69 885 VAL A N 1
ATOM 7051 C CA . VAL A 1 885 ? 23.004 18.483 37.306 1.00 90.69 885 VAL A CA 1
ATOM 7052 C C . VAL A 1 885 ? 22.586 17.477 36.230 1.00 90.69 885 VAL A C 1
ATOM 7054 O O . VAL A 1 885 ? 23.232 16.446 36.022 1.00 90.69 885 VAL A O 1
ATOM 7057 N N . GLU A 1 886 ? 21.524 17.801 35.494 1.00 92.75 886 GLU A N 1
ATOM 7058 C CA . GLU A 1 886 ? 20.991 16.958 34.429 1.00 92.75 886 GLU A CA 1
ATOM 7059 C C . GLU A 1 886 ? 21.889 16.982 33.187 1.00 92.75 886 GLU A C 1
ATOM 7061 O O . GLU A 1 886 ? 21.666 17.743 32.252 1.00 92.75 886 GLU A O 1
ATOM 7066 N N . THR A 1 887 ? 22.893 16.114 33.172 1.00 92.00 887 THR A N 1
ATOM 7067 C CA . THR A 1 887 ? 23.694 15.781 31.986 1.00 92.00 887 THR A CA 1
ATOM 7068 C C . THR A 1 887 ? 23.210 14.458 31.383 1.00 92.00 887 THR A C 1
ATOM 7070 O O . THR A 1 887 ? 22.556 13.667 32.064 1.00 92.00 887 THR A O 1
ATOM 7073 N N . CYS A 1 888 ? 23.551 14.145 30.125 1.00 91.56 888 CYS A N 1
ATOM 7074 C CA . CYS A 1 888 ? 23.211 12.836 29.538 1.00 91.56 888 CYS A CA 1
ATOM 7075 C C . CYS A 1 888 ? 23.815 11.659 30.331 1.00 91.56 888 CYS A C 1
ATOM 7077 O O . CYS A 1 888 ? 23.152 10.640 30.518 1.00 91.56 888 CYS A O 1
ATOM 7079 N N . SER A 1 889 ? 25.051 11.786 30.824 1.00 90.81 889 SER A N 1
ATOM 7080 C CA . SER A 1 889 ? 25.695 10.739 31.629 1.00 90.81 889 SER A CA 1
ATOM 7081 C C . SER A 1 889 ? 24.996 10.540 32.975 1.00 90.81 889 SER A C 1
ATOM 7083 O O . SER A 1 889 ? 24.732 9.400 33.363 1.00 90.81 889 SER A O 1
ATOM 7085 N N . HIS A 1 890 ? 24.634 11.634 33.656 1.00 92.50 890 HIS A N 1
ATOM 7086 C CA . HIS A 1 890 ? 23.861 11.559 34.890 1.00 92.50 890 HIS A CA 1
ATOM 7087 C C . HIS A 1 890 ? 22.477 10.950 34.642 1.00 92.50 890 HIS A C 1
ATOM 7089 O O . HIS A 1 890 ? 22.141 9.927 35.237 1.00 92.50 890 HIS A O 1
ATOM 7095 N N . LEU A 1 891 ? 21.710 11.532 33.717 1.00 93.88 891 LEU A N 1
ATOM 7096 C CA . LEU A 1 891 ? 20.330 11.151 33.428 1.00 93.88 891 LEU A CA 1
ATOM 7097 C C . LEU A 1 891 ? 20.195 9.665 33.085 1.00 93.88 891 LEU A C 1
ATOM 7099 O O . LEU A 1 891 ? 19.268 9.015 33.556 1.00 93.88 891 LEU A O 1
ATOM 7103 N N . PHE A 1 892 ? 21.106 9.126 32.272 1.00 93.62 892 PHE A N 1
ATOM 7104 C CA . PHE A 1 892 ? 20.987 7.759 31.773 1.00 93.62 892 PHE A CA 1
ATOM 7105 C C . PHE A 1 892 ? 21.631 6.688 32.655 1.00 93.62 892 PHE A C 1
ATOM 7107 O O . PHE A 1 892 ? 21.192 5.544 32.572 1.00 93.62 892 PHE A O 1
ATOM 7114 N N . PHE A 1 893 ? 22.643 7.008 33.470 1.00 90.94 893 PHE A N 1
ATOM 7115 C CA . PHE A 1 893 ? 23.403 5.983 34.208 1.00 90.94 893 PHE A CA 1
ATOM 7116 C C . PHE A 1 893 ? 23.576 6.261 35.706 1.00 90.94 893 PHE A C 1
ATOM 7118 O O . PHE A 1 893 ? 23.542 5.308 36.486 1.00 90.94 893 PHE A O 1
ATOM 7125 N N . LYS A 1 894 ? 23.747 7.524 36.126 1.00 90.94 894 LYS A N 1
ATOM 7126 C CA . LYS A 1 894 ? 24.098 7.866 37.523 1.00 90.94 894 LYS A CA 1
ATOM 7127 C C . LYS A 1 894 ? 22.888 8.229 38.392 1.00 90.94 894 LYS A C 1
ATOM 7129 O O . LYS A 1 894 ? 22.923 8.006 39.599 1.00 90.94 894 LYS A O 1
ATOM 7134 N N . CYS A 1 895 ? 21.809 8.729 37.790 1.00 93.06 895 CYS A N 1
ATOM 7135 C CA . CYS A 1 895 ? 20.564 9.074 38.475 1.00 93.06 895 CYS A CA 1
ATOM 7136 C C . CYS A 1 895 ? 20.008 7.875 39.266 1.00 93.06 895 CYS A C 1
ATOM 7138 O O . CYS A 1 895 ? 19.921 6.770 38.732 1.00 93.06 895 CYS A O 1
ATOM 7140 N N . ASN A 1 896 ? 19.596 8.085 40.522 1.00 92.38 896 ASN A N 1
ATOM 7141 C CA . ASN A 1 896 ? 19.024 7.044 41.391 1.00 92.38 896 ASN A CA 1
ATOM 7142 C C . ASN A 1 896 ? 17.819 6.320 40.747 1.00 92.38 896 ASN A C 1
ATOM 7144 O O . ASN A 1 896 ? 17.733 5.094 40.808 1.00 92.38 896 ASN A O 1
ATOM 7148 N N . VAL A 1 897 ? 16.957 7.049 40.035 1.00 91.94 897 VAL A N 1
ATOM 7149 C CA . VAL A 1 897 ? 15.828 6.497 39.269 1.00 91.94 897 VAL A CA 1
ATOM 7150 C C . VAL A 1 897 ? 16.316 5.665 38.081 1.00 91.94 897 VAL A C 1
ATOM 7152 O O . VAL A 1 897 ? 15.833 4.556 37.863 1.00 91.94 897 VAL A O 1
ATOM 7155 N N . ALA A 1 898 ? 17.310 6.151 37.331 1.00 92.00 898 ALA A N 1
ATOM 7156 C CA . ALA A 1 898 ? 17.891 5.403 36.214 1.00 92.00 898 ALA A CA 1
ATOM 7157 C C . ALA A 1 898 ? 18.576 4.110 36.687 1.00 92.00 898 ALA A C 1
ATOM 7159 O O . ALA A 1 898 ? 18.398 3.065 36.065 1.00 92.00 898 ALA A O 1
ATOM 7160 N N . ARG A 1 899 ? 19.286 4.156 37.822 1.00 91.94 899 ARG A N 1
ATOM 7161 C CA . ARG A 1 899 ? 19.892 2.982 38.474 1.00 91.94 899 ARG A CA 1
ATOM 7162 C C . ARG A 1 899 ? 18.842 1.936 38.827 1.00 91.94 899 ARG A C 1
ATOM 7164 O O . ARG A 1 899 ? 19.037 0.759 38.535 1.00 91.94 899 ARG A O 1
ATOM 7171 N N . ALA A 1 900 ? 17.713 2.362 39.393 1.00 90.56 900 ALA A N 1
ATOM 7172 C CA . ALA A 1 900 ? 16.604 1.466 39.701 1.00 90.56 900 ALA A CA 1
ATOM 7173 C C . ALA A 1 900 ? 16.000 0.829 38.436 1.00 90.56 900 ALA A C 1
ATOM 7175 O O . ALA A 1 900 ? 15.700 -0.361 38.442 1.00 90.56 900 ALA A O 1
ATOM 7176 N N . ILE A 1 901 ? 15.878 1.578 37.332 1.00 92.25 901 ILE A N 1
ATOM 7177 C CA . ILE A 1 901 ? 15.383 1.049 36.048 1.00 92.25 901 ILE A CA 1
ATOM 7178 C C . ILE A 1 901 ? 16.359 0.019 35.461 1.00 92.25 901 ILE A C 1
ATOM 7180 O O . ILE A 1 901 ? 15.930 -1.068 35.077 1.00 92.25 901 ILE A O 1
ATOM 7184 N N . TRP A 1 902 ? 17.661 0.318 35.416 1.00 90.62 902 TRP A N 1
ATOM 7185 C CA . TRP A 1 902 ? 18.677 -0.618 34.916 1.00 90.62 902 TRP A CA 1
ATOM 7186 C C . TRP A 1 902 ? 18.763 -1.899 35.750 1.00 90.62 902 TRP A C 1
ATOM 7188 O O . TRP A 1 902 ? 18.882 -2.988 35.184 1.00 90.62 902 TRP A O 1
ATOM 7198 N N . TYR A 1 903 ? 18.650 -1.776 37.075 1.00 89.31 903 TYR A N 1
ATOM 7199 C CA . TYR A 1 903 ? 18.654 -2.913 37.993 1.00 89.31 903 TYR A CA 1
ATOM 7200 C C . TYR A 1 903 ? 17.341 -3.716 37.961 1.00 89.31 903 TYR A C 1
ATOM 7202 O O . TYR A 1 903 ? 17.344 -4.926 38.169 1.00 89.31 903 TYR A O 1
ATOM 7210 N N . GLY A 1 904 ? 16.215 -3.056 37.693 1.00 84.31 904 GLY A N 1
ATOM 7211 C CA . GLY A 1 904 ? 14.902 -3.695 37.632 1.00 84.31 904 GLY A CA 1
ATOM 7212 C C . GLY A 1 904 ? 14.600 -4.405 36.310 1.00 84.31 904 GLY A C 1
ATOM 7213 O O . GLY A 1 904 ? 13.738 -5.275 36.280 1.00 84.31 904 GLY A O 1
ATOM 7214 N N . CYS A 1 905 ? 15.302 -4.071 35.223 1.00 82.19 905 CYS A N 1
ATOM 7215 C CA . CYS A 1 905 ? 15.242 -4.838 33.975 1.00 82.19 905 CYS A CA 1
ATOM 7216 C C . CYS A 1 905 ? 15.847 -6.244 34.163 1.00 82.19 905 CYS A C 1
ATOM 7218 O O . CYS A 1 905 ? 16.694 -6.435 35.035 1.00 82.19 905 CYS A O 1
ATOM 7220 N N . LYS A 1 906 ? 15.521 -7.196 33.270 1.00 74.62 906 LYS A N 1
ATOM 7221 C CA . LYS A 1 906 ? 16.043 -8.591 33.250 1.00 74.62 906 LYS A CA 1
ATOM 7222 C C . LYS A 1 906 ? 17.551 -8.778 33.479 1.00 74.62 906 LYS A C 1
ATOM 7224 O O . LYS A 1 906 ? 17.994 -9.883 33.768 1.00 74.62 906 LYS A O 1
ATOM 7229 N N . TRP A 1 907 ? 18.350 -7.736 33.284 1.00 72.44 907 TRP A N 1
ATOM 7230 C CA . TRP A 1 907 ? 19.807 -7.778 33.362 1.00 72.44 907 TRP A CA 1
ATOM 7231 C C . TRP A 1 907 ? 20.376 -7.451 34.737 1.00 72.44 907 TRP A C 1
ATOM 7233 O O . TRP A 1 907 ? 21.569 -7.660 34.946 1.00 72.44 907 TRP A O 1
ATOM 7243 N N . SER A 1 908 ? 19.564 -6.892 35.637 1.00 80.44 908 SER A N 1
ATOM 7244 C CA . SER A 1 908 ? 20.007 -6.421 36.954 1.00 80.44 908 SER A CA 1
ATOM 7245 C C . SER A 1 908 ? 21.296 -5.599 36.901 1.00 80.44 908 SER A C 1
ATOM 7247 O O . SER A 1 908 ? 22.202 -5.751 37.722 1.00 80.44 908 SER A O 1
ATOM 7249 N N . LEU A 1 909 ? 21.387 -4.728 35.892 1.00 83.81 909 LEU A N 1
ATOM 7250 C CA . LEU A 1 909 ? 22.611 -4.016 35.562 1.00 83.81 909 LEU A CA 1
ATOM 7251 C C . LEU A 1 909 ? 22.872 -2.921 36.598 1.00 83.81 909 LEU A C 1
ATOM 7253 O O . LEU A 1 909 ? 22.075 -1.998 36.772 1.00 83.81 909 LEU A O 1
ATOM 7257 N N . ARG A 1 910 ? 24.029 -2.998 37.255 1.00 83.12 910 ARG A N 1
ATOM 7258 C CA . ARG A 1 910 ? 24.543 -1.959 38.151 1.00 83.12 910 ARG A CA 1
ATOM 7259 C C . ARG A 1 910 ? 25.097 -0.798 37.330 1.00 83.12 910 ARG A C 1
ATOM 7261 O O . ARG A 1 910 ? 26.283 -0.748 37.017 1.00 83.12 910 ARG A O 1
ATOM 7268 N N . SER A 1 911 ? 24.222 0.126 36.929 1.00 84.81 911 SER A N 1
ATOM 7269 C CA . SER A 1 911 ? 24.620 1.265 36.090 1.00 84.81 911 SER A CA 1
ATOM 7270 C C . SER A 1 911 ? 25.600 2.222 36.778 1.00 84.81 911 SER A C 1
ATOM 7272 O O . SER A 1 911 ? 26.289 2.972 36.094 1.00 84.81 911 SER A O 1
ATOM 7274 N N . ASP A 1 912 ? 25.705 2.158 38.108 1.00 77.56 912 ASP A N 1
ATOM 7275 C CA . ASP A 1 912 ? 26.684 2.876 38.926 1.00 77.56 912 ASP A CA 1
ATOM 7276 C C . ASP A 1 912 ? 28.128 2.387 38.746 1.00 77.56 912 ASP A C 1
ATOM 7278 O O . ASP A 1 912 ? 29.060 3.154 38.971 1.00 77.56 912 ASP A O 1
ATOM 7282 N N . GLU A 1 913 ? 28.329 1.152 38.288 1.00 80.44 913 GLU A N 1
ATOM 7283 C CA . GLU A 1 913 ? 29.661 0.613 37.980 1.00 80.44 913 GLU A CA 1
ATOM 7284 C C . GLU A 1 913 ? 30.118 0.960 36.551 1.00 80.44 913 GLU A C 1
ATOM 7286 O O . GLU A 1 913 ? 31.275 0.745 36.178 1.00 80.44 913 GLU A O 1
ATOM 7291 N N . ILE A 1 914 ? 29.228 1.529 35.732 1.00 83.19 914 ILE A N 1
ATOM 7292 C CA . ILE A 1 914 ? 29.519 1.900 34.348 1.00 83.19 914 ILE A CA 1
ATOM 7293 C C . ILE A 1 914 ? 30.057 3.330 34.321 1.00 83.19 914 ILE A C 1
ATOM 7295 O O . ILE A 1 914 ? 29.316 4.309 34.420 1.00 83.19 914 ILE A O 1
ATOM 7299 N N . ASN A 1 915 ? 31.370 3.465 34.142 1.00 80.94 915 ASN A N 1
ATOM 7300 C CA . ASN A 1 915 ? 32.009 4.774 34.062 1.00 80.94 915 ASN A CA 1
ATOM 7301 C C . ASN A 1 915 ? 31.747 5.432 32.696 1.00 80.94 915 ASN A C 1
ATOM 7303 O O . ASN A 1 915 ? 32.472 5.186 31.731 1.00 80.94 915 ASN A O 1
ATOM 7307 N N . VAL A 1 916 ? 30.702 6.261 32.626 1.00 83.62 916 VAL A N 1
ATOM 7308 C CA . VAL A 1 916 ? 30.368 7.069 31.447 1.00 83.62 916 VAL A CA 1
ATOM 7309 C C . VAL A 1 916 ? 30.414 8.548 31.801 1.00 83.62 916 VAL A C 1
ATOM 7311 O O . VAL A 1 916 ? 29.649 9.018 32.645 1.00 83.62 916 VAL A O 1
ATOM 7314 N N . ASN A 1 917 ? 31.294 9.297 31.139 1.00 81.44 917 ASN A N 1
ATOM 7315 C CA . ASN A 1 917 ? 31.437 10.741 31.335 1.00 81.44 917 ASN A CA 1
ATOM 7316 C C . ASN A 1 917 ? 31.175 11.535 30.055 1.00 81.44 917 ASN A C 1
ATOM 7318 O O . ASN A 1 917 ? 30.908 12.732 30.136 1.00 81.44 917 ASN A O 1
ATOM 7322 N N . ARG A 1 918 ? 31.208 10.883 28.886 1.00 83.31 918 ARG A N 1
ATOM 7323 C CA . ARG A 1 918 ? 30.943 11.526 27.595 1.00 83.31 918 ARG A CA 1
ATOM 7324 C C . ARG A 1 918 ? 29.857 10.814 26.793 1.00 83.31 918 ARG A C 1
ATOM 7326 O O . ARG A 1 918 ? 29.674 9.603 26.897 1.00 83.31 918 ARG A O 1
ATOM 7333 N N . ASN A 1 919 ? 29.158 11.555 25.934 1.00 84.44 919 ASN A N 1
ATOM 7334 C CA . ASN A 1 919 ? 28.075 10.999 25.117 1.00 84.44 919 ASN A CA 1
ATOM 7335 C C . ASN A 1 919 ? 28.572 9.956 24.106 1.00 84.44 919 ASN A C 1
ATOM 7337 O O . ASN A 1 919 ? 27.837 9.030 23.762 1.00 84.44 919 ASN A O 1
ATOM 7341 N N . GLU A 1 920 ? 29.817 10.070 23.637 1.00 83.38 920 GLU A N 1
ATOM 7342 C CA . GLU A 1 920 ? 30.422 9.095 22.728 1.00 83.38 920 GLU A CA 1
ATOM 7343 C C . GLU A 1 920 ? 30.584 7.722 23.391 1.00 83.38 920 GLU A C 1
ATOM 7345 O O . GLU A 1 920 ? 30.422 6.695 22.731 1.00 83.38 920 GLU A O 1
ATOM 7350 N N . GLU A 1 921 ? 30.853 7.694 24.698 1.00 86.19 921 GLU A N 1
ATOM 7351 C CA . GLU A 1 921 ? 30.984 6.466 25.487 1.00 86.19 921 GLU A CA 1
ATOM 7352 C C . GLU A 1 921 ? 29.625 5.779 25.658 1.00 86.19 921 GLU A C 1
ATOM 7354 O O . GLU A 1 921 ? 29.541 4.568 25.461 1.00 86.19 921 GLU A O 1
ATOM 7359 N N . ILE A 1 922 ? 28.547 6.546 25.895 1.00 88.75 922 ILE A N 1
ATOM 7360 C CA . ILE A 1 922 ? 27.164 6.027 25.913 1.00 88.75 922 ILE A CA 1
ATOM 7361 C C . ILE A 1 922 ? 26.877 5.280 24.608 1.00 88.75 922 ILE A C 1
ATOM 7363 O O . ILE A 1 922 ? 26.422 4.138 24.600 1.00 88.75 922 ILE A O 1
ATOM 7367 N N . VAL A 1 923 ? 27.184 5.922 23.482 1.00 87.88 923 VAL A N 1
ATOM 7368 C CA . VAL A 1 923 ? 26.905 5.384 22.149 1.00 87.88 923 VAL A CA 1
ATOM 7369 C C . VAL A 1 923 ? 27.772 4.162 21.854 1.00 87.88 923 VAL A C 1
ATOM 7371 O O . VAL A 1 923 ? 27.285 3.189 21.277 1.00 87.88 923 VAL A O 1
ATOM 7374 N N . LYS A 1 924 ? 29.040 4.180 22.277 1.00 87.25 924 LYS A N 1
ATOM 7375 C CA . LYS A 1 924 ? 29.959 3.050 22.123 1.00 87.25 924 LYS A CA 1
ATOM 7376 C C . LYS A 1 924 ? 29.463 1.819 22.877 1.00 87.25 924 LYS A C 1
ATOM 7378 O O . LYS A 1 924 ? 29.481 0.741 22.295 1.00 87.25 924 LYS A O 1
ATOM 7383 N N . ILE A 1 925 ? 28.970 1.986 24.103 1.00 87.56 925 ILE A N 1
ATOM 7384 C CA . ILE A 1 925 ? 28.425 0.887 24.911 1.00 87.56 925 ILE A CA 1
ATOM 7385 C C . ILE A 1 925 ? 27.151 0.316 24.266 1.00 87.56 925 ILE A C 1
ATOM 7387 O O . ILE A 1 925 ? 26.975 -0.893 24.241 1.00 87.56 925 ILE A O 1
ATOM 7391 N N . VAL A 1 926 ? 26.288 1.144 23.667 1.00 88.44 926 VAL A N 1
ATOM 7392 C CA . VAL A 1 926 ? 25.092 0.638 22.963 1.00 88.44 926 VAL A CA 1
ATOM 7393 C C . VAL A 1 926 ? 25.460 -0.140 21.690 1.00 88.44 926 VAL A C 1
ATOM 7395 O O . VAL A 1 926 ? 24.852 -1.164 21.391 1.00 88.44 926 VAL A O 1
ATOM 7398 N N . ILE A 1 927 ? 26.449 0.326 20.920 1.00 86.38 927 ILE A N 1
ATOM 7399 C CA . ILE A 1 927 ? 26.889 -0.314 19.662 1.00 86.38 927 ILE A CA 1
ATOM 7400 C C . ILE A 1 927 ? 27.730 -1.579 19.916 1.00 86.38 927 ILE A C 1
ATOM 7402 O O . ILE A 1 927 ? 27.709 -2.539 19.135 1.00 86.38 927 ILE A O 1
ATOM 7406 N N . ASP A 1 928 ? 28.531 -1.558 20.973 1.00 84.12 928 ASP A N 1
ATOM 7407 C CA . ASP A 1 928 ? 29.435 -2.630 21.372 1.00 84.12 928 ASP A CA 1
ATOM 7408 C C . ASP A 1 928 ? 29.325 -2.873 22.878 1.00 84.12 928 ASP A C 1
ATOM 7410 O O . ASP A 1 928 ? 30.191 -2.430 23.639 1.00 84.12 928 ASP A O 1
ATOM 7414 N N . PRO A 1 929 ? 28.234 -3.520 23.321 1.00 82.56 929 PRO A N 1
ATOM 7415 C CA . PRO A 1 929 ? 28.027 -3.757 24.736 1.00 82.56 929 PRO A CA 1
ATOM 7416 C C . PRO A 1 929 ? 29.129 -4.681 25.274 1.00 82.56 929 PRO A C 1
ATOM 7418 O O . PRO A 1 929 ? 29.348 -5.760 24.714 1.00 82.56 929 PRO A O 1
ATOM 7421 N N . PRO A 1 930 ? 29.832 -4.286 26.353 1.00 71.19 930 PRO A N 1
ATOM 7422 C CA . PRO A 1 930 ? 30.941 -5.063 26.904 1.00 71.19 930 PRO A CA 1
ATOM 7423 C C . PRO A 1 930 ? 30.478 -6.351 27.603 1.00 71.19 930 PRO A C 1
ATOM 7425 O O . PRO A 1 930 ? 31.288 -7.247 27.832 1.00 71.19 930 PRO A O 1
ATOM 7428 N N . TRP A 1 931 ? 29.184 -6.469 27.915 1.00 71.50 931 TRP A N 1
ATOM 7429 C CA . TRP A 1 931 ? 28.597 -7.624 28.591 1.00 71.50 931 TRP A CA 1
ATOM 7430 C C . TRP A 1 931 ? 27.900 -8.557 27.597 1.00 71.50 931 TRP A C 1
ATOM 7432 O O . TRP A 1 931 ? 27.168 -8.115 26.710 1.00 71.50 931 TRP A O 1
ATOM 7442 N N . LYS A 1 932 ? 28.104 -9.866 27.770 1.00 58.47 932 LYS A N 1
ATOM 7443 C CA . LYS A 1 932 ? 27.364 -10.923 27.072 1.00 58.47 932 LYS A CA 1
ATOM 7444 C C . LYS A 1 932 ? 26.602 -11.742 28.104 1.00 58.47 932 LYS A C 1
ATOM 7446 O O . LYS A 1 932 ? 27.229 -12.339 28.976 1.00 58.47 932 LYS A O 1
ATOM 7451 N N . LEU A 1 933 ? 25.278 -11.788 27.995 1.00 60.56 933 LEU A N 1
ATOM 7452 C CA . LEU A 1 933 ? 24.461 -12.698 28.793 1.00 60.56 933 LEU A CA 1
ATOM 7453 C C . LEU A 1 933 ? 24.449 -14.100 28.161 1.00 60.56 933 LEU A C 1
ATOM 7455 O O . LEU A 1 933 ? 24.550 -14.222 26.935 1.00 60.56 933 LEU A O 1
ATOM 7459 N N . PRO A 1 934 ? 24.320 -15.174 28.959 1.00 51.94 934 PRO A N 1
ATOM 7460 C CA . PRO A 1 934 ? 24.131 -16.516 28.421 1.00 51.94 934 PRO A CA 1
ATOM 7461 C C . PRO A 1 934 ? 22.857 -16.561 27.563 1.00 51.94 934 PRO A C 1
ATOM 7463 O O . PRO A 1 934 ? 21.796 -16.167 28.032 1.00 51.94 934 PRO A O 1
ATOM 7466 N N . LYS A 1 935 ? 22.954 -17.086 26.333 1.00 60.91 935 LYS A N 1
ATOM 7467 C CA . LYS A 1 935 ? 21.856 -17.272 25.351 1.00 60.91 935 LYS A CA 1
ATOM 7468 C C . LYS A 1 935 ? 21.358 -16.032 24.582 1.00 60.91 935 LYS A C 1
ATOM 7470 O O . LYS A 1 935 ? 20.575 -16.223 23.657 1.00 60.91 935 LYS A O 1
ATOM 7475 N N . GLU A 1 936 ? 21.826 -14.813 24.861 1.00 70.81 936 GLU A N 1
ATOM 7476 C CA . GLU A 1 936 ? 21.408 -13.610 24.110 1.00 70.81 936 GLU A CA 1
ATOM 7477 C C . GLU A 1 936 ? 22.432 -13.184 23.044 1.00 70.81 936 GLU A C 1
ATOM 7479 O O . GLU A 1 936 ? 23.649 -13.218 23.247 1.00 70.81 936 GLU A O 1
ATOM 7484 N N . SER A 1 937 ? 21.938 -12.750 21.882 1.00 78.06 937 SER A N 1
ATOM 7485 C CA . SER A 1 937 ? 22.781 -12.194 20.819 1.00 78.06 937 SER A CA 1
ATOM 7486 C C . SER A 1 937 ? 23.205 -10.758 21.139 1.00 78.06 937 SER A C 1
ATOM 7488 O O . SER A 1 937 ? 22.477 -9.989 21.762 1.00 78.06 937 SER A O 1
ATOM 7490 N N . ARG A 1 938 ? 24.366 -10.335 20.628 1.00 79.06 938 ARG A N 1
ATOM 7491 C CA . ARG A 1 938 ? 24.854 -8.951 20.780 1.00 79.06 938 ARG A CA 1
ATOM 7492 C C . ARG A 1 938 ? 23.855 -7.901 20.266 1.00 79.06 938 ARG A C 1
ATOM 7494 O O . ARG A 1 938 ? 23.801 -6.795 20.789 1.00 79.06 938 ARG A O 1
ATOM 7501 N N . GLU A 1 939 ? 23.066 -8.248 19.253 1.00 81.75 939 GLU A N 1
ATOM 7502 C CA . GLU A 1 939 ? 22.057 -7.367 18.659 1.00 81.75 939 GLU A CA 1
ATOM 7503 C C . GLU A 1 939 ? 20.861 -7.145 19.595 1.00 81.75 939 GLU A C 1
ATOM 7505 O O . GLU A 1 939 ? 20.395 -6.013 19.722 1.00 81.75 939 GLU A O 1
ATOM 7510 N N . GLN A 1 940 ? 20.412 -8.197 20.288 1.00 82.88 940 GLN A N 1
ATOM 7511 C CA . GLN A 1 940 ? 19.375 -8.108 21.323 1.00 82.88 940 GLN A CA 1
ATOM 7512 C C . GLN A 1 940 ? 19.831 -7.222 22.483 1.00 82.88 940 GLN A C 1
ATOM 7514 O O . GLN A 1 940 ? 19.067 -6.379 22.951 1.00 82.88 940 GLN A O 1
ATOM 7519 N N . VAL A 1 941 ? 21.103 -7.333 22.876 1.00 85.56 941 VAL A N 1
ATOM 7520 C CA . VAL A 1 941 ? 21.688 -6.476 23.913 1.00 85.56 941 VAL A CA 1
ATOM 7521 C C . VAL A 1 941 ? 21.681 -5.007 23.469 1.00 85.56 941 VAL A C 1
ATOM 7523 O O . VAL A 1 941 ? 21.150 -4.140 24.162 1.00 85.56 941 VAL A O 1
ATOM 7526 N N . SER A 1 942 ? 22.159 -4.694 22.265 1.00 88.94 942 SER A N 1
ATOM 7527 C CA . SER A 1 942 ? 22.094 -3.320 21.742 1.00 88.94 942 SER A CA 1
ATOM 7528 C C . SER A 1 942 ? 20.665 -2.751 21.692 1.00 88.94 942 SER A C 1
ATOM 7530 O O . SER A 1 942 ? 20.461 -1.566 21.973 1.00 88.94 942 SER A O 1
ATOM 7532 N N . LEU A 1 943 ? 19.672 -3.579 21.351 1.00 88.62 943 LEU A N 1
ATOM 7533 C CA . LEU A 1 943 ? 18.258 -3.198 21.305 1.00 88.62 943 LEU A CA 1
ATOM 7534 C C . LEU A 1 943 ? 17.675 -2.918 22.697 1.00 88.62 943 LEU A C 1
ATOM 7536 O O . LEU A 1 943 ? 16.999 -1.911 22.895 1.00 88.62 943 LEU A O 1
ATOM 7540 N N . GLN A 1 944 ? 17.942 -3.776 23.675 1.00 88.31 944 GLN A N 1
ATOM 7541 C CA . GLN A 1 944 ? 17.495 -3.538 25.042 1.00 88.31 944 GLN A CA 1
ATOM 7542 C C . GLN A 1 944 ? 18.095 -2.229 25.573 1.00 88.31 944 GLN A C 1
ATOM 7544 O O . GLN A 1 944 ? 17.369 -1.390 26.099 1.00 88.31 944 GLN A O 1
ATOM 7549 N N . MET A 1 945 ? 19.396 -1.993 25.354 1.00 89.69 945 MET A N 1
ATOM 7550 C CA . MET A 1 945 ? 20.046 -0.765 25.817 1.00 89.69 945 MET A CA 1
ATOM 7551 C C . MET A 1 945 ? 19.422 0.497 25.215 1.00 89.69 945 MET A C 1
ATOM 7553 O O . MET A 1 945 ? 19.162 1.456 25.941 1.00 89.69 945 MET A O 1
ATOM 7557 N N . ILE A 1 946 ? 19.159 0.519 23.903 1.00 91.50 946 ILE A N 1
ATOM 7558 C CA . ILE A 1 946 ? 18.593 1.706 23.242 1.00 91.50 946 ILE A CA 1
ATOM 7559 C C . ILE A 1 946 ? 17.153 1.984 23.702 1.00 91.50 946 ILE A C 1
ATOM 7561 O O . ILE A 1 946 ? 16.784 3.150 23.853 1.00 91.50 946 ILE A O 1
ATOM 7565 N N . ILE A 1 947 ? 16.358 0.937 23.960 1.00 91.69 947 ILE A N 1
ATOM 7566 C CA . ILE A 1 947 ? 14.983 1.063 24.462 1.00 91.69 947 ILE A CA 1
ATOM 7567 C C . ILE A 1 947 ? 14.982 1.543 25.916 1.00 91.69 947 ILE A C 1
ATOM 7569 O O . ILE A 1 947 ? 14.200 2.437 26.240 1.00 91.69 947 ILE A O 1
ATOM 7573 N N . THR A 1 948 ? 15.882 1.040 26.767 1.00 92.50 948 THR A N 1
ATOM 7574 C CA . THR A 1 948 ? 16.019 1.511 28.155 1.00 92.50 948 THR A CA 1
ATOM 7575 C C . THR A 1 948 ? 16.393 2.992 28.213 1.00 92.50 948 THR A C 1
ATOM 7577 O O . THR A 1 948 ? 15.752 3.759 28.930 1.00 92.50 948 THR A O 1
ATOM 7580 N N . LEU A 1 949 ? 17.364 3.436 27.403 1.00 93.62 949 LEU A N 1
ATOM 7581 C CA . LEU A 1 949 ? 17.721 4.858 27.311 1.00 93.62 949 LEU A CA 1
ATOM 7582 C C . LEU A 1 949 ? 16.530 5.717 26.846 1.00 93.62 949 LEU A C 1
ATOM 7584 O O . LEU A 1 949 ? 16.289 6.796 27.388 1.00 93.62 949 LEU A O 1
ATOM 7588 N N . GLU A 1 950 ? 15.761 5.246 25.858 1.00 93.31 950 GLU A N 1
ATOM 7589 C CA . GLU A 1 950 ? 14.570 5.959 25.378 1.00 93.31 950 GLU A CA 1
ATOM 7590 C C . GLU A 1 950 ? 13.465 6.012 26.448 1.00 93.31 950 GLU A C 1
ATOM 7592 O O . GLU A 1 950 ? 12.791 7.033 26.583 1.00 93.31 950 GLU A O 1
ATOM 7597 N N . ALA A 1 951 ? 13.285 4.947 27.230 1.00 92.44 951 ALA A N 1
ATOM 7598 C CA . ALA A 1 951 ? 12.312 4.898 28.317 1.00 92.44 951 ALA A CA 1
ATOM 7599 C C . ALA A 1 951 ? 12.662 5.876 29.447 1.00 92.44 951 ALA A C 1
ATOM 7601 O O . ALA A 1 951 ? 11.793 6.638 29.866 1.00 92.44 951 ALA A O 1
ATOM 7602 N N . ILE A 1 952 ? 13.934 5.937 29.861 1.00 94.12 952 ILE A N 1
ATOM 7603 C CA . ILE A 1 952 ? 14.421 6.923 30.843 1.00 94.12 952 ILE A CA 1
ATOM 7604 C C . ILE A 1 952 ? 14.177 8.351 30.332 1.00 94.12 952 ILE A C 1
ATOM 7606 O O . ILE A 1 952 ? 13.663 9.201 31.061 1.00 94.12 952 ILE A O 1
ATOM 7610 N N . TRP A 1 953 ? 14.479 8.613 29.055 1.00 94.12 953 TRP A N 1
ATOM 7611 C CA . TRP A 1 953 ? 14.227 9.915 28.434 1.00 94.12 953 TRP A CA 1
ATOM 7612 C C . TRP A 1 953 ? 12.738 10.287 28.416 1.00 94.12 953 TRP A C 1
ATOM 7614 O O . TRP A 1 953 ? 12.375 11.431 28.695 1.00 94.12 953 TRP A O 1
ATOM 7624 N N . ASN A 1 954 ? 11.862 9.336 28.091 1.00 90.94 954 ASN A N 1
ATOM 7625 C CA . ASN A 1 954 ? 10.419 9.566 28.052 1.00 90.94 954 ASN A CA 1
ATOM 7626 C C . ASN A 1 954 ? 9.836 9.793 29.450 1.00 90.94 954 ASN A C 1
ATOM 7628 O O . ASN A 1 954 ? 9.046 10.719 29.611 1.00 90.94 954 ASN A O 1
ATOM 7632 N N . LEU A 1 955 ? 10.271 9.019 30.449 1.00 91.19 955 LEU A N 1
ATOM 7633 C CA . LEU A 1 955 ? 9.878 9.200 31.847 1.00 91.19 955 LEU A CA 1
ATOM 7634 C C . LEU A 1 955 ? 10.259 10.601 32.343 1.00 91.19 955 LEU A C 1
ATOM 7636 O O . LEU A 1 955 ? 9.416 11.332 32.860 1.00 91.19 955 LEU A O 1
ATOM 7640 N N . ARG A 1 956 ? 11.500 11.031 32.084 1.00 91.50 956 ARG A N 1
ATOM 7641 C CA . ARG A 1 956 ? 11.950 12.397 32.384 1.00 91.50 956 ARG A CA 1
ATOM 7642 C C . ARG A 1 956 ? 11.062 13.445 31.715 1.00 91.50 956 ARG A C 1
ATOM 7644 O O . ARG A 1 956 ? 10.691 14.425 32.359 1.00 91.50 956 ARG A O 1
ATOM 7651 N N . ASN A 1 957 ? 10.699 13.273 30.443 1.00 89.38 957 ASN A N 1
ATOM 7652 C CA . ASN A 1 957 ? 9.831 14.230 29.744 1.00 89.38 957 ASN A CA 1
ATOM 7653 C C . ASN A 1 957 ? 8.402 14.250 30.293 1.00 89.38 957 ASN A C 1
ATOM 7655 O O . ASN A 1 957 ? 7.804 15.320 30.350 1.00 89.38 957 ASN A O 1
ATOM 7659 N N . GLN A 1 958 ? 7.867 13.103 30.713 1.00 88.00 958 GLN A N 1
ATOM 7660 C CA . GLN A 1 958 ? 6.551 13.018 31.341 1.00 88.00 958 GLN A CA 1
ATOM 7661 C C . GLN A 1 958 ? 6.512 13.817 32.646 1.00 88.00 958 GLN A C 1
ATOM 7663 O O . GLN A 1 958 ? 5.579 14.580 32.862 1.00 88.00 958 GLN A O 1
ATOM 7668 N N . ILE A 1 959 ? 7.550 13.718 33.475 1.00 88.44 959 ILE A N 1
ATOM 7669 C CA . ILE A 1 959 ? 7.654 14.511 34.709 1.00 88.44 959 ILE A CA 1
ATOM 7670 C C . ILE A 1 959 ? 7.834 15.994 34.373 1.00 88.44 959 ILE A C 1
ATOM 7672 O O . ILE A 1 959 ? 7.139 16.846 34.913 1.00 88.44 959 ILE A O 1
ATOM 7676 N N . THR A 1 960 ? 8.717 16.300 33.417 1.00 84.50 960 THR A N 1
ATOM 7677 C CA . THR A 1 960 ? 9.048 17.682 33.032 1.00 84.50 960 THR A CA 1
ATOM 7678 C C . THR A 1 960 ? 7.854 18.445 32.451 1.00 84.50 960 THR A C 1
ATOM 7680 O O . THR A 1 960 ? 7.733 19.643 32.686 1.00 84.50 960 THR A O 1
ATOM 7683 N N . HIS A 1 961 ? 7.001 17.789 31.659 1.00 83.06 961 HIS A N 1
ATOM 7684 C CA . HIS A 1 961 ? 5.921 18.457 30.922 1.00 83.06 961 HIS A CA 1
ATOM 7685 C C . HIS A 1 961 ? 4.521 18.178 31.471 1.00 83.06 961 HIS A C 1
ATOM 7687 O O . HIS A 1 961 ? 3.656 19.038 31.342 1.00 83.06 961 HIS A O 1
ATOM 7693 N N . ASN A 1 962 ? 4.297 17.008 32.076 1.00 78.25 962 ASN A N 1
ATOM 7694 C CA . ASN A 1 962 ? 2.968 16.564 32.504 1.00 78.25 962 ASN A CA 1
ATOM 7695 C C . ASN A 1 962 ? 2.846 16.429 34.032 1.00 78.25 962 ASN A C 1
ATOM 7697 O O . ASN A 1 962 ? 1.790 16.019 34.502 1.00 78.25 962 ASN A O 1
ATOM 7701 N N . GLY A 1 963 ? 3.902 16.726 34.804 1.00 72.56 963 GLY A N 1
ATOM 7702 C CA . GLY A 1 963 ? 3.871 16.705 36.273 1.00 72.56 963 GLY A CA 1
ATOM 7703 C C . GLY A 1 963 ? 3.560 15.337 36.899 1.00 72.56 963 GLY A C 1
ATOM 7704 O O . GLY A 1 963 ? 3.053 15.288 38.013 1.00 72.56 963 GLY A O 1
ATOM 7705 N N . GLY A 1 964 ? 3.800 14.234 36.180 1.00 68.00 964 GLY A N 1
ATOM 7706 C CA . GLY A 1 964 ? 3.458 12.882 36.640 1.00 68.00 964 GLY A CA 1
ATOM 7707 C C . GLY A 1 964 ? 4.398 12.323 37.717 1.00 68.00 964 GLY A C 1
ATOM 7708 O O . GLY A 1 964 ? 5.557 12.723 37.805 1.00 68.00 964 GLY A O 1
ATOM 7709 N N . GLU A 1 965 ? 3.911 11.352 38.495 1.00 78.94 965 GLU A N 1
ATOM 7710 C CA . GLU A 1 965 ? 4.713 10.608 39.477 1.00 78.94 965 GLU A CA 1
ATOM 7711 C C . GLU A 1 965 ? 5.608 9.539 38.824 1.00 78.94 965 GLU A C 1
ATOM 7713 O O . GLU A 1 965 ? 5.295 8.971 37.772 1.00 78.94 965 GLU A O 1
ATOM 7718 N N . ILE A 1 966 ? 6.734 9.232 39.473 1.00 86.31 966 ILE A N 1
ATOM 7719 C CA . ILE A 1 966 ? 7.694 8.231 38.998 1.00 86.31 966 ILE A CA 1
ATOM 7720 C C . ILE A 1 966 ? 7.152 6.824 39.257 1.00 86.31 966 ILE A C 1
ATOM 7722 O O . ILE A 1 966 ? 7.225 6.313 40.371 1.00 86.31 966 ILE A O 1
ATOM 7726 N N . ASN A 1 967 ? 6.684 6.148 38.205 1.00 86.88 967 ASN A N 1
ATOM 7727 C CA . ASN A 1 967 ? 6.296 4.739 38.276 1.00 86.88 967 ASN A CA 1
ATOM 7728 C C . ASN A 1 967 ? 7.373 3.833 37.656 1.00 86.88 967 ASN A C 1
ATOM 7730 O O . ASN A 1 967 ? 7.379 3.553 36.451 1.00 86.88 967 ASN A O 1
ATOM 7734 N N . LEU A 1 968 ? 8.295 3.364 38.501 1.00 87.94 968 LEU A N 1
ATOM 7735 C CA . LEU A 1 968 ? 9.396 2.481 38.103 1.00 87.94 968 LEU A CA 1
ATOM 7736 C C . LEU A 1 968 ? 8.894 1.155 37.517 1.00 87.94 968 LEU A C 1
ATOM 7738 O O . LEU A 1 968 ? 9.387 0.717 36.481 1.00 87.94 968 LEU A O 1
ATOM 7742 N N . ILE A 1 969 ? 7.883 0.544 38.142 1.00 86.38 969 ILE A N 1
ATOM 7743 C CA . ILE A 1 969 ? 7.359 -0.774 37.752 1.00 86.38 969 ILE A CA 1
ATOM 7744 C C . ILE A 1 969 ? 6.748 -0.717 36.349 1.00 86.38 969 ILE A C 1
ATOM 7746 O O . ILE A 1 969 ? 7.053 -1.562 35.509 1.00 86.38 969 ILE A O 1
ATOM 7750 N N . SER A 1 970 ? 5.918 0.293 36.079 1.00 86.81 970 SER A N 1
ATOM 7751 C CA . SER A 1 970 ? 5.310 0.508 34.761 1.00 86.81 970 SER A CA 1
ATOM 7752 C C . SER A 1 970 ? 6.373 0.770 33.692 1.00 86.81 970 SER A C 1
ATOM 7754 O O . SER A 1 970 ? 6.333 0.178 32.613 1.00 86.81 970 SER A O 1
ATOM 7756 N N . THR A 1 971 ? 7.389 1.578 34.019 1.00 88.81 971 THR A N 1
ATOM 7757 C CA . THR A 1 971 ? 8.498 1.879 33.101 1.00 88.81 971 THR A CA 1
ATOM 7758 C C . THR A 1 971 ? 9.291 0.618 32.743 1.00 88.81 971 THR A C 1
ATOM 7760 O O . THR A 1 971 ? 9.543 0.374 31.564 1.00 88.81 971 THR A O 1
ATOM 7763 N N . ILE A 1 972 ? 9.641 -0.212 33.732 1.00 90.88 972 ILE A N 1
ATOM 7764 C CA . ILE A 1 972 ? 10.384 -1.467 33.529 1.00 90.88 972 ILE A CA 1
ATOM 7765 C C . ILE A 1 972 ? 9.564 -2.462 32.700 1.00 90.88 972 ILE A C 1
ATOM 7767 O O . ILE A 1 972 ? 10.054 -2.960 31.686 1.00 90.88 972 ILE A O 1
ATOM 7771 N N . LYS A 1 973 ? 8.293 -2.695 33.060 1.00 87.38 973 LYS A N 1
ATOM 7772 C CA . LYS A 1 973 ? 7.398 -3.576 32.288 1.00 87.38 973 LYS A CA 1
ATOM 7773 C C . LYS A 1 973 ? 7.230 -3.091 30.846 1.00 87.38 973 LYS A C 1
ATOM 7775 O O . LYS A 1 973 ? 7.248 -3.896 29.918 1.00 87.38 973 LYS A O 1
ATOM 7780 N N . GLY A 1 974 ? 7.125 -1.776 30.644 1.00 88.00 974 GLY A N 1
ATOM 7781 C CA . GLY A 1 974 ? 7.033 -1.165 29.319 1.00 88.00 974 GLY A CA 1
ATOM 7782 C C . GLY A 1 974 ? 8.297 -1.344 28.472 1.00 88.00 974 GLY A C 1
ATOM 7783 O O . GLY A 1 974 ? 8.196 -1.542 27.262 1.00 88.00 974 GLY A O 1
ATOM 7784 N N . ILE A 1 975 ? 9.488 -1.312 29.081 1.00 89.56 975 ILE A N 1
ATOM 7785 C CA . ILE A 1 975 ? 10.752 -1.613 28.389 1.00 89.56 975 ILE A CA 1
ATOM 7786 C C . ILE A 1 975 ? 10.745 -3.062 27.892 1.00 89.56 975 ILE A C 1
ATOM 7788 O O . ILE A 1 975 ? 11.013 -3.301 26.715 1.00 89.56 975 ILE A O 1
ATOM 7792 N N . GLU A 1 976 ? 10.415 -4.018 28.763 1.00 86.94 976 GLU A N 1
ATOM 7793 C CA . GLU A 1 976 ? 10.398 -5.442 28.412 1.00 86.94 976 GLU A CA 1
ATOM 7794 C C . GLU A 1 976 ? 9.374 -5.748 27.317 1.00 86.94 976 GLU A C 1
ATOM 7796 O O . GLU A 1 976 ? 9.711 -6.424 26.344 1.00 86.94 976 GLU A O 1
ATOM 7801 N N . ALA A 1 977 ? 8.164 -5.191 27.423 1.00 86.31 977 ALA A N 1
ATOM 7802 C CA . ALA A 1 977 ? 7.118 -5.347 26.418 1.00 86.31 977 ALA A CA 1
ATOM 7803 C C . ALA A 1 977 ? 7.567 -4.837 25.040 1.00 86.31 977 ALA A C 1
ATOM 7805 O O . ALA A 1 977 ? 7.442 -5.556 24.054 1.00 86.31 977 ALA A O 1
ATOM 7806 N N . ARG A 1 978 ? 8.172 -3.642 24.968 1.00 86.62 978 ARG A N 1
ATOM 7807 C CA . ARG A 1 978 ? 8.648 -3.053 23.700 1.00 86.62 978 ARG A CA 1
ATOM 7808 C C . ARG A 1 978 ? 9.800 -3.833 23.071 1.00 86.62 978 ARG A C 1
ATOM 7810 O O . ARG A 1 978 ? 9.932 -3.863 21.849 1.00 86.62 978 ARG A O 1
ATOM 7817 N N . VAL A 1 979 ? 10.657 -4.444 23.888 1.00 86.31 979 VAL A N 1
ATOM 7818 C CA . VAL A 1 979 ? 11.738 -5.304 23.387 1.00 86.31 979 VAL A CA 1
ATOM 7819 C C . VAL A 1 979 ? 11.152 -6.591 22.816 1.00 86.31 979 VAL A C 1
ATOM 7821 O O . VAL A 1 979 ? 11.521 -6.974 21.710 1.00 86.31 979 VAL A O 1
ATOM 7824 N N . GLN A 1 980 ? 10.214 -7.228 23.523 1.00 83.31 980 GLN A N 1
ATOM 7825 C CA . GLN A 1 980 ? 9.536 -8.432 23.033 1.00 83.31 980 GLN A CA 1
ATOM 7826 C C . GLN A 1 980 ? 8.724 -8.158 21.765 1.00 83.31 980 GLN A C 1
ATOM 7828 O O . GLN A 1 980 ? 8.860 -8.899 20.801 1.00 83.31 980 GLN A O 1
ATOM 7833 N N . GLU A 1 981 ? 7.967 -7.061 21.719 1.00 84.44 981 GLU A N 1
ATOM 7834 C CA . GLU A 1 981 ? 7.232 -6.617 20.529 1.00 84.44 981 GLU A CA 1
ATOM 7835 C C . GLU A 1 981 ? 8.160 -6.491 19.313 1.00 84.44 981 GLU A C 1
ATOM 7837 O O . GLU A 1 981 ? 7.866 -7.018 18.239 1.00 84.44 981 GLU A O 1
ATOM 7842 N N . PHE A 1 982 ? 9.324 -5.852 19.481 1.00 82.81 982 PHE A N 1
ATOM 7843 C CA . PHE A 1 982 ? 10.292 -5.724 18.395 1.00 82.81 982 PHE A CA 1
ATOM 7844 C C . PHE A 1 982 ? 10.847 -7.080 17.946 1.00 82.81 982 PHE A C 1
ATOM 7846 O O . PHE A 1 982 ? 10.984 -7.310 16.744 1.00 82.81 982 PHE A O 1
ATOM 7853 N N . LEU A 1 983 ? 11.174 -7.973 18.884 1.00 81.06 983 LEU A N 1
ATOM 7854 C CA . LEU A 1 983 ? 11.693 -9.304 18.563 1.00 81.06 983 LEU A CA 1
ATOM 7855 C C . LEU A 1 983 ? 10.646 -10.157 17.838 1.00 81.06 983 LEU A C 1
ATOM 7857 O O . LEU A 1 983 ? 10.961 -10.712 16.789 1.00 81.06 983 LEU A O 1
ATOM 7861 N N . LEU A 1 984 ? 9.397 -10.157 18.308 1.00 78.38 984 LEU A N 1
ATOM 7862 C CA . LEU A 1 984 ? 8.270 -10.831 17.657 1.00 78.38 984 LEU A CA 1
ATOM 7863 C C . LEU A 1 984 ? 7.997 -10.262 16.260 1.00 78.38 984 LEU A C 1
ATOM 7865 O O . LEU A 1 984 ? 7.723 -11.012 15.333 1.00 78.38 984 LEU A O 1
ATOM 7869 N N . SER A 1 985 ? 8.154 -8.949 16.061 1.00 72.25 985 SER A N 1
ATOM 7870 C CA . SER A 1 985 ? 8.014 -8.336 14.730 1.00 72.25 985 SER A CA 1
ATOM 7871 C C . SER A 1 985 ? 9.104 -8.761 13.729 1.00 72.25 985 SER A C 1
ATOM 7873 O O . SER A 1 985 ? 8.939 -8.571 12.523 1.00 72.25 985 SER A O 1
ATOM 7875 N N . GLN A 1 986 ? 10.228 -9.306 14.214 1.00 64.31 986 GLN A N 1
ATOM 7876 C CA . GLN A 1 986 ? 11.305 -9.858 13.382 1.00 64.31 986 GLN A CA 1
ATOM 7877 C C . GLN A 1 986 ? 11.137 -11.362 13.126 1.00 64.31 986 GLN A C 1
ATOM 7879 O O . GLN A 1 986 ? 11.738 -11.881 12.182 1.00 64.31 986 GLN A O 1
ATOM 7884 N N . GLU A 1 987 ? 10.340 -12.057 13.939 1.00 50.91 987 GLU A N 1
ATOM 7885 C CA . GLU A 1 987 ? 9.985 -13.456 13.730 1.00 50.91 987 GLU A CA 1
ATOM 7886 C C . GLU A 1 987 ? 8.925 -13.541 12.626 1.00 50.91 987 GLU A C 1
ATOM 7888 O O . GLU A 1 987 ? 7.726 -13.372 12.833 1.00 50.91 987 GLU A O 1
ATOM 7893 N N . LEU A 1 988 ? 9.381 -13.792 11.398 1.00 43.31 988 LEU A N 1
ATOM 7894 C CA . LEU A 1 988 ? 8.501 -14.327 10.361 1.00 43.31 988 LEU A CA 1
ATOM 7895 C C . LEU A 1 988 ? 7.915 -15.662 10.864 1.00 43.31 988 LEU A C 1
ATOM 7897 O O . LEU A 1 988 ? 8.633 -16.394 11.554 1.00 43.31 988 LEU A O 1
ATOM 7901 N N . PRO A 1 989 ? 6.661 -16.021 10.509 1.00 39.22 989 PRO A N 1
ATOM 7902 C CA . PRO A 1 989 ? 6.127 -17.343 10.828 1.00 39.22 989 PRO A CA 1
ATOM 7903 C C . PRO A 1 989 ? 7.125 -18.398 10.344 1.00 39.22 989 PRO A C 1
ATOM 7905 O O . PRO A 1 989 ? 7.741 -18.180 9.293 1.00 39.22 989 PRO A O 1
ATOM 7908 N N . PRO A 1 990 ? 7.322 -19.504 11.084 1.00 33.56 990 PRO A N 1
ATOM 7909 C CA . PRO A 1 990 ? 8.325 -20.491 10.738 1.00 33.56 990 PRO A CA 1
ATOM 7910 C C . PRO A 1 990 ? 7.992 -21.048 9.357 1.00 33.56 990 PRO A C 1
ATOM 7912 O O . PRO A 1 990 ? 7.176 -21.949 9.190 1.00 33.56 990 PRO A O 1
ATOM 7915 N N . GLN A 1 991 ? 8.659 -20.516 8.336 1.00 34.28 991 GLN A N 1
ATOM 7916 C CA . GLN A 1 991 ? 8.973 -21.312 7.176 1.00 34.28 991 GLN A CA 1
ATOM 7917 C C . GLN A 1 991 ? 9.797 -22.453 7.751 1.00 34.28 991 GLN A C 1
ATOM 7919 O O . GLN A 1 991 ? 10.857 -22.211 8.330 1.00 34.28 991 GLN A O 1
ATOM 7924 N N . HIS A 1 992 ? 9.286 -23.679 7.653 1.00 33.12 992 HIS A N 1
ATOM 7925 C CA . HIS A 1 992 ? 10.089 -24.880 7.819 1.00 33.12 992 HIS A CA 1
ATOM 7926 C C . HIS A 1 992 ? 11.197 -24.853 6.760 1.00 33.12 992 HIS A C 1
ATOM 7928 O O . HIS A 1 992 ? 11.134 -25.522 5.734 1.00 33.12 992 HIS A O 1
ATOM 7934 N N . ILE A 1 993 ? 12.221 -24.037 6.990 1.00 33.78 993 ILE A N 1
ATOM 7935 C CA . ILE A 1 993 ? 13.517 -24.203 6.380 1.00 33.78 993 ILE A CA 1
ATOM 7936 C C . ILE A 1 993 ? 14.062 -25.408 7.123 1.00 33.78 993 ILE A C 1
ATOM 7938 O O . ILE A 1 993 ? 14.561 -25.298 8.243 1.00 33.78 993 ILE A O 1
ATOM 7942 N N . HIS A 1 994 ? 13.889 -26.581 6.515 1.00 32.59 994 HIS A N 1
ATOM 7943 C CA . HIS A 1 994 ? 14.785 -27.690 6.770 1.00 32.59 994 HIS A CA 1
ATOM 7944 C C . HIS A 1 994 ? 16.196 -27.107 6.693 1.00 32.59 994 HIS A C 1
ATOM 7946 O O . HIS A 1 994 ? 16.667 -26.730 5.618 1.00 32.59 994 HIS A O 1
ATOM 7952 N N . MET A 1 995 ? 16.853 -26.952 7.842 1.00 30.88 995 MET A N 1
ATOM 7953 C CA . MET A 1 995 ? 18.295 -26.820 7.853 1.00 30.88 995 MET A CA 1
ATOM 7954 C C . MET A 1 995 ? 18.821 -28.185 7.435 1.00 30.88 995 MET A C 1
ATOM 7956 O O . MET A 1 995 ? 19.142 -29.025 8.274 1.00 30.88 995 MET A O 1
ATOM 7960 N N . ASP A 1 996 ? 18.861 -28.412 6.124 1.00 37.22 996 ASP A N 1
ATOM 7961 C CA . ASP A 1 996 ? 19.736 -29.412 5.552 1.00 37.22 996 ASP A CA 1
ATOM 7962 C C . ASP A 1 996 ? 21.143 -28.982 5.937 1.00 37.22 996 ASP A C 1
ATOM 7964 O O . ASP A 1 996 ? 21.770 -28.114 5.329 1.00 37.22 996 ASP A O 1
ATOM 7968 N N . VAL A 1 997 ? 21.633 -29.573 7.021 1.00 37.34 997 VAL A N 1
ATOM 7969 C CA . VAL A 1 997 ? 23.060 -29.676 7.255 1.00 37.34 997 VAL A CA 1
ATOM 7970 C C . VAL A 1 997 ? 23.567 -30.494 6.074 1.00 37.34 997 VAL A C 1
ATOM 7972 O O . VAL A 1 997 ? 23.487 -31.721 6.097 1.00 37.34 997 VAL A O 1
ATOM 7975 N N . THR A 1 998 ? 24.003 -29.819 5.008 1.00 47.88 998 THR A N 1
ATOM 7976 C CA . THR A 1 998 ? 24.612 -30.441 3.831 1.00 47.88 998 THR A CA 1
ATOM 7977 C C . THR A 1 998 ? 25.845 -31.198 4.298 1.00 47.88 998 THR A C 1
ATOM 7979 O O . THR A 1 998 ? 26.930 -30.634 4.441 1.00 47.88 998 THR A O 1
ATOM 7982 N N . LYS A 1 999 ? 25.664 -32.479 4.620 1.00 59.88 999 LYS A N 1
ATOM 7983 C CA . LYS A 1 999 ? 26.758 -33.394 4.915 1.00 59.88 999 LYS A CA 1
ATOM 7984 C C . LYS A 1 999 ? 27.473 -33.677 3.603 1.00 59.88 999 LYS A C 1
ATOM 7986 O O . LYS A 1 999 ? 26.832 -33.928 2.584 1.00 59.88 999 LYS A O 1
ATOM 7991 N N . TRP A 1 1000 ? 28.800 -33.617 3.645 1.00 77.56 1000 TRP A N 1
ATOM 7992 C CA . TRP A 1 1000 ? 29.648 -33.998 2.522 1.00 77.56 1000 TRP A CA 1
ATOM 7993 C C . TRP A 1 1000 ? 29.247 -35.390 2.006 1.00 77.56 1000 TRP A C 1
ATOM 7995 O O . TRP A 1 1000 ? 29.042 -36.311 2.799 1.00 77.56 1000 TRP A O 1
ATOM 8005 N N . SER A 1 1001 ? 29.125 -35.531 0.686 1.00 78.19 1001 SER A N 1
ATOM 8006 C CA . SER A 1 1001 ? 28.770 -36.778 0.004 1.00 78.19 1001 SER A CA 1
ATOM 8007 C C . SER A 1 1001 ? 29.885 -37.211 -0.946 1.00 78.19 1001 SER A C 1
ATOM 8009 O O . SER A 1 1001 ? 30.573 -36.373 -1.545 1.00 78.19 1001 SER A O 1
ATOM 8011 N N . THR A 1 1002 ? 30.077 -38.524 -1.085 1.00 83.19 1002 THR A N 1
ATOM 8012 C CA . THR A 1 1002 ? 31.056 -39.079 -2.025 1.00 83.19 1002 THR A CA 1
ATOM 8013 C C . THR A 1 1002 ? 30.651 -38.763 -3.473 1.00 83.19 1002 THR A C 1
ATOM 8015 O O . THR A 1 1002 ? 29.460 -38.595 -3.759 1.00 83.19 1002 THR A O 1
ATOM 8018 N N . PRO A 1 1003 ? 31.613 -38.602 -4.403 1.00 78.62 1003 PRO A N 1
ATOM 8019 C CA . PRO A 1 1003 ? 31.280 -38.425 -5.809 1.00 78.62 1003 PRO A CA 1
ATOM 8020 C C . PRO A 1 1003 ? 30.586 -39.666 -6.399 1.00 78.62 1003 PRO A C 1
ATOM 8022 O O . PRO A 1 1003 ? 30.754 -40.774 -5.896 1.00 78.62 1003 PRO A O 1
ATOM 8025 N N . PRO A 1 1004 ? 29.824 -39.501 -7.488 1.00 79.25 1004 PRO A N 1
ATOM 8026 C CA . PRO A 1 1004 ? 29.277 -40.614 -8.259 1.00 79.25 1004 PRO A CA 1
ATOM 8027 C C . PRO A 1 1004 ? 30.381 -41.507 -8.879 1.00 79.25 1004 PRO A C 1
ATOM 8029 O O . PRO A 1 1004 ? 31.518 -41.055 -9.046 1.00 79.25 1004 PRO A O 1
ATOM 8032 N N . PRO A 1 1005 ? 30.056 -42.757 -9.272 1.00 77.69 1005 PRO A N 1
ATOM 8033 C CA . PRO A 1 1005 ? 31.020 -43.708 -9.831 1.00 77.69 1005 PRO A CA 1
ATOM 8034 C C . PRO A 1 1005 ? 31.806 -43.155 -11.026 1.00 77.69 1005 PRO A C 1
ATOM 8036 O O . PRO A 1 1005 ? 31.247 -42.472 -11.885 1.00 77.69 1005 PRO A O 1
ATOM 8039 N N . ASN A 1 1006 ? 33.095 -43.504 -11.102 1.00 78.38 1006 ASN A N 1
ATOM 8040 C CA . ASN A 1 1006 ? 34.049 -43.059 -12.130 1.00 78.38 1006 ASN A CA 1
ATOM 8041 C C . ASN A 1 1006 ? 34.344 -41.549 -12.157 1.00 78.38 1006 ASN A C 1
ATOM 8043 O O . ASN A 1 1006 ? 34.876 -41.060 -13.156 1.00 78.38 1006 ASN A O 1
ATOM 8047 N N . VAL A 1 1007 ? 34.063 -40.823 -11.068 1.00 82.50 1007 VAL A N 1
ATOM 8048 C CA . VAL A 1 1007 ? 34.462 -39.420 -10.917 1.00 82.50 1007 VAL A CA 1
ATOM 8049 C C . VAL A 1 1007 ? 35.287 -39.129 -9.693 1.00 82.50 1007 VAL A C 1
ATOM 8051 O O . VAL A 1 1007 ? 35.053 -39.623 -8.594 1.00 82.50 1007 VAL A O 1
ATOM 8054 N N . VAL A 1 1008 ? 36.258 -38.251 -9.924 1.00 86.06 1008 VAL A N 1
ATOM 8055 C CA . VAL A 1 1008 ? 37.125 -37.707 -8.899 1.00 86.06 1008 VAL A CA 1
ATOM 8056 C C . VAL A 1 1008 ? 36.549 -36.387 -8.393 1.00 86.06 1008 VAL A C 1
ATOM 8058 O O . VAL A 1 1008 ? 36.427 -35.419 -9.145 1.00 86.06 1008 VAL A O 1
ATOM 8061 N N . LYS A 1 1009 ? 36.223 -36.314 -7.101 1.00 91.00 1009 LYS A N 1
ATOM 8062 C CA . LYS A 1 1009 ? 35.889 -35.042 -6.444 1.00 91.00 1009 LYS A CA 1
ATOM 8063 C C . LYS A 1 1009 ? 37.168 -34.376 -5.948 1.00 91.00 1009 LYS A C 1
ATOM 8065 O O . LYS A 1 1009 ? 37.908 -34.979 -5.176 1.00 91.00 1009 LYS A O 1
ATOM 8070 N N . LEU A 1 1010 ? 37.415 -33.148 -6.388 1.00 91.06 1010 LEU A N 1
ATOM 8071 C CA . LEU A 1 1010 ? 38.486 -32.263 -5.950 1.00 91.06 1010 LEU A CA 1
ATOM 8072 C C . LEU A 1 1010 ? 37.918 -31.270 -4.934 1.00 91.06 1010 LEU A C 1
ATOM 8074 O O . LEU A 1 1010 ? 37.239 -30.310 -5.297 1.00 91.06 1010 LEU A O 1
ATOM 8078 N N . ASN A 1 1011 ? 38.198 -31.502 -3.658 1.00 92.56 1011 ASN A N 1
ATOM 8079 C CA . ASN A 1 1011 ? 37.917 -30.541 -2.600 1.00 92.56 1011 ASN A CA 1
ATOM 8080 C C . ASN A 1 1011 ? 39.054 -29.515 -2.539 1.00 92.56 1011 ASN A C 1
ATOM 8082 O O . ASN A 1 1011 ? 40.216 -29.912 -2.431 1.00 92.56 1011 ASN A O 1
ATOM 8086 N N . VAL A 1 1012 ? 38.726 -28.225 -2.621 1.00 92.25 1012 VAL A N 1
ATOM 8087 C CA . VAL A 1 1012 ? 39.697 -27.121 -2.602 1.00 92.25 1012 VAL A CA 1
ATOM 8088 C C . VAL A 1 1012 ? 39.470 -26.210 -1.403 1.00 92.25 1012 VAL A C 1
ATOM 8090 O O . VAL A 1 1012 ? 38.328 -26.006 -0.999 1.00 92.25 1012 VAL A O 1
ATOM 8093 N N . ASP A 1 1013 ? 40.561 -25.680 -0.857 1.00 90.44 1013 ASP A N 1
ATOM 8094 C CA . ASP A 1 1013 ? 40.551 -24.714 0.248 1.00 90.44 1013 ASP A CA 1
ATOM 8095 C C . ASP A 1 1013 ? 41.843 -23.874 0.215 1.00 90.44 1013 ASP A C 1
ATOM 8097 O O . ASP A 1 1013 ? 42.873 -24.321 -0.322 1.00 90.44 1013 ASP A O 1
ATOM 8101 N N . ALA A 1 1014 ? 41.817 -22.667 0.782 1.00 89.56 1014 ALA A N 1
ATOM 8102 C CA . ALA A 1 1014 ? 42.987 -21.813 0.917 1.00 89.56 1014 ALA A CA 1
ATOM 8103 C C . ALA A 1 1014 ? 43.127 -21.196 2.321 1.00 89.56 1014 ALA A C 1
ATOM 8105 O O . ALA A 1 1014 ? 42.376 -20.329 2.757 1.00 89.56 1014 ALA A O 1
ATOM 8106 N N . ALA A 1 1015 ? 44.225 -21.527 3.003 1.00 86.88 1015 ALA A N 1
ATOM 8107 C CA . ALA A 1 1015 ? 44.570 -20.914 4.282 1.00 86.88 1015 ALA A CA 1
ATOM 8108 C C . ALA A 1 1015 ? 45.424 -19.653 4.080 1.00 86.88 1015 ALA A C 1
ATOM 8110 O O . ALA A 1 1015 ? 46.487 -19.703 3.451 1.00 86.88 1015 ALA A O 1
ATOM 8111 N N . ILE A 1 1016 ? 45.006 -18.523 4.659 1.00 82.19 1016 ILE A N 1
ATOM 8112 C CA . ILE A 1 1016 ? 45.772 -17.267 4.630 1.00 82.19 1016 ILE A CA 1
ATOM 8113 C C . ILE A 1 1016 ? 46.634 -17.116 5.884 1.00 82.19 1016 ILE A C 1
ATOM 8115 O O . ILE A 1 1016 ? 46.139 -17.118 7.010 1.00 82.19 1016 ILE A O 1
ATOM 8119 N N . LEU A 1 1017 ? 47.932 -16.897 5.675 1.00 77.38 1017 LEU A N 1
ATOM 8120 C CA . LEU A 1 1017 ? 48.894 -16.469 6.689 1.00 77.38 1017 LEU A CA 1
ATOM 8121 C C . LEU A 1 1017 ? 49.348 -15.032 6.393 1.00 77.38 1017 LEU A C 1
ATOM 8123 O O . LEU A 1 1017 ? 49.115 -14.495 5.313 1.00 77.38 1017 LEU A O 1
ATOM 8127 N N . ARG A 1 1018 ? 50.023 -14.388 7.357 1.00 66.88 1018 ARG A N 1
ATOM 8128 C CA . ARG A 1 1018 ? 50.350 -12.946 7.296 1.00 66.88 1018 ARG A CA 1
ATOM 8129 C C . ARG A 1 1018 ? 51.044 -12.505 5.995 1.00 66.88 1018 ARG A C 1
ATOM 8131 O O . ARG A 1 1018 ? 50.786 -11.396 5.543 1.00 66.88 1018 ARG A O 1
ATOM 8138 N N . ASN A 1 1019 ? 51.879 -13.364 5.396 1.00 73.25 1019 ASN A N 1
ATOM 8139 C CA . ASN A 1 1019 ? 52.716 -13.019 4.235 1.00 73.25 1019 ASN A CA 1
ATOM 8140 C C . ASN A 1 1019 ? 52.585 -13.985 3.036 1.00 73.25 1019 ASN A C 1
ATOM 8142 O O . ASN A 1 1019 ? 53.288 -13.813 2.043 1.00 73.25 1019 ASN A O 1
ATOM 8146 N N . HIS A 1 1020 ? 51.758 -15.028 3.133 1.00 79.25 1020 HIS A N 1
ATOM 8147 C CA . HIS A 1 1020 ? 51.541 -16.013 2.067 1.00 79.25 1020 HIS A CA 1
ATOM 8148 C C . HIS A 1 1020 ? 50.228 -16.767 2.306 1.00 79.25 1020 HIS A C 1
ATOM 8150 O O . HIS A 1 1020 ? 49.717 -16.799 3.423 1.00 79.25 1020 HIS A O 1
ATOM 8156 N N . SER A 1 1021 ? 49.697 -17.402 1.270 1.00 85.38 1021 SER A N 1
ATOM 8157 C CA . SER A 1 1021 ? 48.587 -18.353 1.348 1.00 85.38 1021 SER A CA 1
ATOM 8158 C C . SER A 1 1021 ? 49.084 -19.766 1.065 1.00 85.38 1021 SER A C 1
ATOM 8160 O O . SER A 1 1021 ? 50.059 -19.963 0.340 1.00 85.38 1021 SER A O 1
ATOM 8162 N N . THR A 1 1022 ? 48.415 -20.759 1.637 1.00 89.31 1022 THR A N 1
ATOM 8163 C CA . THR A 1 1022 ? 48.612 -22.167 1.285 1.00 89.31 1022 THR A CA 1
ATOM 8164 C C . THR A 1 1022 ? 47.342 -22.661 0.621 1.00 89.31 1022 THR A C 1
ATOM 8166 O O . THR A 1 1022 ? 46.279 -22.615 1.228 1.00 89.31 1022 THR A O 1
ATOM 8169 N N . LEU A 1 1023 ? 47.462 -23.100 -0.627 1.00 92.00 1023 LEU A N 1
ATOM 8170 C CA . LEU A 1 1023 ? 46.374 -23.696 -1.393 1.00 92.00 1023 LEU A CA 1
ATOM 8171 C C . LEU A 1 1023 ? 46.407 -25.204 -1.165 1.00 92.00 1023 LEU A C 1
ATOM 8173 O O . LEU A 1 1023 ? 47.491 -25.792 -1.225 1.00 92.00 1023 LEU A O 1
ATOM 8177 N N . ALA A 1 1024 ? 45.251 -25.819 -0.947 1.00 92.56 1024 ALA A N 1
ATOM 8178 C CA . ALA A 1 1024 ? 45.110 -27.258 -0.785 1.00 92.56 1024 ALA A CA 1
ATOM 8179 C C . ALA A 1 1024 ? 44.081 -27.816 -1.774 1.00 92.56 1024 ALA A C 1
ATOM 8181 O O . ALA A 1 1024 ? 43.059 -27.190 -2.049 1.00 92.56 1024 ALA A O 1
ATOM 8182 N N . VAL A 1 1025 ? 44.367 -29.003 -2.313 1.00 94.00 1025 VAL A N 1
ATOM 8183 C CA . VAL A 1 1025 ? 43.467 -29.748 -3.201 1.00 94.00 1025 VAL A CA 1
ATOM 8184 C C . VAL A 1 1025 ? 43.492 -31.217 -2.795 1.00 94.00 1025 VAL A C 1
ATOM 8186 O O . VAL A 1 1025 ? 44.564 -31.814 -2.730 1.00 94.00 1025 VAL A O 1
ATOM 8189 N N . ILE A 1 1026 ? 42.334 -31.824 -2.544 1.00 93.75 1026 ILE A N 1
ATOM 8190 C CA . ILE A 1 1026 ? 42.208 -33.251 -2.216 1.00 93.75 1026 ILE A CA 1
ATOM 8191 C C . ILE A 1 1026 ? 41.322 -33.928 -3.261 1.00 93.75 1026 ILE A C 1
ATOM 8193 O O . ILE A 1 1026 ? 40.156 -33.572 -3.397 1.00 93.75 1026 ILE A O 1
ATOM 8197 N N . ALA A 1 1027 ? 41.862 -34.923 -3.963 1.00 92.06 1027 ALA A N 1
ATOM 8198 C CA . ALA A 1 1027 ? 41.139 -35.794 -4.884 1.00 92.06 1027 ALA A CA 1
ATOM 8199 C C . ALA A 1 1027 ? 40.585 -37.023 -4.158 1.00 92.06 1027 ALA A C 1
ATOM 8201 O O . ALA A 1 1027 ? 41.339 -37.734 -3.491 1.00 92.06 1027 ALA A O 1
ATOM 8202 N N . ARG A 1 1028 ? 39.292 -37.311 -4.324 1.00 92.50 1028 ARG A N 1
ATOM 8203 C CA . ARG A 1 1028 ? 38.609 -38.477 -3.738 1.00 92.50 1028 ARG A CA 1
ATOM 8204 C C . ARG A 1 1028 ? 37.849 -39.280 -4.789 1.00 92.50 1028 ARG A C 1
ATOM 8206 O O . ARG A 1 1028 ? 37.296 -38.682 -5.710 1.00 92.50 1028 ARG A O 1
ATOM 8213 N N . ASN A 1 1029 ? 37.817 -40.604 -4.634 1.00 87.62 1029 ASN A N 1
ATOM 8214 C CA . ASN A 1 1029 ? 37.014 -41.507 -5.468 1.00 87.62 1029 ASN A CA 1
ATOM 8215 C C . ASN A 1 1029 ? 35.562 -41.616 -4.967 1.00 87.62 1029 ASN A C 1
ATOM 8217 O O . ASN A 1 1029 ? 35.183 -41.004 -3.968 1.00 87.62 1029 ASN A O 1
ATOM 8221 N N . ASP A 1 1030 ? 34.757 -42.421 -5.656 1.00 82.31 1030 ASP A N 1
ATOM 8222 C CA . ASP A 1 1030 ? 33.332 -42.666 -5.405 1.00 82.31 1030 ASP A CA 1
ATOM 8223 C C . ASP A 1 1030 ? 33.027 -43.359 -4.068 1.00 82.31 1030 ASP A C 1
ATOM 8225 O O . ASP A 1 1030 ? 31.933 -43.217 -3.517 1.00 82.31 1030 ASP A O 1
ATOM 8229 N N . LYS A 1 1031 ? 34.022 -44.030 -3.483 1.00 84.38 1031 LYS A N 1
ATOM 8230 C CA . LYS A 1 1031 ? 33.972 -44.577 -2.118 1.00 84.38 1031 LYS A CA 1
ATOM 8231 C C . LYS A 1 1031 ? 34.355 -43.553 -1.044 1.00 84.38 1031 LYS A C 1
ATOM 8233 O O . LYS A 1 1031 ? 34.312 -43.854 0.144 1.00 84.38 1031 LYS A O 1
ATOM 8238 N N . GLY A 1 1032 ? 34.734 -42.340 -1.450 1.00 82.38 1032 GLY A N 1
ATOM 8239 C CA . GLY A 1 1032 ? 35.205 -41.267 -0.576 1.00 82.38 1032 GLY A CA 1
ATOM 8240 C C . GLY A 1 1032 ? 36.658 -41.393 -0.123 1.00 82.38 1032 GLY A C 1
ATOM 8241 O O . GLY A 1 1032 ? 37.134 -40.560 0.661 1.00 82.38 1032 GLY A O 1
ATOM 8242 N N . GLU A 1 1033 ? 37.373 -42.393 -0.635 1.00 87.56 1033 GLU A N 1
ATOM 8243 C CA . GLU A 1 1033 ? 38.783 -42.626 -0.352 1.00 87.56 1033 GLU A CA 1
ATOM 8244 C C . GLU A 1 1033 ? 39.626 -41.549 -1.038 1.00 87.56 1033 GLU A C 1
ATOM 8246 O O . GLU A 1 1033 ? 39.354 -41.143 -2.171 1.00 87.56 1033 GLU A O 1
ATOM 8251 N N . VAL A 1 1034 ? 40.656 -41.064 -0.344 1.00 90.12 1034 VAL A N 1
ATOM 8252 C CA . VAL A 1 1034 ? 41.578 -40.069 -0.899 1.00 90.12 1034 VAL A CA 1
ATOM 8253 C C . VAL A 1 1034 ? 42.469 -40.748 -1.933 1.00 90.12 1034 VAL A C 1
ATOM 8255 O O . VAL A 1 1034 ? 43.254 -41.628 -1.594 1.00 90.12 1034 VAL A O 1
ATOM 8258 N N . LEU A 1 1035 ? 42.372 -40.304 -3.185 1.00 89.44 1035 LEU A N 1
ATOM 8259 C CA . LEU A 1 1035 ? 43.263 -40.717 -4.265 1.00 89.44 1035 LEU A CA 1
ATOM 8260 C C . LEU A 1 1035 ? 44.611 -40.008 -4.144 1.00 89.44 1035 LEU A C 1
ATOM 8262 O O . LEU A 1 1035 ? 45.660 -40.645 -4.187 1.00 89.44 1035 LEU A O 1
ATOM 8266 N N . LYS A 1 1036 ? 44.574 -38.679 -3.997 1.00 90.62 1036 LYS A N 1
ATOM 8267 C CA . LYS A 1 1036 ? 45.750 -37.807 -3.892 1.00 90.62 1036 LYS A CA 1
ATOM 8268 C C . LYS A 1 1036 ? 45.403 -36.531 -3.129 1.00 90.62 1036 LYS A C 1
ATOM 8270 O O . LYS A 1 1036 ? 44.255 -36.094 -3.123 1.00 90.62 1036 LYS A O 1
ATOM 8275 N N . ALA A 1 1037 ? 46.406 -35.915 -2.519 1.00 92.06 1037 ALA A N 1
ATOM 8276 C CA . ALA A 1 1037 ? 46.299 -34.594 -1.916 1.00 92.06 1037 ALA A CA 1
ATOM 8277 C C . ALA A 1 1037 ? 47.518 -33.757 -2.309 1.00 92.06 1037 ALA A C 1
ATOM 8279 O O . ALA A 1 1037 ? 48.645 -34.252 -2.308 1.00 92.06 1037 ALA A O 1
ATOM 8280 N N . TRP A 1 1038 ? 47.288 -32.489 -2.629 1.00 95.06 1038 TRP A N 1
ATOM 8281 C CA . TRP A 1 1038 ? 48.318 -31.526 -2.991 1.00 95.06 1038 TRP A CA 1
ATOM 8282 C C . TRP A 1 1038 ? 48.204 -30.287 -2.116 1.00 95.06 1038 TRP A C 1
ATOM 8284 O O . TRP A 1 1038 ? 47.106 -29.845 -1.779 1.00 95.06 1038 TRP A O 1
ATOM 8294 N N . ALA A 1 1039 ? 49.353 -29.695 -1.802 1.00 91.50 1039 ALA A N 1
ATOM 8295 C CA . ALA A 1 1039 ? 49.435 -28.390 -1.168 1.00 91.50 1039 ALA A CA 1
ATOM 8296 C C . ALA A 1 1039 ? 50.549 -27.559 -1.813 1.00 91.50 1039 ALA A C 1
ATOM 8298 O O . ALA A 1 1039 ? 51.599 -28.092 -2.179 1.00 91.50 1039 ALA A O 1
ATOM 8299 N N . LYS A 1 1040 ? 50.321 -26.255 -1.979 1.00 88.44 1040 LYS A N 1
ATOM 8300 C CA . LYS A 1 1040 ? 51.302 -25.323 -2.550 1.00 88.44 1040 LYS A CA 1
ATOM 8301 C C . LYS A 1 1040 ? 51.198 -23.960 -1.884 1.00 88.44 1040 LYS A C 1
ATOM 8303 O O . LYS A 1 1040 ? 50.106 -23.453 -1.648 1.00 88.44 1040 LYS A O 1
ATOM 8308 N N . GLN A 1 1041 ? 52.347 -23.332 -1.651 1.00 84.44 1041 GLN A N 1
ATOM 8309 C CA . GLN A 1 1041 ? 52.397 -21.944 -1.205 1.00 84.44 1041 GLN A CA 1
ATOM 8310 C C . GLN A 1 1041 ? 52.176 -20.965 -2.366 1.00 84.44 1041 GLN A C 1
ATOM 8312 O O . GLN A 1 1041 ? 52.742 -21.105 -3.454 1.00 84.44 1041 GLN A O 1
ATOM 8317 N N . SER A 1 1042 ? 51.372 -19.940 -2.107 1.00 80.00 1042 SER A N 1
ATOM 8318 C CA . SER A 1 1042 ? 51.073 -18.825 -2.998 1.00 80.00 1042 SER A CA 1
ATOM 8319 C C . SER A 1 1042 ? 51.376 -17.501 -2.293 1.00 80.00 1042 SER A C 1
ATOM 8321 O O . SER A 1 1042 ? 51.221 -17.367 -1.084 1.00 80.00 1042 SER A O 1
ATOM 8323 N N . LYS A 1 1043 ? 51.814 -16.487 -3.044 1.00 73.25 1043 LYS A N 1
ATOM 8324 C CA . LYS A 1 1043 ? 52.109 -15.145 -2.500 1.00 73.25 1043 LYS A CA 1
ATOM 8325 C C . LYS A 1 1043 ? 50.866 -14.253 -2.386 1.00 73.25 1043 LYS A C 1
ATOM 8327 O O . LYS A 1 1043 ? 50.981 -13.060 -2.122 1.00 73.25 1043 LYS A O 1
ATOM 8332 N N . CYS A 1 1044 ? 49.681 -14.800 -2.642 1.00 67.75 1044 CYS A N 1
ATOM 8333 C CA . CYS A 1 1044 ? 48.437 -14.056 -2.531 1.00 67.75 1044 CYS A CA 1
ATOM 8334 C C . CYS A 1 1044 ? 48.047 -13.874 -1.055 1.00 67.75 1044 CYS A C 1
ATOM 8336 O O . CYS A 1 1044 ? 48.093 -14.835 -0.289 1.00 67.75 1044 CYS A O 1
ATOM 8338 N N . CYS A 1 1045 ? 47.641 -12.660 -0.680 1.00 68.94 1045 CYS A N 1
ATOM 8339 C CA . CYS A 1 1045 ? 47.163 -12.330 0.668 1.00 68.94 1045 CYS A CA 1
ATOM 8340 C C . CYS A 1 1045 ? 45.666 -11.962 0.697 1.00 68.94 1045 CYS A C 1
ATOM 8342 O O . CYS A 1 1045 ? 45.159 -11.568 1.744 1.00 68.94 1045 CYS A O 1
ATOM 8344 N N . ASP A 1 1046 ? 44.970 -12.046 -0.441 1.00 80.19 1046 ASP A N 1
ATOM 8345 C CA . ASP A 1 1046 ? 43.527 -11.807 -0.534 1.00 80.19 1046 ASP A CA 1
ATOM 8346 C C . ASP A 1 1046 ? 42.773 -13.149 -0.489 1.00 80.19 1046 ASP A C 1
ATOM 8348 O O . ASP A 1 1046 ? 43.058 -14.009 -1.325 1.00 80.19 1046 ASP A O 1
ATOM 8352 N N . PRO A 1 1047 ? 41.820 -13.346 0.447 1.00 82.31 1047 PRO A N 1
ATOM 8353 C CA . PRO A 1 1047 ? 41.088 -14.608 0.593 1.00 82.31 1047 PRO A CA 1
ATOM 8354 C C . PRO A 1 1047 ? 40.418 -15.061 -0.699 1.00 82.31 1047 PRO A C 1
ATOM 8356 O O . PRO A 1 1047 ? 40.622 -16.183 -1.141 1.00 82.31 1047 PRO A O 1
ATOM 8359 N N . LEU A 1 1048 ? 39.685 -14.169 -1.371 1.00 83.38 1048 LEU A N 1
ATOM 8360 C CA . LEU A 1 1048 ? 38.936 -14.540 -2.568 1.00 83.38 1048 LEU A CA 1
ATOM 8361 C C . LEU A 1 1048 ? 39.867 -14.904 -3.731 1.00 83.38 1048 LEU A C 1
ATOM 8363 O O . LEU A 1 1048 ? 39.586 -15.837 -4.484 1.00 83.38 1048 LEU A O 1
ATOM 8367 N N . GLN A 1 1049 ? 40.976 -14.184 -3.887 1.00 83.69 1049 GLN A N 1
ATOM 8368 C CA . GLN A 1 1049 ? 41.987 -14.497 -4.888 1.00 83.69 1049 GLN A CA 1
ATOM 8369 C C . GLN A 1 1049 ? 42.725 -15.806 -4.564 1.00 83.69 1049 GLN A C 1
ATOM 8371 O O . GLN A 1 1049 ? 43.019 -16.553 -5.498 1.00 83.69 1049 GLN A O 1
ATOM 8376 N N . ALA A 1 1050 ? 42.983 -16.122 -3.290 1.00 85.31 1050 ALA A N 1
ATOM 8377 C CA . ALA A 1 1050 ? 43.579 -17.391 -2.873 1.00 85.31 1050 ALA A CA 1
ATOM 8378 C C . ALA A 1 1050 ? 42.640 -18.575 -3.164 1.00 85.31 1050 ALA A C 1
ATOM 8380 O O . ALA A 1 1050 ? 43.050 -19.503 -3.857 1.00 85.31 1050 ALA A O 1
ATOM 8381 N N . GLU A 1 1051 ? 41.366 -18.475 -2.779 1.00 88.75 1051 GLU A N 1
ATOM 8382 C CA . GLU A 1 1051 ? 40.331 -19.477 -3.076 1.00 88.75 1051 GLU A CA 1
ATOM 8383 C C . GLU A 1 1051 ? 40.156 -19.697 -4.585 1.00 88.75 1051 GLU A C 1
ATOM 8385 O O . GLU A 1 1051 ? 40.183 -20.817 -5.096 1.00 88.75 1051 GLU A O 1
ATOM 8390 N N . THR A 1 1052 ? 40.065 -18.606 -5.354 1.00 87.75 1052 THR A N 1
ATOM 8391 C CA . THR A 1 1052 ? 39.953 -18.685 -6.820 1.00 87.75 1052 THR A CA 1
ATOM 8392 C C . THR A 1 1052 ? 41.213 -19.300 -7.442 1.00 87.75 1052 THR A C 1
ATOM 8394 O O . THR A 1 1052 ? 41.135 -20.054 -8.412 1.00 87.75 1052 THR A O 1
ATOM 8397 N N . SER A 1 1053 ? 42.391 -19.022 -6.876 1.00 87.06 1053 SER A N 1
ATOM 8398 C CA . SER A 1 1053 ? 43.648 -19.636 -7.317 1.00 87.06 1053 SER A CA 1
ATOM 8399 C C . SER A 1 1053 ? 43.704 -21.130 -6.990 1.00 87.06 1053 SER A C 1
ATOM 8401 O O . SER A 1 1053 ? 44.258 -21.882 -7.788 1.00 87.06 1053 SER A O 1
ATOM 8403 N N . ALA A 1 1054 ? 43.118 -21.576 -5.872 1.00 89.00 1054 ALA A N 1
ATOM 8404 C CA . ALA A 1 1054 ? 43.007 -22.994 -5.530 1.00 89.00 1054 ALA A CA 1
ATOM 8405 C C . ALA A 1 1054 ? 42.130 -23.746 -6.544 1.00 89.00 1054 ALA A C 1
ATOM 8407 O O . ALA A 1 1054 ? 42.536 -24.800 -7.029 1.00 89.00 1054 ALA A O 1
ATOM 8408 N N . VAL A 1 1055 ? 40.999 -23.161 -6.964 1.00 90.06 1055 VAL A N 1
ATOM 8409 C CA . VAL A 1 1055 ? 40.141 -23.715 -8.032 1.00 90.06 1055 VAL A CA 1
ATOM 8410 C C . VAL A 1 1055 ? 40.893 -23.814 -9.364 1.00 90.06 1055 VAL A C 1
ATOM 8412 O O . VAL A 1 1055 ? 40.881 -24.860 -10.015 1.00 90.06 1055 VAL A O 1
ATOM 8415 N N . LEU A 1 1056 ? 41.583 -22.741 -9.769 1.00 87.19 1056 LEU A N 1
ATOM 8416 C CA . LEU A 1 1056 ? 42.390 -22.731 -10.993 1.00 87.19 1056 LEU A CA 1
ATOM 8417 C C . LEU A 1 1056 ? 43.489 -23.803 -10.954 1.00 87.19 1056 LEU A C 1
ATOM 8419 O O . LEU A 1 1056 ? 43.722 -24.494 -11.945 1.00 87.19 1056 LEU A O 1
ATOM 8423 N N . TRP A 1 1057 ? 44.154 -23.950 -9.809 1.00 89.75 1057 TRP A N 1
ATOM 8424 C CA . TRP A 1 1057 ? 45.218 -24.927 -9.629 1.00 89.75 1057 TRP A CA 1
ATOM 8425 C C . TRP A 1 1057 ? 44.689 -26.365 -9.602 1.00 89.75 1057 TRP A C 1
ATOM 8427 O O . TRP A 1 1057 ? 45.293 -27.235 -10.223 1.00 89.75 1057 TRP A O 1
ATOM 8437 N N . ALA A 1 1058 ? 43.530 -26.616 -8.986 1.00 90.00 1058 ALA A N 1
ATOM 8438 C CA . ALA A 1 1058 ? 42.869 -27.920 -9.012 1.00 90.00 1058 ALA A CA 1
ATOM 8439 C C . ALA A 1 1058 ? 42.546 -28.375 -10.442 1.00 90.00 1058 ALA A C 1
ATOM 8441 O O . ALA A 1 1058 ? 42.785 -29.531 -10.786 1.00 90.00 1058 ALA A O 1
ATOM 8442 N N . LEU A 1 1059 ? 42.094 -27.455 -11.304 1.00 86.62 1059 LEU A N 1
ATOM 8443 C CA . LEU A 1 1059 ? 41.903 -27.736 -12.729 1.00 86.62 1059 LEU A CA 1
ATOM 8444 C C . LEU A 1 1059 ? 43.225 -28.047 -13.433 1.00 86.62 1059 LEU A C 1
ATOM 8446 O O . LEU A 1 1059 ? 43.292 -28.971 -14.226 1.00 86.62 1059 LEU A O 1
ATOM 8450 N N . GLN A 1 1060 ? 44.304 -27.323 -13.151 1.00 85.94 1060 GLN A N 1
ATOM 8451 C CA . GLN A 1 1060 ? 45.608 -27.640 -13.746 1.00 85.94 1060 GLN A CA 1
ATOM 8452 C C . GLN A 1 1060 ? 46.124 -29.020 -13.305 1.00 85.94 1060 GLN A C 1
ATOM 8454 O O . GLN A 1 1060 ? 46.647 -29.772 -14.126 1.00 85.94 1060 GLN A O 1
ATOM 8459 N N . LEU A 1 1061 ? 45.936 -29.371 -12.029 1.00 87.38 1061 LEU A N 1
ATOM 8460 C CA . LEU A 1 1061 ? 46.310 -30.674 -11.478 1.00 87.38 1061 LEU A CA 1
ATOM 8461 C C . LEU A 1 1061 ? 45.503 -31.803 -12.117 1.00 87.38 1061 LEU A C 1
ATOM 8463 O O . LEU A 1 1061 ? 46.089 -32.781 -12.575 1.00 87.38 1061 LEU A O 1
ATOM 8467 N N . ALA A 1 1062 ? 44.186 -31.638 -12.242 1.00 84.81 1062 ALA A N 1
ATOM 8468 C CA . ALA A 1 1062 ? 43.337 -32.610 -12.921 1.00 84.81 1062 ALA A CA 1
ATOM 8469 C C . ALA A 1 1062 ? 43.790 -32.885 -14.364 1.00 84.81 1062 ALA A C 1
ATOM 8471 O O . ALA A 1 1062 ? 43.687 -34.017 -14.831 1.00 84.81 1062 ALA A O 1
ATOM 8472 N N . ALA A 1 1063 ? 44.338 -31.874 -15.049 1.00 80.25 1063 ALA A N 1
ATOM 8473 C CA . ALA A 1 1063 ? 44.764 -31.983 -16.444 1.00 80.25 1063 ALA A CA 1
ATOM 8474 C C . ALA A 1 1063 ? 46.057 -32.786 -16.507 1.00 80.25 1063 ALA A C 1
ATOM 8476 O O . ALA A 1 1063 ? 46.195 -33.677 -17.338 1.00 80.25 1063 ALA A O 1
ATOM 8477 N N . SER A 1 1064 ? 46.983 -32.497 -15.588 1.00 82.81 1064 SER A N 1
ATOM 8478 C CA . SER A 1 1064 ? 48.242 -33.234 -15.472 1.00 82.81 1064 SER A CA 1
ATOM 8479 C C . SER A 1 1064 ? 48.044 -34.694 -15.065 1.00 82.81 1064 SER A C 1
ATOM 8481 O O . SER A 1 1064 ? 48.763 -35.566 -15.539 1.00 82.81 1064 SER A O 1
ATOM 8483 N N . GLU A 1 1065 ? 47.039 -34.970 -14.235 1.00 84.94 1065 GLU A N 1
ATOM 8484 C CA . GLU A 1 1065 ? 46.703 -36.314 -13.753 1.00 84.94 1065 GLU A CA 1
ATOM 8485 C C . GLU A 1 1065 ? 45.798 -37.084 -14.724 1.00 84.94 1065 GLU A C 1
ATOM 8487 O O . GLU A 1 1065 ? 45.430 -38.225 -14.456 1.00 84.94 1065 GLU A O 1
ATOM 8492 N N . SER A 1 1066 ? 45.447 -36.478 -15.866 1.00 81.12 1066 SER A N 1
ATOM 8493 C CA . SER A 1 1066 ? 44.551 -37.059 -16.873 1.00 81.12 1066 SER A CA 1
ATOM 8494 C C . SER A 1 1066 ? 43.211 -37.523 -16.287 1.00 81.12 1066 SER A C 1
ATOM 8496 O O . SER A 1 1066 ? 42.647 -38.534 -16.711 1.00 81.12 1066 SER A O 1
ATOM 8498 N N . PHE A 1 1067 ? 42.682 -36.793 -15.298 1.00 81.94 1067 PHE A N 1
ATOM 8499 C CA . PHE A 1 1067 ? 41.356 -37.075 -14.764 1.00 81.94 1067 PHE A CA 1
ATOM 8500 C C . PHE A 1 1067 ? 40.308 -36.721 -15.811 1.00 81.94 1067 PHE A C 1
ATOM 8502 O O . PHE A 1 1067 ? 40.069 -35.553 -16.109 1.00 81.94 1067 PHE A O 1
ATOM 8509 N N . MET A 1 1068 ? 39.693 -37.764 -16.363 1.00 69.25 1068 MET A N 1
ATOM 8510 C CA . MET A 1 1068 ? 38.706 -37.631 -17.427 1.00 69.25 1068 MET A CA 1
ATOM 8511 C C . MET A 1 1068 ? 37.437 -36.971 -16.915 1.00 69.25 1068 MET A C 1
ATOM 8513 O O . MET A 1 1068 ? 36.900 -36.111 -17.599 1.00 69.25 1068 MET A O 1
ATOM 8517 N N . HIS A 1 1069 ? 36.991 -37.345 -15.709 1.00 79.19 1069 HIS A N 1
ATOM 8518 C CA . HIS A 1 1069 ? 35.763 -36.833 -15.132 1.00 79.19 1069 HIS A CA 1
ATOM 8519 C C . HIS A 1 1069 ? 35.944 -36.314 -13.688 1.00 79.19 1069 HIS A C 1
ATOM 8521 O O . HIS A 1 1069 ? 36.355 -37.069 -12.801 1.00 79.19 1069 HIS A O 1
ATOM 8527 N N . ILE A 1 1070 ? 35.633 -35.032 -13.444 1.00 80.88 1070 ILE A N 1
ATOM 8528 C CA . ILE A 1 1070 ? 35.909 -34.328 -12.178 1.00 80.88 1070 ILE A CA 1
ATOM 8529 C C . ILE A 1 1070 ? 34.723 -33.502 -11.651 1.00 80.88 1070 ILE A C 1
ATOM 8531 O O . ILE A 1 1070 ? 33.982 -32.899 -12.423 1.00 80.88 1070 ILE A O 1
ATOM 8535 N N . ILE A 1 1071 ? 34.597 -33.419 -10.322 1.00 85.31 1071 ILE A N 1
ATOM 8536 C CA . ILE A 1 1071 ? 33.780 -32.429 -9.589 1.00 85.31 1071 ILE A CA 1
ATOM 8537 C C . ILE A 1 1071 ? 34.734 -31.537 -8.795 1.00 85.31 1071 ILE A C 1
ATOM 8539 O O . ILE A 1 1071 ? 35.641 -32.063 -8.161 1.00 85.31 1071 ILE A O 1
ATOM 8543 N N . ILE A 1 1072 ? 34.524 -30.219 -8.768 1.00 86.19 1072 ILE A N 1
ATOM 8544 C CA . ILE A 1 1072 ? 35.265 -29.309 -7.876 1.00 86.19 1072 ILE A CA 1
ATOM 8545 C C . ILE A 1 1072 ? 34.311 -28.750 -6.825 1.00 86.19 1072 ILE A C 1
ATOM 8547 O O . ILE A 1 1072 ? 33.236 -28.266 -7.166 1.00 86.19 1072 ILE A O 1
ATOM 8551 N N . GLU A 1 1073 ? 34.717 -28.800 -5.560 1.00 86.38 1073 GLU A N 1
ATOM 8552 C CA . GLU A 1 1073 ? 33.913 -28.377 -4.412 1.00 86.38 1073 GLU A CA 1
ATOM 8553 C C . GLU A 1 1073 ? 34.758 -27.497 -3.475 1.00 86.38 1073 GLU A C 1
ATOM 8555 O O . GLU A 1 1073 ? 35.881 -27.865 -3.131 1.00 86.38 1073 GLU A O 1
ATOM 8560 N N . GLY A 1 1074 ? 34.224 -26.342 -3.070 1.00 84.94 1074 GLY A N 1
ATOM 8561 C CA . GLY A 1 1074 ? 34.859 -25.386 -2.154 1.00 84.94 1074 GLY A CA 1
ATOM 8562 C C . GLY A 1 1074 ? 33.829 -24.412 -1.563 1.00 84.94 1074 GLY A C 1
ATOM 8563 O O . GLY A 1 1074 ? 32.671 -24.405 -1.985 1.00 84.94 1074 GLY A O 1
ATOM 8564 N N . ASP A 1 1075 ? 34.226 -23.587 -0.595 1.00 81.31 1075 ASP A N 1
ATOM 8565 C CA . ASP A 1 1075 ? 33.318 -22.738 0.201 1.00 81.31 1075 ASP A CA 1
ATOM 8566 C C . ASP A 1 1075 ? 33.188 -21.284 -0.313 1.00 81.31 1075 ASP A C 1
ATOM 8568 O O . ASP A 1 1075 ? 32.304 -20.523 0.102 1.00 81.31 1075 ASP A O 1
ATOM 8572 N N . ALA A 1 1076 ? 34.016 -20.897 -1.286 1.00 81.75 1076 ALA A N 1
ATOM 8573 C CA . ALA A 1 1076 ? 34.034 -19.567 -1.881 1.00 81.75 1076 ALA A CA 1
ATOM 8574 C C . ALA A 1 1076 ? 32.864 -19.328 -2.854 1.00 81.75 1076 ALA A C 1
ATOM 8576 O O . ALA A 1 1076 ? 33.051 -19.218 -4.069 1.00 81.75 1076 ALA A O 1
ATOM 8577 N N . LYS A 1 1077 ? 31.643 -19.171 -2.326 1.00 79.50 1077 LYS A N 1
ATOM 8578 C CA . LYS A 1 1077 ? 30.407 -18.978 -3.115 1.00 79.50 1077 LYS A CA 1
ATOM 8579 C C . LYS A 1 1077 ? 30.529 -17.925 -4.228 1.00 79.50 1077 LYS A C 1
ATOM 8581 O O . LYS A 1 1077 ? 30.092 -18.159 -5.347 1.00 79.50 1077 LYS A O 1
ATOM 8586 N N . VAL A 1 1078 ? 31.180 -16.790 -3.956 1.00 78.25 1078 VAL A N 1
ATOM 8587 C CA . VAL A 1 1078 ? 31.381 -15.701 -4.937 1.00 78.25 1078 VAL A CA 1
ATOM 8588 C C . VAL A 1 1078 ? 32.196 -16.154 -6.159 1.00 78.25 1078 VAL A C 1
ATOM 8590 O O . VAL A 1 1078 ? 31.963 -15.662 -7.262 1.00 78.25 1078 VAL A O 1
ATOM 8593 N N . CYS A 1 1079 ? 33.142 -17.080 -5.975 1.00 80.06 1079 CYS A N 1
ATOM 8594 C CA . CYS A 1 1079 ? 33.939 -17.670 -7.051 1.00 80.06 1079 CYS A CA 1
ATOM 8595 C C . CYS A 1 1079 ? 33.073 -18.602 -7.911 1.00 80.06 1079 CYS A C 1
ATOM 8597 O O . CYS A 1 1079 ? 32.974 -18.404 -9.122 1.00 80.06 1079 CYS A O 1
ATOM 8599 N N . PHE A 1 1080 ? 32.384 -19.558 -7.282 1.00 80.06 1080 PHE A N 1
ATOM 8600 C CA . PHE A 1 1080 ? 31.554 -20.540 -7.986 1.00 80.06 1080 PHE A CA 1
ATOM 8601 C C . PHE A 1 1080 ? 30.348 -19.904 -8.695 1.00 80.06 1080 PHE A C 1
ATOM 8603 O O . PHE A 1 1080 ? 30.093 -20.241 -9.849 1.00 80.06 1080 PHE A O 1
ATOM 8610 N N . ASP A 1 1081 ? 29.685 -18.911 -8.088 1.00 76.44 1081 ASP A N 1
ATOM 8611 C CA . ASP A 1 1081 ? 28.598 -18.152 -8.729 1.00 76.44 1081 ASP A CA 1
ATOM 8612 C C . ASP A 1 1081 ? 29.112 -17.392 -9.979 1.00 76.44 1081 ASP A C 1
ATOM 8614 O O . ASP A 1 1081 ? 28.433 -17.315 -11.006 1.00 76.44 1081 ASP A O 1
ATOM 8618 N N . ALA A 1 1082 ? 30.338 -16.849 -9.932 1.00 73.25 1082 ALA A N 1
ATOM 8619 C CA . ALA A 1 1082 ? 30.950 -16.165 -11.075 1.00 73.25 1082 ALA A CA 1
ATOM 8620 C C . ALA A 1 1082 ? 31.364 -17.129 -12.205 1.00 73.25 1082 ALA A C 1
ATOM 8622 O O . ALA A 1 1082 ? 31.319 -16.739 -13.374 1.00 73.25 1082 ALA A O 1
ATOM 8623 N N . ILE A 1 1083 ? 31.739 -18.371 -11.875 1.00 75.56 1083 ILE A N 1
ATOM 8624 C CA . ILE A 1 1083 ? 32.061 -19.432 -12.845 1.00 75.56 1083 ILE A CA 1
ATOM 8625 C C . ILE A 1 1083 ? 30.783 -19.989 -13.495 1.00 75.56 1083 ILE A C 1
ATOM 8627 O O . ILE A 1 1083 ? 30.773 -20.213 -14.705 1.00 75.56 1083 ILE A O 1
ATOM 8631 N N . ALA A 1 1084 ? 29.714 -20.186 -12.716 1.00 66.31 1084 ALA A N 1
ATOM 8632 C CA . ALA A 1 1084 ? 28.479 -20.839 -13.154 1.00 66.31 1084 ALA A CA 1
ATOM 8633 C C . ALA A 1 1084 ? 27.536 -19.923 -13.962 1.00 66.31 1084 ALA A C 1
ATOM 8635 O O . ALA A 1 1084 ? 27.079 -20.309 -15.037 1.00 66.31 1084 ALA A O 1
ATOM 8636 N N . ASP A 1 1085 ? 27.274 -18.694 -13.494 1.00 58.03 1085 ASP A N 1
ATOM 8637 C CA . ASP A 1 1085 ? 26.194 -17.846 -14.039 1.00 58.03 1085 ASP A CA 1
ATOM 8638 C C . ASP A 1 1085 ? 26.650 -16.804 -15.074 1.00 58.03 1085 ASP A C 1
ATOM 8640 O O . ASP A 1 1085 ? 25.826 -16.074 -15.647 1.00 58.03 1085 ASP A O 1
ATOM 8644 N N . ASN A 1 1086 ? 27.960 -16.715 -15.342 1.00 53.84 1086 ASN A N 1
ATOM 8645 C CA . ASN A 1 1086 ? 28.573 -15.635 -16.132 1.00 53.84 1086 ASN A CA 1
ATOM 8646 C C . ASN A 1 1086 ? 28.312 -14.227 -15.536 1.00 53.84 1086 ASN A C 1
ATOM 8648 O O . ASN A 1 1086 ? 28.291 -13.218 -16.249 1.00 53.84 1086 ASN A O 1
ATOM 8652 N N . SER A 1 1087 ? 28.095 -14.154 -14.220 1.00 56.06 1087 SER A N 1
ATOM 8653 C CA . SER A 1 1087 ? 27.911 -12.909 -13.466 1.00 56.06 1087 SER A CA 1
ATOM 8654 C C . SER A 1 1087 ? 29.175 -12.025 -13.503 1.00 56.06 1087 SER A C 1
ATOM 8656 O O . SER A 1 1087 ? 30.279 -12.548 -13.681 1.00 56.06 1087 SER A O 1
ATOM 8658 N N . PRO A 1 1088 ? 29.079 -10.686 -13.324 1.00 60.09 1088 PRO A N 1
ATOM 8659 C CA . PRO A 1 1088 ? 30.257 -9.820 -13.296 1.00 60.09 1088 PRO A CA 1
ATOM 8660 C C . PRO A 1 1088 ? 31.155 -10.187 -12.106 1.00 60.09 1088 PRO A C 1
ATOM 8662 O O . PRO A 1 1088 ? 30.857 -9.842 -10.962 1.00 60.09 1088 PRO A O 1
ATOM 8665 N N . ALA A 1 1089 ? 32.251 -10.897 -12.379 1.00 69.38 1089 ALA A N 1
ATOM 8666 C CA . ALA A 1 1089 ? 33.229 -11.270 -11.366 1.00 69.38 1089 ALA A CA 1
ATOM 8667 C C . ALA A 1 1089 ? 33.857 -10.016 -10.728 1.00 69.38 1089 ALA A C 1
ATOM 8669 O O . ALA A 1 1089 ? 34.063 -9.014 -11.427 1.00 69.38 1089 ALA A O 1
ATOM 8670 N N . PRO A 1 1090 ? 34.215 -10.057 -9.431 1.00 79.56 1090 PRO A N 1
ATOM 8671 C CA . PRO A 1 1090 ? 34.991 -8.990 -8.820 1.00 79.56 1090 PRO A CA 1
ATOM 8672 C C . PRO A 1 1090 ? 36.262 -8.709 -9.625 1.00 79.56 1090 PRO A C 1
ATOM 8674 O O . PRO A 1 1090 ? 36.931 -9.639 -10.086 1.00 79.56 1090 PRO A O 1
ATOM 8677 N N . TRP A 1 1091 ? 36.604 -7.431 -9.811 1.00 78.62 1091 TRP A N 1
ATOM 8678 C CA . TRP A 1 1091 ? 37.705 -7.049 -10.705 1.00 78.62 1091 TRP A CA 1
ATOM 8679 C C . TRP A 1 1091 ? 39.053 -7.651 -10.272 1.00 78.62 1091 TRP A C 1
ATOM 8681 O O . TRP A 1 1091 ? 39.905 -7.886 -11.124 1.00 78.62 1091 TRP A O 1
ATOM 8691 N N . THR A 1 1092 ? 39.215 -7.966 -8.982 1.00 76.44 1092 THR A N 1
ATOM 8692 C CA . THR A 1 1092 ? 40.406 -8.601 -8.394 1.00 76.44 1092 THR A CA 1
ATOM 8693 C C . THR A 1 1092 ? 40.639 -10.039 -8.862 1.00 76.44 1092 THR A C 1
ATOM 8695 O O . THR A 1 1092 ? 41.786 -10.471 -8.922 1.00 76.44 1092 THR A O 1
ATOM 8698 N N . VAL A 1 1093 ? 39.580 -10.778 -9.217 1.00 80.31 1093 VAL A N 1
ATOM 8699 C CA . VAL A 1 1093 ? 39.653 -12.191 -9.647 1.00 80.31 1093 VAL A CA 1
ATOM 8700 C C . VAL A 1 1093 ? 39.152 -12.415 -11.075 1.00 80.31 1093 VAL A C 1
ATOM 8702 O O . VAL A 1 1093 ? 39.157 -13.537 -11.570 1.00 80.31 1093 VAL A O 1
ATOM 8705 N N . SER A 1 1094 ? 38.741 -11.353 -11.773 1.00 78.31 1094 SER A N 1
ATOM 8706 C CA . SER A 1 1094 ? 38.136 -11.405 -13.112 1.00 78.31 1094 SER A CA 1
ATOM 8707 C C . SER A 1 1094 ? 38.998 -12.139 -14.155 1.00 78.31 1094 SER A C 1
ATOM 8709 O O . SER A 1 1094 ? 38.480 -12.910 -14.972 1.00 78.31 1094 SER A O 1
ATOM 8711 N N . SER A 1 1095 ? 40.321 -11.957 -14.108 1.00 75.62 1095 SER A N 1
ATOM 8712 C CA . SER A 1 1095 ? 41.277 -12.670 -14.966 1.00 75.62 1095 SER A CA 1
ATOM 8713 C C . SER A 1 1095 ? 41.432 -14.146 -14.578 1.00 75.62 1095 SER A C 1
ATOM 8715 O O . SER A 1 1095 ? 41.457 -14.998 -15.464 1.00 75.62 1095 SER A O 1
ATOM 8717 N N . LEU A 1 1096 ? 41.442 -14.474 -13.281 1.00 79.69 1096 LEU A N 1
ATOM 8718 C CA . LEU A 1 1096 ? 41.483 -15.859 -12.793 1.00 79.69 1096 LEU A CA 1
ATOM 8719 C C . LEU A 1 1096 ? 40.218 -16.636 -13.177 1.00 79.69 1096 LEU A C 1
ATOM 8721 O O . LEU A 1 1096 ? 40.325 -17.719 -13.740 1.00 79.69 1096 LEU A O 1
ATOM 8725 N N . ILE A 1 1097 ? 39.031 -16.056 -12.966 1.00 81.12 1097 ILE A N 1
ATOM 8726 C CA . ILE A 1 1097 ? 37.740 -16.648 -13.363 1.00 81.12 1097 ILE A CA 1
ATOM 8727 C C . ILE A 1 1097 ? 37.689 -16.871 -14.876 1.00 81.12 1097 ILE A C 1
ATOM 8729 O O . ILE A 1 1097 ? 37.247 -17.918 -15.342 1.00 81.12 1097 ILE A O 1
ATOM 8733 N N . THR A 1 1098 ? 38.203 -15.918 -15.659 1.00 76.81 1098 THR A N 1
ATOM 8734 C CA . THR A 1 1098 ? 38.326 -16.091 -17.111 1.00 76.81 1098 THR A CA 1
ATOM 8735 C C . THR A 1 1098 ? 39.194 -17.302 -17.460 1.00 76.81 1098 THR A C 1
ATOM 8737 O O . THR A 1 1098 ? 38.792 -18.104 -18.299 1.00 76.81 1098 THR A O 1
ATOM 8740 N N . ASN A 1 1099 ? 40.357 -17.454 -16.822 1.00 80.50 1099 ASN A N 1
ATOM 8741 C CA . ASN A 1 1099 ? 41.260 -18.579 -17.068 1.00 80.50 1099 ASN A CA 1
ATOM 8742 C C . ASN A 1 1099 ? 40.640 -19.920 -16.630 1.00 80.50 1099 ASN A C 1
ATOM 8744 O O . ASN A 1 1099 ? 40.781 -20.910 -17.345 1.00 80.50 1099 ASN A O 1
ATOM 8748 N N . ILE A 1 1100 ? 39.898 -19.937 -15.517 1.00 82.31 1100 ILE A N 1
ATOM 8749 C CA . ILE A 1 1100 ? 39.128 -21.096 -15.040 1.00 82.31 1100 ILE A CA 1
ATOM 8750 C C . ILE A 1 1100 ? 38.088 -21.522 -16.081 1.00 82.31 1100 ILE A C 1
ATOM 8752 O O . ILE A 1 1100 ? 38.069 -22.682 -16.479 1.00 82.31 1100 ILE A O 1
ATOM 8756 N N . ILE A 1 1101 ? 37.268 -20.588 -16.578 1.00 77.06 1101 ILE A N 1
ATOM 8757 C CA . ILE A 1 1101 ? 36.238 -20.879 -17.589 1.00 77.06 1101 ILE A CA 1
ATOM 8758 C C . ILE A 1 1101 ? 36.864 -21.449 -18.871 1.00 77.06 1101 ILE A C 1
ATOM 8760 O O . ILE A 1 1101 ? 36.293 -22.349 -19.484 1.00 77.06 1101 ILE A O 1
ATOM 8764 N N . GLU A 1 1102 ? 38.028 -20.952 -19.296 1.00 73.75 1102 GLU A N 1
ATOM 8765 C CA . GLU A 1 1102 ? 38.718 -21.490 -20.477 1.00 73.75 1102 GLU A CA 1
ATOM 8766 C C . GLU A 1 1102 ? 39.324 -22.883 -20.223 1.00 73.75 1102 GLU A C 1
ATOM 8768 O O . GLU A 1 1102 ? 39.220 -23.739 -21.098 1.00 73.75 1102 GLU A O 1
ATOM 8773 N N . LEU A 1 1103 ? 39.899 -23.150 -19.044 1.00 73.25 1103 LEU A N 1
ATOM 8774 C CA . LEU A 1 1103 ? 40.410 -24.483 -18.695 1.00 73.25 1103 LEU A CA 1
ATOM 8775 C C . LEU A 1 1103 ? 39.287 -25.513 -18.560 1.00 73.25 1103 LEU A C 1
ATOM 8777 O O . LEU A 1 1103 ? 39.428 -26.618 -19.069 1.00 73.25 1103 LEU A O 1
ATOM 8781 N N . ILE A 1 1104 ? 38.142 -25.143 -17.978 1.00 74.12 1104 ILE A N 1
ATOM 8782 C CA . ILE A 1 1104 ? 36.945 -26.001 -17.922 1.00 74.12 1104 ILE A CA 1
ATOM 8783 C C . ILE A 1 1104 ? 36.517 -26.439 -19.331 1.00 74.12 1104 ILE A C 1
ATOM 8785 O O . ILE A 1 1104 ? 36.135 -27.590 -19.529 1.00 74.12 1104 ILE A O 1
ATOM 8789 N N . ARG A 1 1105 ? 36.635 -25.562 -20.341 1.00 67.00 1105 ARG A N 1
ATOM 8790 C CA . ARG A 1 1105 ? 36.327 -25.917 -21.740 1.00 67.00 1105 ARG A CA 1
ATOM 8791 C C . ARG A 1 1105 ? 37.283 -26.959 -22.334 1.00 67.00 1105 ARG A C 1
ATOM 8793 O O . ARG A 1 1105 ? 36.906 -27.597 -23.311 1.00 67.00 1105 ARG A O 1
ATOM 8800 N N . ALA A 1 1106 ? 38.487 -27.129 -21.781 1.00 61.06 1106 ALA A N 1
ATOM 8801 C CA . ALA A 1 1106 ? 39.480 -28.092 -22.259 1.00 61.06 1106 ALA A CA 1
ATOM 8802 C C . ALA A 1 1106 ? 39.266 -29.523 -21.718 1.00 61.06 1106 ALA A C 1
ATOM 8804 O O . ALA A 1 1106 ? 39.726 -30.470 -22.344 1.00 61.06 1106 ALA A O 1
ATOM 8805 N N . PHE A 1 1107 ? 38.530 -29.698 -20.613 1.00 60.41 1107 PHE A N 1
ATOM 8806 C CA . PHE A 1 1107 ? 38.309 -30.991 -19.942 1.00 60.41 1107 PHE A CA 1
ATOM 8807 C C . PHE A 1 1107 ? 37.226 -31.895 -20.545 1.00 60.41 1107 PHE A C 1
ATOM 8809 O O . PHE A 1 1107 ? 36.816 -32.846 -19.895 1.00 60.41 1107 PHE A O 1
ATOM 8816 N N . GLY A 1 1108 ? 36.743 -31.626 -21.763 1.00 45.81 1108 GLY A N 1
ATOM 8817 C CA . GLY A 1 1108 ? 35.803 -32.524 -22.448 1.00 45.81 1108 GLY A CA 1
ATOM 8818 C C . GLY A 1 1108 ? 34.622 -32.958 -21.570 1.00 45.81 1108 GLY A C 1
ATOM 8819 O O . GLY A 1 1108 ? 34.478 -34.139 -21.307 1.00 45.81 1108 GLY A O 1
ATOM 8820 N N . MET A 1 1109 ? 33.834 -31.989 -21.082 1.00 44.78 1109 MET A N 1
ATOM 8821 C CA . MET A 1 1109 ? 32.591 -32.138 -20.298 1.00 44.78 1109 MET A CA 1
ATOM 8822 C C . MET A 1 1109 ? 32.333 -33.515 -19.678 1.00 44.78 1109 MET A C 1
ATOM 8824 O O . MET A 1 1109 ? 31.676 -34.384 -20.249 1.00 44.78 1109 MET A O 1
ATOM 8828 N N . ALA A 1 1110 ? 32.790 -33.644 -18.445 1.00 34.38 1110 ALA A N 1
ATOM 8829 C CA . ALA A 1 1110 ? 32.780 -34.889 -17.729 1.00 34.38 1110 ALA A CA 1
ATOM 8830 C C . ALA A 1 1110 ? 32.737 -34.588 -16.220 1.00 34.38 1110 ALA A C 1
ATOM 8832 O O . ALA A 1 1110 ? 33.663 -34.830 -15.470 1.00 34.38 1110 ALA A O 1
ATOM 8833 N N . CYS A 1 1111 ? 31.648 -33.997 -15.747 1.00 33.38 1111 CYS A N 1
ATOM 8834 C CA . CYS A 1 1111 ? 31.296 -34.053 -14.333 1.00 33.38 1111 CYS A CA 1
ATOM 8835 C C . CYS A 1 1111 ? 30.386 -35.275 -14.205 1.00 33.38 1111 CYS A C 1
ATOM 8837 O O . CYS A 1 1111 ? 29.385 -35.340 -14.927 1.00 33.38 1111 CYS A O 1
ATOM 8839 N N . SER A 1 1112 ? 30.728 -36.269 -13.372 1.00 35.88 1112 SER A N 1
ATOM 8840 C CA . SER A 1 1112 ? 29.717 -37.250 -12.982 1.00 35.88 1112 SER A CA 1
ATOM 8841 C C . SER A 1 1112 ? 28.595 -36.438 -12.417 1.00 35.88 1112 SER A C 1
ATOM 8843 O O . SER A 1 1112 ? 28.796 -35.560 -11.579 1.00 35.88 1112 SER A O 1
ATOM 8845 N N . ASP A 1 1113 ? 27.420 -36.853 -12.766 1.00 33.38 1113 ASP A N 1
ATOM 8846 C CA . ASP A 1 1113 ? 26.271 -36.424 -12.056 1.00 33.38 1113 ASP A CA 1
ATOM 8847 C C . ASP A 1 1113 ? 25.395 -37.674 -12.027 1.00 33.38 1113 ASP A C 1
ATOM 8849 O O . ASP A 1 1113 ? 25.398 -38.428 -13.001 1.00 33.38 1113 ASP A O 1
ATOM 8853 N N . HIS A 1 1114 ? 24.739 -37.952 -10.899 1.00 45.09 1114 HIS A N 1
ATOM 8854 C CA . HIS A 1 1114 ? 23.790 -39.045 -10.698 1.00 45.09 1114 HIS A CA 1
ATOM 8855 C C . HIS A 1 1114 ? 22.626 -38.942 -11.691 1.00 45.09 1114 HIS A C 1
ATOM 8857 O O . HIS A 1 1114 ? 21.491 -38.721 -11.296 1.00 45.09 1114 HIS A O 1
ATOM 8863 N N . LYS A 1 1115 ? 22.873 -39.013 -12.991 1.00 45.31 1115 LYS A N 1
ATOM 8864 C CA . LYS A 1 1115 ? 21.948 -38.534 -13.992 1.00 45.31 1115 LYS A CA 1
ATOM 8865 C C . LYS A 1 1115 ? 21.278 -39.686 -14.715 1.00 45.31 1115 LYS A C 1
ATOM 8867 O O . LYS A 1 1115 ? 21.965 -40.565 -15.219 1.00 45.31 1115 LYS A O 1
ATOM 8872 N N . PHE A 1 1116 ? 19.953 -39.647 -14.830 1.00 41.44 1116 PHE A N 1
ATOM 8873 C CA . PHE A 1 1116 ? 19.244 -40.481 -15.801 1.00 41.44 1116 PHE A CA 1
ATOM 8874 C C . PHE A 1 1116 ? 18.971 -39.677 -17.077 1.00 41.44 1116 PHE A C 1
ATOM 8876 O O . PHE A 1 1116 ? 18.820 -38.451 -17.046 1.00 41.44 1116 PHE A O 1
ATOM 8883 N N . THR A 1 1117 ? 18.961 -40.371 -18.211 1.00 42.19 1117 THR A N 1
ATOM 8884 C CA . THR A 1 1117 ? 18.615 -39.825 -19.524 1.00 42.19 1117 THR A CA 1
ATOM 8885 C C . THR A 1 1117 ? 17.123 -39.985 -19.773 1.00 42.19 1117 THR A C 1
ATOM 8887 O O . THR A 1 1117 ? 16.559 -41.057 -19.566 1.00 42.19 1117 THR A O 1
ATOM 8890 N N . LEU A 1 1118 ? 16.483 -38.921 -20.254 1.00 43.66 1118 LEU A N 1
ATOM 8891 C CA . LEU A 1 1118 ? 15.139 -38.976 -20.821 1.00 43.66 1118 LEU A CA 1
ATOM 8892 C C . LEU A 1 1118 ? 15.300 -39.178 -22.337 1.00 43.66 1118 LEU A C 1
ATOM 8894 O O . LEU A 1 1118 ? 15.687 -38.223 -23.012 1.00 43.66 1118 LEU A O 1
ATOM 8898 N N . PRO A 1 1119 ? 15.048 -40.386 -22.884 1.00 37.53 1119 PRO A N 1
ATOM 8899 C CA . PRO A 1 1119 ? 15.380 -40.725 -24.275 1.00 37.53 1119 PRO A CA 1
ATOM 8900 C C . PRO A 1 1119 ? 14.761 -39.777 -25.308 1.00 37.53 1119 PRO A C 1
ATOM 8902 O O . PRO A 1 1119 ? 15.329 -39.555 -26.374 1.00 37.53 1119 PRO A O 1
ATOM 8905 N N . ASP A 1 1120 ? 13.631 -39.161 -24.960 1.00 40.69 1120 ASP A N 1
ATOM 8906 C CA . ASP A 1 1120 ? 12.874 -38.284 -25.848 1.00 40.69 1120 ASP A CA 1
ATOM 8907 C C . ASP A 1 1120 ? 13.172 -36.774 -25.653 1.00 40.69 1120 ASP A C 1
ATOM 8909 O O . ASP A 1 1120 ? 12.649 -35.905 -26.367 1.00 40.69 1120 ASP A O 1
ATOM 8913 N N . PHE A 1 1121 ? 14.029 -36.442 -24.683 1.00 42.44 1121 PHE A N 1
ATOM 8914 C CA . PHE A 1 1121 ? 14.512 -35.094 -24.366 1.00 42.44 1121 PHE A CA 1
ATOM 8915 C C . PHE A 1 1121 ? 16.017 -35.005 -24.629 1.00 42.44 1121 PHE A C 1
ATOM 8917 O O . PHE A 1 1121 ? 16.829 -34.769 -23.737 1.00 42.44 1121 PHE A O 1
ATOM 8924 N N . LEU A 1 1122 ? 16.389 -35.176 -25.896 1.00 44.12 1122 LEU A N 1
ATOM 8925 C CA . LEU A 1 1122 ? 17.783 -35.164 -26.343 1.00 44.12 1122 LEU A CA 1
ATOM 8926 C C . LEU A 1 1122 ? 18.539 -33.862 -25.995 1.00 44.12 1122 LEU A C 1
ATOM 8928 O O . LEU A 1 1122 ? 19.765 -33.895 -25.929 1.00 44.12 1122 LEU A O 1
ATOM 8932 N N . GLU A 1 1123 ? 17.859 -32.728 -25.739 1.00 44.12 1123 GLU A N 1
ATOM 8933 C CA . GLU A 1 1123 ? 18.534 -31.484 -25.320 1.00 44.12 1123 GLU A CA 1
ATOM 8934 C C . GLU A 1 1123 ? 18.703 -31.326 -23.787 1.00 44.12 1123 GLU A C 1
ATOM 8936 O O . GLU A 1 1123 ? 19.502 -30.495 -23.356 1.00 44.12 1123 GLU A O 1
ATOM 8941 N N . ALA A 1 1124 ? 18.031 -32.140 -22.955 1.00 44.38 1124 ALA A N 1
ATOM 8942 C CA . ALA A 1 1124 ? 18.254 -32.240 -21.502 1.00 44.38 1124 ALA A CA 1
ATOM 8943 C C . ALA A 1 1124 ? 19.062 -33.509 -21.225 1.00 44.38 1124 ALA A C 1
ATOM 8945 O O . ALA A 1 1124 ? 18.565 -34.500 -20.700 1.00 44.38 1124 ALA A O 1
ATOM 8946 N N . ASN A 1 1125 ? 20.314 -33.497 -21.666 1.00 41.69 1125 ASN A N 1
ATOM 8947 C CA . ASN A 1 1125 ? 21.069 -34.711 -21.959 1.00 41.69 1125 ASN A CA 1
ATOM 8948 C C . ASN A 1 1125 ? 21.311 -35.650 -20.754 1.00 41.69 1125 ASN A C 1
ATOM 8950 O O . ASN A 1 1125 ? 21.833 -36.737 -20.970 1.00 41.69 1125 ASN A O 1
ATOM 8954 N N . THR A 1 1126 ? 21.016 -35.255 -19.499 1.00 46.47 1126 THR A N 1
ATOM 8955 C CA . THR A 1 1126 ? 21.081 -36.098 -18.277 1.00 46.47 1126 THR A CA 1
ATOM 8956 C C . THR A 1 1126 ? 20.646 -35.274 -17.008 1.00 46.47 1126 THR A C 1
ATOM 8958 O O . THR A 1 1126 ? 21.118 -34.147 -16.848 1.00 46.47 1126 THR A O 1
ATOM 8961 N N . ILE A 1 1127 ? 19.767 -35.767 -16.097 1.00 49.31 1127 ILE A N 1
ATOM 8962 C CA . ILE A 1 1127 ? 19.249 -35.052 -14.869 1.00 49.31 1127 ILE A CA 1
ATOM 8963 C C . ILE A 1 1127 ? 19.650 -35.736 -13.544 1.00 49.31 1127 ILE A C 1
ATOM 8965 O O . ILE A 1 1127 ? 19.346 -36.915 -13.393 1.00 49.31 1127 ILE A O 1
ATOM 8969 N N . HIS A 1 1128 ? 20.272 -35.018 -12.581 1.00 47.09 1128 HIS A N 1
ATOM 8970 C CA . HIS A 1 1128 ? 20.937 -35.585 -11.382 1.00 47.09 1128 HIS A CA 1
ATOM 8971 C C . HIS A 1 1128 ? 19.931 -35.982 -10.269 1.00 47.09 1128 HIS A C 1
ATOM 8973 O O . HIS A 1 1128 ? 19.122 -35.158 -9.866 1.00 47.09 1128 HIS A O 1
ATOM 8979 N N . LEU A 1 1129 ? 20.003 -37.192 -9.695 1.00 44.94 1129 LEU A N 1
ATOM 8980 C CA . LEU A 1 1129 ? 19.067 -37.768 -8.708 1.00 44.94 1129 LEU A CA 1
ATOM 8981 C C . LEU A 1 1129 ? 18.951 -36.939 -7.426 1.00 44.94 1129 LEU A C 1
ATOM 8983 O O . LEU A 1 1129 ? 17.859 -36.818 -6.891 1.00 44.94 1129 LEU A O 1
ATOM 8987 N N . SER A 1 1130 ? 20.036 -36.312 -6.964 1.00 43.69 1130 SER A N 1
ATOM 8988 C CA . SER A 1 1130 ? 19.986 -35.386 -5.815 1.00 43.69 1130 SER A CA 1
ATOM 8989 C C . SER A 1 1130 ? 19.211 -34.085 -6.083 1.00 43.69 1130 SER A C 1
ATOM 8991 O O . SER A 1 1130 ? 19.008 -33.307 -5.159 1.00 43.69 1130 SER A O 1
ATOM 8993 N N . GLN A 1 1131 ? 18.820 -33.813 -7.335 1.00 44.62 1131 GLN A N 1
ATOM 8994 C CA . GLN A 1 1131 ? 17.938 -32.696 -7.700 1.00 44.62 1131 GLN A CA 1
ATOM 8995 C C . GLN A 1 1131 ? 16.458 -33.095 -7.649 1.00 44.62 1131 GLN A C 1
ATOM 8997 O O . GLN A 1 1131 ? 15.586 -32.252 -7.853 1.00 44.62 1131 GLN A O 1
ATOM 9002 N N . LEU A 1 1132 ? 16.164 -34.371 -7.393 1.00 43.38 1132 LEU A N 1
ATOM 9003 C CA . LEU A 1 1132 ? 14.815 -34.872 -7.193 1.00 43.38 1132 LEU A CA 1
ATOM 9004 C C . LEU A 1 1132 ? 14.557 -35.019 -5.694 1.00 43.38 1132 LEU A C 1
ATOM 9006 O O . LEU A 1 1132 ? 15.382 -35.547 -4.954 1.00 43.38 1132 LEU A O 1
ATOM 9010 N N . SER A 1 1133 ? 13.395 -34.555 -5.241 1.00 42.06 1133 SER A N 1
ATOM 9011 C CA . SER A 1 1133 ? 12.942 -34.804 -3.873 1.00 42.06 1133 SER A CA 1
ATOM 9012 C C . SER A 1 1133 ? 12.712 -36.305 -3.643 1.00 42.06 1133 SER A C 1
ATOM 9014 O O . SER A 1 1133 ? 12.412 -37.038 -4.587 1.00 42.06 1133 SER A O 1
ATOM 9016 N N . GLU A 1 1134 ? 12.782 -36.776 -2.392 1.00 40.09 1134 GLU A N 1
ATOM 9017 C CA . GLU A 1 1134 ? 12.490 -38.180 -2.029 1.00 40.09 1134 GLU A CA 1
ATOM 9018 C C . GLU A 1 1134 ? 11.139 -38.673 -2.596 1.00 40.09 1134 GLU A C 1
ATOM 9020 O O . GLU A 1 1134 ? 10.996 -39.832 -2.988 1.00 40.09 1134 GLU A O 1
ATOM 9025 N N . SER A 1 1135 ? 10.163 -37.767 -2.715 1.00 38.22 1135 SER A N 1
ATOM 9026 C CA . SER A 1 1135 ? 8.848 -37.999 -3.323 1.00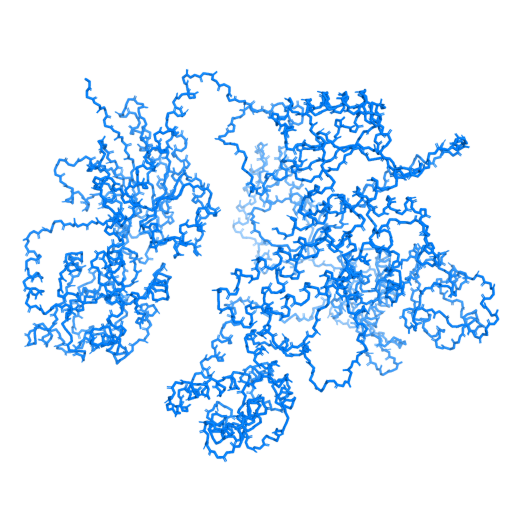 38.22 1135 SER A CA 1
ATOM 9027 C C . SER A 1 1135 ? 8.914 -38.250 -4.838 1.00 38.22 1135 SER A C 1
ATOM 9029 O O . SER A 1 1135 ? 8.218 -39.125 -5.346 1.00 38.22 1135 SER A O 1
ATOM 9031 N N . LEU A 1 1136 ? 9.771 -37.521 -5.563 1.00 41.69 1136 LEU A N 1
ATOM 9032 C CA . LEU A 1 1136 ? 10.022 -37.709 -7.000 1.00 41.69 1136 LEU A CA 1
ATOM 9033 C C . LEU A 1 1136 ? 10.883 -38.950 -7.282 1.00 41.69 1136 LEU A C 1
ATOM 9035 O O . LEU A 1 1136 ? 10.718 -39.582 -8.322 1.00 41.69 1136 LEU A O 1
ATOM 9039 N N . ILE A 1 1137 ? 11.754 -39.335 -6.345 1.00 41.91 1137 ILE A N 1
ATOM 9040 C CA . ILE A 1 1137 ? 12.532 -40.581 -6.414 1.00 41.91 1137 ILE A CA 1
ATOM 9041 C C . ILE A 1 1137 ? 11.609 -41.800 -6.233 1.00 41.91 1137 ILE A C 1
ATOM 9043 O O . ILE A 1 1137 ? 11.729 -42.769 -6.981 1.00 41.91 1137 ILE A O 1
ATOM 9047 N N . LYS A 1 1138 ? 10.624 -41.736 -5.321 1.00 42.25 1138 LYS A N 1
ATOM 9048 C CA . LYS A 1 1138 ? 9.564 -42.760 -5.185 1.00 42.25 1138 LYS A CA 1
ATOM 9049 C C . LYS A 1 1138 ? 8.657 -42.856 -6.419 1.00 42.25 1138 LYS A C 1
ATOM 9051 O O . LYS A 1 1138 ? 8.212 -43.949 -6.753 1.00 42.25 1138 LYS A O 1
ATOM 9056 N N . ALA A 1 1139 ? 8.436 -41.749 -7.133 1.00 42.50 1139 ALA A N 1
ATOM 9057 C CA . ALA A 1 1139 ? 7.616 -41.703 -8.350 1.00 42.50 1139 ALA A CA 1
ATOM 9058 C C . ALA A 1 1139 ? 8.226 -42.450 -9.558 1.00 42.50 1139 ALA A C 1
ATOM 9060 O O . ALA A 1 1139 ? 7.535 -42.689 -10.547 1.00 42.50 1139 ALA A O 1
ATOM 9061 N N . LEU A 1 1140 ? 9.497 -42.869 -9.482 1.00 40.44 1140 LEU A N 1
ATOM 9062 C CA . LEU A 1 1140 ? 10.142 -43.704 -10.502 1.00 40.44 1140 LEU A CA 1
ATOM 9063 C C . LEU A 1 1140 ? 9.739 -45.194 -10.421 1.00 40.44 1140 LEU A C 1
ATOM 9065 O O . LEU A 1 1140 ? 10.113 -45.961 -11.308 1.00 40.44 1140 LEU A O 1
ATOM 9069 N N . GLY A 1 1141 ? 8.958 -45.616 -9.412 1.00 42.81 1141 GLY A N 1
ATOM 9070 C CA . GLY A 1 1141 ? 8.534 -47.009 -9.228 1.00 42.81 1141 GLY A CA 1
ATOM 9071 C C . GLY A 1 1141 ? 7.061 -47.179 -8.836 1.00 42.81 1141 GLY A C 1
ATOM 9072 O O . GLY A 1 1141 ? 6.622 -46.687 -7.805 1.00 42.81 1141 GLY A O 1
ATOM 9073 N N . SER A 1 1142 ? 6.318 -47.944 -9.649 1.00 39.88 1142 SER A N 1
ATOM 9074 C CA . SER A 1 1142 ? 4.999 -48.571 -9.381 1.00 39.88 1142 SER A CA 1
ATOM 9075 C C . SER A 1 1142 ? 3.834 -47.708 -8.854 1.00 39.88 1142 SER A C 1
ATOM 9077 O O . SER A 1 1142 ? 2.768 -48.257 -8.586 1.00 39.88 1142 SER A O 1
ATOM 9079 N N . ASP A 1 1143 ? 3.980 -46.385 -8.761 1.00 47.16 1143 ASP A N 1
ATOM 9080 C CA . ASP A 1 1143 ? 2.920 -45.483 -8.301 1.00 47.16 1143 ASP A CA 1
ATOM 9081 C C . ASP A 1 1143 ? 1.699 -45.465 -9.262 1.00 47.16 1143 ASP A C 1
ATOM 9083 O O . ASP A 1 1143 ? 1.843 -45.132 -10.450 1.00 47.16 1143 ASP A O 1
ATOM 9087 N N . PRO A 1 1144 ? 0.484 -45.806 -8.782 1.00 43.78 1144 PRO A N 1
ATOM 9088 C CA . PRO A 1 1144 ? -0.731 -45.846 -9.596 1.00 43.78 1144 PRO A CA 1
ATOM 9089 C C . PRO A 1 1144 ? -1.094 -44.504 -10.243 1.00 43.78 1144 PRO A C 1
ATOM 9091 O O . PRO A 1 1144 ? -1.621 -44.494 -11.360 1.00 43.78 1144 PRO A O 1
ATOM 9094 N N . PHE A 1 1145 ? -0.788 -43.377 -9.588 1.00 41.09 1145 PHE A N 1
ATOM 9095 C CA . PHE A 1 1145 ? -1.074 -42.043 -10.122 1.00 41.09 1145 PHE A CA 1
ATOM 9096 C C . PHE A 1 1145 ? -0.174 -41.713 -11.321 1.00 41.09 1145 PHE A C 1
ATOM 9098 O O . PHE A 1 1145 ? -0.655 -41.225 -12.347 1.00 41.09 1145 PHE A O 1
ATOM 9105 N N . PHE A 1 1146 ? 1.108 -42.083 -11.264 1.00 44.38 1146 PHE A N 1
ATOM 9106 C CA . PHE A 1 1146 ? 2.021 -41.946 -12.399 1.00 44.38 1146 PHE A CA 1
ATOM 9107 C C . PHE A 1 1146 ? 1.653 -42.872 -13.576 1.00 44.38 1146 PHE A C 1
ATOM 9109 O O . PHE A 1 1146 ? 1.677 -42.448 -14.734 1.00 44.38 1146 PHE A O 1
ATOM 9116 N N . MET A 1 1147 ? 1.236 -44.118 -13.309 1.00 47.31 1147 MET A N 1
ATOM 9117 C CA . MET A 1 1147 ? 0.724 -45.043 -14.339 1.00 47.31 1147 MET A CA 1
ATOM 9118 C C . MET A 1 1147 ? -0.574 -44.550 -14.995 1.00 47.31 1147 MET A C 1
ATOM 9120 O O . MET A 1 1147 ? -0.774 -44.752 -16.196 1.00 47.31 1147 MET A O 1
ATOM 9124 N N . TYR A 1 1148 ? -1.433 -43.870 -14.234 1.00 48.47 1148 TYR A N 1
ATOM 9125 C CA . TYR A 1 1148 ? -2.624 -43.194 -14.742 1.00 48.47 1148 TYR A CA 1
ATOM 9126 C C . TYR A 1 1148 ? -2.261 -41.983 -15.618 1.00 48.47 1148 TYR A C 1
ATOM 9128 O O . TYR A 1 1148 ? -2.692 -41.910 -16.770 1.00 48.47 1148 TYR A O 1
ATOM 9136 N N . MET A 1 1149 ? -1.381 -41.092 -15.147 1.00 42.47 1149 MET A N 1
ATOM 9137 C CA . MET A 1 1149 ? -0.927 -39.916 -15.907 1.00 42.47 1149 MET A CA 1
ATOM 9138 C C . MET A 1 1149 ? -0.214 -40.287 -17.214 1.00 42.47 1149 MET A C 1
ATOM 9140 O O . MET A 1 1149 ? -0.400 -39.617 -18.230 1.00 42.47 1149 MET A O 1
ATOM 9144 N N . LYS A 1 1150 ? 0.530 -41.400 -17.242 1.00 46.25 1150 LYS A N 1
ATOM 9145 C CA . LYS A 1 1150 ? 1.170 -41.909 -18.466 1.00 46.25 1150 LYS A CA 1
ATOM 9146 C C . LYS A 1 1150 ? 0.145 -42.307 -19.540 1.00 46.25 1150 LYS A C 1
ATOM 9148 O O . LYS A 1 1150 ? 0.395 -42.095 -20.723 1.00 46.25 1150 LYS A O 1
ATOM 9153 N N . LYS A 1 1151 ? -1.024 -42.829 -19.142 1.00 48.31 1151 LYS A N 1
ATOM 9154 C CA . LYS A 1 1151 ? -2.145 -43.126 -20.056 1.00 48.31 1151 LYS A CA 1
ATOM 9155 C C . LYS A 1 1151 ? -2.840 -41.849 -20.543 1.00 48.31 1151 LYS A C 1
ATOM 9157 O O . LYS A 1 1151 ? -3.176 -41.763 -21.721 1.00 48.31 1151 LYS A O 1
ATOM 9162 N N . VAL A 1 1152 ? -2.990 -40.848 -19.672 1.00 48.12 1152 VAL A N 1
ATOM 9163 C CA . VAL A 1 1152 ? -3.594 -39.542 -20.004 1.00 48.12 1152 VAL A CA 1
ATOM 9164 C C . VAL A 1 1152 ? -2.736 -38.756 -21.004 1.00 48.12 1152 VAL A C 1
ATOM 9166 O O . VAL A 1 1152 ? -3.262 -38.242 -21.988 1.00 48.12 1152 VAL A O 1
ATOM 9169 N N . ILE A 1 1153 ? -1.411 -38.725 -20.825 1.00 50.44 1153 ILE A N 1
ATOM 9170 C CA . ILE A 1 1153 ? -0.485 -38.007 -21.723 1.00 50.44 1153 ILE A CA 1
ATOM 9171 C C . ILE A 1 1153 ? -0.514 -38.572 -23.153 1.00 50.44 1153 ILE A C 1
ATOM 9173 O O . ILE A 1 1153 ? -0.436 -37.804 -24.110 1.00 50.44 1153 ILE A O 1
ATOM 9177 N N . ILE A 1 1154 ? -0.704 -39.887 -23.322 1.00 51.56 1154 ILE A N 1
ATOM 9178 C CA . ILE A 1 1154 ? -0.856 -40.512 -24.649 1.00 51.56 1154 ILE A CA 1
ATOM 9179 C C . ILE A 1 1154 ? -2.117 -39.996 -25.367 1.00 51.56 1154 ILE A C 1
ATOM 9181 O O . ILE A 1 1154 ? -2.111 -39.848 -26.586 1.00 51.56 1154 ILE A O 1
ATOM 9185 N N . HIS A 1 1155 ? -3.192 -39.676 -24.638 1.00 51.84 1155 HIS A N 1
ATOM 9186 C CA . HIS A 1 1155 ? -4.415 -39.113 -25.229 1.00 51.84 1155 HIS A CA 1
ATOM 9187 C C . HIS A 1 1155 ? -4.268 -37.624 -25.594 1.00 51.84 1155 HIS A C 1
ATOM 9189 O O . HIS A 1 1155 ? -4.901 -37.164 -26.544 1.00 51.84 1155 HIS A O 1
ATOM 9195 N N . CYS A 1 1156 ? -3.376 -36.882 -24.926 1.00 50.19 1156 CYS A N 1
ATOM 9196 C CA . CYS A 1 1156 ? -3.044 -35.490 -25.260 1.00 50.19 1156 CYS A CA 1
ATOM 9197 C C . CYS A 1 1156 ? -2.259 -35.326 -26.577 1.00 50.19 1156 CYS A C 1
ATOM 9199 O O . CYS A 1 1156 ? -2.020 -34.199 -27.002 1.00 50.19 1156 CYS A O 1
ATOM 9201 N N . ILE A 1 1157 ? -1.850 -36.415 -27.235 1.00 53.09 1157 ILE A N 1
ATOM 9202 C CA . ILE A 1 1157 ? -1.133 -36.377 -28.521 1.00 53.09 1157 ILE A CA 1
ATOM 9203 C C . ILE A 1 1157 ? -2.089 -36.156 -29.713 1.00 53.09 1157 ILE A C 1
ATOM 9205 O O . ILE A 1 1157 ? -1.658 -35.690 -30.763 1.00 53.09 1157 ILE A O 1
ATOM 9209 N N . ASN A 1 1158 ? -3.391 -36.419 -29.547 1.00 51.22 1158 ASN A N 1
ATOM 9210 C CA . ASN A 1 1158 ? -4.401 -36.307 -30.612 1.00 51.22 1158 ASN A CA 1
ATOM 9211 C C . ASN A 1 1158 ? -5.260 -35.025 -30.539 1.00 51.22 1158 ASN A C 1
ATOM 9213 O O . ASN A 1 1158 ? -6.321 -34.971 -31.154 1.00 51.22 1158 ASN A O 1
ATOM 9217 N N . VAL A 1 1159 ? -4.844 -34.009 -29.777 1.00 54.91 1159 VAL A N 1
ATOM 9218 C CA . VAL A 1 1159 ? -5.569 -32.726 -29.656 1.00 54.91 1159 VAL A CA 1
ATOM 9219 C C . VAL A 1 1159 ? -4.975 -31.663 -30.584 1.00 54.91 1159 VAL A C 1
ATOM 9221 O O . VAL A 1 1159 ? -3.759 -31.618 -30.749 1.00 54.91 1159 VAL A O 1
ATOM 9224 N N . ASP A 1 1160 ? -5.814 -30.774 -31.131 1.00 62.00 1160 ASP A N 1
ATOM 9225 C CA . ASP A 1 1160 ? -5.423 -29.765 -32.138 1.00 62.00 1160 ASP A CA 1
ATOM 9226 C C . ASP A 1 1160 ? -4.490 -28.651 -31.616 1.00 62.00 1160 ASP A C 1
ATOM 9228 O O . ASP A 1 1160 ? -3.825 -27.964 -32.395 1.00 62.00 1160 ASP A O 1
ATOM 9232 N N . ALA A 1 1161 ? -4.437 -28.436 -30.300 1.00 63.12 1161 ALA A N 1
ATOM 9233 C CA . ALA A 1 1161 ? -3.448 -27.574 -29.658 1.00 63.12 1161 ALA A CA 1
ATOM 9234 C C . ALA A 1 1161 ? -3.314 -27.910 -28.168 1.00 63.12 1161 ALA A C 1
ATOM 9236 O O . ALA A 1 1161 ? -4.309 -28.189 -27.498 1.00 63.12 1161 ALA A O 1
ATOM 9237 N N . LEU A 1 1162 ? -2.095 -27.826 -27.632 1.00 62.00 1162 LEU A N 1
ATOM 9238 C CA . LEU A 1 1162 ? -1.807 -28.081 -26.217 1.00 62.00 1162 LEU A CA 1
ATOM 9239 C C . LEU A 1 1162 ? -1.278 -26.801 -25.553 1.00 62.00 1162 LEU A C 1
ATOM 9241 O O . LEU A 1 1162 ? -0.201 -26.318 -25.897 1.00 62.00 1162 LEU A O 1
ATOM 9245 N N . LEU A 1 1163 ? -2.037 -26.226 -24.617 1.00 67.38 1163 LEU A N 1
ATOM 9246 C CA . LEU A 1 1163 ? -1.663 -24.995 -23.910 1.00 67.38 1163 LEU A CA 1
ATOM 9247 C C . LEU A 1 1163 ? -1.033 -25.335 -22.554 1.00 67.38 1163 LEU A C 1
ATOM 9249 O O . LEU A 1 1163 ? -1.688 -25.934 -21.705 1.00 67.38 1163 LEU A O 1
ATOM 9253 N N . ILE A 1 1164 ? 0.221 -24.939 -22.337 1.00 59.53 1164 ILE A N 1
ATOM 9254 C CA . ILE A 1 1164 ? 0.997 -25.278 -21.136 1.00 59.53 1164 ILE A CA 1
ATOM 9255 C C . ILE A 1 1164 ? 1.392 -23.980 -20.426 1.00 59.53 1164 ILE A C 1
ATOM 9257 O O . ILE A 1 1164 ? 2.010 -23.105 -21.027 1.00 59.53 1164 ILE A O 1
ATOM 9261 N N . ASN A 1 1165 ? 1.021 -23.830 -19.150 1.00 57.84 1165 ASN A N 1
ATOM 9262 C CA . ASN A 1 1165 ? 1.242 -22.620 -18.340 1.00 57.84 1165 ASN A CA 1
ATOM 9263 C C . ASN A 1 1165 ? 2.713 -22.447 -17.917 1.00 57.84 1165 ASN A C 1
ATOM 9265 O O . ASN A 1 1165 ? 3.067 -22.515 -16.746 1.00 57.84 1165 ASN A O 1
ATOM 9269 N N . THR A 1 1166 ? 3.562 -22.222 -18.907 1.00 53.69 1166 THR A N 1
ATOM 9270 C CA . THR A 1 1166 ? 4.998 -21.947 -18.824 1.00 53.69 1166 THR A CA 1
ATOM 9271 C C . THR A 1 1166 ? 5.360 -20.969 -19.949 1.00 53.69 1166 THR A C 1
ATOM 9273 O O . THR A 1 1166 ? 4.517 -20.724 -20.807 1.00 53.69 1166 THR A O 1
ATOM 9276 N N . VAL A 1 1167 ? 6.555 -20.384 -19.989 1.00 60.19 1167 VAL A N 1
ATOM 9277 C CA . VAL A 1 1167 ? 7.015 -19.603 -21.156 1.00 60.19 1167 VAL A CA 1
ATOM 9278 C C . VAL A 1 1167 ? 8.077 -20.414 -21.870 1.00 60.19 1167 VAL A C 1
ATOM 9280 O O . VAL A 1 1167 ? 8.791 -21.213 -21.261 1.00 60.19 1167 VAL A O 1
ATOM 9283 N N . GLU A 1 1168 ? 8.184 -20.212 -23.178 1.00 57.94 1168 GLU A N 1
ATOM 9284 C CA . GLU A 1 1168 ? 9.076 -20.992 -24.028 1.00 57.94 1168 GLU A CA 1
ATOM 9285 C C . GLU A 1 1168 ? 10.552 -20.797 -23.682 1.00 57.94 1168 GLU A C 1
ATOM 9287 O O . GLU A 1 1168 ? 11.377 -21.641 -24.006 1.00 57.94 1168 GLU A O 1
ATOM 9292 N N . GLU A 1 1169 ? 10.898 -19.730 -22.966 1.00 56.41 1169 GLU A N 1
ATOM 9293 C CA . GLU A 1 1169 ? 12.232 -19.525 -22.414 1.00 56.41 1169 GLU A CA 1
ATOM 9294 C C . GLU A 1 1169 ? 12.487 -20.260 -21.086 1.00 56.41 1169 GLU A C 1
ATOM 9296 O O . GLU A 1 1169 ? 13.652 -20.493 -20.767 1.00 56.41 1169 GLU A O 1
ATOM 9301 N N . ILE A 1 1170 ? 11.443 -20.621 -20.323 1.00 49.81 1170 ILE A N 1
ATOM 9302 C CA . ILE A 1 1170 ? 11.555 -21.297 -19.013 1.00 49.81 1170 ILE A CA 1
ATOM 9303 C C . ILE A 1 1170 ? 11.545 -22.817 -19.170 1.00 49.81 1170 ILE A C 1
ATOM 9305 O O . ILE A 1 1170 ? 12.421 -23.485 -18.633 1.00 49.81 1170 ILE A O 1
ATOM 9309 N N . ASP A 1 1171 ? 10.590 -23.365 -19.923 1.00 44.66 1171 ASP A N 1
ATOM 9310 C CA . ASP A 1 1171 ? 10.458 -24.816 -20.123 1.00 44.66 1171 ASP A CA 1
ATOM 9311 C C . ASP A 1 1171 ? 10.502 -25.173 -21.612 1.00 44.66 1171 ASP A C 1
ATOM 9313 O O . ASP A 1 1171 ? 9.658 -25.876 -22.172 1.00 44.66 1171 ASP A O 1
ATOM 9317 N N . LYS A 1 1172 ? 11.510 -24.613 -22.287 1.00 59.25 1172 LYS A N 1
ATOM 9318 C CA . LYS A 1 1172 ? 11.737 -24.776 -23.728 1.00 59.25 1172 LYS A CA 1
ATOM 9319 C C . LYS A 1 1172 ? 11.795 -26.238 -24.148 1.00 59.25 1172 LYS A C 1
ATOM 9321 O O . LYS A 1 1172 ? 11.296 -26.615 -25.202 1.00 59.25 1172 LYS A O 1
ATOM 9326 N N . LEU A 1 1173 ? 12.435 -27.042 -23.308 1.00 51.88 1173 LEU A N 1
ATOM 9327 C CA . LEU A 1 1173 ? 12.647 -28.466 -23.500 1.00 51.88 1173 LEU A CA 1
ATOM 9328 C C . LEU A 1 1173 ? 11.336 -29.241 -23.326 1.00 51.88 1173 LEU A C 1
ATOM 9330 O O . LEU A 1 1173 ? 11.002 -30.031 -24.208 1.00 51.88 1173 LEU A O 1
ATOM 9334 N N . GLY A 1 1174 ? 10.558 -28.946 -22.274 1.00 56.44 1174 GLY A N 1
ATOM 9335 C CA . GLY A 1 1174 ? 9.227 -29.512 -22.041 1.00 56.44 1174 GLY A CA 1
ATOM 9336 C C . GLY A 1 1174 ? 8.283 -29.281 -23.202 1.00 56.44 1174 GLY A C 1
ATOM 9337 O O . GLY A 1 1174 ? 7.702 -30.212 -23.762 1.00 56.44 1174 GLY A O 1
ATOM 9338 N N . LEU A 1 1175 ? 8.208 -28.026 -23.631 1.00 64.88 1175 LEU A N 1
ATOM 9339 C CA . LEU A 1 1175 ? 7.408 -27.620 -24.775 1.00 64.88 1175 LEU A CA 1
ATOM 9340 C C . LEU A 1 1175 ? 7.896 -28.275 -26.063 1.00 64.88 1175 LEU A C 1
ATOM 9342 O O . LEU A 1 1175 ? 7.073 -28.793 -26.803 1.00 64.88 1175 LEU A O 1
ATOM 9346 N N . ASN A 1 1176 ? 9.205 -28.302 -26.334 1.00 67.44 1176 ASN A N 1
ATOM 9347 C CA . ASN A 1 1176 ? 9.749 -28.950 -27.529 1.00 67.44 1176 ASN A CA 1
ATOM 9348 C C . ASN A 1 1176 ? 9.462 -30.454 -27.564 1.00 67.44 1176 ASN A C 1
ATOM 9350 O O . ASN A 1 1176 ? 9.163 -30.977 -28.632 1.00 67.44 1176 ASN A O 1
ATOM 9354 N N . TYR A 1 1177 ? 9.499 -31.148 -26.428 1.00 64.62 1177 TYR A N 1
ATOM 9355 C CA . TYR A 1 1177 ? 9.109 -32.553 -26.351 1.00 64.62 1177 TYR A CA 1
ATOM 9356 C C . TYR A 1 1177 ? 7.637 -32.771 -26.699 1.00 64.62 1177 TYR A C 1
ATOM 9358 O O . TYR A 1 1177 ? 7.333 -33.581 -27.573 1.00 64.62 1177 TYR A O 1
ATOM 9366 N N . PHE A 1 1178 ? 6.722 -32.000 -26.104 1.00 63.53 1178 PHE A N 1
ATOM 9367 C CA . PHE A 1 1178 ? 5.309 -32.075 -26.476 1.00 63.53 1178 PHE A CA 1
ATOM 9368 C C . PHE A 1 1178 ? 5.079 -31.644 -27.939 1.00 63.53 1178 PHE A C 1
ATOM 9370 O O . PHE A 1 1178 ? 4.253 -32.255 -28.609 1.00 63.53 1178 PHE A O 1
ATOM 9377 N N . LYS A 1 1179 ? 5.842 -30.669 -28.469 1.00 70.38 1179 LYS A N 1
ATOM 9378 C CA . LYS A 1 1179 ? 5.846 -30.273 -29.899 1.00 70.38 1179 LYS A CA 1
ATOM 9379 C C . LYS A 1 1179 ? 6.385 -31.372 -30.823 1.00 70.38 1179 LYS A C 1
ATOM 9381 O O . LYS A 1 1179 ? 6.045 -31.379 -31.999 1.00 70.38 1179 LYS A O 1
ATOM 9386 N N . ARG A 1 1180 ? 7.250 -32.269 -30.329 1.00 68.19 1180 ARG A N 1
ATOM 9387 C CA . ARG A 1 1180 ? 7.754 -33.442 -31.069 1.00 68.19 1180 ARG A CA 1
ATOM 9388 C C . ARG A 1 1180 ? 6.758 -34.600 -31.049 1.00 68.19 1180 ARG A C 1
ATOM 9390 O O . ARG A 1 1180 ? 6.627 -35.291 -32.054 1.00 68.19 1180 ARG A O 1
ATOM 9397 N N . LEU A 1 1181 ? 6.082 -34.812 -29.919 1.00 56.59 1181 LEU A N 1
ATOM 9398 C CA . LEU A 1 1181 ? 5.078 -35.865 -29.760 1.00 56.59 1181 LEU A CA 1
ATOM 9399 C C . LEU A 1 1181 ? 3.748 -35.529 -30.448 1.00 56.59 1181 LEU A C 1
ATOM 9401 O O . LEU A 1 1181 ? 3.120 -36.429 -30.993 1.00 56.59 1181 LEU A O 1
ATOM 9405 N N . ASN A 1 1182 ? 3.323 -34.261 -30.432 1.00 58.22 1182 ASN A N 1
ATOM 9406 C CA . ASN A 1 1182 ? 2.048 -33.798 -30.981 1.00 58.22 1182 ASN A CA 1
ATOM 9407 C C . ASN A 1 1182 ? 2.258 -33.065 -32.325 1.00 58.22 1182 ASN A C 1
ATOM 9409 O O . ASN A 1 1182 ? 3.075 -32.152 -32.421 1.00 58.22 1182 ASN A O 1
ATOM 9413 N N . LYS A 1 1183 ? 1.514 -33.446 -33.377 1.00 51.47 1183 LYS A N 1
ATOM 9414 C CA . LYS A 1 1183 ? 1.564 -32.779 -34.699 1.00 51.47 1183 LYS A CA 1
ATOM 9415 C C . LYS A 1 1183 ? 0.877 -31.408 -34.709 1.00 51.47 1183 LYS A C 1
ATOM 9417 O O . LYS A 1 1183 ? 1.066 -30.648 -35.659 1.00 51.47 1183 LYS A O 1
ATOM 9422 N N . ALA A 1 1184 ? 0.079 -31.107 -33.690 1.00 56.69 1184 ALA A N 1
ATOM 9423 C CA . ALA A 1 1184 ? -0.671 -29.872 -33.553 1.00 56.69 1184 ALA A CA 1
ATOM 9424 C C . ALA A 1 1184 ? -0.067 -28.979 -32.446 1.00 56.69 1184 ALA A C 1
ATOM 9426 O O . ALA A 1 1184 ? 0.572 -29.457 -31.508 1.00 56.69 1184 ALA A O 1
ATOM 9427 N N . GLY A 1 1185 ? -0.173 -27.656 -32.607 1.00 64.06 1185 GLY A N 1
ATOM 9428 C CA . GLY A 1 1185 ? 0.706 -26.685 -31.942 1.00 64.06 1185 GLY A CA 1
ATOM 9429 C C . GLY A 1 1185 ? 0.662 -26.718 -30.408 1.00 64.06 1185 GLY A C 1
ATOM 9430 O O . GLY A 1 1185 ? -0.401 -26.605 -29.802 1.00 64.06 1185 GLY A O 1
ATOM 9431 N N . VAL A 1 1186 ? 1.829 -26.800 -29.767 1.00 66.62 1186 VAL A N 1
ATOM 9432 C CA . VAL A 1 1186 ? 1.969 -26.652 -28.309 1.00 66.62 1186 VAL A CA 1
ATOM 9433 C C . VAL A 1 1186 ? 2.392 -25.223 -27.985 1.00 66.62 1186 VAL A C 1
ATOM 9435 O O . VAL A 1 1186 ? 3.379 -24.731 -28.538 1.00 66.62 1186 VAL A O 1
ATOM 9438 N N . PHE A 1 1187 ? 1.674 -24.553 -27.086 1.00 69.62 1187 PHE A N 1
ATOM 9439 C CA . PHE A 1 1187 ? 1.899 -23.145 -26.768 1.00 69.62 1187 PHE A CA 1
ATOM 9440 C C . PHE A 1 1187 ? 2.142 -22.935 -25.277 1.00 69.62 1187 PHE A C 1
ATOM 9442 O O . PHE A 1 1187 ? 1.371 -23.376 -24.427 1.00 69.62 1187 PHE A O 1
ATOM 9449 N N . ALA A 1 1188 ? 3.215 -22.212 -24.987 1.00 65.81 1188 ALA A N 1
ATOM 9450 C CA . ALA A 1 1188 ? 3.594 -21.767 -23.659 1.00 65.81 1188 ALA A CA 1
ATOM 9451 C C . ALA A 1 1188 ? 2.786 -20.507 -23.288 1.00 65.81 1188 ALA A C 1
ATOM 9453 O O . ALA A 1 1188 ? 2.798 -19.542 -24.053 1.00 65.81 1188 ALA A O 1
ATOM 9454 N N . ILE A 1 1189 ? 2.064 -20.504 -22.162 1.00 66.81 1189 ILE A N 1
ATOM 9455 C CA . ILE A 1 1189 ? 1.162 -19.408 -21.759 1.00 66.81 1189 ILE A CA 1
ATOM 9456 C C . ILE A 1 1189 ? 1.401 -18.821 -20.342 1.00 66.81 1189 ILE A C 1
ATOM 9458 O O . ILE A 1 1189 ? 0.555 -18.064 -19.863 1.00 66.81 1189 ILE A O 1
ATOM 9462 N N . GLY A 1 1190 ? 2.523 -19.127 -19.671 1.00 51.62 1190 GLY A N 1
ATOM 9463 C CA . GLY A 1 1190 ? 2.802 -18.784 -18.256 1.00 51.62 1190 GLY A CA 1
ATOM 9464 C C . GLY A 1 1190 ? 4.230 -18.314 -17.921 1.00 51.62 1190 GLY A C 1
ATOM 9465 O O . GLY A 1 1190 ? 5.073 -18.348 -18.793 1.00 51.62 1190 GLY A O 1
ATOM 9466 N N . PRO A 1 1191 ? 4.555 -17.907 -16.675 1.00 40.81 1191 PRO A N 1
ATOM 9467 C CA . PRO A 1 1191 ? 3.670 -17.904 -15.525 1.00 40.81 1191 PRO A CA 1
ATOM 9468 C C . PRO A 1 1191 ? 2.903 -16.584 -15.436 1.00 40.81 1191 PRO A C 1
ATOM 9470 O O . PRO A 1 1191 ? 3.460 -15.489 -15.524 1.00 40.81 1191 PRO A O 1
ATOM 9473 N N . ARG A 1 1192 ? 1.598 -16.695 -15.211 1.00 44.09 1192 ARG A N 1
ATOM 9474 C CA . ARG A 1 1192 ? 0.769 -15.568 -14.795 1.00 44.09 1192 ARG A CA 1
ATOM 9475 C C . ARG A 1 1192 ? 0.823 -15.432 -13.270 1.00 44.09 1192 ARG A C 1
ATOM 9477 O O . ARG A 1 1192 ? 0.047 -16.097 -12.597 1.00 44.09 1192 ARG A O 1
ATOM 9484 N N . HIS A 1 1193 ? 1.717 -14.584 -12.749 1.00 32.25 1193 HIS A N 1
ATOM 9485 C CA . HIS A 1 1193 ? 1.426 -13.711 -11.596 1.00 32.25 1193 HIS A CA 1
ATOM 9486 C C . HIS A 1 1193 ? 2.453 -12.572 -11.413 1.00 32.25 1193 HIS A C 1
ATOM 9488 O O . HIS A 1 1193 ? 3.627 -12.709 -11.753 1.00 32.25 1193 HIS A O 1
ATOM 9494 N N . GLU A 1 1194 ? 1.975 -11.440 -10.883 1.00 40.84 1194 GLU A N 1
ATOM 9495 C CA . GLU A 1 1194 ? 2.635 -10.129 -10.766 1.00 40.84 1194 GLU A CA 1
ATOM 9496 C C . GLU A 1 1194 ? 3.406 -9.915 -9.437 1.00 40.84 1194 GLU A C 1
ATOM 9498 O O . GLU A 1 1194 ? 2.850 -10.133 -8.363 1.00 40.84 1194 GLU A O 1
ATOM 9503 N N . SER A 1 1195 ? 4.654 -9.405 -9.521 1.00 30.69 1195 SER A N 1
ATOM 9504 C CA . SER A 1 1195 ? 5.257 -8.284 -8.739 1.00 30.69 1195 SER A CA 1
ATOM 9505 C C . SER A 1 1195 ? 6.743 -8.437 -8.292 1.00 30.69 1195 SER A C 1
ATOM 9507 O O . SER A 1 1195 ? 7.147 -9.397 -7.648 1.00 30.69 1195 SER A O 1
ATOM 9509 N N . SER A 1 1196 ? 7.525 -7.370 -8.564 1.00 28.73 1196 SER A N 1
ATOM 9510 C CA . SER A 1 1196 ? 8.844 -6.932 -8.023 1.00 28.73 1196 SER A CA 1
ATOM 9511 C C . SER A 1 1196 ? 10.192 -7.532 -8.543 1.00 28.73 1196 SER A C 1
ATOM 9513 O O . SER A 1 1196 ? 10.441 -8.726 -8.566 1.00 28.73 1196 SER A O 1
ATOM 9515 N N . THR A 1 1197 ? 11.072 -6.620 -9.001 1.00 32.59 1197 THR A N 1
ATOM 9516 C CA . THR A 1 1197 ? 12.313 -6.711 -9.841 1.00 32.59 1197 THR A CA 1
ATOM 9517 C C . THR A 1 1197 ? 13.644 -7.024 -9.091 1.00 32.59 1197 THR A C 1
ATOM 9519 O O . THR A 1 1197 ? 13.572 -7.006 -7.866 1.00 32.59 1197 THR A O 1
ATOM 9522 N N . PRO A 1 1198 ? 14.887 -7.092 -9.685 1.00 42.47 1198 PRO A N 1
ATOM 9523 C CA . PRO A 1 1198 ? 15.359 -7.060 -11.099 1.00 42.47 1198 PRO A CA 1
ATOM 9524 C C . PRO A 1 1198 ? 16.488 -8.080 -11.475 1.00 42.47 1198 PRO A C 1
ATOM 9526 O O . PRO A 1 1198 ? 17.427 -8.248 -10.708 1.00 42.47 1198 PRO A O 1
ATOM 9529 N N . SER A 1 1199 ? 16.540 -8.599 -12.719 1.00 31.17 1199 SER A N 1
ATOM 9530 C CA . SER A 1 1199 ? 17.797 -8.851 -13.489 1.00 31.17 1199 SER A CA 1
ATOM 9531 C C . SER A 1 1199 ? 17.550 -9.645 -14.791 1.00 31.17 1199 SER A C 1
ATOM 9533 O O . SER A 1 1199 ? 17.536 -10.868 -14.802 1.00 31.17 1199 SER A O 1
ATOM 9535 N N . TRP A 1 1200 ? 17.403 -8.952 -15.926 1.00 29.98 1200 TRP A N 1
ATOM 9536 C CA . TRP A 1 1200 ? 17.517 -9.570 -17.268 1.00 29.98 1200 TRP A CA 1
ATOM 9537 C C . TRP A 1 1200 ? 18.268 -8.676 -18.284 1.00 29.98 1200 TRP A C 1
ATOM 9539 O O . TRP A 1 1200 ? 18.618 -9.094 -19.385 1.00 29.98 1200 TRP A O 1
ATOM 9549 N N . ARG A 1 1201 ? 18.597 -7.426 -17.929 1.00 30.56 1201 ARG A N 1
ATOM 9550 C CA . ARG A 1 1201 ? 18.917 -6.353 -18.894 1.00 30.56 1201 ARG A CA 1
ATOM 9551 C C . ARG A 1 1201 ? 20.257 -6.421 -19.654 1.00 30.56 1201 ARG A C 1
ATOM 9553 O O . ARG A 1 1201 ? 20.600 -5.420 -20.274 1.00 30.56 1201 ARG A O 1
ATOM 9560 N N . GLU A 1 1202 ? 20.986 -7.534 -19.712 1.00 37.66 1202 GLU A N 1
ATOM 9561 C CA . GLU A 1 1202 ? 22.273 -7.564 -20.444 1.00 37.66 1202 GLU A CA 1
ATOM 9562 C C . GLU A 1 1202 ? 22.480 -8.660 -21.501 1.00 37.66 1202 GLU A C 1
ATOM 9564 O O . GLU A 1 1202 ? 23.493 -8.608 -22.197 1.00 37.66 1202 GLU A O 1
ATOM 9569 N N . ARG A 1 1203 ? 21.530 -9.570 -21.763 1.00 36.16 1203 ARG A N 1
ATOM 9570 C CA . ARG A 1 1203 ? 21.776 -10.662 -22.739 1.00 36.16 1203 ARG A CA 1
ATOM 9571 C C . ARG A 1 1203 ? 21.200 -10.498 -24.153 1.00 36.16 1203 ARG A C 1
ATOM 9573 O O . ARG A 1 1203 ? 21.664 -11.177 -25.060 1.00 36.16 1203 ARG A O 1
ATOM 9580 N N . ALA A 1 1204 ? 20.328 -9.524 -24.422 1.00 29.53 1204 ALA A N 1
ATOM 9581 C CA . ALA A 1 1204 ? 19.803 -9.307 -25.785 1.00 29.53 1204 ALA A CA 1
ATOM 9582 C C . ALA A 1 1204 ? 20.732 -8.488 -26.719 1.00 29.53 1204 ALA A C 1
ATOM 9584 O O . ALA A 1 1204 ? 20.433 -8.297 -27.896 1.00 29.53 1204 ALA A O 1
ATOM 9585 N N . GLY A 1 1205 ? 21.869 -7.984 -26.222 1.00 32.16 1205 GLY A N 1
ATOM 9586 C CA . GLY A 1 1205 ? 22.763 -7.091 -26.974 1.00 32.16 1205 GLY A CA 1
ATOM 9587 C C . GLY A 1 1205 ? 23.903 -7.762 -27.750 1.00 32.16 1205 GLY A C 1
ATOM 9588 O O . GLY A 1 1205 ? 24.661 -7.052 -28.421 1.00 32.16 1205 GLY A O 1
ATOM 9589 N N . GLN A 1 1206 ? 24.070 -9.085 -27.643 1.00 35.47 1206 GLN A N 1
ATOM 9590 C CA . GLN A 1 1206 ? 25.234 -9.785 -28.204 1.00 35.47 1206 GLN A CA 1
ATOM 9591 C C . GLN A 1 1206 ? 24.947 -10.618 -29.462 1.00 35.47 1206 GLN A C 1
ATOM 9593 O O . GLN A 1 1206 ? 25.859 -10.762 -30.271 1.00 35.47 1206 GLN A O 1
ATOM 9598 N N . GLU A 1 1207 ? 23.701 -11.013 -29.745 1.00 29.83 1207 GLU A N 1
ATOM 9599 C CA . GLU A 1 1207 ? 23.410 -11.802 -30.959 1.00 29.83 1207 GLU A CA 1
ATOM 9600 C C . GLU A 1 1207 ? 23.274 -10.937 -32.233 1.00 29.83 1207 GLU A C 1
ATOM 9602 O O . GLU A 1 1207 ? 23.583 -11.383 -33.335 1.00 29.83 1207 GLU A O 1
ATOM 9607 N N . MET A 1 1208 ? 22.946 -9.641 -32.113 1.00 28.67 1208 MET A N 1
ATOM 9608 C CA . MET A 1 1208 ? 22.921 -8.725 -33.271 1.00 28.67 1208 MET A CA 1
ATOM 9609 C C . MET A 1 1208 ? 24.309 -8.234 -33.722 1.00 28.67 1208 MET A C 1
ATOM 9611 O O . MET A 1 1208 ? 24.430 -7.629 -34.785 1.00 28.67 1208 MET A O 1
ATOM 9615 N N . ARG A 1 1209 ? 25.383 -8.504 -32.963 1.00 34.28 1209 ARG A N 1
ATOM 9616 C CA . ARG A 1 1209 ? 26.753 -8.111 -33.354 1.00 34.28 1209 ARG A CA 1
ATOM 9617 C C . ARG A 1 1209 ? 27.466 -9.141 -34.224 1.00 34.28 1209 ARG A C 1
ATOM 9619 O O . ARG A 1 1209 ? 28.514 -8.822 -34.776 1.00 34.28 1209 ARG A O 1
ATOM 9626 N N . ARG A 1 1210 ? 26.895 -10.334 -34.406 1.00 31.64 1210 ARG A N 1
ATOM 9627 C CA . ARG A 1 1210 ? 27.522 -11.412 -35.185 1.00 31.64 1210 ARG A CA 1
ATOM 9628 C C . ARG A 1 1210 ? 27.181 -11.391 -36.683 1.00 31.64 1210 ARG A C 1
ATOM 9630 O O . ARG A 1 1210 ? 27.785 -12.138 -37.437 1.00 31.64 1210 ARG A O 1
ATOM 9637 N N . LYS A 1 1211 ? 26.280 -10.506 -37.138 1.00 30.72 1211 LYS A N 1
ATOM 9638 C CA . LYS A 1 1211 ? 25.903 -10.361 -38.565 1.00 30.72 1211 LYS A CA 1
ATOM 9639 C C . LYS A 1 1211 ? 26.304 -9.036 -39.229 1.00 30.72 1211 LYS A C 1
ATOM 9641 O O . LYS A 1 1211 ? 25.937 -8.794 -40.370 1.00 30.72 1211 LYS A O 1
ATOM 9646 N N . ALA A 1 1212 ? 27.098 -8.195 -38.565 1.00 27.33 1212 ALA A N 1
ATOM 9647 C CA . ALA A 1 1212 ? 27.570 -6.917 -39.116 1.00 27.33 1212 ALA A CA 1
ATOM 9648 C C . ALA A 1 1212 ? 29.096 -6.881 -39.339 1.00 27.33 1212 ALA A C 1
ATOM 9650 O O . ALA A 1 1212 ? 29.726 -5.842 -39.147 1.00 27.33 1212 ALA A O 1
ATOM 9651 N N . CYS A 1 1213 ? 29.698 -8.017 -39.717 1.00 30.44 1213 CYS A N 1
ATOM 9652 C CA . CYS A 1 1213 ? 31.139 -8.129 -39.980 1.00 30.44 1213 CYS A CA 1
ATOM 9653 C C . CYS A 1 1213 ? 31.484 -8.604 -41.405 1.00 30.44 1213 CYS A C 1
ATOM 9655 O O . CYS A 1 1213 ? 32.558 -9.152 -41.612 1.00 30.44 1213 CYS A O 1
ATOM 9657 N N . GLU A 1 1214 ? 30.621 -8.369 -42.401 1.00 32.91 1214 GLU A N 1
ATOM 9658 C CA . GLU A 1 1214 ? 30.902 -8.824 -43.778 1.00 32.91 1214 GLU A CA 1
ATOM 9659 C C . GLU A 1 1214 ? 30.590 -7.811 -44.888 1.00 32.91 1214 GLU A C 1
ATOM 9661 O O . GLU A 1 1214 ? 30.452 -8.151 -46.057 1.00 32.91 1214 GLU A O 1
ATOM 9666 N N . THR A 1 1215 ? 30.538 -6.516 -44.571 1.00 27.59 1215 THR A N 1
ATOM 9667 C CA . THR A 1 1215 ? 30.427 -5.480 -45.618 1.00 27.59 1215 THR A CA 1
ATOM 9668 C C . THR A 1 1215 ? 31.206 -4.224 -45.247 1.00 27.59 1215 THR A C 1
ATOM 9670 O O . THR A 1 1215 ? 30.705 -3.105 -45.263 1.00 27.59 1215 THR A O 1
ATOM 9673 N N . ARG A 1 1216 ? 32.474 -4.413 -44.866 1.00 28.44 1216 ARG A N 1
ATOM 9674 C CA . ARG A 1 1216 ? 33.425 -3.328 -44.578 1.00 28.44 1216 ARG A CA 1
ATOM 9675 C C . ARG A 1 1216 ? 34.666 -3.411 -45.470 1.00 28.44 1216 ARG A C 1
ATOM 9677 O O . ARG A 1 1216 ? 35.782 -3.272 -44.982 1.00 28.44 1216 ARG A O 1
ATOM 9684 N N . LYS A 1 1217 ? 34.470 -3.657 -46.774 1.00 29.66 1217 LYS A N 1
ATOM 9685 C CA . LYS A 1 1217 ? 35.575 -3.740 -47.748 1.00 29.66 1217 LYS A CA 1
ATOM 9686 C C . LYS A 1 1217 ? 35.356 -3.009 -49.086 1.00 29.66 1217 LYS A C 1
ATOM 9688 O O . LYS A 1 1217 ? 36.083 -3.300 -50.022 1.00 29.66 1217 LYS A O 1
ATOM 9693 N N . VAL A 1 1218 ? 34.408 -2.062 -49.200 1.00 30.81 1218 VAL A N 1
ATOM 9694 C CA . VAL A 1 1218 ? 34.224 -1.303 -50.470 1.00 30.81 1218 VAL A CA 1
ATOM 9695 C C . VAL A 1 1218 ? 34.010 0.222 -50.328 1.00 30.81 1218 VAL A C 1
ATOM 9697 O O . VAL A 1 1218 ? 34.036 0.927 -51.322 1.00 30.81 1218 VAL A O 1
ATOM 9700 N N . MET A 1 1219 ? 33.897 0.817 -49.135 1.00 24.78 1219 MET A N 1
ATOM 9701 C CA . MET A 1 1219 ? 33.724 2.286 -49.018 1.00 24.78 1219 MET A CA 1
ATOM 9702 C C . MET A 1 1219 ? 34.872 2.955 -48.261 1.00 24.78 1219 MET A C 1
ATOM 9704 O O . MET A 1 1219 ? 34.688 3.484 -47.166 1.00 24.78 1219 MET A O 1
ATOM 9708 N N . LEU A 1 1220 ? 36.070 2.900 -48.851 1.00 29.58 1220 LEU A N 1
ATOM 9709 C CA . LEU A 1 1220 ? 37.245 3.657 -48.402 1.00 29.58 1220 LEU A CA 1
ATOM 9710 C C . LEU A 1 1220 ? 37.776 4.677 -49.429 1.00 29.58 1220 LEU A C 1
ATOM 9712 O O . LEU A 1 1220 ? 38.696 5.403 -49.085 1.00 29.58 1220 LEU A O 1
ATOM 9716 N N . ASP A 1 1221 ? 37.140 4.849 -50.594 1.00 28.42 1221 ASP A N 1
ATOM 9717 C CA . ASP A 1 1221 ? 37.663 5.729 -51.661 1.00 28.42 1221 ASP A CA 1
ATOM 9718 C C . ASP A 1 1221 ? 36.822 6.974 -51.994 1.00 28.42 1221 ASP A C 1
ATOM 9720 O O . ASP A 1 1221 ? 36.964 7.562 -53.060 1.00 28.42 1221 ASP A O 1
ATOM 9724 N N . ALA A 1 1222 ? 35.983 7.464 -51.081 1.00 24.34 1222 ALA A N 1
ATOM 9725 C CA . ALA A 1 1222 ? 35.269 8.727 -51.311 1.00 24.34 1222 ALA A CA 1
ATOM 9726 C C . ALA A 1 1222 ? 35.331 9.661 -50.098 1.00 24.34 1222 ALA A C 1
ATOM 9728 O O . ALA A 1 1222 ? 34.326 10.009 -49.482 1.00 24.34 1222 ALA A O 1
ATOM 9729 N N . MET A 1 1223 ? 36.548 10.076 -49.751 1.00 31.94 1223 MET A N 1
ATOM 9730 C CA . MET A 1 1223 ? 36.778 11.364 -49.104 1.00 31.94 1223 MET A CA 1
ATOM 9731 C C . MET A 1 1223 ? 37.374 12.314 -50.140 1.00 31.94 1223 MET A C 1
ATOM 9733 O O . MET A 1 1223 ? 38.512 12.092 -50.548 1.00 31.94 1223 MET A O 1
ATOM 9737 N N . LYS A 1 1224 ? 36.653 13.383 -50.501 1.00 29.77 1224 LYS A N 1
ATOM 9738 C CA . LYS A 1 1224 ? 37.200 14.743 -50.655 1.00 29.77 1224 LYS A CA 1
ATOM 9739 C C . LYS A 1 1224 ? 36.096 15.766 -50.936 1.00 29.77 1224 LYS A C 1
ATOM 9741 O O . LYS A 1 1224 ? 35.123 15.470 -51.612 1.00 29.77 1224 LYS A O 1
ATOM 9746 N N . ASP A 1 1225 ? 36.341 16.943 -50.370 1.00 30.52 1225 ASP A N 1
ATOM 9747 C CA . ASP A 1 1225 ? 35.730 18.252 -50.612 1.00 30.52 1225 ASP A CA 1
ATOM 9748 C C . ASP A 1 1225 ? 34.291 18.501 -50.132 1.00 30.52 1225 ASP A C 1
ATOM 9750 O O . ASP A 1 1225 ? 33.310 18.048 -50.697 1.00 30.52 1225 ASP A O 1
ATOM 9754 N N . GLU A 1 1226 ? 34.169 19.269 -49.044 1.00 29.23 1226 GLU A N 1
ATOM 9755 C CA . GLU A 1 1226 ? 33.799 20.691 -49.136 1.00 29.23 1226 GLU A CA 1
ATOM 9756 C C . GLU A 1 1226 ? 33.825 21.346 -47.742 1.00 29.23 1226 GLU A C 1
ATOM 9758 O O . GLU A 1 1226 ? 33.299 20.840 -46.746 1.00 29.23 1226 GLU A O 1
ATOM 9763 N N . LYS A 1 1227 ? 34.503 22.495 -47.668 1.00 31.73 1227 LYS A N 1
ATOM 9764 C CA . LYS A 1 1227 ? 34.542 23.384 -46.505 1.00 31.73 1227 LYS A CA 1
ATOM 9765 C C . LYS A 1 1227 ? 33.266 24.225 -46.474 1.00 31.73 1227 LYS A C 1
ATOM 9767 O O . LYS A 1 1227 ? 32.941 24.869 -47.460 1.00 31.73 1227 LYS A O 1
ATOM 9772 N N . GLY A 1 1228 ? 32.660 24.340 -45.292 1.00 31.17 1228 GLY A N 1
ATOM 9773 C CA . GLY A 1 1228 ? 31.820 25.488 -44.943 1.00 31.17 1228 GLY A CA 1
ATOM 9774 C C . GLY A 1 1228 ? 30.442 25.129 -44.406 1.00 31.17 1228 GLY A C 1
ATOM 9775 O O . GLY A 1 1228 ? 29.491 25.075 -45.162 1.00 31.17 1228 GLY A O 1
ATOM 9776 N N . PHE A 1 1229 ? 30.319 24.971 -43.086 1.00 24.38 1229 PHE A N 1
ATOM 9777 C CA . PHE A 1 1229 ? 29.098 25.302 -42.337 1.00 24.38 1229 PHE A CA 1
ATOM 9778 C C . PHE A 1 1229 ? 29.490 25.483 -40.869 1.00 24.38 1229 PHE A C 1
ATOM 9780 O O . PHE A 1 1229 ? 29.563 24.523 -40.102 1.00 24.38 1229 PHE A O 1
ATOM 9787 N N . GLU A 1 1230 ? 29.809 26.720 -40.489 1.00 33.03 1230 GLU A N 1
ATOM 9788 C CA . GLU A 1 1230 ? 30.314 27.047 -39.160 1.00 33.03 1230 GLU A CA 1
ATOM 9789 C C . GLU A 1 1230 ? 29.334 27.941 -38.365 1.00 33.03 1230 GLU A C 1
ATOM 9791 O O . GLU A 1 1230 ? 28.707 28.867 -38.875 1.00 33.03 1230 GLU A O 1
ATOM 9796 N N . VAL A 1 1231 ? 29.243 27.616 -37.070 1.00 34.75 1231 VAL A N 1
ATOM 9797 C CA . VAL A 1 1231 ? 28.866 28.445 -35.905 1.00 34.75 1231 VAL A CA 1
ATOM 9798 C C . VAL A 1 1231 ? 27.385 28.619 -35.514 1.00 34.75 1231 VAL A C 1
ATOM 9800 O O . VAL A 1 1231 ? 27.111 28.699 -34.316 1.00 34.75 1231 VAL A O 1
ATOM 9803 N N . SER A 1 1232 ? 26.384 28.569 -36.398 1.00 32.94 1232 SER A N 1
ATOM 9804 C CA . SER A 1 1232 ? 24.989 28.833 -35.956 1.00 32.94 1232 SER A CA 1
ATOM 9805 C C . SER A 1 1232 ? 24.156 27.620 -35.504 1.00 32.94 1232 SER A C 1
ATOM 9807 O O . SER A 1 1232 ? 23.145 27.779 -34.812 1.00 32.94 1232 SER A O 1
ATOM 9809 N N . SER A 1 1233 ? 24.600 26.402 -35.826 1.00 42.69 1233 SER A N 1
ATOM 9810 C CA . SER A 1 1233 ? 23.955 25.122 -35.480 1.00 42.69 1233 SER A CA 1
ATOM 9811 C C . SER A 1 1233 ? 24.329 24.584 -34.089 1.00 42.69 1233 SER A C 1
ATOM 9813 O O . SER A 1 1233 ? 23.746 23.608 -33.618 1.00 42.69 1233 SER A O 1
ATOM 9815 N N . VAL A 1 1234 ? 25.285 25.224 -33.404 1.00 47.22 1234 VAL A N 1
ATOM 9816 C CA . VAL A 1 1234 ? 25.919 24.689 -32.188 1.00 47.22 1234 VAL A CA 1
ATOM 9817 C C . VAL A 1 1234 ? 24.956 24.684 -30.999 1.00 47.22 1234 VAL A C 1
ATOM 9819 O O . VAL A 1 1234 ? 24.759 23.628 -30.402 1.00 47.22 1234 VAL A O 1
ATOM 9822 N N . LYS A 1 1235 ? 24.294 25.815 -30.709 1.00 51.84 1235 LYS A N 1
ATOM 9823 C CA . LYS A 1 1235 ? 23.402 25.955 -29.543 1.00 51.84 1235 LYS A CA 1
ATOM 9824 C C . LYS A 1 1235 ? 22.140 25.091 -29.650 1.00 51.84 1235 LYS A C 1
ATOM 9826 O O . LYS A 1 1235 ? 21.806 24.392 -28.706 1.00 51.84 1235 LYS A O 1
ATOM 9831 N N . ALA A 1 1236 ? 21.489 25.081 -30.816 1.00 53.00 1236 ALA A N 1
ATOM 9832 C CA . ALA A 1 1236 ? 20.271 24.296 -31.036 1.00 53.00 1236 ALA A CA 1
ATOM 9833 C C . ALA A 1 1236 ? 20.511 22.785 -30.864 1.00 53.00 1236 ALA A C 1
ATOM 9835 O O . ALA A 1 1236 ? 19.660 22.083 -30.327 1.00 53.00 1236 ALA A O 1
ATOM 9836 N N . MET A 1 1237 ? 21.687 22.296 -31.274 1.00 58.75 1237 MET A N 1
ATOM 9837 C CA . MET A 1 1237 ? 22.056 20.890 -31.109 1.00 58.75 1237 MET A CA 1
ATOM 9838 C C . MET A 1 1237 ? 22.441 20.539 -29.662 1.00 58.75 1237 MET A C 1
ATOM 9840 O O . MET A 1 1237 ? 22.223 19.414 -29.229 1.00 58.75 1237 MET A O 1
ATOM 9844 N N . ASP A 1 1238 ? 23.001 21.482 -28.898 1.00 60.59 1238 ASP A N 1
ATOM 9845 C CA . ASP A 1 1238 ? 23.330 21.278 -27.477 1.00 60.59 1238 ASP A CA 1
ATOM 9846 C C . ASP A 1 1238 ? 22.095 21.330 -26.567 1.00 60.59 1238 ASP A C 1
ATOM 9848 O O . ASP A 1 1238 ? 21.955 20.496 -25.668 1.00 60.59 1238 ASP A O 1
ATOM 9852 N N . ASP A 1 1239 ? 21.170 22.254 -26.841 1.00 62.75 1239 ASP A N 1
ATOM 9853 C CA . ASP A 1 1239 ? 19.860 22.307 -26.184 1.00 62.75 1239 ASP A CA 1
ATOM 9854 C C . ASP A 1 1239 ? 19.075 21.010 -26.495 1.00 62.75 1239 ASP A C 1
ATOM 9856 O O . ASP A 1 1239 ? 18.502 20.386 -25.602 1.00 62.75 1239 ASP A O 1
ATOM 9860 N N . PHE A 1 1240 ? 19.167 20.504 -27.732 1.00 63.00 1240 PHE A N 1
ATOM 9861 C CA . PHE A 1 1240 ? 18.610 19.207 -28.126 1.00 63.00 1240 PHE A CA 1
ATOM 9862 C C . PHE A 1 1240 ? 19.226 18.013 -27.379 1.00 63.00 1240 PHE A C 1
ATOM 9864 O O . PHE A 1 1240 ? 18.491 17.167 -26.871 1.00 63.00 1240 PHE A O 1
ATOM 9871 N N . LEU A 1 1241 ? 20.559 17.912 -27.310 1.00 64.00 1241 LEU A N 1
ATOM 9872 C CA . LEU A 1 1241 ? 21.216 16.789 -26.632 1.00 64.00 1241 LEU A CA 1
ATOM 9873 C C . LEU A 1 1241 ? 20.840 16.754 -25.145 1.00 64.00 1241 LEU A C 1
ATOM 9875 O O . LEU A 1 1241 ? 20.608 15.674 -24.604 1.00 64.00 1241 LEU A O 1
ATOM 9879 N N . SER A 1 1242 ? 20.658 17.925 -24.531 1.00 64.12 1242 SER A N 1
ATOM 9880 C CA . SER A 1 1242 ? 20.117 18.056 -23.174 1.00 64.12 1242 SER A CA 1
ATOM 9881 C C . SER A 1 1242 ? 18.692 17.485 -23.069 1.00 64.12 1242 SER A C 1
ATOM 9883 O O . SER A 1 1242 ? 18.419 16.676 -22.184 1.00 64.12 1242 SER A O 1
ATOM 9885 N N . VAL A 1 1243 ? 17.799 17.805 -24.017 1.00 61.62 1243 VAL A N 1
ATOM 9886 C CA . VAL A 1 1243 ? 16.418 17.273 -24.080 1.00 61.62 1243 VAL A CA 1
ATOM 9887 C C . VAL A 1 1243 ? 16.369 15.758 -24.334 1.00 61.62 1243 VAL A C 1
ATOM 9889 O O . VAL A 1 1243 ? 15.584 15.049 -23.703 1.00 61.62 1243 VAL A O 1
ATOM 9892 N N . ALA A 1 1244 ? 17.230 15.224 -25.201 1.00 62.31 1244 ALA A N 1
ATOM 9893 C CA . ALA A 1 1244 ? 17.307 13.784 -25.453 1.00 62.31 1244 ALA A CA 1
ATOM 9894 C C . ALA A 1 1244 ? 17.816 13.010 -24.221 1.00 62.31 1244 ALA A C 1
ATOM 9896 O O . ALA A 1 1244 ? 17.349 11.908 -23.920 1.00 62.31 1244 ALA A O 1
ATOM 9897 N N . MET A 1 1245 ? 18.758 13.591 -23.471 1.00 64.12 1245 MET A N 1
ATOM 9898 C CA . MET A 1 1245 ? 19.245 13.020 -22.211 1.00 64.12 1245 MET A CA 1
ATOM 9899 C C . MET A 1 1245 ? 18.178 13.092 -21.104 1.00 64.12 1245 MET A C 1
ATOM 9901 O O . MET A 1 1245 ? 18.044 12.134 -20.341 1.00 64.12 1245 MET A O 1
ATOM 9905 N N . LEU A 1 1246 ? 17.361 14.154 -21.083 1.00 62.16 1246 LEU A N 1
ATOM 9906 C CA . LEU A 1 1246 ? 16.199 14.302 -20.196 1.00 62.16 1246 LEU A CA 1
ATOM 9907 C C . LEU A 1 1246 ? 15.153 13.200 -20.439 1.00 62.16 1246 LEU A C 1
ATOM 9909 O O . LEU A 1 1246 ? 14.803 12.468 -19.513 1.00 62.16 1246 LEU A O 1
ATOM 9913 N N . MET A 1 1247 ? 14.705 13.011 -21.686 1.00 60.16 1247 MET A N 1
ATOM 9914 C CA . MET A 1 1247 ? 13.745 11.952 -22.045 1.00 60.16 1247 MET A CA 1
ATOM 9915 C C . MET A 1 1247 ? 14.221 10.567 -21.591 1.00 60.16 1247 MET A C 1
ATOM 9917 O O . MET A 1 1247 ? 13.460 9.789 -21.010 1.00 60.16 1247 MET A O 1
ATOM 9921 N N . ARG A 1 1248 ? 15.510 10.268 -21.790 1.00 63.16 1248 ARG A N 1
ATOM 9922 C CA . ARG A 1 1248 ? 16.115 8.991 -21.398 1.00 63.16 1248 ARG A CA 1
ATOM 9923 C C . ARG A 1 1248 ? 16.094 8.765 -19.885 1.00 63.16 1248 ARG A C 1
ATOM 9925 O O . ARG A 1 1248 ? 15.769 7.660 -19.447 1.00 63.16 1248 ARG A O 1
ATOM 9932 N N . GLU A 1 1249 ? 16.443 9.765 -19.076 1.00 57.38 1249 GLU A N 1
ATOM 9933 C CA . GLU A 1 1249 ? 16.455 9.594 -17.616 1.00 57.38 1249 GLU A CA 1
ATOM 9934 C C . GLU A 1 1249 ? 15.023 9.511 -17.054 1.00 57.38 1249 GLU A C 1
ATOM 9936 O O . GLU A 1 1249 ? 14.778 8.735 -16.128 1.00 57.38 1249 GLU A O 1
ATOM 9941 N N . LYS A 1 1250 ? 14.047 10.189 -17.681 1.00 54.50 1250 LYS A N 1
ATOM 9942 C CA . LYS A 1 1250 ? 12.620 10.043 -17.345 1.00 54.50 1250 LYS A CA 1
ATOM 9943 C C . LYS A 1 1250 ? 12.091 8.648 -17.684 1.00 54.50 1250 LYS A C 1
ATOM 9945 O O . LYS A 1 1250 ? 11.451 8.029 -16.844 1.00 54.50 1250 LYS A O 1
ATOM 9950 N N . THR A 1 1251 ? 12.472 8.102 -18.842 1.00 50.53 1251 THR A N 1
ATOM 9951 C CA . THR A 1 1251 ? 12.198 6.701 -19.227 1.00 50.53 1251 THR A CA 1
ATOM 9952 C C . THR A 1 1251 ? 12.768 5.723 -18.219 1.00 50.53 1251 THR A C 1
ATOM 9954 O O . THR A 1 1251 ? 12.111 4.770 -17.822 1.00 50.53 1251 THR A O 1
ATOM 9957 N N . ARG A 1 1252 ? 13.990 5.967 -17.743 1.00 50.31 1252 ARG A N 1
ATOM 9958 C CA . ARG A 1 1252 ? 14.603 5.116 -16.724 1.00 50.31 1252 ARG A CA 1
ATOM 9959 C C . ARG A 1 1252 ? 13.872 5.190 -15.383 1.00 50.31 1252 ARG A C 1
ATOM 9961 O O . ARG A 1 1252 ? 13.854 4.184 -14.682 1.00 50.31 1252 ARG A O 1
ATOM 9968 N N . LYS A 1 1253 ? 13.331 6.355 -15.019 1.00 43.41 1253 LYS A N 1
ATOM 9969 C CA . LYS A 1 1253 ? 12.541 6.547 -13.799 1.00 43.41 1253 LYS A CA 1
ATOM 9970 C C . LYS A 1 1253 ? 11.162 5.883 -13.913 1.00 43.41 1253 LYS A C 1
ATOM 9972 O O . LYS A 1 1253 ? 10.814 5.127 -13.023 1.00 43.41 1253 LYS A O 1
ATOM 9977 N N . SER A 1 1254 ? 10.475 6.053 -15.042 1.00 40.28 1254 SER A N 1
ATOM 9978 C CA . SER A 1 1254 ? 9.161 5.451 -15.326 1.00 40.28 1254 SER A CA 1
ATOM 9979 C C . SER A 1 1254 ? 9.190 3.941 -15.600 1.00 40.28 1254 SER A C 1
ATOM 9981 O O . SER A 1 1254 ? 8.139 3.327 -15.635 1.00 40.28 1254 SER A O 1
ATOM 9983 N N . LEU A 1 1255 ? 10.361 3.356 -15.877 1.00 36.62 1255 LEU A N 1
ATOM 9984 C CA . LEU A 1 1255 ? 10.564 1.899 -15.963 1.00 36.62 1255 LEU A CA 1
ATOM 9985 C C . LEU A 1 1255 ? 11.026 1.288 -14.624 1.00 36.62 1255 LEU A C 1
ATOM 9987 O O . LEU A 1 1255 ? 11.391 0.113 -14.587 1.00 36.62 1255 LEU A O 1
ATOM 9991 N N . LYS A 1 1256 ? 11.181 2.117 -13.587 1.00 35.22 1256 LYS A N 1
ATOM 9992 C CA . LYS A 1 1256 ? 11.615 1.734 -12.235 1.00 35.22 1256 LYS A CA 1
ATOM 9993 C C . LYS A 1 1256 ? 10.496 1.926 -11.213 1.00 35.22 1256 LYS A C 1
ATOM 9995 O O . LYS A 1 1256 ? 10.432 1.140 -10.277 1.00 35.22 1256 LYS A O 1
ATOM 10000 N N . GLU A 1 1257 ? 9.748 3.021 -11.353 1.00 30.64 1257 GLU A N 1
ATOM 10001 C CA . GLU A 1 1257 ? 8.364 3.163 -10.879 1.00 30.64 1257 GLU A CA 1
ATOM 10002 C C . GLU A 1 1257 ? 7.473 2.201 -11.663 1.00 30.64 1257 GLU A C 1
ATOM 10004 O O . GLU A 1 1257 ? 6.571 1.620 -11.026 1.00 30.64 1257 GLU A O 1
#

Secondary structure (DSSP, 8-state):
---PPEEEEEE--SSHHHHHHHHHHHHHHHHHSSEEEEEEE-HHHHHHHGGGS-TT-SEEEEEPP--SGGGTPPTT--STTT-GGGHHHHHHHGGGHHHHHHHHHHHHHHHTTTPPPSEEEEETT-TTHHHHHHHTT-EEEEEESS-HHHHHTT--GGGGGSSEEEESS-TTT-HHHHHHHHHHH-S-EEE-----------TTTHHHHHHHHHTSPTT-EEEEE-TTT----HHHHHHHHHHHHHH--EEEEEE---TTS-TTSPP-HHHHS-TTHHIIIIIIS--EEEEES---HHHHHTSTTEEEEEE---HHHHHHHHTTT--EEE---STTHHHHHHIIIIIS--EEE--SSTT----HHHHHHHHHHHHSS-HHHHHHHHHHHHHHHHHHHHT-EETTEE-HHHHHHHHHHHHHHHHHHHHHHHHHS------B--EETTEEPPPB--SSPPPTT-THHHHHHHHHHHHHHHHHHHHHHTTS---B-SSTTSPPB-EEEETTEEEE---SSHHHHHHHHHHHHHHHHHH-----TTT-EE---TT--HHHHHHHHHHHT-EEPPTT-EETTEESS--S-HHHHHHHHHHHHHHHHHHHHTTT--HHHHHHHIIIIITHHHHHHHTTS---HHHHHHHHHHHHHHHSSTT-----S--HHHHHHHHHHHHHH---HHHHHHHHHTT--TTGGGSPPPSS--HHHHHHHHHHHHHHHHEEEEPSSSTT-BTTTS---TTSGGG---BSSGGGGGS--BGGGGB-TTT-SB-HHHHHHHB-HHHHHHHHTSPPPSS----EEEETTSTTS---HHHHHHHHTT----TT-SS-HHHHHHSSS-HHHHHHHHHHHTT-S--HHHHHHHHSS---B-TTTSSSB--HHIIIIISHHHHHHHHHSTT---GGGS---SHHHHHHHHHS-S---TT--HHHHHHHHHHHHHHHHHHHHHHHHH-----HHHHHHHHHHHHHHHHHHH---------------PPPTT-EEEEEEEEEETTEEEEEEEEE-TT--EEEEEEEEE----HHHHHHHHHHHHHHHHHHTT-SSEEEE-S-HHHHHHHHS-----TTTHHHHHHHHHHHHHS-S-----EE--TT-TTS--EEGGGS-HHHHHTTS--HHHHHHHHHHHHGGGSSEEEESS-TTTSHHHHHHHHHH-SSEEEE------------TTSTTSGGGSSSSS--SS--S---------SSSHHHHHHHHHHHHHHHHHHHHHTT-

Sequence (1257 aa):
MEQRKENIVMFPFMAQGHIRPFLALAFHIVERKNCTVTFINTPLNIKKLRPSLPSNSSIRLLEIPFSSTDHGLPPDAENTDAFPHLIGELICASHSFKPSFTALISNLIQEQNGHRPLCIIADMFFSWTAKVAHEFGVFNAIFNAGDGYGMGQRLCHDWVESDALLFNTVEEFDHIGLTYFRQQIKRPVWPIGPVQLSMESKAGSWELYKNWLDSKASGSVLYISFGSQSTISMSQMMELAKALEASGKDFIWVIRPPLEFDINSEFNAEEWLPEGFEQRVVGEKNKGLLVHKWAPQVEILSNKSVGVFLSHCGWNSVLDSLSHGVPIMGWPMTSEQHFNAKKLEEEMGVCIEVANGGSCEVRHEDIVAKIELVMNETEKGKDMTRKAGEVMEMLKNAKKDEDGFTGSSLKAIDEFFNAALLQREKTTMSHNNGNLLVSYALLINGGKTKSFIPSRGLRQGDPLSPYLFILSQDILSRIIENQFNGGGLSGVKASIGSPAITHVMYADDIVMFSKATRNEASNLNHCIEKYCKWSGQLVNRNKSGLFFSKHTQKPIIRSIKQLLQMKSLKNDAMYLGSPMFTSSSSIKDFKYLQDKLESRLLGWRSKCLSWAGRCTMIKSVAQALPTYTMSTFEVPKKICENLDAVTRRFWWNPNDPKWQIFSMEVMGCSMSSKEGWRNSICMKLVRSKYKVRGDWLFKDPVKNSSPLWRAIEKTKKLITKGACFLVGDGTSINVWKDPWIPWLQDFKARPKNDNDQQFPIMVSSLIDSNSHCWKQELLEQLFDSATKEAINKITIPLRPRNDKIVWLLEKNGLFSVKSAYNLCQNLPNTNQNAVEWSKIWKLKAHERSKMFLWRIAANVLPTKDLLAERVGNMDTLCNLCNEEVETCSHLFFKCNVARAIWYGCKWSLRSDEINVNRNEEIVKIVIDPPWKLPKESREQVSLQMIITLEAIWNLRNQITHNGGEINLISTIKGIEARVQEFLLSQELPPQHIHMDVTKWSTPPPNVVKLNVDAAILRNHSTLAVIARNDKGEVLKAWAKQSKCCDPLQAETSAVLWALQLAASESFMHIIIEGDAKVCFDAIADNSPAPWTVSSLITNIIELIRAFGMACSDHKFTLPDFLEANTIHLSQLSESLIKALGSDPFFMYMKKVIIHCINVDALLINTVEEIDKLGLNYFKRLNKAGVFAIGPRHESSTPSWRERAGQEMRRKACETRKVMLDAMKDEKGFEVSSVKAMDDFLSVAMLMREKTRKSLKE

pLDDT: mean 76.66, std 17.73, range [24.34, 98.56]

Nearest PDB structures (foldseek):
  8j2v-assembly1_A  TM=8.520E-01  e=4.810E-28  Nicotiana tabacum
  6jel-assembly2_B  TM=8.015E-01  e=5.091E-26  Phytolacca americana
  5nlm-assembly1_A  TM=8.422E-01  e=4.881E-25  Persicaria tinctoria
  8wp5-assembly1_A  TM=8.317E-01  e=6.506E-24  Lycium barbarum
  7bv3-assembly1_B  TM=7.934E-01  e=5.676E-23  Siraitia grosvenorii